Protein AF-0000000072230462 (afdb_homodimer)

Sequence (1050 aa):
MADADLTSPLLSPDHIVLTVNSSVAHSADGNPYRSLGCDDELLVPPPATLDPFRNGTPTVAGLYEWTKTVLCLPVALLRLVLFGLCLAVGYVATKVALEGWKDKENPMPKWRCRVMWITRMCGRCILFSFGYQWIKRKGKPAPREIAPIIVSNHVSYIEPIFYFYELFPTIVASESHDSIPFVGTIIRAMQVIYVNRFLPSSRRQAIREIKRRASCDKFPRVLLFPEGTTTNGRNLISFQLGAFIPGYPIQPVIVRYPHVHFDQSWGNVSLGKLMFRMFTQFHNFFEIEYLPVVYPLDDKETAVHFRERTSRALATALNGVQTGHSYGDTMLCLKAQEAKQENPSSYMVEVTKFEALFHVSSMEVVDFLDKFLAMNPDPSGRVQYHDFLRVLRLKACPLSAKIFSFIDVEKCGTITFRQFLYGSAHVMSQPGFHQACEEAFAGCGGAVRPYIVEQELRDFIQPVIISWNADEVNELFMLFDTDDDGRVDKNDFVSCLRRNPLIIAFFTPQPKQKEFEGNGVIEVVMADADLTSPLLSPDHIVLTVNSSVAHSADGNPYRSLGCDDELLVPPPATLDPFRNGTPTVAGLYEWTKTVLCLPVALLRLVLFGLCLAVGYVATKVALEGWKDKENPMPKWRCRVMWITRMCGRCILFSFGYQWIKRKGKPAPREIAPIIVSNHVSYIEPIFYFYELFPTIVASESHDSIPFVGTIIRAMQVIYVNRFLPSSRRQAIREIKRRASCDKFPRVLLFPEGTTTNGRNLISFQLGAFIPGYPIQPVIVRYPHVHFDQSWGNVSLGKLMFRMFTQFHNFFEIEYLPVVYPLDDKETAVHFRERTSRALATALNGVQTGHSYGDTMLCLKAQEAKQENPSSYMVEVTKFEALFHVSSMEVVDFLDKFLAMNPDPSGRVQYHDFLRVLRLKACPLSAKIFSFIDVEKCGTITFRQFLYGSAHVMSQPGFHQACEEAFAGCGGAVRPYIVEQELRDFIQPVIISWNADEVNELFMLFDTDDDGRVDKNDFVSCLRRNPLIIAFFTPQPKQKEFEGNGVIEVV

pLDDT: mean 85.56, std 18.37, range [19.02, 98.56]

InterPro domains:
  IPR002048 EF-hand domain [PF13833] (469-500)
  IPR002048 EF-hand domain [PS50222] (468-503)
  IPR002048 EF-hand domain [SM00054] (472-500)
  IPR002123 Phospholipid/glycerol acyltransferase [PF01553] (142-255)
  IPR002123 Phospholipid/glycerol acyltransferase [SM00563] (148-258)
  IPR011992 EF-hand domain pair [SSF47473] (355-509)
  IPR018247 EF-Hand 1, calcium-binding site [PS00018] (481-493)
  IPR045252 Lysophosphatidylcholine acyltransferase LPCAT1-like [cd07991] (124-331)

Nearest PDB structures (foldseek):
  8glv-assembly1_FO  TM=5.670E-01  e=7.591E-05  Chlamydomonas reinhardtii
  1y6w-assembly1_A  TM=4.580E-01  e=8.344E-05  Homo sapiens
  2f2p-assembly1_A  TM=4.337E-01  e=6.905E-05  Bos taurus
  1k93-assembly2_E  TM=4.663E-01  e=1.697E-04  Homo sapiens
  2obh-assembly1_B  TM=4.609E-01  e=2.151E-04  Homo sapiens

Radius of gyration: 36.25 Å; Cα contacts (8 Å, |Δi|>4): 1546; chains: 2; bounding box: 117×124×91 Å

Foldseek 3Di:
DDDPPPPPPPDPDPPPPPPPVPDPPPPVPLALQVLLVPPDAQDFDDDDPDDQLDFPAQDQDDPVSVVLLVVLVVLLVVLVVQLVVLLVLLLVLLCVLCVPPPDLPDFRDVVSVVSVLSNLVSLVSNCVSLFAPDEAEADDDDDCVQAQEEEEAAFAPSVVSVCCNVFLAAEEEEPVQCPDPSSNSSNVSSSHQYADPVDPVRLVVSLVVQLVQSVDPSHHGYYYHQLRDHGLQLAAEDGHLSRQQSQGKYKYKYKDWDDDRDRLGPRPHDPVVSSSSSSSDNHTYIYMYIDDIQHRDDPPDDSVNSRVVNNVSRCVVSVHYYALAGVLQVLQLVVCVVLVAQDSNSRGRSVNVVCVVQVDDSVLLSLLSVLLVQLPADNVQKHALVSVCVSLLHDDDSSSVSLVCSLPSVPPRIHHSSSSSSSLSVLLSRPSQLVLLVVLCVQLPCVPPQKHALVSQCVQQCVVPVPDDSVSSVSNVCLQVVVPPRIHGSVSSSVSCSSVVSCSSSRDDDPDPPPPPPPPPPPPD/DPPPPPPVPPDPPPPPPPPPVPDPPPPVPLALQVVLVPPDAQDFDDDDPDDQLDFPAQDQDDPVSVVLLVVLVVLLVVLVVQLVVLLVQLLVLLCVLCVPPPDLPDFRDPVSVVSVLSNLVSLVSNCVSLFAPDEAEADDDDDCVQALEEEEAAFAPSVVSVCCNVFLAAEEEEPVQCPDPSSNSSNVSSSHQYADPVDPVRLVVSLVVQLVQSVDPSHHGYYYHQLRDHGLQLAAEDGHLSRQQSQGKYKYKYKDWDDDRGRLGPRPHDPVVSSSSSSSDNHTYIYMYIDDIQHRDDPPDDSVNSRVVSNVSRQVVSVHYYALAGVLQVLQLVVCVVLVAQDSNSRGRSVNVVCVVQVDDSVLLSLLSVLLVQLPADNVQKHALVSVCVSLLHDDDSSSVSLVCSLPSVPPRIHHSSSSSSSLSVLLSRPCQLVLLQVLCVQLPCVPPQKHALVSQCVQQCVVPVPDDSVSSVSNVCLQVVVPPRIHGSVSSSVSCSSVVSCSSSRDDDDDPPPPPPPPPPPPD

Secondary structure (DSSP, 8-state):
-------------------------------TTGGGT--SPPP-PPPPS--TT--S--S--SHHHHHHHHHTHHHHHHHHHHHHHHHHHHHHHHHHHHTT---SSSPPPHHHHHHHHHHHHHHHHHHHHTT---EEEES-PPPTTT--EEEE---STHHHHHHHHHT--EEEEEGGGGGSTTHHHHHHHTTPEEE-TT-HHHHHHHHHHHHHHHH-TTS--EEE-TTSS---SSSB-PPPSTTTTT---EEEEEEE---SS-----TTS-HHHHHHHHHT-S---EEEEEPPPBPP--TT--HHHHHHHHHHHHHHHHT--B-S--HHHHHHHHHHHHTT-S-GGGG---HHHHHHHH---HHHHHHHHHHHHHT---TTS-EEHHHHHHHHT---SHHHHHHHHHH-TT-SSEE-HHHHHHHHHHHHTSTTHHHHHHHHHIIIIITTSSEE-HHHHHHHHTTT-TT--HHHHHHHHHHH-TT-SS-EEHHHHHHHHHHSGGGGGGGSPPP--------------/-------------------------------TTGGGT--SPPP-PPPPS--TT--S--S--SHHHHHHHHHTHHHHHHHHHHHHHHHHHHHHHHHHHHTT---SSSPPPHHHHHHHHHHHHHHHHHHHHTT----EEES-PPPTTT--EEEE---STHHHHHHHHHT-PEEEEEGGGGGSTTHHHHHHHTT-EEE-TT-HHHHHHHHHHHHHHHH-TTS--EEE-TTSS---SSSB-PPPSTTTTT---EEEEEEE---SS-----TTS-HHHHHHHHHT-S----EEEEPPPBPP--TT--HHHHHHHHHHHHHHHHT--B-S--HHHHHHHHHHHHTT-S-GGGG---HHHHHHHH---HHHHHHHHHHHHHT---TTSEEEHHHHHHHHT---SHHHHHHHHHH-TT-SSEEEHHHHHHHHHHHHTSTTHHHHHHHHHIIIIITTSSEE-HHHHHHHHTTT-TT--HHHHHHHHHHH-TT-SS-EEHHHHHHHHHHSGGGGGGGSPPP--------------

Structure (mmCIF, N/CA/C/O backbone):
data_AF-0000000072230462-model_v1
#
loop_
_entity.id
_entity.type
_entity.pdbx_description
1 polymer 'Lysophospholipid acyltransferase LPEAT2'
#
loop_
_atom_site.group_PDB
_atom_site.id
_atom_site.type_symbol
_atom_site.label_atom_id
_atom_site.label_alt_id
_atom_site.label_comp_id
_atom_site.label_asym_id
_atom_site.label_entity_id
_atom_site.label_seq_id
_atom_site.pdbx_PDB_ins_code
_atom_site.Cartn_x
_atom_site.Cartn_y
_atom_site.Cartn_z
_atom_site.occupancy
_atom_site.B_iso_or_equiv
_atom_site.auth_seq_id
_atom_site.auth_comp_id
_atom_site.auth_asym_id
_atom_site.auth_atom_id
_atom_site.pdbx_PDB_model_num
ATOM 1 N N . MET A 1 1 ? -83 29.844 44.688 1 22.09 1 MET A N 1
ATOM 2 C CA . MET A 1 1 ? -81.562 29.812 44.75 1 22.09 1 MET A CA 1
ATOM 3 C C . MET A 1 1 ? -81 28.578 44.062 1 22.09 1 MET A C 1
ATOM 5 O O . MET A 1 1 ? -80.938 27.5 44.656 1 22.09 1 MET A O 1
ATOM 9 N N . ALA A 1 2 ? -81.375 28.438 42.844 1 20.64 2 ALA A N 1
ATOM 10 C CA . ALA A 1 2 ? -81.562 27.375 41.875 1 20.64 2 ALA A CA 1
ATOM 11 C C . ALA A 1 2 ? -80.188 26.703 41.531 1 20.64 2 ALA A C 1
ATOM 13 O O . ALA A 1 2 ? -79.125 27.328 41.688 1 20.64 2 ALA A O 1
ATOM 14 N N . ASP A 1 3 ? -80.188 25.391 41.438 1 20.59 3 ASP A N 1
ATOM 15 C CA . ASP A 1 3 ? -79.562 24.094 41.375 1 20.59 3 ASP A CA 1
ATOM 16 C C . ASP A 1 3 ? -78.562 24.047 40.219 1 20.59 3 ASP A C 1
ATOM 18 O O . ASP A 1 3 ? -78.938 24 39.062 1 20.59 3 ASP A O 1
ATOM 22 N N . ALA A 1 4 ? -77.625 25.062 40.375 1 27.66 4 ALA A N 1
ATOM 23 C CA . ALA A 1 4 ? -76.562 25.344 39.375 1 27.66 4 ALA A CA 1
ATOM 24 C C . ALA A 1 4 ? -75.938 24.047 38.906 1 27.66 4 ALA A C 1
ATOM 26 O O . ALA A 1 4 ? -75.375 23.281 39.719 1 27.66 4 ALA A O 1
ATOM 27 N N . ASP A 1 5 ? -76.562 23.531 37.906 1 22.14 5 ASP A N 1
ATOM 28 C CA . ASP A 1 5 ? -76.438 22.25 37.188 1 22.14 5 ASP A CA 1
ATOM 29 C C . ASP A 1 5 ? -74.938 21.953 36.844 1 22.14 5 ASP A C 1
ATOM 31 O O . ASP A 1 5 ? -74.25 22.797 36.281 1 22.14 5 ASP A O 1
ATOM 35 N N . LEU A 1 6 ? -74.25 21.234 37.719 1 23.47 6 LEU A N 1
ATOM 36 C CA . LEU A 1 6 ? -72.938 20.641 37.938 1 23.47 6 LEU A CA 1
ATOM 37 C C . LEU A 1 6 ? -72.438 19.969 36.688 1 23.47 6 LEU A C 1
ATOM 39 O O . LEU A 1 6 ? -71.688 18.953 36.75 1 23.47 6 LEU A O 1
ATOM 43 N N . THR A 1 7 ? -73 20.25 35.469 1 24.19 7 THR A N 1
ATOM 44 C CA . THR A 1 7 ? -72.812 19.234 34.469 1 24.19 7 THR A CA 1
ATOM 45 C C . THR A 1 7 ? -71.375 19.156 34.062 1 24.19 7 THR A C 1
ATOM 47 O O . THR A 1 7 ? -70.812 20.062 33.438 1 24.19 7 THR A O 1
ATOM 50 N N . SER A 1 8 ? -70.5 18.781 35 1 24.38 8 SER A N 1
ATOM 51 C CA . SER A 1 8 ? -69 18.781 34.844 1 24.38 8 SER A CA 1
ATOM 52 C C . SER A 1 8 ? -68.625 17.953 33.625 1 24.38 8 SER A C 1
ATOM 54 O O . SER A 1 8 ? -69.125 16.828 33.438 1 24.38 8 SER A O 1
ATOM 56 N N . PRO A 1 9 ? -68.25 18.609 32.5 1 27.09 9 PRO A N 1
ATOM 57 C CA . PRO A 1 9 ? -68 17.969 31.188 1 27.09 9 PRO A CA 1
ATOM 58 C C . PRO A 1 9 ? -66.938 16.875 31.266 1 27.09 9 PRO A C 1
ATOM 60 O O . PRO A 1 9 ? -65.938 17.031 31.969 1 27.09 9 PRO A O 1
ATOM 63 N N . LEU A 1 10 ? -67.312 15.625 31.312 1 23.95 10 LEU A N 1
ATOM 64 C CA . LEU A 1 10 ? -66.562 14.383 31.406 1 23.95 10 LEU A CA 1
ATOM 65 C C . LEU A 1 10 ? -65.375 14.375 30.422 1 23.95 10 LEU A C 1
ATOM 67 O O . LEU A 1 10 ? -65.562 14.82 29.281 1 23.95 10 LEU A O 1
ATOM 71 N N . LEU A 1 11 ? -64.188 14.461 30.891 1 25.31 11 LEU A N 1
ATOM 72 C CA . LEU A 1 11 ? -62.875 14.492 30.234 1 25.31 11 LEU A CA 1
ATOM 73 C C . LEU A 1 11 ? -62.75 13.359 29.219 1 25.31 11 LEU A C 1
ATOM 75 O O . LEU A 1 11 ? -63.125 12.227 29.484 1 25.31 11 LEU A O 1
ATOM 79 N N . SER A 1 12 ? -62.844 13.594 27.922 1 25.19 12 SER A N 1
ATOM 80 C CA . SER A 1 12 ? -62.812 12.641 26.812 1 25.19 12 SER A CA 1
ATOM 81 C C . SER A 1 12 ? -61.625 11.719 26.875 1 25.19 12 SER A C 1
ATOM 83 O O . SER A 1 12 ? -60.531 12.125 27.344 1 25.19 12 SER A O 1
ATOM 85 N N . PRO A 1 13 ? -61.75 10.352 26.906 1 25.34 13 PRO A N 1
ATOM 86 C CA . PRO A 1 13 ? -60.781 9.266 27.062 1 25.34 13 PRO A CA 1
ATOM 87 C C . PRO A 1 13 ? -59.625 9.352 26.062 1 25.34 13 PRO A C 1
ATOM 89 O O . PRO A 1 13 ? -59.844 9.711 24.906 1 25.34 13 PRO A O 1
ATOM 92 N N . ASP A 1 14 ? -58.438 9.734 26.438 1 25.28 14 ASP A N 1
ATOM 93 C CA . ASP A 1 14 ? -57.125 9.859 25.766 1 25.28 14 ASP A CA 1
ATOM 94 C C . ASP A 1 14 ? -56.781 8.562 25.031 1 25.28 14 ASP A C 1
ATOM 96 O O . ASP A 1 14 ? -56.688 7.496 25.656 1 25.28 14 ASP A O 1
ATOM 100 N N . HIS A 1 15 ? -57.25 8.305 23.812 1 24.42 15 HIS A N 1
ATOM 101 C CA . HIS A 1 15 ? -57.031 7.148 22.953 1 24.42 15 HIS A CA 1
ATOM 102 C C . HIS A 1 15 ? -55.531 6.859 22.828 1 24.42 15 HIS A C 1
ATOM 104 O O . HIS A 1 15 ? -54.75 7.73 22.438 1 24.42 15 HIS A O 1
ATOM 110 N N . ILE A 1 16 ? -54.969 6.09 23.719 1 26.39 16 ILE A N 1
ATOM 111 C CA . ILE A 1 16 ? -53.594 5.559 23.641 1 26.39 16 ILE A CA 1
ATOM 112 C C . ILE A 1 16 ? -53.406 4.844 22.312 1 26.39 16 ILE A C 1
ATOM 114 O O . ILE A 1 16 ? -54.062 3.834 22.031 1 26.39 16 ILE A O 1
ATOM 118 N N . VAL A 1 17 ? -53.25 5.574 21.188 1 26.3 17 VAL A N 1
ATOM 119 C CA . VAL A 1 17 ? -52.938 4.906 19.922 1 26.3 17 VAL A CA 1
ATOM 120 C C . VAL A 1 17 ? -51.656 4.086 20.078 1 26.3 17 VAL A C 1
ATOM 122 O O . VAL A 1 17 ? -50.594 4.637 20.359 1 26.3 17 VAL A O 1
ATOM 125 N N . LEU A 1 18 ? -51.781 2.922 20.625 1 25.59 18 LEU A N 1
ATOM 126 C CA . LEU A 1 18 ? -50.688 1.957 20.547 1 25.59 18 LEU A CA 1
ATOM 127 C C . LEU A 1 18 ? -50.188 1.809 19.125 1 25.59 18 LEU A C 1
ATOM 129 O O . LEU A 1 18 ? -50.938 1.421 18.234 1 25.59 18 LEU A O 1
ATOM 133 N N . THR A 1 19 ? -49.438 2.797 18.672 1 26.48 19 THR A N 1
ATOM 134 C CA . THR A 1 19 ? -48.812 2.596 17.375 1 26.48 19 THR A CA 1
ATOM 135 C C . THR A 1 19 ? -48.062 1.272 17.344 1 26.48 19 THR A C 1
ATOM 137 O O . THR A 1 19 ? -47.062 1.101 18.047 1 26.48 19 THR A O 1
ATOM 140 N N . VAL A 1 20 ? -48.781 0.188 17.344 1 28.28 20 VAL A N 1
ATOM 141 C CA . VAL A 1 20 ? -48.156 -1.084 17 1 28.28 20 VAL A CA 1
ATOM 142 C C . VAL A 1 20 ? -47.219 -0.887 15.836 1 28.28 20 VAL A C 1
ATOM 144 O O . VAL A 1 20 ? -47.625 -0.439 14.758 1 28.28 20 VAL A O 1
ATOM 147 N N . ASN A 1 21 ? -46 -0.54 16.219 1 26.61 21 ASN A N 1
ATOM 148 C CA . ASN A 1 21 ? -44.906 -0.536 15.242 1 26.61 21 ASN A CA 1
ATOM 149 C C . ASN A 1 21 ? -45.031 -1.692 14.258 1 26.61 21 ASN A C 1
ATOM 151 O O . ASN A 1 21 ? -44.969 -2.857 14.641 1 26.61 21 ASN A O 1
ATOM 155 N N . SER A 1 22 ? -46.062 -1.589 13.453 1 27.08 22 SER A N 1
ATOM 156 C CA . SER A 1 22 ? -46.188 -2.5 12.32 1 27.08 22 SER A CA 1
ATOM 157 C C . SER A 1 22 ? -44.781 -2.975 11.867 1 27.08 22 SER A C 1
ATOM 159 O O . SER A 1 22 ? -43.812 -2.213 11.914 1 27.08 22 SER A O 1
ATOM 161 N N . SER A 1 23 ? -44.625 -4.273 12.047 1 29.09 23 SER A N 1
ATOM 162 C CA . SER A 1 23 ? -43.5 -5.008 11.508 1 29.09 23 SER A CA 1
ATOM 163 C C . SER A 1 23 ? -42.969 -4.371 10.219 1 29.09 23 SER A C 1
ATOM 165 O O . SER A 1 23 ? -43.75 -3.906 9.391 1 29.09 23 SER A O 1
ATOM 167 N N . VAL A 1 24 ? -41.844 -3.791 10.305 1 30.14 24 VAL A N 1
ATOM 168 C CA . VAL A 1 24 ? -41.125 -3.318 9.125 1 30.14 24 VAL A CA 1
ATOM 169 C C . VAL A 1 24 ? -41.562 -4.117 7.902 1 30.14 24 VAL A C 1
ATOM 171 O O . VAL A 1 24 ? -41.438 -5.344 7.879 1 30.14 24 VAL A O 1
ATOM 174 N N . ALA A 1 25 ? -42.625 -3.807 7.297 1 28.59 25 ALA A N 1
ATOM 175 C CA . ALA A 1 25 ? -42.844 -4.312 5.945 1 28.59 25 ALA A CA 1
ATOM 176 C C . ALA A 1 25 ? -41.5 -4.703 5.289 1 28.59 25 ALA A C 1
ATOM 178 O O . ALA A 1 25 ? -40.625 -3.873 5.148 1 28.59 25 ALA A O 1
ATOM 179 N N . HIS A 1 26 ? -40.969 -5.875 5.539 1 34.44 26 HIS A N 1
ATOM 180 C CA . HIS A 1 26 ? -39.906 -6.379 4.68 1 34.44 26 HIS A CA 1
ATOM 181 C C . HIS A 1 26 ? -40.062 -5.836 3.26 1 34.44 26 HIS A C 1
ATOM 183 O O . HIS A 1 26 ? -41.062 -6.086 2.588 1 34.44 26 HIS A O 1
ATOM 189 N N . SER A 1 27 ? -39.906 -4.578 3.092 1 35.69 27 SER A N 1
ATOM 190 C CA . SER A 1 27 ? -39.781 -4.047 1.739 1 35.69 27 SER A CA 1
ATOM 191 C C . SER A 1 27 ? -39.469 -5.16 0.741 1 35.69 27 SER A C 1
ATOM 193 O O . SER A 1 27 ? -38.781 -6.129 1.074 1 35.69 27 SER A O 1
ATOM 195 N N . ALA A 1 28 ? -40.281 -5.539 -0.142 1 39.25 28 ALA A N 1
ATOM 196 C CA . ALA A 1 28 ? -40.062 -6.406 -1.3 1 39.25 28 ALA A CA 1
ATOM 197 C C . ALA A 1 28 ? -38.594 -6.48 -1.688 1 39.25 28 ALA A C 1
ATOM 199 O O . ALA A 1 28 ? -38.156 -5.738 -2.562 1 39.25 28 ALA A O 1
ATOM 200 N N . ASP A 1 29 ? -37.625 -6.594 -0.822 1 55.5 29 ASP A N 1
ATOM 201 C CA . ASP A 1 29 ? -36.156 -6.672 -0.973 1 55.5 29 ASP A CA 1
ATOM 202 C C . ASP A 1 29 ? -35.781 -7.773 -1.955 1 55.5 29 ASP A C 1
ATOM 204 O O . ASP A 1 29 ? -36.281 -8.891 -1.883 1 55.5 29 ASP A O 1
ATOM 208 N N . GLY A 1 30 ? -35.625 -7.523 -3.26 1 74.19 30 GLY A N 1
ATOM 209 C CA . GLY A 1 30 ? -35.281 -8.172 -4.52 1 74.19 30 GLY A CA 1
ATOM 210 C C . GLY A 1 30 ? -34.156 -9.164 -4.406 1 74.19 30 GLY A C 1
ATOM 211 O O . GLY A 1 30 ? -33.531 -9.523 -5.41 1 74.19 30 GLY A O 1
ATOM 212 N N . ASN A 1 31 ? -33.781 -9.617 -3.275 1 87.62 31 ASN A N 1
ATOM 213 C CA . ASN A 1 31 ? -32.688 -10.586 -3.162 1 87.62 31 ASN A CA 1
ATOM 214 C C . ASN A 1 31 ? -33.188 -12.008 -3.352 1 87.62 31 ASN A C 1
ATOM 216 O O . ASN A 1 31 ? -33.938 -12.531 -2.514 1 87.62 31 ASN A O 1
ATOM 220 N N . PRO A 1 32 ? -32.875 -12.648 -4.34 1 91.38 32 PRO A N 1
ATOM 221 C CA . PRO A 1 32 ? -33.375 -13.984 -4.652 1 91.38 32 PRO A CA 1
ATOM 222 C C . PRO A 1 32 ? -32.719 -15.07 -3.797 1 91.38 32 PRO A C 1
ATOM 224 O O . PRO A 1 32 ? -33.094 -16.234 -3.879 1 91.38 32 PRO A O 1
ATOM 227 N N . TYR A 1 33 ? -31.781 -14.727 -2.906 1 93 33 TYR A N 1
ATOM 228 C CA . TYR A 1 33 ? -31.031 -15.734 -2.168 1 93 33 TYR A CA 1
ATOM 229 C C . TYR A 1 33 ? -31.328 -15.648 -0.675 1 93 33 TYR A C 1
ATOM 231 O O . TYR A 1 33 ? -30.562 -16.141 0.146 1 93 33 TYR A O 1
ATOM 239 N N . ARG A 1 34 ? -32.312 -15.133 -0.239 1 88.75 34 ARG A N 1
ATOM 240 C CA . ARG A 1 34 ? -32.688 -14.984 1.169 1 88.75 34 ARG A CA 1
ATOM 241 C C . ARG A 1 34 ? -32.875 -16.344 1.834 1 88.75 34 ARG A C 1
ATOM 243 O O . ARG A 1 34 ? -32.562 -16.516 3.016 1 88.75 34 ARG A O 1
ATOM 250 N N . SER A 1 35 ? -33.406 -17.234 1.073 1 86.56 35 SER A N 1
ATOM 251 C CA . SER A 1 35 ? -33.719 -18.562 1.598 1 86.56 35 SER A CA 1
ATOM 252 C C . SER A 1 35 ? -32.438 -19.297 1.979 1 86.56 35 SER A C 1
ATOM 254 O O . SER A 1 35 ? -32.469 -20.25 2.76 1 86.56 35 SER A O 1
ATOM 256 N N . LEU A 1 36 ? -31.344 -18.891 1.428 1 90.94 36 LEU A N 1
ATOM 257 C CA . LEU A 1 36 ? -30.062 -19.531 1.708 1 90.94 36 LEU A CA 1
ATOM 258 C C . LEU A 1 36 ? -29.422 -18.922 2.949 1 90.94 36 LEU A C 1
ATOM 260 O O . LEU A 1 36 ? -28.406 -19.438 3.438 1 90.94 36 LEU A O 1
ATOM 264 N N . GLY A 1 37 ? -29.953 -17.797 3.381 1 84.5 37 GLY A N 1
ATOM 265 C CA . GLY A 1 37 ? -29.375 -17.094 4.516 1 84.5 37 GLY A CA 1
ATOM 266 C C . GLY A 1 37 ? -28.688 -15.805 4.125 1 84.5 37 GLY A C 1
ATOM 267 O O . GLY A 1 37 ? -28 -15.195 4.941 1 84.5 37 GLY A O 1
ATOM 268 N N . CYS A 1 38 ? -28.812 -15.5 2.922 1 85.25 38 CYS A N 1
ATOM 269 C CA . CYS A 1 38 ? -28.172 -14.289 2.418 1 85.25 38 CYS A CA 1
ATOM 270 C C . CYS A 1 38 ? -28.984 -13.055 2.771 1 85.25 38 CYS A C 1
ATOM 272 O O . CYS A 1 38 ? -29.766 -12.562 1.95 1 85.25 38 CYS A O 1
ATOM 274 N N . ASP A 1 39 ? -28.812 -12.484 3.877 1 79.12 39 ASP A N 1
ATOM 275 C CA . ASP A 1 39 ? -29.625 -11.344 4.301 1 79.12 39 ASP A CA 1
ATOM 276 C C . ASP A 1 39 ? -28.875 -10.031 4.066 1 79.12 39 ASP A C 1
ATOM 278 O O . ASP A 1 39 ? -29.5 -8.977 3.93 1 79.12 39 ASP A O 1
ATOM 282 N N . ASP A 1 40 ? -27.688 -10.195 4.012 1 79.19 40 ASP A N 1
ATOM 283 C CA . ASP A 1 40 ? -26.875 -8.984 3.896 1 79.19 40 ASP A CA 1
ATOM 284 C C . ASP A 1 40 ? -26.688 -8.578 2.434 1 79.19 40 ASP A C 1
ATOM 286 O O . ASP A 1 40 ? -26.781 -9.422 1.539 1 79.19 40 ASP A O 1
ATOM 290 N N . GLU A 1 41 ? -26.703 -7.332 2.246 1 87 41 GLU A N 1
ATOM 291 C CA . GLU A 1 41 ? -26.359 -6.812 0.925 1 87 41 GLU A CA 1
ATOM 292 C C . GLU A 1 41 ? -24.953 -7.238 0.51 1 87 41 GLU A C 1
ATOM 294 O O . GLU A 1 41 ? -24.062 -7.352 1.352 1 87 41 GLU A O 1
ATOM 299 N N . LEU A 1 42 ? -24.891 -7.621 -0.751 1 91.81 42 LEU A N 1
ATOM 300 C CA . LEU A 1 42 ? -23.594 -8.016 -1.294 1 91.81 42 LEU A CA 1
ATOM 301 C C . LEU A 1 42 ? -22.625 -6.84 -1.297 1 91.81 42 LEU A C 1
ATOM 303 O O . LEU A 1 42 ? -22.922 -5.781 -1.854 1 91.81 42 LEU A O 1
ATOM 307 N N . LEU A 1 43 ? -21.578 -6.984 -0.567 1 91.06 43 LEU A N 1
ATOM 308 C CA . LEU A 1 43 ? -20.531 -5.973 -0.549 1 91.06 43 LEU A CA 1
ATOM 309 C C . LEU A 1 43 ? -19.344 -6.41 -1.389 1 91.06 43 LEU A C 1
ATOM 311 O O . LEU A 1 43 ? -18.797 -7.5 -1.185 1 91.06 43 LEU A O 1
ATOM 315 N N . VAL A 1 44 ? -19.031 -5.668 -2.365 1 94.25 44 VAL A N 1
ATOM 316 C CA . VAL A 1 44 ? -17.875 -5.922 -3.217 1 94.25 44 VAL A CA 1
ATOM 317 C C . VAL A 1 44 ? -16.812 -4.855 -2.969 1 94.25 44 VAL A C 1
ATOM 319 O O . VAL A 1 44 ? -17.016 -3.68 -3.287 1 94.25 44 VAL A O 1
ATOM 322 N N . PRO A 1 45 ? -15.719 -5.262 -2.428 1 92.25 45 PRO A N 1
ATOM 323 C CA . PRO A 1 45 ? -14.664 -4.273 -2.193 1 92.25 45 PRO A CA 1
ATOM 324 C C . PRO A 1 45 ? -14.109 -3.678 -3.488 1 92.25 45 PRO A C 1
ATOM 326 O O . PRO A 1 45 ? -14.109 -4.344 -4.527 1 92.25 45 PRO A O 1
ATOM 329 N N . PRO A 1 46 ? -13.68 -2.453 -3.377 1 91.25 46 PRO A N 1
ATOM 330 C CA . PRO A 1 46 ? -13.094 -1.839 -4.57 1 91.25 46 PRO A CA 1
ATOM 331 C C . PRO A 1 46 ? -11.797 -2.516 -5 1 91.25 46 PRO A C 1
ATOM 333 O O . PRO A 1 46 ? -11.117 -3.146 -4.184 1 91.25 46 PRO A O 1
ATOM 336 N N . PRO A 1 47 ? -11.516 -2.373 -6.285 1 91.62 47 PRO A N 1
ATOM 337 C CA . PRO A 1 47 ? -10.273 -2.973 -6.777 1 91.62 47 PRO A CA 1
ATOM 338 C C . PRO A 1 47 ? -9.031 -2.34 -6.156 1 91.62 47 PRO A C 1
ATOM 340 O O . PRO A 1 47 ? -9.062 -1.178 -5.742 1 91.62 47 PRO A O 1
ATOM 343 N N . ALA A 1 48 ? -7.996 -3.143 -6.117 1 93.31 48 ALA A N 1
ATOM 344 C CA . ALA A 1 48 ? -6.723 -2.621 -5.629 1 93.31 48 ALA A CA 1
ATOM 345 C C . ALA A 1 48 ? -6.176 -1.544 -6.562 1 93.31 48 ALA A C 1
ATOM 347 O O . ALA A 1 48 ? -6.371 -1.611 -7.781 1 93.31 48 ALA A O 1
ATOM 348 N N . THR A 1 49 ? -5.516 -0.592 -6.004 1 95 49 THR A N 1
ATOM 349 C CA . THR A 1 49 ? -4.945 0.488 -6.801 1 95 49 THR A CA 1
ATOM 350 C C . THR A 1 49 ? -3.553 0.117 -7.297 1 95 49 THR A C 1
ATOM 352 O O . THR A 1 49 ? -3.018 0.762 -8.203 1 95 49 THR A O 1
ATOM 355 N N . LEU A 1 50 ? -3.086 -0.934 -6.762 1 94.25 50 LEU A N 1
ATOM 356 C CA . LEU A 1 50 ? -1.719 -1.342 -7.07 1 94.25 50 LEU A CA 1
ATOM 357 C C . LEU A 1 50 ? -1.71 -2.59 -7.945 1 94.25 50 LEU A C 1
ATOM 359 O O . LEU A 1 50 ? -2.453 -3.539 -7.688 1 94.25 50 LEU A O 1
ATOM 363 N N . ASP A 1 51 ? -0.964 -2.518 -9.047 1 94.44 51 ASP A N 1
ATOM 364 C CA . ASP A 1 51 ? -0.607 -3.684 -9.852 1 94.44 51 ASP A CA 1
ATOM 365 C C . ASP A 1 51 ? 0.841 -4.102 -9.602 1 94.44 51 ASP A C 1
ATOM 367 O O . ASP A 1 51 ? 1.769 -3.484 -10.125 1 94.44 51 ASP A O 1
ATOM 371 N N . PRO A 1 52 ? 1.018 -5.133 -8.836 1 95.06 52 PRO A N 1
ATOM 372 C CA . PRO A 1 52 ? 2.381 -5.516 -8.453 1 95.06 52 PRO A CA 1
ATOM 373 C C . PRO A 1 52 ? 3.162 -6.137 -9.609 1 95.06 52 PRO A C 1
ATOM 375 O O . PRO A 1 52 ? 4.375 -6.336 -9.508 1 95.06 52 PRO A O 1
ATOM 378 N N . PHE A 1 53 ? 2.545 -6.387 -10.742 1 94.31 53 PHE A N 1
ATOM 379 C CA . PHE A 1 53 ? 3.197 -7.094 -11.836 1 94.31 53 PHE A CA 1
ATOM 380 C C . PHE A 1 53 ? 3.531 -6.137 -12.969 1 94.31 53 PHE A C 1
ATOM 382 O O . PHE A 1 53 ? 4.176 -6.523 -13.945 1 94.31 53 PHE A O 1
ATOM 389 N N . ARG A 1 54 ? 3.129 -4.938 -12.812 1 92.38 54 ARG A N 1
ATOM 390 C CA . ARG A 1 54 ? 3.289 -3.965 -13.891 1 92.38 54 ARG A CA 1
ATOM 391 C C . ARG A 1 54 ? 4.738 -3.5 -14 1 92.38 54 ARG A C 1
ATOM 393 O O . ARG A 1 54 ? 5.312 -3.014 -13.023 1 92.38 54 ARG A O 1
ATOM 400 N N . ASN A 1 55 ? 5.305 -3.693 -15.172 1 91.94 55 ASN A N 1
ATOM 401 C CA . ASN A 1 55 ? 6.633 -3.162 -15.453 1 91.94 55 ASN A CA 1
ATOM 402 C C . ASN A 1 55 ? 6.582 -1.678 -15.805 1 91.94 55 ASN A C 1
ATOM 404 O O . ASN A 1 55 ? 5.73 -1.249 -16.578 1 91.94 55 ASN A O 1
ATOM 408 N N . GLY A 1 56 ? 7.492 -0.901 -15.383 1 88.62 56 GLY A N 1
ATOM 409 C CA . GLY A 1 56 ? 7.488 0.544 -15.547 1 88.62 56 GLY A CA 1
ATOM 410 C C . GLY A 1 56 ? 7.941 0.99 -16.922 1 88.62 56 GLY A C 1
ATOM 411 O O . GLY A 1 56 ? 7.676 2.121 -17.344 1 88.62 56 GLY A O 1
ATOM 412 N N . THR A 1 57 ? 8.719 0.167 -17.562 1 89.38 57 THR A N 1
ATOM 413 C CA . THR A 1 57 ? 9.234 0.501 -18.891 1 89.38 57 THR A CA 1
ATOM 414 C C . THR A 1 57 ? 9.047 -0.664 -19.859 1 89.38 57 THR A C 1
ATOM 416 O O . THR A 1 57 ? 10.023 -1.236 -20.344 1 89.38 57 THR A O 1
ATOM 419 N N . PRO A 1 58 ? 7.855 -0.897 -20.266 1 83.56 58 PRO A N 1
ATOM 420 C CA . PRO A 1 58 ? 7.598 -2.078 -21.094 1 83.56 58 PRO A CA 1
ATOM 421 C C . PRO A 1 58 ? 8.086 -1.912 -22.531 1 83.56 58 PRO A C 1
ATOM 423 O O . PRO A 1 58 ? 8.359 -2.902 -23.219 1 83.56 58 PRO A O 1
ATOM 426 N N . THR A 1 59 ? 8.211 -0.641 -22.984 1 85.25 59 THR A N 1
ATOM 427 C CA . THR A 1 59 ? 8.648 -0.403 -24.359 1 85.25 59 THR A CA 1
ATOM 428 C C . THR A 1 59 ? 9.812 0.581 -24.391 1 85.25 59 THR A C 1
ATOM 430 O O . THR A 1 59 ? 10.055 1.296 -23.406 1 85.25 59 THR A O 1
ATOM 433 N N . VAL A 1 60 ? 10.531 0.451 -25.469 1 86.81 60 VAL A N 1
ATOM 434 C CA . VAL A 1 60 ? 11.594 1.425 -25.703 1 86.81 60 VAL A CA 1
ATOM 435 C C . VAL A 1 60 ? 10.992 2.746 -26.172 1 86.81 60 VAL A C 1
ATOM 437 O O . VAL A 1 60 ? 10.492 2.846 -27.297 1 86.81 60 VAL A O 1
ATOM 440 N N . ALA A 1 61 ? 10.953 3.623 -25.234 1 83.44 61 ALA A N 1
ATOM 441 C CA . ALA A 1 61 ? 10.312 4.891 -25.578 1 83.44 61 ALA A CA 1
ATOM 442 C C . ALA A 1 61 ? 11.273 6.059 -25.375 1 83.44 61 ALA A C 1
ATOM 444 O O . ALA A 1 61 ? 12.039 6.078 -24.406 1 83.44 61 ALA A O 1
ATOM 445 N N . GLY A 1 62 ? 11.258 6.945 -26.344 1 83.88 62 GLY A N 1
ATOM 446 C CA . GLY A 1 62 ? 12.055 8.148 -26.219 1 83.88 62 GLY A CA 1
ATOM 447 C C . GLY A 1 62 ? 13.289 8.141 -27.094 1 83.88 62 GLY A C 1
ATOM 448 O O . GLY A 1 62 ? 13.82 7.078 -27.422 1 83.88 62 GLY A O 1
ATOM 449 N N . LEU A 1 63 ? 13.758 9.25 -27.422 1 87.62 63 LEU A N 1
ATOM 450 C CA . LEU A 1 63 ? 14.914 9.414 -28.297 1 87.62 63 LEU A CA 1
ATOM 451 C C . LEU A 1 63 ? 16.188 8.93 -27.594 1 87.62 63 LEU A C 1
ATOM 453 O O . LEU A 1 63 ? 17.031 8.289 -28.219 1 87.62 63 LEU A O 1
ATOM 457 N N . TYR A 1 64 ? 16.219 9.172 -26.422 1 88.81 64 TYR A N 1
ATOM 458 C CA . TYR A 1 64 ? 17.406 8.766 -25.672 1 88.81 64 TYR A CA 1
ATOM 459 C C . TYR A 1 64 ? 17.531 7.246 -25.641 1 88.81 64 TYR A C 1
ATOM 461 O O . TYR A 1 64 ? 18.609 6.707 -25.906 1 88.81 64 TYR A O 1
ATOM 469 N N . GLU A 1 65 ? 16.5 6.562 -25.359 1 90.69 65 GLU A N 1
ATOM 470 C CA . GLU A 1 65 ? 16.547 5.105 -25.25 1 90.69 65 GLU A CA 1
ATOM 471 C C . GLU A 1 65 ? 16.812 4.457 -26.594 1 90.69 65 GLU A C 1
ATOM 473 O O . GLU A 1 65 ? 17.516 3.453 -26.688 1 90.69 65 GLU A O 1
ATOM 478 N N . TRP A 1 66 ? 16.266 5.074 -27.625 1 92.44 66 TRP A N 1
ATOM 479 C CA . TRP A 1 66 ? 16.5 4.539 -28.953 1 92.44 66 TRP A CA 1
ATOM 480 C C . TRP A 1 66 ? 17.953 4.719 -29.375 1 92.44 66 TRP A C 1
ATOM 482 O O . TRP A 1 66 ? 18.578 3.791 -29.891 1 92.44 66 TRP A O 1
ATOM 492 N N . THR A 1 67 ? 18.438 5.871 -29.094 1 94.38 67 THR A N 1
ATOM 493 C CA . THR A 1 67 ? 19.828 6.145 -29.438 1 94.38 67 THR A CA 1
ATOM 494 C C . THR A 1 67 ? 20.766 5.254 -28.641 1 94.38 67 THR A C 1
ATOM 496 O O . THR A 1 67 ? 21.719 4.707 -29.172 1 94.38 67 THR A O 1
ATOM 499 N N . LYS A 1 68 ? 20.438 5.129 -27.469 1 93.81 68 LYS A N 1
ATOM 500 C CA . LYS A 1 68 ? 21.266 4.277 -26.609 1 93.81 68 LYS A CA 1
ATOM 501 C C . LYS A 1 68 ? 21.234 2.828 -27.078 1 93.81 68 LYS A C 1
ATOM 503 O O . LYS A 1 68 ? 22.266 2.154 -27.094 1 93.81 68 LYS A O 1
ATOM 508 N N . THR A 1 69 ? 20.078 2.357 -27.438 1 94.06 69 THR A N 1
ATOM 509 C CA . THR A 1 69 ? 19.922 0.981 -27.891 1 94.06 69 THR A CA 1
ATOM 510 C C . THR A 1 69 ? 20.766 0.736 -29.141 1 94.06 69 THR A C 1
ATOM 512 O O . THR A 1 69 ? 21.469 -0.269 -29.234 1 94.06 69 THR A O 1
ATOM 515 N N . VAL A 1 70 ? 20.766 1.686 -29.984 1 94.81 70 VAL A N 1
ATOM 516 C CA . VAL A 1 70 ? 21.5 1.547 -31.234 1 94.81 70 VAL A CA 1
ATOM 517 C C . VAL A 1 70 ? 23 1.64 -30.969 1 94.81 70 VAL A C 1
ATOM 519 O O . VAL A 1 70 ? 23.781 0.856 -31.5 1 94.81 70 VAL A O 1
ATOM 522 N N . LEU A 1 71 ? 23.344 2.535 -30.141 1 95.06 71 LEU A N 1
ATOM 523 C CA . LEU A 1 71 ? 24.75 2.744 -29.828 1 95.06 71 LEU A CA 1
ATOM 524 C C . LEU A 1 71 ? 25.328 1.534 -29.109 1 95.06 71 LEU A C 1
ATOM 526 O O . LEU A 1 71 ? 26.516 1.217 -29.281 1 95.06 71 LEU A O 1
ATOM 530 N N . CYS A 1 72 ? 24.516 0.835 -28.391 1 95.19 72 CYS A N 1
ATOM 531 C CA . CYS A 1 72 ? 25 -0.26 -27.547 1 95.19 72 CYS A CA 1
ATOM 532 C C . CYS A 1 72 ? 24.875 -1.595 -28.281 1 95.19 72 CYS A C 1
ATOM 534 O O . CYS A 1 72 ? 25.156 -2.646 -27.703 1 95.19 72 CYS A O 1
ATOM 536 N N . LEU A 1 73 ? 24.547 -1.638 -29.469 1 95.62 73 LEU A N 1
ATOM 537 C CA . LEU A 1 73 ? 24.344 -2.879 -30.203 1 95.62 73 LEU A CA 1
ATOM 538 C C . LEU A 1 73 ? 25.641 -3.672 -30.297 1 95.62 73 LEU A C 1
ATOM 540 O O . LEU A 1 73 ? 25.641 -4.887 -30.094 1 95.62 73 LEU A O 1
ATOM 544 N N . PRO A 1 74 ? 26.734 -2.967 -30.609 1 95.56 74 PRO A N 1
ATOM 545 C CA . PRO A 1 74 ? 27.984 -3.738 -30.641 1 95.56 74 PRO A CA 1
ATOM 546 C C . PRO A 1 74 ? 28.344 -4.336 -29.281 1 95.56 74 PRO A C 1
ATOM 548 O O . PRO A 1 74 ? 28.828 -5.465 -29.203 1 95.56 74 PRO A O 1
ATOM 551 N N . VAL A 1 75 ? 28.141 -3.586 -28.328 1 94.69 75 VAL A N 1
ATOM 552 C CA . VAL A 1 75 ? 28.406 -4.078 -26.984 1 94.69 75 VAL A CA 1
ATOM 553 C C . VAL A 1 75 ? 27.469 -5.234 -26.672 1 94.69 75 VAL A C 1
ATOM 555 O O . VAL A 1 75 ? 27.859 -6.203 -26.016 1 94.69 75 VAL A O 1
ATOM 558 N N . ALA A 1 76 ? 26.266 -5.117 -27.141 1 96.25 76 ALA A N 1
ATOM 559 C CA . ALA A 1 76 ? 25.281 -6.164 -26.922 1 96.25 76 ALA A CA 1
ATOM 560 C C . ALA A 1 76 ? 25.703 -7.473 -27.578 1 96.25 76 ALA A C 1
ATOM 562 O O . ALA A 1 76 ? 25.5 -8.555 -27.016 1 96.25 76 ALA A O 1
ATOM 563 N N . LEU A 1 77 ? 26.297 -7.383 -28.672 1 96.38 77 LEU A N 1
ATOM 564 C CA . LEU A 1 77 ? 26.781 -8.57 -29.359 1 96.38 77 LEU A CA 1
ATOM 565 C C . LEU A 1 77 ? 27.922 -9.219 -28.594 1 96.38 77 LEU A C 1
ATOM 567 O O . LEU A 1 77 ? 27.984 -10.445 -28.484 1 96.38 77 LEU A O 1
ATOM 571 N N . LEU A 1 78 ? 28.766 -8.391 -28.125 1 96.62 78 LEU A N 1
ATOM 572 C CA . LEU A 1 78 ? 29.859 -8.898 -27.312 1 96.62 78 LEU A CA 1
ATOM 573 C C . LEU A 1 78 ? 29.344 -9.57 -26.047 1 96.62 78 LEU A C 1
ATOM 575 O O . LEU A 1 78 ? 29.844 -10.609 -25.625 1 96.62 78 LEU A O 1
ATOM 579 N N . ARG A 1 79 ? 28.375 -9 -25.469 1 97.06 79 ARG A N 1
ATOM 580 C CA . ARG A 1 79 ? 27.766 -9.547 -24.266 1 97.06 79 ARG A CA 1
ATOM 581 C C . ARG A 1 79 ? 27.078 -10.883 -24.562 1 97.06 79 ARG A C 1
ATOM 583 O O . ARG A 1 79 ? 27.141 -11.805 -23.75 1 97.06 79 ARG A O 1
ATOM 590 N N . LEU A 1 80 ? 26.469 -10.938 -25.641 1 96.19 80 LEU A N 1
ATOM 591 C CA . LEU A 1 80 ? 25.797 -12.164 -26.047 1 96.19 80 LEU A CA 1
ATOM 592 C C . LEU A 1 80 ? 26.797 -13.305 -26.234 1 96.19 80 LEU A C 1
ATOM 594 O O . LEU A 1 80 ? 26.531 -14.438 -25.828 1 96.19 80 LEU A O 1
ATOM 598 N N . VAL A 1 81 ? 27.875 -12.992 -26.812 1 96.5 81 VAL A N 1
ATOM 599 C CA . VAL A 1 81 ? 28.922 -13.992 -27.031 1 96.5 81 VAL A CA 1
ATOM 600 C C . VAL A 1 81 ? 29.484 -14.438 -25.688 1 96.5 81 VAL A C 1
ATOM 602 O O . VAL A 1 81 ? 29.672 -15.633 -25.453 1 96.5 81 VAL A O 1
ATOM 605 N N . LEU A 1 82 ? 29.719 -13.477 -24.906 1 96.44 82 LEU A N 1
ATOM 606 C CA . LEU A 1 82 ? 30.234 -13.797 -23.578 1 96.44 82 LEU A CA 1
ATOM 607 C C . LEU A 1 82 ? 29.234 -14.672 -22.812 1 96.44 82 LEU A C 1
ATOM 609 O O . LEU A 1 82 ? 29.641 -15.625 -22.125 1 96.44 82 LEU A O 1
ATOM 613 N N . PHE A 1 83 ? 28.062 -14.328 -22.906 1 95.5 83 PHE A N 1
ATOM 614 C CA . PHE A 1 83 ? 26.984 -15.086 -22.281 1 95.5 83 PHE A CA 1
ATOM 615 C C . PHE A 1 83 ? 26.984 -16.531 -22.781 1 95.5 83 PHE A C 1
ATOM 617 O O . PHE A 1 83 ? 26.969 -17.469 -21.969 1 95.5 83 PHE A O 1
ATOM 624 N N . GLY A 1 84 ? 27 -16.688 -24.031 1 93.81 84 GLY A N 1
ATOM 625 C CA . GLY A 1 84 ? 27.031 -18.016 -24.625 1 93.81 84 GLY A CA 1
ATOM 626 C C . GLY A 1 84 ? 28.234 -18.828 -24.203 1 93.81 84 GLY A C 1
ATOM 627 O O . GLY A 1 84 ? 28.125 -20.016 -23.906 1 93.81 84 GLY A O 1
ATOM 628 N N . LEU A 1 85 ? 29.328 -18.188 -24.141 1 95.44 85 LEU A N 1
ATOM 629 C CA . LEU A 1 85 ? 30.562 -18.859 -23.75 1 95.44 85 LEU A CA 1
ATOM 630 C C . LEU A 1 85 ? 30.5 -19.312 -22.297 1 95.44 85 LEU A C 1
ATOM 632 O O . LEU A 1 85 ? 30.922 -20.422 -21.969 1 95.44 85 LEU A O 1
ATOM 636 N N . CYS A 1 86 ? 29.984 -18.438 -21.531 1 93.94 86 CYS A N 1
ATOM 637 C CA . CYS A 1 86 ? 29.891 -18.766 -20.109 1 93.94 86 CYS A CA 1
ATOM 638 C C . CYS A 1 86 ? 28.906 -19.922 -19.891 1 93.94 86 CYS A C 1
ATOM 640 O O . CYS A 1 86 ? 29.141 -20.781 -19.047 1 93.94 86 CYS A O 1
ATOM 642 N N . LEU A 1 87 ? 27.844 -19.922 -20.625 1 91.69 87 LEU A N 1
ATOM 643 C CA . LEU A 1 87 ? 26.859 -21 -20.531 1 91.69 87 LEU A CA 1
ATOM 644 C C . LEU A 1 87 ? 27.484 -22.328 -20.969 1 91.69 87 LEU A C 1
ATOM 646 O O . LEU A 1 87 ? 27.234 -23.359 -20.359 1 91.69 87 LEU A O 1
ATOM 650 N N . ALA A 1 88 ? 28.25 -22.25 -21.984 1 92.12 88 ALA A N 1
ATOM 651 C CA . ALA A 1 88 ? 28.906 -23.453 -22.5 1 92.12 88 ALA A CA 1
ATOM 652 C C . ALA A 1 88 ? 29.906 -24 -21.5 1 92.12 88 ALA A C 1
ATOM 654 O O . ALA A 1 88 ? 29.922 -25.219 -21.234 1 92.12 88 ALA A O 1
ATOM 655 N N . VAL A 1 89 ? 30.688 -23.141 -20.984 1 92.19 89 VAL A N 1
ATOM 656 C CA . VAL A 1 89 ? 31.672 -23.562 -20 1 92.19 89 VAL A CA 1
ATOM 657 C C . VAL A 1 89 ? 30.969 -24.125 -18.766 1 92.19 89 VAL A C 1
ATOM 659 O O . VAL A 1 89 ? 31.375 -25.156 -18.234 1 92.19 89 VAL A O 1
ATOM 662 N N . GLY A 1 90 ? 30 -23.391 -18.375 1 89.19 90 GLY A N 1
ATOM 663 C CA . GLY A 1 90 ? 29.234 -23.859 -17.25 1 89.19 90 GLY A CA 1
ATOM 664 C C . GLY A 1 90 ? 28.594 -25.219 -17.484 1 89.19 90 GLY A C 1
ATOM 665 O O . GLY A 1 90 ? 28.562 -26.062 -16.594 1 89.19 90 GLY A O 1
ATOM 666 N N . TYR A 1 91 ? 28.094 -25.375 -18.625 1 88.62 91 TYR A N 1
ATOM 667 C CA . TYR A 1 91 ? 27.469 -26.641 -19 1 88.62 91 TYR A CA 1
ATOM 668 C C . TYR A 1 91 ? 28.484 -27.781 -18.953 1 88.62 91 TYR A C 1
ATOM 670 O O . TYR A 1 91 ? 28.203 -28.828 -18.375 1 88.62 91 TYR A O 1
ATOM 678 N N . VAL A 1 92 ? 29.594 -27.609 -19.5 1 89.81 92 VAL A N 1
ATOM 679 C CA . VAL A 1 92 ? 30.625 -28.641 -19.531 1 89.81 92 VAL A CA 1
ATOM 680 C C . VAL A 1 92 ? 31.109 -28.938 -18.109 1 89.81 92 VAL A C 1
ATOM 682 O O . VAL A 1 92 ? 31.281 -30.094 -17.75 1 89.81 92 VAL A O 1
ATOM 685 N N . ALA A 1 93 ? 31.281 -27.891 -17.406 1 88 93 ALA A N 1
ATOM 686 C CA . ALA A 1 93 ? 31.719 -28.062 -16.031 1 88 93 ALA A CA 1
ATOM 687 C C . ALA A 1 93 ? 30.688 -28.859 -15.227 1 88 93 ALA A C 1
ATOM 689 O O . ALA A 1 93 ? 31.062 -29.734 -14.438 1 88 93 ALA A O 1
ATOM 690 N N . THR A 1 94 ? 29.5 -28.562 -15.422 1 85.44 94 THR A N 1
ATOM 691 C CA . THR A 1 94 ? 28.422 -29.25 -14.703 1 85.44 94 THR A CA 1
ATOM 692 C C . THR A 1 94 ? 28.328 -30.703 -15.148 1 85.44 94 THR A C 1
ATOM 694 O O . THR A 1 94 ? 28.125 -31.609 -14.328 1 85.44 94 THR A O 1
ATOM 697 N N . LYS A 1 95 ? 28.453 -30.938 -16.391 1 85 95 LYS A N 1
ATOM 698 C CA . LYS A 1 95 ? 28.406 -32.312 -16.906 1 85 95 LYS A CA 1
ATOM 699 C C . LYS A 1 95 ? 29.547 -33.125 -16.328 1 85 95 LYS A C 1
ATOM 701 O O . LYS A 1 95 ? 29.344 -34.312 -15.992 1 85 95 LYS A O 1
ATOM 706 N N . VAL A 1 96 ? 30.609 -32.531 -16.188 1 84.19 96 VAL A N 1
ATOM 707 C CA . VAL A 1 96 ? 31.766 -33.219 -15.617 1 84.19 96 VAL A CA 1
ATOM 708 C C . VAL A 1 96 ? 31.516 -33.5 -14.133 1 84.19 96 VAL A C 1
ATOM 710 O O . VAL A 1 96 ? 31.828 -34.594 -13.641 1 84.19 96 VAL A O 1
ATOM 713 N N . ALA A 1 97 ? 31 -32.531 -13.516 1 81.69 97 ALA A N 1
ATOM 714 C CA . ALA A 1 97 ? 30.734 -32.688 -12.086 1 81.69 97 ALA A CA 1
ATOM 715 C C . ALA A 1 97 ? 29.688 -33.75 -11.836 1 81.69 97 ALA A C 1
ATOM 717 O O . ALA A 1 97 ? 29.75 -34.469 -10.82 1 81.69 97 ALA A O 1
ATOM 718 N N . LEU A 1 98 ? 28.75 -33.938 -12.75 1 81.19 98 LEU A N 1
ATOM 719 C CA . LEU A 1 98 ? 27.625 -34.844 -12.539 1 81.19 98 LEU A CA 1
ATOM 720 C C . LEU A 1 98 ? 27.922 -36.219 -13.117 1 81.19 98 LEU A C 1
ATOM 722 O O . LEU A 1 98 ? 27.203 -37.188 -12.852 1 81.19 98 LEU A O 1
ATOM 726 N N . GLU A 1 99 ? 28.906 -36.25 -13.836 1 80.12 99 GLU A N 1
ATOM 727 C CA . GLU A 1 99 ? 29.203 -37.531 -14.445 1 80.12 99 GLU A CA 1
ATOM 728 C C . GLU A 1 99 ? 29.375 -38.625 -13.383 1 80.12 99 GLU A C 1
ATOM 730 O O . GLU A 1 99 ? 30.156 -38.469 -12.445 1 80.12 99 GLU A O 1
ATOM 735 N N . GLY A 1 100 ? 28.484 -39.656 -13.43 1 71.94 100 GLY A N 1
ATOM 736 C CA . GLY A 1 100 ? 28.547 -40.812 -12.547 1 71.94 100 GLY A CA 1
ATOM 737 C C . GLY A 1 100 ? 27.781 -40.625 -11.258 1 71.94 100 GLY A C 1
ATOM 738 O O . GLY A 1 100 ? 27.734 -41.531 -10.414 1 71.94 100 GLY A O 1
ATOM 739 N N . TRP A 1 101 ? 27.375 -39.406 -11 1 69.06 101 TRP A N 1
ATOM 740 C CA . TRP A 1 101 ? 26.688 -39.125 -9.742 1 69.06 101 TRP A CA 1
ATOM 741 C C . TRP A 1 101 ? 25.172 -39.156 -9.945 1 69.06 101 TRP A C 1
ATOM 743 O O . TRP A 1 101 ? 24.641 -38.312 -10.672 1 69.06 101 TRP A O 1
ATOM 753 N N . LYS A 1 102 ? 24.484 -40.188 -9.461 1 64.94 102 LYS A N 1
ATOM 754 C CA . LYS A 1 102 ? 23.031 -40.281 -9.609 1 64.94 102 LYS A CA 1
ATOM 755 C C . LYS A 1 102 ? 22.328 -40.062 -8.273 1 64.94 102 LYS A C 1
ATOM 757 O O . LYS A 1 102 ? 21.094 -40.062 -8.211 1 64.94 102 LYS A O 1
ATOM 762 N N . ASP A 1 103 ? 23.094 -39.719 -7.289 1 63.81 103 ASP A N 1
ATOM 763 C CA . ASP A 1 103 ? 22.516 -39.656 -5.953 1 63.81 103 ASP A CA 1
ATOM 764 C C . ASP A 1 103 ? 21.875 -38.312 -5.684 1 63.81 103 ASP A C 1
ATOM 766 O O . ASP A 1 103 ? 22.562 -37.281 -5.656 1 63.81 103 ASP A O 1
ATOM 770 N N . LYS A 1 104 ? 20.547 -38.312 -5.582 1 64.19 104 LYS A N 1
ATOM 771 C CA . LYS A 1 104 ? 19.812 -37.094 -5.32 1 64.19 104 LYS A CA 1
ATOM 772 C C . LYS A 1 104 ? 19.594 -36.875 -3.824 1 64.19 104 LYS A C 1
ATOM 774 O O . LYS A 1 104 ? 19.141 -35.812 -3.396 1 64.19 104 LYS A O 1
ATOM 779 N N . GLU A 1 105 ? 20 -37.812 -2.994 1 69 105 GLU A N 1
ATOM 780 C CA . GLU A 1 105 ? 19.625 -37.75 -1.58 1 69 105 GLU A CA 1
ATOM 781 C C . GLU A 1 105 ? 20.797 -37.281 -0.723 1 69 105 GLU A C 1
ATOM 783 O O . GLU A 1 105 ? 20.594 -36.719 0.351 1 69 105 GLU A O 1
ATOM 788 N N . ASN A 1 106 ? 21.969 -37.5 -1.26 1 72.75 106 ASN A N 1
ATOM 789 C CA . ASN A 1 106 ? 23.125 -37.125 -0.452 1 72.75 106 ASN A CA 1
ATOM 790 C C . ASN A 1 106 ? 23.844 -35.906 -1.007 1 72.75 106 ASN A C 1
ATOM 792 O O . ASN A 1 106 ? 23.719 -35.594 -2.189 1 72.75 106 ASN A O 1
ATOM 796 N N . PRO A 1 107 ? 24.547 -35.219 -0.087 1 73.06 107 PRO A N 1
ATOM 797 C CA . PRO A 1 107 ? 25.297 -34.062 -0.553 1 73.06 107 PRO A CA 1
ATOM 798 C C . PRO A 1 107 ? 26.422 -34.438 -1.516 1 73.06 107 PRO A C 1
ATOM 800 O O . PRO A 1 107 ? 26.969 -35.531 -1.437 1 73.06 107 PRO A O 1
ATOM 803 N N . MET A 1 108 ? 26.672 -33.594 -2.434 1 72.06 108 MET A N 1
ATOM 804 C CA . MET A 1 108 ? 27.719 -33.812 -3.424 1 72.06 108 MET A CA 1
ATOM 805 C C . MET A 1 108 ? 29.078 -33.906 -2.756 1 72.06 108 MET A C 1
ATOM 807 O O . MET A 1 108 ? 29.375 -33.156 -1.823 1 72.06 108 MET A O 1
ATOM 811 N N . PRO A 1 109 ? 29.844 -34.875 -3.203 1 73.69 109 PRO A N 1
ATOM 812 C CA . PRO A 1 109 ? 31.188 -35 -2.658 1 73.69 109 PRO A CA 1
ATOM 813 C C . PRO A 1 109 ? 32.031 -33.719 -2.846 1 73.69 109 PRO A C 1
ATOM 815 O O . PRO A 1 109 ? 31.703 -32.906 -3.711 1 73.69 109 PRO A O 1
ATOM 818 N N . LYS A 1 110 ? 33.094 -33.531 -2.139 1 72.81 110 LYS A N 1
ATOM 819 C CA . LYS A 1 110 ? 33.875 -32.312 -2.047 1 72.81 110 LYS A CA 1
ATOM 820 C C . LYS A 1 110 ? 34.5 -31.969 -3.395 1 72.81 110 LYS A C 1
ATOM 822 O O . LYS A 1 110 ? 34.594 -30.797 -3.764 1 72.81 110 LYS A O 1
ATOM 827 N N . TRP A 1 111 ? 35.062 -33.062 -4.062 1 73.06 111 TRP A N 1
ATOM 828 C CA . TRP A 1 111 ? 35.719 -32.75 -5.32 1 73.06 111 TRP A CA 1
ATOM 829 C C . TRP A 1 111 ? 34.75 -32.188 -6.336 1 73.06 111 TRP A C 1
ATOM 831 O O . TRP A 1 111 ? 35.094 -31.312 -7.141 1 73.06 111 TRP A O 1
ATOM 841 N N . ARG A 1 112 ? 33.594 -32.656 -6.332 1 73.62 112 ARG A N 1
ATOM 842 C CA . ARG A 1 112 ? 32.562 -32.156 -7.219 1 73.62 112 ARG A CA 1
ATOM 843 C C . ARG A 1 112 ? 32.188 -30.719 -6.855 1 73.62 112 ARG A C 1
ATOM 845 O O . ARG A 1 112 ? 31.906 -29.891 -7.734 1 73.62 112 ARG A O 1
ATOM 852 N N . CYS A 1 113 ? 32.438 -30.453 -5.621 1 71.62 113 CYS A N 1
ATOM 853 C CA . CYS A 1 113 ? 32.156 -29.109 -5.148 1 71.62 113 CYS A CA 1
ATOM 854 C C . CYS A 1 113 ? 33.156 -28.109 -5.695 1 71.62 113 CYS A C 1
ATOM 856 O O . CYS A 1 113 ? 32.812 -26.953 -5.973 1 71.62 113 CYS A O 1
ATOM 858 N N . ARG A 1 114 ? 34.312 -28.578 -5.883 1 76.44 114 ARG A N 1
ATOM 859 C CA . ARG A 1 114 ? 35.344 -27.719 -6.422 1 76.44 114 ARG A CA 1
ATOM 860 C C . ARG A 1 114 ? 35.062 -27.359 -7.879 1 76.44 114 ARG A C 1
ATOM 862 O O . ARG A 1 114 ? 35.312 -26.219 -8.305 1 76.44 114 ARG A O 1
ATOM 869 N N . VAL A 1 115 ? 34.531 -28.344 -8.586 1 78.88 115 VAL A N 1
ATOM 870 C CA . VAL A 1 115 ? 34.156 -28.078 -9.969 1 78.88 115 VAL A CA 1
ATOM 871 C C . VAL A 1 115 ? 33 -27.094 -10.023 1 78.88 115 VAL A C 1
ATOM 873 O O . VAL A 1 115 ? 32.875 -26.297 -10.961 1 78.88 115 VAL A O 1
ATOM 876 N N . MET A 1 116 ? 32.375 -27.125 -8.93 1 82.31 116 MET A N 1
ATOM 877 C CA . MET A 1 116 ? 31.219 -26.219 -8.883 1 82.31 116 MET A CA 1
ATOM 878 C C . MET A 1 116 ? 31.672 -24.766 -8.734 1 82.31 116 MET A C 1
ATOM 880 O O . MET A 1 116 ? 30.938 -23.844 -9.047 1 82.31 116 MET A O 1
ATOM 884 N N . TRP A 1 117 ? 32.906 -24.641 -8.367 1 86.12 117 TRP A N 1
ATOM 885 C CA . TRP A 1 117 ? 33.438 -23.297 -8.289 1 86.12 117 TRP A CA 1
ATOM 886 C C . TRP A 1 117 ? 33.531 -22.656 -9.672 1 86.12 117 TRP A C 1
ATOM 888 O O . TRP A 1 117 ? 33.281 -21.453 -9.828 1 86.12 117 TRP A O 1
ATOM 898 N N . ILE A 1 118 ? 33.781 -23.438 -10.602 1 88.06 118 ILE A N 1
ATOM 899 C CA . ILE A 1 118 ? 33.844 -22.953 -11.969 1 88.06 118 ILE A CA 1
ATOM 900 C C . ILE A 1 118 ? 32.469 -22.484 -12.414 1 88.06 118 ILE A C 1
ATOM 902 O O . ILE A 1 118 ? 32.312 -21.422 -13.023 1 88.06 118 ILE A O 1
ATOM 906 N N . THR A 1 119 ? 31.547 -23.25 -12.062 1 87.38 119 THR A N 1
ATOM 907 C CA . THR A 1 119 ? 30.188 -22.891 -12.438 1 87.38 119 THR A CA 1
ATOM 908 C C . THR A 1 119 ? 29.75 -21.609 -11.742 1 87.38 119 THR A C 1
ATOM 910 O O . THR A 1 119 ? 29.047 -20.781 -12.32 1 87.38 119 THR A O 1
ATOM 913 N N . ARG A 1 120 ? 30.172 -21.406 -10.555 1 90.25 120 ARG A N 1
ATOM 914 C CA . ARG A 1 120 ? 29.859 -20.188 -9.82 1 90.25 120 ARG A CA 1
ATOM 915 C C . ARG A 1 120 ? 30.484 -18.969 -10.477 1 90.25 120 ARG A C 1
ATOM 917 O O . ARG A 1 120 ? 29.844 -17.922 -10.602 1 90.25 120 ARG A O 1
ATOM 924 N N . MET A 1 121 ? 31.719 -19.172 -10.922 1 93.31 121 MET A N 1
ATOM 925 C CA . MET A 1 121 ? 32.406 -18.062 -11.586 1 93.31 121 MET A CA 1
ATOM 926 C C . MET A 1 121 ? 31.734 -17.734 -12.922 1 93.31 121 MET A C 1
ATOM 928 O O . MET A 1 121 ? 31.688 -16.578 -13.328 1 93.31 121 MET A O 1
ATOM 932 N N . CYS A 1 122 ? 31.25 -18.828 -13.539 1 92.31 122 CYS A N 1
ATOM 933 C CA . CYS A 1 122 ? 30.484 -18.594 -14.758 1 92.31 122 CYS A CA 1
ATOM 934 C C . CYS A 1 122 ? 29.234 -17.781 -14.461 1 92.31 122 CYS A C 1
ATOM 936 O O . CYS A 1 122 ? 28.844 -16.922 -15.266 1 92.31 122 CYS A O 1
ATOM 938 N N . GLY A 1 123 ? 28.641 -18.078 -13.281 1 92.69 123 GLY A N 1
ATOM 939 C CA . GLY A 1 123 ? 27.5 -17.281 -12.867 1 92.69 123 GLY A CA 1
ATOM 940 C C . GLY A 1 123 ? 27.828 -15.805 -12.734 1 92.69 123 GLY A C 1
ATOM 941 O O . GLY A 1 123 ? 27.047 -14.945 -13.18 1 92.69 123 GLY A O 1
ATOM 942 N N . ARG A 1 124 ? 28.953 -15.445 -12.188 1 95.94 124 ARG A N 1
ATOM 943 C CA . ARG A 1 124 ? 29.375 -14.062 -12.047 1 95.94 124 ARG A CA 1
ATOM 944 C C . ARG A 1 124 ? 29.594 -13.414 -13.406 1 95.94 124 ARG A C 1
ATOM 946 O O . ARG A 1 124 ? 29.234 -12.25 -13.609 1 95.94 124 ARG A O 1
ATOM 953 N N . CYS A 1 125 ? 30.156 -14.141 -14.312 1 96.31 125 CYS A N 1
ATOM 954 C CA . CYS A 1 125 ? 30.406 -13.617 -15.648 1 96.31 125 CYS A CA 1
ATOM 955 C C . CYS A 1 125 ? 29.109 -13.391 -16.406 1 96.31 125 CYS A C 1
ATOM 957 O O . CYS A 1 125 ? 29 -12.453 -17.203 1 96.31 125 CYS A O 1
ATOM 959 N N . ILE A 1 126 ? 28.219 -14.289 -16.141 1 95.19 126 ILE A N 1
ATOM 960 C CA . ILE A 1 126 ? 26.906 -14.109 -16.75 1 95.19 126 ILE A CA 1
ATOM 961 C C . ILE A 1 126 ? 26.266 -12.82 -16.25 1 95.19 126 ILE A C 1
ATOM 963 O O . ILE A 1 126 ? 25.719 -12.039 -17.031 1 95.19 126 ILE A O 1
ATOM 967 N N . LEU A 1 127 ? 26.359 -12.57 -14.953 1 96.81 127 LEU A N 1
ATOM 968 C CA . LEU A 1 127 ? 25.859 -11.32 -14.398 1 96.81 127 LEU A CA 1
ATOM 969 C C . LEU A 1 127 ? 26.547 -10.117 -15.031 1 96.81 127 LEU A C 1
ATOM 971 O O . LEU A 1 127 ? 25.906 -9.117 -15.352 1 96.81 127 LEU A O 1
ATOM 975 N N . PHE A 1 128 ? 27.812 -10.281 -15.234 1 96.94 128 PHE A N 1
ATOM 976 C CA . PHE A 1 128 ? 28.594 -9.227 -15.875 1 96.94 128 PHE A CA 1
ATOM 977 C C . PHE A 1 128 ? 28.094 -8.977 -17.297 1 96.94 128 PHE A C 1
ATOM 979 O O . PHE A 1 128 ? 27.969 -7.828 -17.719 1 96.94 128 PHE A O 1
ATOM 986 N N . SER A 1 129 ? 27.844 -10.023 -17.969 1 96.25 129 SER A N 1
ATOM 987 C CA . SER A 1 129 ? 27.375 -9.898 -19.344 1 96.25 129 SER A CA 1
ATOM 988 C C . SER A 1 129 ? 26.016 -9.211 -19.406 1 96.25 129 SER A C 1
ATOM 990 O O . SER A 1 129 ? 25.703 -8.531 -20.391 1 96.25 129 SER A O 1
ATOM 992 N N . PHE A 1 130 ? 25.188 -9.344 -18.406 1 96.38 130 PHE A N 1
ATOM 993 C CA . PHE A 1 130 ? 23.859 -8.734 -18.375 1 96.38 130 PHE A CA 1
ATOM 994 C C . PHE A 1 130 ? 23.953 -7.281 -17.906 1 96.38 130 PHE A C 1
ATOM 996 O O . PHE A 1 130 ? 22.938 -6.598 -17.797 1 96.38 130 PHE A O 1
ATOM 1003 N N . GLY A 1 131 ? 25.062 -6.816 -17.609 1 95.19 131 GLY A N 1
ATOM 1004 C CA . GLY A 1 131 ? 25.266 -5.414 -17.281 1 95.19 131 GLY A CA 1
ATOM 1005 C C . GLY A 1 131 ? 25.391 -5.16 -15.797 1 95.19 131 GLY A C 1
ATOM 1006 O O . GLY A 1 131 ? 25.266 -4.02 -15.344 1 95.19 131 GLY A O 1
ATOM 1007 N N . TYR A 1 132 ? 25.562 -6.191 -15.008 1 96.38 132 TYR A N 1
ATOM 1008 C CA . TYR A 1 132 ? 25.703 -6.035 -13.57 1 96.38 132 TYR A CA 1
ATOM 1009 C C . TYR A 1 132 ? 27.172 -6.121 -13.164 1 96.38 132 TYR A C 1
ATOM 1011 O O . TYR A 1 132 ? 27.578 -7.07 -12.492 1 96.38 132 TYR A O 1
ATOM 1019 N N . GLN A 1 133 ? 27.891 -5.059 -13.461 1 93.5 133 GLN A N 1
ATOM 1020 C CA . GLN A 1 133 ? 29.312 -4.988 -13.172 1 93.5 133 GLN A CA 1
ATOM 1021 C C . GLN A 1 133 ? 29.562 -4.77 -11.68 1 93.5 133 GLN A C 1
ATOM 1023 O O . GLN A 1 133 ? 30.469 -5.363 -11.102 1 93.5 133 GLN A O 1
ATOM 1028 N N . TRP A 1 134 ? 28.734 -3.936 -11.102 1 91.38 134 TRP A N 1
ATOM 1029 C CA . TRP A 1 134 ? 28.859 -3.648 -9.68 1 91.38 134 TRP A CA 1
ATOM 1030 C C . TRP A 1 134 ? 27.578 -4.004 -8.938 1 91.38 134 TRP A C 1
ATOM 1032 O O . TRP A 1 134 ? 26.469 -3.645 -9.367 1 91.38 134 TRP A O 1
ATOM 1042 N N . ILE A 1 135 ? 27.75 -4.742 -7.883 1 93.81 135 ILE A N 1
ATOM 1043 C CA . ILE A 1 135 ? 26.625 -5.145 -7.051 1 93.81 135 ILE A CA 1
ATOM 1044 C C . ILE A 1 135 ? 26.766 -4.547 -5.652 1 93.81 135 ILE A C 1
ATOM 1046 O O . ILE A 1 135 ? 27.781 -4.777 -4.977 1 93.81 135 ILE A O 1
ATOM 1050 N N . LYS A 1 136 ? 25.812 -3.744 -5.281 1 93.56 136 LYS A N 1
ATOM 1051 C CA . LYS A 1 136 ? 25.828 -3.119 -3.961 1 93.56 136 LYS A CA 1
ATOM 1052 C C . LYS A 1 136 ? 25.234 -4.047 -2.902 1 93.56 136 LYS A C 1
ATOM 1054 O O . LYS A 1 136 ? 24.125 -4.543 -3.053 1 93.56 136 LYS A O 1
ATOM 1059 N N . ARG A 1 137 ? 26 -4.293 -1.852 1 95.31 137 ARG A N 1
ATOM 1060 C CA . ARG A 1 137 ? 25.578 -5.184 -0.774 1 95.31 137 ARG A CA 1
ATOM 1061 C C . ARG A 1 137 ? 25.469 -4.43 0.546 1 95.31 137 ARG A C 1
ATOM 1063 O O . ARG A 1 137 ? 26.359 -3.676 0.918 1 95.31 137 ARG A O 1
ATOM 1070 N N . LYS A 1 138 ? 24.312 -4.531 1.135 1 94.38 138 LYS A N 1
ATOM 1071 C CA . LYS A 1 138 ? 24.078 -4.043 2.492 1 94.38 138 LYS A CA 1
ATOM 1072 C C . LYS A 1 138 ? 23.875 -5.195 3.465 1 94.38 138 LYS A C 1
ATOM 1074 O O . LYS A 1 138 ? 23.062 -6.09 3.205 1 94.38 138 LYS A O 1
ATOM 1079 N N . GLY A 1 139 ? 24.578 -5.199 4.531 1 95.38 139 GLY A N 1
ATOM 1080 C CA . GLY A 1 139 ? 24.484 -6.305 5.473 1 95.38 139 GLY A CA 1
ATOM 1081 C C . GLY A 1 139 ? 25.328 -7.5 5.062 1 95.38 139 GLY A C 1
ATOM 1082 O O . GLY A 1 139 ? 26.094 -7.43 4.098 1 95.38 139 GLY A O 1
ATOM 1083 N N . LYS A 1 140 ? 25.25 -8.578 5.922 1 96.19 140 LYS A N 1
ATOM 1084 C CA . LYS A 1 140 ? 26.031 -9.797 5.66 1 96.19 140 LYS A CA 1
ATOM 1085 C C . LYS A 1 140 ? 25.141 -11.039 5.754 1 96.19 140 LYS A C 1
ATOM 1087 O O . LYS A 1 140 ? 24.219 -11.086 6.566 1 96.19 140 LYS A O 1
ATOM 1092 N N . PRO A 1 141 ? 25.5 -11.953 4.855 1 96.19 141 PRO A N 1
ATOM 1093 C CA . PRO A 1 141 ? 24.766 -13.211 4.965 1 96.19 141 PRO A CA 1
ATOM 1094 C C . PRO A 1 141 ? 25.062 -13.961 6.266 1 96.19 141 PRO A C 1
ATOM 1096 O O . PRO A 1 141 ? 26.203 -13.984 6.715 1 96.19 141 PRO A O 1
ATOM 1099 N N . ALA A 1 142 ? 24.047 -14.461 6.801 1 96.31 142 ALA A N 1
ATOM 1100 C CA . ALA A 1 142 ? 24.219 -15.273 8.008 1 96.31 142 ALA A CA 1
ATOM 1101 C C . ALA A 1 142 ? 24.781 -16.656 7.672 1 96.31 142 ALA A C 1
ATOM 1103 O O . ALA A 1 142 ? 24.469 -17.203 6.613 1 96.31 142 ALA A O 1
ATOM 1104 N N . PRO A 1 143 ? 25.594 -17.156 8.633 1 94.56 143 PRO A N 1
ATOM 1105 C CA . PRO A 1 143 ? 26.078 -18.516 8.406 1 94.56 143 PRO A CA 1
ATOM 1106 C C . PRO A 1 143 ? 24.953 -19.547 8.336 1 94.56 143 PRO A C 1
ATOM 1108 O O . PRO A 1 143 ? 23.906 -19.359 8.969 1 94.56 143 PRO A O 1
ATOM 1111 N N . ARG A 1 144 ? 25.234 -20.531 7.594 1 93.25 144 ARG A N 1
ATOM 1112 C CA . ARG A 1 144 ? 24.234 -21.594 7.383 1 93.25 144 ARG A CA 1
ATOM 1113 C C . ARG A 1 144 ? 23.797 -22.203 8.711 1 93.25 144 ARG A C 1
ATOM 1115 O O . ARG A 1 144 ? 22.641 -22.562 8.875 1 93.25 144 ARG A O 1
ATOM 1122 N N . GLU A 1 145 ? 24.656 -22.266 9.641 1 93.5 145 GLU A N 1
ATOM 1123 C CA . GLU A 1 145 ? 24.375 -22.875 10.93 1 93.5 145 GLU A CA 1
ATOM 1124 C C . GLU A 1 145 ? 23.359 -22.047 11.719 1 93.5 145 GLU A C 1
ATOM 1126 O O . GLU A 1 145 ? 22.594 -22.594 12.516 1 93.5 145 GLU A O 1
ATOM 1131 N N . ILE A 1 146 ? 23.344 -20.859 11.414 1 94.81 146 ILE A N 1
ATOM 1132 C CA . ILE A 1 146 ? 22.438 -19.969 12.141 1 94.81 146 ILE A CA 1
ATOM 1133 C C . ILE A 1 146 ? 21.109 -19.875 11.422 1 94.81 146 ILE A C 1
ATOM 1135 O O . ILE A 1 146 ? 20.047 -20 12.039 1 94.81 146 ILE A O 1
ATOM 1139 N N . ALA A 1 147 ? 21.203 -19.688 10.18 1 96.75 147 ALA A N 1
ATOM 1140 C CA . ALA A 1 147 ? 20 -19.578 9.359 1 96.75 147 ALA A CA 1
ATOM 1141 C C . ALA A 1 147 ? 20.078 -20.484 8.133 1 96.75 147 ALA A C 1
ATOM 1143 O O . ALA A 1 147 ? 20.578 -20.062 7.082 1 96.75 147 ALA A O 1
ATOM 1144 N N . PRO A 1 148 ? 19.531 -21.562 8.227 1 96.81 148 PRO A N 1
ATOM 1145 C CA . PRO A 1 148 ? 19.594 -22.516 7.113 1 96.81 148 PRO A CA 1
ATOM 1146 C C . PRO A 1 148 ? 18.672 -22.141 5.957 1 96.81 148 PRO A C 1
ATOM 1148 O O . PRO A 1 148 ? 18.812 -22.688 4.855 1 96.81 148 PRO A O 1
ATOM 1151 N N . ILE A 1 149 ? 17.719 -21.234 6.191 1 97.5 149 ILE A N 1
ATOM 1152 C CA . ILE A 1 149 ? 16.766 -20.875 5.148 1 97.5 149 ILE A CA 1
ATOM 1153 C C . ILE A 1 149 ? 16.906 -19.391 4.84 1 97.5 149 ILE A C 1
ATOM 1155 O O . ILE A 1 149 ? 17 -18.562 5.75 1 97.5 149 ILE A O 1
ATOM 1159 N N . ILE A 1 150 ? 16.891 -19.094 3.566 1 97.94 150 ILE A N 1
ATOM 1160 C CA . ILE A 1 150 ? 16.875 -17.719 3.078 1 97.94 150 ILE A CA 1
ATOM 1161 C C . ILE A 1 150 ? 15.594 -17.453 2.291 1 97.94 150 ILE A C 1
ATOM 1163 O O . ILE A 1 150 ? 15.172 -18.281 1.484 1 97.94 150 ILE A O 1
ATOM 1167 N N . VAL A 1 151 ? 14.977 -16.328 2.617 1 98.19 151 VAL A N 1
ATOM 1168 C CA . VAL A 1 151 ? 13.805 -15.914 1.855 1 98.19 151 VAL A CA 1
ATOM 1169 C C . VAL A 1 151 ? 14.07 -14.562 1.195 1 98.19 151 VAL A C 1
ATOM 1171 O O . VAL A 1 151 ? 14.68 -13.672 1.803 1 98.19 151 VAL A O 1
ATOM 1174 N N . SER A 1 152 ? 13.648 -14.414 -0.044 1 98.25 152 SER A N 1
ATOM 1175 C CA . SER A 1 152 ? 13.883 -13.18 -0.785 1 98.25 152 SER A CA 1
ATOM 1176 C C . SER A 1 152 ? 12.688 -12.828 -1.662 1 98.25 152 SER A C 1
ATOM 1178 O O . SER A 1 152 ? 11.898 -13.695 -2.021 1 98.25 152 SER A O 1
ATOM 1180 N N . ASN A 1 153 ? 12.492 -11.508 -1.837 1 97.56 153 ASN A N 1
ATOM 1181 C CA . ASN A 1 153 ? 11.555 -11.125 -2.891 1 97.56 153 ASN A CA 1
ATOM 1182 C C . ASN A 1 153 ? 12.086 -11.508 -4.273 1 97.56 153 ASN A C 1
ATOM 1184 O O . ASN A 1 153 ? 13.273 -11.789 -4.43 1 97.56 153 ASN A O 1
ATOM 1188 N N . HIS A 1 154 ? 11.266 -11.602 -5.227 1 96.38 154 HIS A N 1
ATOM 1189 C CA . HIS A 1 154 ? 11.617 -12.078 -6.559 1 96.38 154 HIS A CA 1
ATOM 1190 C C . HIS A 1 154 ? 11.164 -11.102 -7.633 1 96.38 154 HIS A C 1
ATOM 1192 O O . HIS A 1 154 ? 9.961 -10.969 -7.887 1 96.38 154 HIS A O 1
ATOM 1198 N N . VAL A 1 155 ? 12.094 -10.477 -8.289 1 96.38 155 VAL A N 1
ATOM 1199 C CA . VAL A 1 155 ? 11.75 -9.383 -9.195 1 96.38 155 VAL A CA 1
ATOM 1200 C C . VAL A 1 155 ? 12.094 -9.766 -10.633 1 96.38 155 VAL A C 1
ATOM 1202 O O . VAL A 1 155 ? 11.352 -9.445 -11.562 1 96.38 155 VAL A O 1
ATOM 1205 N N . SER A 1 156 ? 13.219 -10.43 -10.797 1 94.62 156 SER A N 1
ATOM 1206 C CA . SER A 1 156 ? 13.719 -10.734 -12.133 1 94.62 156 SER A CA 1
ATOM 1207 C C . SER A 1 156 ? 14.328 -12.133 -12.188 1 94.62 156 SER A C 1
ATOM 1209 O O . SER A 1 156 ? 14.438 -12.812 -11.164 1 94.62 156 SER A O 1
ATOM 1211 N N . TYR A 1 157 ? 14.672 -12.602 -13.445 1 91.75 157 TYR A N 1
ATOM 1212 C CA . TYR A 1 157 ? 15.328 -13.898 -13.594 1 91.75 157 TYR A CA 1
ATOM 1213 C C . TYR A 1 157 ? 16.797 -13.812 -13.211 1 91.75 157 TYR A C 1
ATOM 1215 O O . TYR A 1 157 ? 17.5 -14.82 -13.211 1 91.75 157 TYR A O 1
ATOM 1223 N N . ILE A 1 158 ? 17.234 -12.742 -12.727 1 94.81 158 ILE A N 1
ATOM 1224 C CA . ILE A 1 158 ? 18.625 -12.477 -12.414 1 94.81 158 ILE A CA 1
ATOM 1225 C C . ILE A 1 158 ? 18.953 -13.008 -11.016 1 94.81 158 ILE A C 1
ATOM 1227 O O . ILE A 1 158 ? 20.062 -13.477 -10.766 1 94.81 158 ILE A O 1
ATOM 1231 N N . GLU A 1 159 ? 17.953 -12.984 -10.102 1 95.38 159 GLU A N 1
ATOM 1232 C CA . GLU A 1 159 ? 18.203 -13.289 -8.695 1 95.38 159 GLU A CA 1
ATOM 1233 C C . GLU A 1 159 ? 18.719 -14.711 -8.523 1 95.38 159 GLU A C 1
ATOM 1235 O O . GLU A 1 159 ? 19.703 -14.938 -7.805 1 95.38 159 GLU A O 1
ATOM 1240 N N . PRO A 1 160 ? 18.094 -15.656 -9.188 1 92 160 PRO A N 1
ATOM 1241 C CA . PRO A 1 160 ? 18.625 -17.016 -9.008 1 92 160 PRO A CA 1
ATOM 1242 C C . PRO A 1 160 ? 20.094 -17.125 -9.43 1 92 160 PRO A C 1
ATOM 1244 O O . PRO A 1 160 ? 20.859 -17.844 -8.797 1 92 160 PRO A O 1
ATOM 1247 N N . ILE A 1 161 ? 20.484 -16.438 -10.453 1 92.19 161 ILE A N 1
ATOM 1248 C CA . ILE A 1 161 ? 21.859 -16.469 -10.93 1 92.19 161 ILE A CA 1
ATOM 1249 C C . ILE A 1 161 ? 22.781 -15.797 -9.906 1 92.19 161 ILE A C 1
ATOM 1251 O O . ILE A 1 161 ? 23.844 -16.328 -9.578 1 92.19 161 ILE A O 1
ATOM 1255 N N . PHE A 1 162 ? 22.391 -14.789 -9.383 1 96.06 162 PHE A N 1
ATOM 1256 C CA . PHE A 1 162 ? 23.188 -14.07 -8.391 1 96.06 162 PHE A CA 1
ATOM 1257 C C . PHE A 1 162 ? 23.375 -14.914 -7.137 1 96.06 162 PHE A C 1
ATOM 1259 O O . PHE A 1 162 ? 24.484 -15.008 -6.609 1 96.06 162 PHE A O 1
ATOM 1266 N N . TYR A 1 163 ? 22.219 -15.43 -6.633 1 95 163 TYR A N 1
ATOM 1267 C CA . TYR A 1 163 ? 22.297 -16.203 -5.402 1 95 163 TYR A CA 1
ATOM 1268 C C . TYR A 1 163 ? 23.156 -17.453 -5.598 1 95 163 TYR A C 1
ATOM 1270 O O . TYR A 1 163 ? 23.859 -17.875 -4.672 1 95 163 TYR A O 1
ATOM 1278 N N . PHE A 1 164 ? 23.078 -18 -6.758 1 90.75 164 PHE A N 1
ATOM 1279 C CA . PHE A 1 164 ? 23.953 -19.141 -7.059 1 90.75 164 PHE A CA 1
ATOM 1280 C C . PHE A 1 164 ? 25.422 -18.75 -6.938 1 90.75 164 PHE A C 1
ATOM 1282 O O . PHE A 1 164 ? 26.203 -19.484 -6.328 1 90.75 164 PHE A O 1
ATOM 1289 N N . TYR A 1 165 ? 25.719 -17.656 -7.453 1 92.31 165 TYR A N 1
ATOM 1290 C CA . TYR A 1 165 ? 27.094 -17.156 -7.406 1 92.31 165 TYR A CA 1
ATOM 1291 C C . TYR A 1 165 ? 27.484 -16.797 -5.98 1 92.31 165 TYR A C 1
ATOM 1293 O O . TYR A 1 165 ? 28.547 -17.203 -5.504 1 92.31 165 TYR A O 1
ATOM 1301 N N . GLU A 1 166 ? 26.594 -16.109 -5.293 1 93.06 166 GLU A N 1
ATOM 1302 C CA . GLU A 1 166 ? 26.938 -15.469 -4.027 1 93.06 166 GLU A CA 1
ATOM 1303 C C . GLU A 1 166 ? 26.875 -16.469 -2.871 1 93.06 166 GLU A C 1
ATOM 1305 O O . GLU A 1 166 ? 27.734 -16.453 -1.984 1 93.06 166 GLU A O 1
ATOM 1310 N N . LEU A 1 167 ? 25.844 -17.328 -2.871 1 92.19 167 LEU A N 1
ATOM 1311 C CA . LEU A 1 167 ? 25.578 -18.125 -1.676 1 92.19 167 LEU A CA 1
ATOM 1312 C C . LEU A 1 167 ? 25.594 -19.609 -2.002 1 92.19 167 LEU A C 1
ATOM 1314 O O . LEU A 1 167 ? 25.688 -20.453 -1.1 1 92.19 167 LEU A O 1
ATOM 1318 N N . PHE A 1 168 ? 25.453 -19.984 -3.252 1 89.31 168 PHE A N 1
ATOM 1319 C CA . PHE A 1 168 ? 25.406 -21.375 -3.697 1 89.31 168 PHE A CA 1
ATOM 1320 C C . PHE A 1 168 ? 24.375 -22.156 -2.896 1 89.31 168 PHE A C 1
ATOM 1322 O O . PHE A 1 168 ? 24.688 -23.219 -2.332 1 89.31 168 PHE A O 1
ATOM 1329 N N . PRO A 1 169 ? 23.156 -21.641 -2.92 1 91.25 169 PRO A N 1
ATOM 1330 C CA . PRO A 1 169 ? 22.094 -22.328 -2.176 1 91.25 169 PRO A CA 1
ATOM 1331 C C . PRO A 1 169 ? 21.359 -23.359 -3.02 1 91.25 169 PRO A C 1
ATOM 1333 O O . PRO A 1 169 ? 21.562 -23.438 -4.23 1 91.25 169 PRO A O 1
ATOM 1336 N N . THR A 1 170 ? 20.609 -24.141 -2.311 1 89.94 170 THR A N 1
ATOM 1337 C CA . THR A 1 170 ? 19.578 -24.922 -2.984 1 89.94 170 THR A CA 1
ATOM 1338 C C . THR A 1 170 ? 18.312 -24.109 -3.166 1 89.94 170 THR A C 1
ATOM 1340 O O . THR A 1 170 ? 17.734 -23.641 -2.188 1 89.94 170 THR A O 1
ATOM 1343 N N . ILE A 1 171 ? 17.906 -24 -4.379 1 91.19 171 ILE A N 1
ATOM 1344 C CA . ILE A 1 171 ? 16.766 -23.125 -4.672 1 91.19 171 ILE A CA 1
ATOM 1345 C C . ILE A 1 171 ? 15.516 -23.984 -4.918 1 91.19 171 ILE A C 1
ATOM 1347 O O . ILE A 1 171 ? 15.594 -25.031 -5.555 1 91.19 171 ILE A O 1
ATOM 1351 N N . VAL A 1 172 ? 14.445 -23.5 -4.379 1 90 172 VAL A N 1
ATOM 1352 C CA . VAL A 1 172 ? 13.164 -24.109 -4.68 1 90 172 VAL A CA 1
ATOM 1353 C C . VAL A 1 172 ? 12.562 -23.484 -5.934 1 90 172 VAL A C 1
ATOM 1355 O O . VAL A 1 172 ? 12.344 -22.266 -5.977 1 90 172 VAL A O 1
ATOM 1358 N N . ALA A 1 173 ? 12.328 -24.266 -6.938 1 85.25 173 ALA A N 1
ATOM 1359 C CA . ALA A 1 173 ? 11.859 -23.734 -8.219 1 85.25 173 ALA A CA 1
ATOM 1360 C C . ALA A 1 173 ? 10.734 -24.578 -8.789 1 85.25 173 ALA A C 1
ATOM 1362 O O . ALA A 1 173 ? 10.5 -25.703 -8.336 1 85.25 173 ALA A O 1
ATOM 1363 N N . SER A 1 174 ? 10.133 -23.969 -9.766 1 82.12 174 SER A N 1
ATOM 1364 C CA . SER A 1 174 ? 9.078 -24.688 -10.461 1 82.12 174 SER A CA 1
ATOM 1365 C C . SER A 1 174 ? 9.641 -25.828 -11.289 1 82.12 174 SER A C 1
ATOM 1367 O O . SER A 1 174 ? 10.742 -25.719 -11.844 1 82.12 174 SER A O 1
ATOM 1369 N N . GLU A 1 175 ? 8.875 -26.828 -11.531 1 78.44 175 GLU A N 1
ATOM 1370 C CA . GLU A 1 175 ? 9.273 -28.016 -12.289 1 78.44 175 GLU A CA 1
ATOM 1371 C C . GLU A 1 175 ? 9.484 -27.672 -13.758 1 78.44 175 GLU A C 1
ATOM 1373 O O . GLU A 1 175 ? 10.25 -28.359 -14.453 1 78.44 175 GLU A O 1
ATOM 1378 N N . SER A 1 176 ? 8.922 -26.594 -14.172 1 74.75 176 SER A N 1
ATOM 1379 C CA . SER A 1 176 ? 9.016 -26.219 -15.578 1 74.75 176 SER A CA 1
ATOM 1380 C C . SER A 1 176 ? 10.43 -25.781 -15.945 1 74.75 176 SER A C 1
ATOM 1382 O O . SER A 1 176 ? 10.82 -25.859 -17.109 1 74.75 176 SER A O 1
ATOM 1384 N N . HIS A 1 177 ? 11.219 -25.391 -15.023 1 72.19 177 HIS A N 1
ATOM 1385 C CA . HIS A 1 177 ? 12.562 -24.891 -15.281 1 72.19 177 HIS A CA 1
ATOM 1386 C C . HIS A 1 177 ? 13.523 -26.031 -15.602 1 72.19 177 HIS A C 1
ATOM 1388 O O . HIS A 1 177 ? 14.539 -25.812 -16.266 1 72.19 177 HIS A O 1
ATOM 1394 N N . ASP A 1 178 ? 13.172 -27.219 -15.203 1 69.69 178 ASP A N 1
ATOM 1395 C CA . ASP A 1 178 ? 14.039 -28.391 -15.406 1 69.69 178 ASP A CA 1
ATOM 1396 C C . ASP A 1 178 ? 14.133 -28.75 -16.891 1 69.69 178 ASP A C 1
ATOM 1398 O O . ASP A 1 178 ? 15.133 -29.312 -17.328 1 69.69 178 ASP A O 1
ATOM 1402 N N . SER A 1 179 ? 13.195 -28.281 -17.609 1 70.56 179 SER A N 1
ATOM 1403 C CA . SER A 1 179 ? 13.125 -28.719 -19 1 70.56 179 SER A CA 1
ATOM 1404 C C . SER A 1 179 ? 13.828 -27.719 -19.922 1 70.56 179 SER A C 1
ATOM 1406 O O . SER A 1 179 ? 13.969 -27.969 -21.109 1 70.56 179 SER A O 1
ATOM 1408 N N . ILE A 1 180 ? 14.344 -26.703 -19.344 1 70.38 180 ILE A N 1
ATOM 1409 C CA . ILE A 1 180 ? 15.023 -25.719 -20.188 1 70.38 180 ILE A CA 1
ATOM 1410 C C . ILE A 1 180 ? 16.375 -26.281 -20.641 1 70.38 180 ILE A C 1
ATOM 1412 O O . ILE A 1 180 ? 17.172 -26.719 -19.828 1 70.38 180 ILE A O 1
ATOM 1416 N N . PRO A 1 181 ? 16.562 -26.25 -21.953 1 71.25 181 PRO A N 1
ATOM 1417 C CA . PRO A 1 181 ? 17.812 -26.812 -22.469 1 71.25 181 PRO A CA 1
ATOM 1418 C C . PRO A 1 181 ? 19.047 -26.125 -21.859 1 71.25 181 PRO A C 1
ATOM 1420 O O . PRO A 1 181 ? 19.047 -24.922 -21.641 1 71.25 181 PRO A O 1
ATOM 1423 N N . PHE A 1 182 ? 20.094 -26.797 -21.531 1 73 182 PHE A N 1
ATOM 1424 C CA . PHE A 1 182 ? 21.375 -26.359 -21 1 73 182 PHE A CA 1
ATOM 1425 C C . PHE A 1 182 ? 21.219 -25.891 -19.547 1 73 182 PHE A C 1
ATOM 1427 O O . PHE A 1 182 ? 21.938 -26.359 -18.656 1 73 182 PHE A O 1
ATOM 1434 N N . VAL A 1 183 ? 20.109 -25.047 -19.375 1 72.75 183 VAL A N 1
ATOM 1435 C CA . VAL A 1 183 ? 19.922 -24.453 -18.062 1 72.75 183 VAL A CA 1
ATOM 1436 C C . VAL A 1 183 ? 19.422 -25.516 -17.078 1 72.75 183 VAL A C 1
ATOM 1438 O O . VAL A 1 183 ? 19.781 -25.5 -15.898 1 72.75 183 VAL A O 1
ATOM 1441 N N . GLY A 1 184 ? 18.719 -26.438 -17.672 1 74.75 184 GLY A N 1
ATOM 1442 C CA . GLY A 1 184 ? 18.203 -27.516 -16.828 1 74.75 184 GLY A CA 1
ATOM 1443 C C . GLY A 1 184 ? 19.312 -28.344 -16.188 1 74.75 184 GLY A C 1
ATOM 1444 O O . GLY A 1 184 ? 19.219 -28.688 -15.008 1 74.75 184 GLY A O 1
ATOM 1445 N N . THR A 1 185 ? 20.328 -28.578 -16.953 1 74.56 185 THR A N 1
ATOM 1446 C CA . THR A 1 185 ? 21.453 -29.359 -16.453 1 74.56 185 THR A CA 1
ATOM 1447 C C . THR A 1 185 ? 22.188 -28.609 -15.344 1 74.56 185 THR A C 1
ATOM 1449 O O . THR A 1 185 ? 22.594 -29.203 -14.344 1 74.56 185 THR A O 1
ATOM 1452 N N . ILE A 1 186 ? 22.25 -27.406 -15.516 1 75.38 186 ILE A N 1
ATOM 1453 C CA . ILE A 1 186 ? 22.922 -26.578 -14.523 1 75.38 186 ILE A CA 1
ATOM 1454 C C . ILE A 1 186 ? 22.094 -26.516 -13.242 1 75.38 186 ILE A C 1
ATOM 1456 O O . ILE A 1 186 ? 22.625 -26.641 -12.141 1 75.38 186 ILE A O 1
ATOM 1460 N N . ILE A 1 187 ? 20.828 -26.438 -13.469 1 75.06 187 ILE A N 1
ATOM 1461 C CA . ILE A 1 187 ? 19.922 -26.344 -12.328 1 75.06 187 ILE A CA 1
ATOM 1462 C C . ILE A 1 187 ? 19.906 -27.656 -11.57 1 75.06 187 ILE A C 1
ATOM 1464 O O . ILE A 1 187 ? 19.844 -27.672 -10.336 1 75.06 187 ILE A O 1
ATOM 1468 N N . ARG A 1 188 ? 20.031 -28.734 -12.234 1 72.25 188 ARG A N 1
ATOM 1469 C CA . ARG A 1 188 ? 20.047 -30.047 -11.602 1 72.25 188 ARG A CA 1
ATOM 1470 C C . ARG A 1 188 ? 21.281 -30.203 -10.703 1 72.25 188 ARG A C 1
ATOM 1472 O O . ARG A 1 188 ? 21.188 -30.812 -9.641 1 72.25 188 ARG A O 1
ATOM 1479 N N . ALA A 1 189 ? 22.312 -29.641 -11.164 1 72.62 189 ALA A N 1
ATOM 1480 C CA . ALA A 1 189 ? 23.547 -29.719 -10.375 1 72.62 189 ALA A CA 1
ATOM 1481 C C . ALA A 1 189 ? 23.406 -28.938 -9.07 1 72.62 189 ALA A C 1
ATOM 1483 O O . ALA A 1 189 ? 24.109 -29.219 -8.094 1 72.62 189 ALA A O 1
ATOM 1484 N N . MET A 1 190 ? 22.484 -28.062 -9.102 1 74.81 190 MET A N 1
ATOM 1485 C CA . MET A 1 190 ? 22.25 -27.25 -7.906 1 74.81 190 MET A CA 1
ATOM 1486 C C . MET A 1 190 ? 21.297 -27.953 -6.949 1 74.81 190 MET A C 1
ATOM 1488 O O . MET A 1 190 ? 21 -27.438 -5.871 1 74.81 190 MET A O 1
ATOM 1492 N N . GLN A 1 191 ? 20.922 -29.156 -7.23 1 75.75 191 GLN A N 1
ATOM 1493 C CA . GLN A 1 191 ? 20 -29.953 -6.43 1 75.75 191 GLN A CA 1
ATOM 1494 C C . GLN A 1 191 ? 18.75 -29.156 -6.047 1 75.75 191 GLN A C 1
ATOM 1496 O O . GLN A 1 191 ? 18.375 -29.125 -4.879 1 75.75 191 GLN A O 1
ATOM 1501 N N . VAL A 1 192 ? 18.234 -28.641 -7.059 1 80.38 192 VAL A N 1
ATOM 1502 C CA . VAL A 1 192 ? 17.062 -27.781 -6.895 1 80.38 192 VAL A CA 1
ATOM 1503 C C . VAL A 1 192 ? 15.875 -28.609 -6.426 1 80.38 192 VAL A C 1
ATOM 1505 O O . VAL A 1 192 ? 15.742 -29.781 -6.793 1 80.38 192 VAL A O 1
ATOM 1508 N N . ILE A 1 193 ? 15.125 -28.031 -5.543 1 85 193 ILE A N 1
ATOM 1509 C CA . ILE A 1 193 ? 13.875 -28.641 -5.109 1 85 193 ILE A CA 1
ATOM 1510 C C . ILE A 1 193 ? 12.734 -28.188 -6.023 1 85 193 ILE A C 1
ATOM 1512 O O . ILE A 1 193 ? 12.367 -27.016 -6.039 1 85 193 ILE A O 1
ATOM 1516 N N . TYR A 1 194 ? 12.195 -29.188 -6.703 1 82.94 194 TYR A N 1
ATOM 1517 C CA . TYR A 1 194 ? 11.133 -28.859 -7.652 1 82.94 194 TYR A CA 1
ATOM 1518 C C . TYR A 1 194 ? 9.766 -28.922 -6.98 1 82.94 194 TYR A C 1
ATOM 1520 O O . TYR A 1 194 ? 9.516 -29.797 -6.152 1 82.94 194 TYR A O 1
ATOM 1528 N N . VAL A 1 195 ? 8.969 -27.984 -7.41 1 86 195 VAL A N 1
ATOM 1529 C CA . VAL A 1 195 ? 7.621 -27.953 -6.852 1 86 195 VAL A CA 1
ATOM 1530 C C . VAL A 1 195 ? 6.613 -27.625 -7.953 1 86 195 VAL A C 1
ATOM 1532 O O . VAL A 1 195 ? 6.879 -26.781 -8.82 1 86 195 VAL A O 1
ATOM 1535 N N . ASN A 1 196 ? 5.582 -28.438 -7.93 1 83.12 196 ASN A N 1
ATOM 1536 C CA . ASN A 1 196 ? 4.402 -28.094 -8.711 1 83.12 196 ASN A CA 1
ATOM 1537 C C . ASN A 1 196 ? 3.367 -27.359 -7.867 1 83.12 196 ASN A C 1
ATOM 1539 O O . ASN A 1 196 ? 2.752 -27.938 -6.977 1 83.12 196 ASN A O 1
ATOM 1543 N N . ARG A 1 197 ? 3.1 -26.109 -8.25 1 77.75 197 ARG A N 1
ATOM 1544 C CA . ARG A 1 197 ? 2.268 -25.234 -7.43 1 77.75 197 ARG A CA 1
ATOM 1545 C C . ARG A 1 197 ? 0.802 -25.656 -7.5 1 77.75 197 ARG A C 1
ATOM 1547 O O . ARG A 1 197 ? -0.004 -25.25 -6.66 1 77.75 197 ARG A O 1
ATOM 1554 N N . PHE A 1 198 ? 0.428 -26.516 -8.367 1 78.81 198 PHE A N 1
ATOM 1555 C CA . PHE A 1 198 ? -0.977 -26.859 -8.57 1 78.81 198 PHE A CA 1
ATOM 1556 C C . PHE A 1 198 ? -1.309 -28.203 -7.926 1 78.81 198 PHE A C 1
ATOM 1558 O O . PHE A 1 198 ? -2.479 -28.562 -7.824 1 78.81 198 PHE A O 1
ATOM 1565 N N . LEU A 1 199 ? -0.257 -28.859 -7.449 1 82.62 199 LEU A N 1
ATOM 1566 C CA . LEU A 1 199 ? -0.45 -30.172 -6.844 1 82.62 199 LEU A CA 1
ATOM 1567 C C . LEU A 1 199 ? -0.102 -30.156 -5.359 1 82.62 199 LEU A C 1
ATOM 1569 O O . LEU A 1 199 ? 1.062 -29.969 -4.992 1 82.62 199 LEU A O 1
ATOM 1573 N N . PRO A 1 200 ? -1.083 -30.391 -4.566 1 85.31 200 PRO A N 1
ATOM 1574 C CA . PRO A 1 200 ? -0.831 -30.359 -3.123 1 85.31 200 PRO A CA 1
ATOM 1575 C C . PRO A 1 200 ? 0.215 -31.375 -2.686 1 85.31 200 PRO A C 1
ATOM 1577 O O . PRO A 1 200 ? 1.003 -31.109 -1.774 1 85.31 200 PRO A O 1
ATOM 1580 N N . SER A 1 201 ? 0.169 -32.562 -3.268 1 89.5 201 SER A N 1
ATOM 1581 C CA . SER A 1 201 ? 1.135 -33.594 -2.916 1 89.5 201 SER A CA 1
ATOM 1582 C C . SER A 1 201 ? 2.561 -33.125 -3.207 1 89.5 201 SER A C 1
ATOM 1584 O O . SER A 1 201 ? 3.471 -33.375 -2.41 1 89.5 201 SER A O 1
ATOM 1586 N N . SER A 1 202 ? 2.656 -32.469 -4.262 1 89.69 202 SER A N 1
ATOM 1587 C CA . SER A 1 202 ? 3.969 -31.938 -4.625 1 89.69 202 SER A CA 1
ATOM 1588 C C . SER A 1 202 ? 4.441 -30.891 -3.627 1 89.69 202 SER A C 1
ATOM 1590 O O . SER A 1 202 ? 5.617 -30.859 -3.256 1 89.69 202 SER A O 1
ATOM 1592 N N . ARG A 1 203 ? 3.562 -30.141 -3.217 1 88.69 203 ARG A N 1
ATOM 1593 C CA . ARG A 1 203 ? 3.885 -29.109 -2.24 1 88.69 203 ARG A CA 1
ATOM 1594 C C . ARG A 1 203 ? 4.32 -29.719 -0.915 1 88.69 203 ARG A C 1
ATOM 1596 O O . ARG A 1 203 ? 5.281 -29.266 -0.296 1 88.69 203 ARG A O 1
ATOM 1603 N N . ARG A 1 204 ? 3.66 -30.734 -0.531 1 91.5 204 ARG A N 1
ATOM 1604 C CA . ARG A 1 204 ? 4.008 -31.422 0.708 1 91.5 204 ARG A CA 1
ATOM 1605 C C . ARG A 1 204 ? 5.391 -32.062 0.611 1 91.5 204 ARG A C 1
ATOM 1607 O O . ARG A 1 204 ? 6.172 -32 1.564 1 91.5 204 ARG A O 1
ATOM 1614 N N . GLN A 1 205 ? 5.559 -32.625 -0.512 1 91.5 205 GLN A N 1
ATOM 1615 C CA . GLN A 1 205 ? 6.867 -33.219 -0.732 1 91.5 205 GLN A CA 1
ATOM 1616 C C . GLN A 1 205 ? 7.973 -32.188 -0.69 1 91.5 205 GLN A C 1
ATOM 1618 O O . GLN A 1 205 ? 9.055 -32.438 -0.15 1 91.5 205 GLN A O 1
ATOM 1623 N N . ALA A 1 206 ? 7.684 -31.094 -1.248 1 91.25 206 ALA A N 1
ATOM 1624 C CA . ALA A 1 206 ? 8.656 -30 -1.238 1 91.25 206 ALA A CA 1
ATOM 1625 C C . ALA A 1 206 ? 8.953 -29.531 0.187 1 91.25 206 ALA A C 1
ATOM 1627 O O . ALA A 1 206 ? 10.109 -29.297 0.541 1 91.25 206 ALA A O 1
ATOM 1628 N N . ILE A 1 207 ? 7.938 -29.453 0.986 1 93.44 207 ILE A N 1
ATOM 1629 C CA . ILE A 1 207 ? 8.094 -29.016 2.371 1 93.44 207 ILE A CA 1
ATOM 1630 C C . ILE A 1 207 ? 8.945 -30.031 3.133 1 93.44 207 ILE A C 1
ATOM 1632 O O . ILE A 1 207 ? 9.82 -29.641 3.918 1 93.44 207 ILE A O 1
ATOM 1636 N N . ARG A 1 208 ? 8.727 -31.234 2.865 1 92.75 208 ARG A N 1
ATOM 1637 C CA . ARG A 1 208 ? 9.508 -32.281 3.506 1 92.75 208 ARG A CA 1
ATOM 1638 C C . ARG A 1 208 ? 10.977 -32.188 3.113 1 92.75 208 ARG A C 1
ATOM 1640 O O . ARG A 1 208 ? 11.859 -32.375 3.953 1 92.75 208 ARG A O 1
ATOM 1647 N N . GLU A 1 209 ? 11.117 -31.969 1.903 1 91.62 209 GLU A N 1
ATOM 1648 C CA . GLU A 1 209 ? 12.484 -31.859 1.409 1 91.62 209 GLU A CA 1
ATOM 1649 C C . GLU A 1 209 ? 13.18 -30.625 1.981 1 91.62 209 GLU A C 1
ATOM 1651 O O . GLU A 1 209 ? 14.367 -30.672 2.301 1 91.62 209 GLU A O 1
ATOM 1656 N N . ILE A 1 210 ? 12.508 -29.562 2.098 1 93.25 210 ILE A N 1
ATOM 1657 C CA . ILE A 1 210 ? 13.055 -28.344 2.682 1 93.25 210 ILE A CA 1
ATOM 1658 C C . ILE A 1 210 ? 13.461 -28.609 4.133 1 93.25 210 ILE A C 1
ATOM 1660 O O . ILE A 1 210 ? 14.547 -28.203 4.559 1 93.25 210 ILE A O 1
ATOM 1664 N N . LYS A 1 211 ? 12.578 -29.266 4.828 1 93.38 211 LYS A N 1
ATOM 1665 C CA . LYS A 1 211 ? 12.859 -29.594 6.223 1 93.38 211 LYS A CA 1
ATOM 1666 C C . LYS A 1 211 ? 14.094 -30.5 6.34 1 93.38 211 LYS A C 1
ATOM 1668 O O . LYS A 1 211 ? 14.953 -30.266 7.191 1 93.38 211 LYS A O 1
ATOM 1673 N N . ARG A 1 212 ? 14.148 -31.438 5.512 1 91.69 212 ARG A N 1
ATOM 1674 C CA . ARG A 1 212 ? 15.266 -32.375 5.523 1 91.69 212 ARG A CA 1
ATOM 1675 C C . ARG A 1 212 ? 16.578 -31.656 5.266 1 91.69 212 ARG A C 1
ATOM 1677 O O . ARG A 1 212 ? 17.562 -31.859 5.984 1 91.69 212 ARG A O 1
ATOM 1684 N N . ARG A 1 213 ? 16.609 -30.828 4.348 1 90.81 213 ARG A N 1
ATOM 1685 C CA . ARG A 1 213 ? 17.828 -30.125 3.959 1 90.81 213 ARG A CA 1
ATOM 1686 C C . ARG A 1 213 ? 18.203 -29.062 4.984 1 90.81 213 ARG A C 1
ATOM 1688 O O . ARG A 1 213 ? 19.375 -28.812 5.223 1 90.81 213 ARG A O 1
ATOM 1695 N N . ALA A 1 214 ? 17.234 -28.438 5.523 1 91.62 214 ALA A N 1
ATOM 1696 C CA . ALA A 1 214 ? 17.5 -27.406 6.523 1 91.62 214 ALA A CA 1
ATOM 1697 C C . ALA A 1 214 ? 18.016 -28.016 7.82 1 91.62 214 ALA A C 1
ATOM 1699 O O . ALA A 1 214 ? 18.781 -27.375 8.547 1 91.62 214 ALA A O 1
ATOM 1700 N N . SER A 1 215 ? 17.641 -29.266 8.094 1 90.69 215 SER A N 1
ATOM 1701 C CA . SER A 1 215 ? 18 -29.906 9.344 1 90.69 215 SER A CA 1
ATOM 1702 C C . SER A 1 215 ? 19.406 -30.484 9.289 1 90.69 215 SER A C 1
ATOM 1704 O O . SER A 1 215 ? 20.062 -30.656 10.32 1 90.69 215 SER A O 1
ATOM 1706 N N . CYS A 1 216 ? 19.812 -30.719 8.094 1 86.56 216 CYS A N 1
ATOM 1707 C CA . CYS A 1 216 ? 21.125 -31.359 7.934 1 86.56 216 CYS A CA 1
ATOM 1708 C C . CYS A 1 216 ? 22.188 -30.328 7.547 1 86.56 216 CYS A C 1
ATOM 1710 O O . CYS A 1 216 ? 22.062 -29.656 6.523 1 86.56 216 CYS A O 1
ATOM 1712 N N . ASP A 1 217 ? 23.25 -30.312 8.203 1 83.25 217 ASP A N 1
ATOM 1713 C CA . ASP A 1 217 ? 24.297 -29.312 8.008 1 83.25 217 ASP A CA 1
ATOM 1714 C C . ASP A 1 217 ? 25.156 -29.641 6.789 1 83.25 217 ASP A C 1
ATOM 1716 O O . ASP A 1 217 ? 25.938 -28.812 6.328 1 83.25 217 ASP A O 1
ATOM 1720 N N . LYS A 1 218 ? 24.922 -30.781 6.262 1 81.69 218 LYS A N 1
ATOM 1721 C CA . LYS A 1 218 ? 25.734 -31.172 5.105 1 81.69 218 LYS A CA 1
ATOM 1722 C C . LYS A 1 218 ? 25.203 -30.531 3.824 1 81.69 218 LYS A C 1
ATOM 1724 O O . LYS A 1 218 ? 25.906 -30.484 2.816 1 81.69 218 LYS A O 1
ATOM 1729 N N . PHE A 1 219 ? 24.031 -30.125 3.873 1 85.19 219 PHE A N 1
ATOM 1730 C CA . PHE A 1 219 ? 23.438 -29.469 2.707 1 85.19 219 PHE A CA 1
ATOM 1731 C C . PHE A 1 219 ? 23.625 -27.969 2.773 1 85.19 219 PHE A C 1
ATOM 1733 O O . PHE A 1 219 ? 23.75 -27.391 3.861 1 85.19 219 PHE A O 1
ATOM 1740 N N . PRO A 1 220 ? 23.688 -27.391 1.621 1 88.38 220 PRO A N 1
ATOM 1741 C CA . PRO A 1 220 ? 23.75 -25.922 1.625 1 88.38 220 PRO A CA 1
ATOM 1742 C C . PRO A 1 220 ? 22.438 -25.297 2.102 1 88.38 220 PRO A C 1
ATOM 1744 O O . PRO A 1 220 ? 21.469 -26 2.402 1 88.38 220 PRO A O 1
ATOM 1747 N N . ARG A 1 221 ? 22.438 -23.938 2.232 1 92.69 221 ARG A N 1
ATOM 1748 C CA . ARG A 1 221 ? 21.219 -23.203 2.58 1 92.69 221 ARG A CA 1
ATOM 1749 C C . ARG A 1 221 ? 20.141 -23.406 1.537 1 92.69 221 ARG A C 1
ATOM 1751 O O . ARG A 1 221 ? 20.422 -23.688 0.372 1 92.69 221 ARG A O 1
ATOM 1758 N N . VAL A 1 222 ? 18.969 -23.312 2.031 1 94.62 222 VAL A N 1
ATOM 1759 C CA . VAL A 1 222 ? 17.828 -23.406 1.124 1 94.62 222 VAL A CA 1
ATOM 1760 C C . VAL A 1 222 ? 17.281 -22.016 0.855 1 94.62 222 VAL A C 1
ATOM 1762 O O . VAL A 1 222 ? 17.078 -21.234 1.786 1 94.62 222 VAL A O 1
ATOM 1765 N N . LEU A 1 223 ? 17.125 -21.703 -0.369 1 96.69 223 LEU A N 1
ATOM 1766 C CA . LEU A 1 223 ? 16.609 -20.391 -0.75 1 96.69 223 LEU A CA 1
ATOM 1767 C C . LEU A 1 223 ? 15.211 -20.516 -1.35 1 96.69 223 LEU A C 1
ATOM 1769 O O . LEU A 1 223 ? 14.984 -21.344 -2.238 1 96.69 223 LEU A O 1
ATOM 1773 N N . LEU A 1 224 ? 14.336 -19.703 -0.827 1 96.62 224 LEU A N 1
ATOM 1774 C CA . LEU A 1 224 ? 12.961 -19.703 -1.325 1 96.62 224 LEU A CA 1
ATOM 1775 C C . LEU A 1 224 ? 12.523 -18.297 -1.688 1 96.62 224 LEU A C 1
ATOM 1777 O O . LEU A 1 224 ? 12.922 -17.328 -1.034 1 96.62 224 LEU A O 1
ATOM 1781 N N . PHE A 1 225 ? 11.75 -18.219 -2.742 1 96.75 225 PHE A N 1
ATOM 1782 C CA . PHE A 1 225 ? 10.953 -17.047 -3.055 1 96.75 225 PHE A CA 1
ATOM 1783 C C . PHE A 1 225 ? 9.508 -17.234 -2.629 1 96.75 225 PHE A C 1
ATOM 1785 O O . PHE A 1 225 ? 8.688 -17.75 -3.398 1 96.75 225 PHE A O 1
ATOM 1792 N N . PRO A 1 226 ? 9.234 -16.734 -1.491 1 96.94 226 PRO A N 1
ATOM 1793 C CA . PRO A 1 226 ? 7.941 -17.109 -0.9 1 96.94 226 PRO A CA 1
ATOM 1794 C C . PRO A 1 226 ? 6.758 -16.5 -1.641 1 96.94 226 PRO A C 1
ATOM 1796 O O . PRO A 1 226 ? 5.609 -16.906 -1.421 1 96.94 226 PRO A O 1
ATOM 1799 N N . GLU A 1 227 ? 6.973 -15.5 -2.426 1 95.75 227 GLU A N 1
ATOM 1800 C CA . GLU A 1 227 ? 5.891 -14.922 -3.219 1 95.75 227 GLU A CA 1
ATOM 1801 C C . GLU A 1 227 ? 5.383 -15.914 -4.266 1 95.75 227 GLU A C 1
ATOM 1803 O O . GLU A 1 227 ? 4.238 -15.82 -4.707 1 95.75 227 GLU A O 1
ATOM 1808 N N . GLY A 1 228 ? 6.215 -16.812 -4.738 1 92.44 228 GLY A N 1
ATOM 1809 C CA . GLY A 1 228 ? 5.84 -17.859 -5.676 1 92.44 228 GLY A CA 1
ATOM 1810 C C . GLY A 1 228 ? 5.816 -17.391 -7.117 1 92.44 228 GLY A C 1
ATOM 1811 O O . GLY A 1 228 ? 5.391 -18.125 -8.016 1 92.44 228 GLY A O 1
ATOM 1812 N N . THR A 1 229 ? 6.09 -16.125 -7.332 1 92.38 229 THR A N 1
ATOM 1813 C CA . THR A 1 229 ? 6.16 -15.516 -8.656 1 92.38 229 THR A CA 1
ATOM 1814 C C . THR A 1 229 ? 7.012 -14.25 -8.625 1 92.38 229 THR A C 1
ATOM 1816 O O . THR A 1 229 ? 7.578 -13.898 -7.59 1 92.38 229 THR A O 1
ATOM 1819 N N . THR A 1 230 ? 7.195 -13.672 -9.781 1 93.88 230 THR A N 1
ATOM 1820 C CA . THR A 1 230 ? 7.977 -12.445 -9.852 1 93.88 230 THR A CA 1
ATOM 1821 C C . THR A 1 230 ? 7.062 -11.219 -9.859 1 93.88 230 THR A C 1
ATOM 1823 O O . THR A 1 230 ? 5.957 -11.273 -10.406 1 93.88 230 THR A O 1
ATOM 1826 N N . THR A 1 231 ? 7.461 -10.188 -9.242 1 95.38 231 THR A N 1
ATOM 1827 C CA . THR A 1 231 ? 6.742 -8.922 -9.18 1 95.38 231 THR A CA 1
ATOM 1828 C C . THR A 1 231 ? 7.633 -7.77 -9.633 1 95.38 231 THR A C 1
ATOM 1830 O O . THR A 1 231 ? 8.742 -7.988 -10.117 1 95.38 231 THR A O 1
ATOM 1833 N N . ASN A 1 232 ? 7.125 -6.543 -9.523 1 94.44 232 ASN A N 1
ATOM 1834 C CA . ASN A 1 232 ? 7.918 -5.402 -9.969 1 94.44 232 ASN A CA 1
ATOM 1835 C C . ASN A 1 232 ? 8.852 -4.91 -8.867 1 94.44 232 ASN A C 1
ATOM 1837 O O . ASN A 1 232 ? 9.625 -3.975 -9.07 1 94.44 232 ASN A O 1
ATOM 1841 N N . GLY A 1 233 ? 8.758 -5.477 -7.68 1 94.31 233 GLY A N 1
ATOM 1842 C CA . GLY A 1 233 ? 9.727 -5.227 -6.625 1 94.31 233 GLY A CA 1
ATOM 1843 C C . GLY A 1 233 ? 9.398 -4.008 -5.785 1 94.31 233 GLY A C 1
ATOM 1844 O O . GLY A 1 233 ? 10.117 -3.689 -4.836 1 94.31 233 GLY A O 1
ATOM 1845 N N . ARG A 1 234 ? 8.344 -3.318 -6.043 1 93.5 234 ARG A N 1
ATOM 1846 C CA . ARG A 1 234 ? 7.992 -2.109 -5.309 1 93.5 234 ARG A CA 1
ATOM 1847 C C . ARG A 1 234 ? 7.234 -2.449 -4.031 1 93.5 234 ARG A C 1
ATOM 1849 O O . ARG A 1 234 ? 7.355 -1.745 -3.025 1 93.5 234 ARG A O 1
ATOM 1856 N N . ASN A 1 235 ? 6.473 -3.422 -4.168 1 95.81 235 ASN A N 1
ATOM 1857 C CA . ASN A 1 235 ? 5.703 -3.963 -3.053 1 95.81 235 ASN A CA 1
ATOM 1858 C C . ASN A 1 235 ? 5.77 -5.484 -3.012 1 95.81 235 ASN A C 1
ATOM 1860 O O . ASN A 1 235 ? 6.34 -6.109 -3.91 1 95.81 235 ASN A O 1
ATOM 1864 N N . LEU A 1 236 ? 5.305 -6.008 -1.918 1 97.5 236 LEU A N 1
ATOM 1865 C CA . LEU A 1 236 ? 5.273 -7.461 -1.772 1 97.5 236 LEU A CA 1
ATOM 1866 C C . LEU A 1 236 ? 3.861 -7.996 -1.974 1 97.5 236 LEU A C 1
ATOM 1868 O O . LEU A 1 236 ? 2.883 -7.273 -1.763 1 97.5 236 LEU A O 1
ATOM 1872 N N . ILE A 1 237 ? 3.799 -9.188 -2.455 1 97.44 237 ILE A N 1
ATOM 1873 C CA . ILE A 1 237 ? 2.52 -9.891 -2.498 1 97.44 237 ILE A CA 1
ATOM 1874 C C . ILE A 1 237 ? 2.494 -10.984 -1.432 1 97.44 237 ILE A C 1
ATOM 1876 O O . ILE A 1 237 ? 3.412 -11.086 -0.614 1 97.44 237 ILE A O 1
ATOM 1880 N N . SER A 1 238 ? 1.469 -11.758 -1.386 1 97.31 238 SER A N 1
ATOM 1881 C CA . SER A 1 238 ? 1.304 -12.758 -0.334 1 97.31 238 SER A CA 1
ATOM 1882 C C . SER A 1 238 ? 2.396 -13.82 -0.403 1 97.31 238 SER A C 1
ATOM 1884 O O . SER A 1 238 ? 2.82 -14.211 -1.492 1 97.31 238 SER A O 1
ATOM 1886 N N . PHE A 1 239 ? 2.799 -14.273 0.8 1 97.38 239 PHE A N 1
ATOM 1887 C CA . PHE A 1 239 ? 3.836 -15.297 0.907 1 97.38 239 PHE A CA 1
ATOM 1888 C C . PHE A 1 239 ? 3.217 -16.688 1.061 1 97.38 239 PHE A C 1
ATOM 1890 O O . PHE A 1 239 ? 2.232 -16.844 1.783 1 97.38 239 PHE A O 1
ATOM 1897 N N . GLN A 1 240 ? 3.789 -17.672 0.43 1 94.06 240 GLN A N 1
ATOM 1898 C CA . GLN A 1 240 ? 3.441 -19.062 0.662 1 94.06 240 GLN A CA 1
ATOM 1899 C C . GLN A 1 240 ? 4.082 -19.594 1.944 1 94.06 240 GLN A C 1
ATOM 1901 O O . GLN A 1 240 ? 5.066 -19.016 2.426 1 94.06 240 GLN A O 1
ATOM 1906 N N . LEU A 1 241 ? 3.6 -20.672 2.445 1 94.12 241 LEU A N 1
ATOM 1907 C CA . LEU A 1 241 ? 3.971 -21.141 3.777 1 94.12 241 LEU A CA 1
ATOM 1908 C C . LEU A 1 241 ? 5.168 -22.094 3.707 1 94.12 241 LEU A C 1
ATOM 1910 O O . LEU A 1 241 ? 5.758 -22.422 4.734 1 94.12 241 LEU A O 1
ATOM 1914 N N . GLY A 1 242 ? 5.625 -22.438 2.627 1 93.06 242 GLY A N 1
ATOM 1915 C CA . GLY A 1 242 ? 6.629 -23.484 2.451 1 93.06 242 GLY A CA 1
ATOM 1916 C C . GLY A 1 242 ? 7.879 -23.234 3.273 1 93.06 242 GLY A C 1
ATOM 1917 O O . GLY A 1 242 ? 8.43 -24.172 3.859 1 93.06 242 GLY A O 1
ATOM 1918 N N . ALA A 1 243 ? 8.328 -22.062 3.334 1 95.88 243 ALA A N 1
ATOM 1919 C CA . ALA A 1 243 ? 9.57 -21.734 4.023 1 95.88 243 ALA A CA 1
ATOM 1920 C C . ALA A 1 243 ? 9.367 -21.672 5.535 1 95.88 243 ALA A C 1
ATOM 1922 O O . ALA A 1 243 ? 10.32 -21.766 6.305 1 95.88 243 ALA A O 1
ATOM 1923 N N . PHE A 1 244 ? 8.148 -21.609 5.969 1 97.38 244 PHE A N 1
ATOM 1924 C CA . PHE A 1 244 ? 7.895 -21.234 7.355 1 97.38 244 PHE A CA 1
ATOM 1925 C C . PHE A 1 244 ? 7.395 -22.422 8.156 1 97.38 244 PHE A C 1
ATOM 1927 O O . PHE A 1 244 ? 7.531 -22.453 9.383 1 97.38 244 PHE A O 1
ATOM 1934 N N . ILE A 1 245 ? 6.93 -23.438 7.531 1 95.06 245 ILE A N 1
ATOM 1935 C CA . ILE A 1 245 ? 6.363 -24.625 8.18 1 95.06 245 ILE A CA 1
ATOM 1936 C C . ILE A 1 245 ? 7.461 -25.375 8.922 1 95.06 245 ILE A C 1
ATOM 1938 O O . ILE A 1 245 ? 7.273 -25.812 10.062 1 95.06 245 ILE A O 1
ATOM 1942 N N . PRO A 1 246 ? 8.68 -25.578 8.328 1 93.56 246 PRO A N 1
ATOM 1943 C CA . PRO A 1 246 ? 9.742 -26.312 9.031 1 93.56 246 PRO A CA 1
ATOM 1944 C C . PRO A 1 246 ? 10.125 -25.656 10.352 1 93.56 246 PRO A C 1
ATOM 1946 O O . PRO A 1 246 ? 10.609 -26.328 11.266 1 93.56 246 PRO A O 1
ATOM 1949 N N . GLY A 1 247 ? 10.039 -24.297 10.469 1 93.75 247 GLY A N 1
ATOM 1950 C CA . GLY A 1 247 ? 10.242 -23.625 11.734 1 93.75 247 GLY A CA 1
ATOM 1951 C C . GLY A 1 247 ? 11.703 -23.375 12.055 1 93.75 247 GLY A C 1
ATOM 1952 O O . GLY A 1 247 ? 12.102 -23.406 13.219 1 93.75 247 GLY A O 1
ATOM 1953 N N . TYR A 1 248 ? 12.547 -23.297 11.07 1 95.19 248 TYR A N 1
ATOM 1954 C CA . TYR A 1 248 ? 13.945 -22.953 11.266 1 95.19 248 TYR A CA 1
ATOM 1955 C C . TYR A 1 248 ? 14.156 -21.453 11.117 1 95.19 248 TYR A C 1
ATOM 1957 O O . TYR A 1 248 ? 13.359 -20.766 10.477 1 95.19 248 TYR A O 1
ATOM 1965 N N . PRO A 1 249 ? 15.219 -20.953 11.727 1 96.62 249 PRO A N 1
ATOM 1966 C CA . PRO A 1 249 ? 15.516 -19.531 11.539 1 96.62 249 PRO A CA 1
ATOM 1967 C C . PRO A 1 249 ? 15.688 -19.141 10.07 1 96.62 249 PRO A C 1
ATOM 1969 O O . PRO A 1 249 ? 16.234 -19.922 9.289 1 96.62 249 PRO A O 1
ATOM 1972 N N . ILE A 1 250 ? 15.219 -17.953 9.742 1 98.12 250 ILE A N 1
ATOM 1973 C CA . ILE A 1 250 ? 15.203 -17.5 8.359 1 98.12 250 ILE A CA 1
ATOM 1974 C C . ILE A 1 250 ? 15.922 -16.156 8.25 1 98.12 250 ILE A C 1
ATOM 1976 O O . ILE A 1 250 ? 15.734 -15.273 9.086 1 98.12 250 ILE A O 1
ATOM 1980 N N . GLN A 1 251 ? 16.766 -15.992 7.332 1 98.56 251 GLN A N 1
ATOM 1981 C CA . GLN A 1 251 ? 17.312 -14.672 7.012 1 98.56 251 GLN A CA 1
ATOM 1982 C C . GLN A 1 251 ? 16.609 -14.078 5.789 1 98.56 251 GLN A C 1
ATOM 1984 O O . GLN A 1 251 ? 16.766 -14.586 4.676 1 98.56 251 GLN A O 1
ATOM 1989 N N . PRO A 1 252 ? 15.836 -13.047 5.977 1 98.56 252 PRO A N 1
ATOM 1990 C CA . PRO A 1 252 ? 15.234 -12.359 4.836 1 98.56 252 PRO A CA 1
ATOM 1991 C C . PRO A 1 252 ? 16.234 -11.516 4.059 1 98.56 252 PRO A C 1
ATOM 1993 O O . PRO A 1 252 ? 17.125 -10.906 4.656 1 98.56 252 PRO A O 1
ATOM 1996 N N . VAL A 1 253 ? 16.078 -11.516 2.76 1 98.44 253 VAL A N 1
ATOM 1997 C CA . VAL A 1 253 ? 16.922 -10.734 1.874 1 98.44 253 VAL A CA 1
ATOM 1998 C C . VAL A 1 253 ? 16.062 -9.945 0.89 1 98.44 253 VAL A C 1
ATOM 2000 O O . VAL A 1 253 ? 15.07 -10.461 0.376 1 98.44 253 VAL A O 1
ATOM 2003 N N . ILE A 1 254 ? 16.469 -8.695 0.663 1 97.75 254 ILE A N 1
ATOM 2004 C CA . ILE A 1 254 ? 15.734 -7.848 -0.268 1 97.75 254 ILE A CA 1
ATOM 2005 C C . ILE A 1 254 ? 16.625 -7.5 -1.461 1 97.75 254 ILE A C 1
ATOM 2007 O O . ILE A 1 254 ? 17.812 -7.223 -1.298 1 97.75 254 ILE A O 1
ATOM 2011 N N . VAL A 1 255 ? 15.992 -7.594 -2.566 1 97.19 255 VAL A N 1
ATOM 2012 C CA . VAL A 1 255 ? 16.656 -7.176 -3.795 1 97.19 255 VAL A CA 1
ATOM 2013 C C . VAL A 1 255 ? 15.961 -5.949 -4.375 1 97.19 255 VAL A C 1
ATOM 2015 O O . VAL A 1 255 ? 14.727 -5.875 -4.379 1 97.19 255 VAL A O 1
ATOM 2018 N N . ARG A 1 256 ? 16.734 -4.957 -4.805 1 96.19 256 ARG A N 1
ATOM 2019 C CA . ARG A 1 256 ? 16.234 -3.742 -5.434 1 96.19 256 ARG A CA 1
ATOM 2020 C C . ARG A 1 256 ? 16.953 -3.471 -6.754 1 96.19 256 ARG A C 1
ATOM 2022 O O . ARG A 1 256 ? 18.141 -3.738 -6.883 1 96.19 256 ARG A O 1
ATOM 2029 N N . TYR A 1 257 ? 16.219 -2.957 -7.699 1 95.75 257 TYR A N 1
ATOM 2030 C CA . TYR A 1 257 ? 16.766 -2.537 -8.984 1 95.75 257 TYR A CA 1
ATOM 2031 C C . TYR A 1 257 ? 16.5 -1.059 -9.234 1 95.75 257 TYR A C 1
ATOM 2033 O O . TYR A 1 257 ? 15.625 -0.706 -10.023 1 95.75 257 TYR A O 1
ATOM 2041 N N . PRO A 1 258 ? 17.312 -0.214 -8.586 1 93.25 258 PRO A N 1
ATOM 2042 C CA . PRO A 1 258 ? 17.125 1.201 -8.922 1 93.25 258 PRO A CA 1
ATOM 2043 C C . PRO A 1 258 ? 17.312 1.489 -10.406 1 93.25 258 PRO A C 1
ATOM 2045 O O . PRO A 1 258 ? 18.188 0.9 -11.055 1 93.25 258 PRO A O 1
ATOM 2048 N N . HIS A 1 259 ? 16.406 2.264 -10.984 1 91.31 259 HIS A N 1
ATOM 2049 C CA . HIS A 1 259 ? 16.5 2.535 -12.414 1 91.31 259 HIS A CA 1
ATOM 2050 C C . HIS A 1 259 ? 15.758 3.816 -12.781 1 91.31 259 HIS A C 1
ATOM 2052 O O . HIS A 1 259 ? 14.906 4.281 -12.016 1 91.31 259 HIS A O 1
ATOM 2058 N N . VAL A 1 260 ? 16.172 4.367 -13.867 1 88.56 260 VAL A N 1
ATOM 2059 C CA . VAL A 1 260 ? 15.461 5.516 -14.422 1 88.56 260 VAL A CA 1
ATOM 2060 C C . VAL A 1 260 ? 14.852 5.148 -15.773 1 88.56 260 VAL A C 1
ATOM 2062 O O . VAL A 1 260 ? 13.656 5.355 -16 1 88.56 260 VAL A O 1
ATOM 2065 N N . HIS A 1 261 ? 15.617 4.426 -16.547 1 88.31 261 HIS A N 1
ATOM 2066 C CA . HIS A 1 261 ? 15.211 4.258 -17.938 1 88.31 261 HIS A CA 1
ATOM 2067 C C . HIS A 1 261 ? 14.781 2.822 -18.219 1 88.31 261 HIS A C 1
ATOM 2069 O O . HIS A 1 261 ? 14.047 2.564 -19.172 1 88.31 261 HIS A O 1
ATOM 2075 N N . PHE A 1 262 ? 15.273 1.883 -17.406 1 91.62 262 PHE A N 1
ATOM 2076 C CA . PHE A 1 262 ? 14.992 0.479 -17.688 1 91.62 262 PHE A CA 1
ATOM 2077 C C . PHE A 1 262 ? 14.633 -0.269 -16.406 1 91.62 262 PHE A C 1
ATOM 2079 O O . PHE A 1 262 ? 15.484 -0.48 -15.547 1 91.62 262 PHE A O 1
ATOM 2086 N N . ASP A 1 263 ? 13.359 -0.671 -16.406 1 92.81 263 ASP A N 1
ATOM 2087 C CA . ASP A 1 263 ? 12.867 -1.509 -15.312 1 92.81 263 ASP A CA 1
ATOM 2088 C C . ASP A 1 263 ? 13.188 -2.98 -15.562 1 92.81 263 ASP A C 1
ATOM 2090 O O . ASP A 1 263 ? 12.703 -3.572 -16.516 1 92.81 263 ASP A O 1
ATOM 2094 N N . GLN A 1 264 ? 13.914 -3.551 -14.688 1 93.69 264 GLN A N 1
ATOM 2095 C CA . GLN A 1 264 ? 14.43 -4.902 -14.867 1 93.69 264 GLN A CA 1
ATOM 2096 C C . GLN A 1 264 ? 13.414 -5.945 -14.422 1 93.69 264 GLN A C 1
ATOM 2098 O O . GLN A 1 264 ? 13.641 -7.148 -14.57 1 93.69 264 GLN A O 1
ATOM 2103 N N . SER A 1 265 ? 12.289 -5.527 -13.969 1 93.5 265 SER A N 1
ATOM 2104 C CA . SER A 1 265 ? 11.297 -6.465 -13.453 1 93.5 265 SER A CA 1
ATOM 2105 C C . SER A 1 265 ? 10.664 -7.273 -14.578 1 93.5 265 SER A C 1
ATOM 2107 O O . SER A 1 265 ? 10.406 -6.742 -15.664 1 93.5 265 SER A O 1
ATOM 2109 N N . TRP A 1 266 ? 10.516 -8.578 -14.367 1 87.19 266 TRP A N 1
ATOM 2110 C CA . TRP A 1 266 ? 9.961 -9.492 -15.359 1 87.19 266 TRP A CA 1
ATOM 2111 C C . TRP A 1 266 ? 8.445 -9.328 -15.469 1 87.19 266 TRP A C 1
ATOM 2113 O O . TRP A 1 266 ? 7.914 -9.141 -16.562 1 87.19 266 TRP A O 1
ATOM 2123 N N . GLY A 1 267 ? 7.754 -9.156 -14.43 1 75.31 267 GLY A N 1
ATOM 2124 C CA . GLY A 1 267 ? 6.309 -8.977 -14.414 1 75.31 267 GLY A CA 1
ATOM 2125 C C . GLY A 1 267 ? 5.625 -9.539 -15.641 1 75.31 267 GLY A C 1
ATOM 2126 O O . GLY A 1 267 ? 5.715 -10.742 -15.914 1 75.31 267 GLY A O 1
ATOM 2127 N N . ASN A 1 268 ? 5.039 -8.664 -16.594 1 74.94 268 ASN A N 1
ATOM 2128 C CA . ASN A 1 268 ? 4.258 -9.07 -17.75 1 74.94 268 ASN A CA 1
ATOM 2129 C C . ASN A 1 268 ? 5.051 -8.898 -19.047 1 74.94 268 ASN A C 1
ATOM 2131 O O . ASN A 1 268 ? 4.477 -8.906 -20.141 1 74.94 268 ASN A O 1
ATOM 2135 N N . VAL A 1 269 ? 6.336 -8.828 -18.922 1 79.56 269 VAL A N 1
ATOM 2136 C CA . VAL A 1 269 ? 7.164 -8.633 -20.109 1 79.56 269 VAL A CA 1
ATOM 2137 C C . VAL A 1 269 ? 7.773 -9.961 -20.531 1 79.56 269 VAL A C 1
ATOM 2139 O O . VAL A 1 269 ? 8.047 -10.828 -19.703 1 79.56 269 VAL A O 1
ATOM 2142 N N . SER A 1 270 ? 7.957 -10.039 -21.781 1 86.69 270 SER A N 1
ATOM 2143 C CA . SER A 1 270 ? 8.555 -11.266 -22.297 1 86.69 270 SER A CA 1
ATOM 2144 C C . SER A 1 270 ? 10.039 -11.344 -21.953 1 86.69 270 SER A C 1
ATOM 2146 O O . SER A 1 270 ? 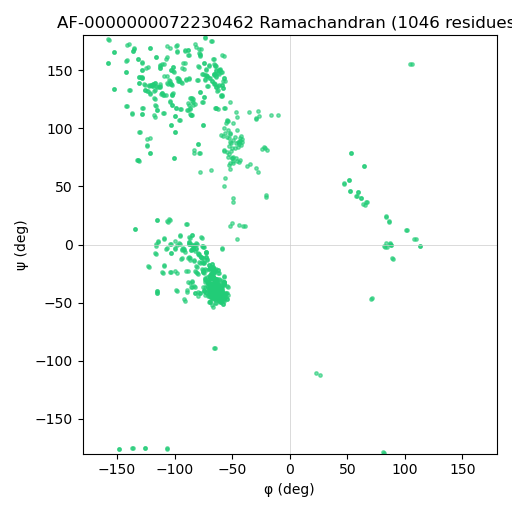10.711 -10.32 -21.812 1 86.69 270 SER A O 1
ATOM 2148 N N . LEU A 1 271 ? 10.484 -12.555 -21.812 1 87.5 271 LEU A N 1
ATOM 2149 C CA . LEU A 1 271 ? 11.875 -12.82 -21.438 1 87.5 271 LEU A CA 1
ATOM 2150 C C . LEU A 1 271 ? 12.836 -12.297 -22.5 1 87.5 271 LEU A C 1
ATOM 2152 O O . LEU A 1 271 ? 13.844 -11.664 -22.172 1 87.5 271 LEU A O 1
ATOM 2156 N N . GLY A 1 272 ? 12.516 -12.531 -23.75 1 89.31 272 GLY A N 1
ATOM 2157 C CA . GLY A 1 272 ? 13.375 -12.07 -24.844 1 89.31 272 GLY A CA 1
ATOM 2158 C C . GLY A 1 272 ? 13.547 -10.562 -24.875 1 89.31 272 GLY A C 1
ATOM 2159 O O . GLY A 1 272 ? 14.656 -10.062 -25.062 1 89.31 272 GLY A O 1
ATOM 2160 N N . LYS A 1 273 ? 12.453 -9.891 -24.656 1 91.44 273 LYS A N 1
ATOM 2161 C CA . LYS A 1 273 ? 12.5 -8.43 -24.656 1 91.44 273 LYS A CA 1
ATOM 2162 C C . LYS A 1 273 ? 13.32 -7.918 -23.469 1 91.44 273 LYS A C 1
ATOM 2164 O O . LYS A 1 273 ? 14.102 -6.977 -23.609 1 91.44 273 LYS A O 1
ATOM 2169 N N . LEU A 1 274 ? 13.117 -8.562 -22.391 1 92.69 274 LEU A N 1
ATOM 2170 C CA . LEU A 1 274 ? 13.844 -8.172 -21.188 1 92.69 274 LEU A CA 1
ATOM 2171 C C . LEU A 1 274 ? 15.336 -8.398 -21.344 1 92.69 274 LEU A C 1
ATOM 2173 O O . LEU A 1 274 ? 16.141 -7.543 -20.984 1 92.69 274 LEU A O 1
ATOM 2177 N N . MET A 1 275 ? 15.727 -9.531 -21.906 1 93.25 275 MET A N 1
ATOM 2178 C CA . MET A 1 275 ? 17.125 -9.852 -22.141 1 93.25 275 MET A CA 1
ATOM 2179 C C . MET A 1 275 ? 17.766 -8.852 -23.094 1 93.25 275 MET A C 1
ATOM 2181 O O . MET A 1 275 ? 18.875 -8.359 -22.844 1 93.25 275 MET A O 1
ATOM 2185 N N . PHE A 1 276 ? 17.062 -8.555 -24.109 1 93.94 276 PHE A N 1
ATOM 2186 C CA . PHE A 1 276 ? 17.562 -7.617 -25.094 1 93.94 276 PHE A CA 1
ATOM 2187 C C . PHE A 1 276 ? 17.797 -6.246 -24.469 1 93.94 276 PHE A C 1
ATOM 2189 O O . PHE A 1 276 ? 18.828 -5.617 -24.719 1 93.94 276 PHE A O 1
ATOM 2196 N N . ARG A 1 277 ? 16.844 -5.855 -23.703 1 94 277 ARG A N 1
ATOM 2197 C CA . ARG A 1 277 ? 16.969 -4.551 -23.062 1 94 277 ARG A CA 1
ATOM 2198 C C . ARG A 1 277 ? 18.125 -4.535 -22.062 1 94 277 ARG A C 1
ATOM 2200 O O . ARG A 1 277 ? 18.781 -3.512 -21.906 1 94 277 ARG A O 1
ATOM 2207 N N . MET A 1 278 ? 18.297 -5.602 -21.375 1 94.81 278 MET A N 1
ATOM 2208 C CA . MET A 1 278 ? 19.406 -5.676 -20.422 1 94.81 278 MET A CA 1
ATOM 2209 C C . MET A 1 278 ? 20.75 -5.582 -21.141 1 94.81 278 MET A C 1
ATOM 2211 O O . MET A 1 278 ? 21.656 -4.902 -20.672 1 94.81 278 MET A O 1
ATOM 2215 N N . PHE A 1 279 ? 20.859 -6.152 -22.297 1 95.88 279 PHE A N 1
ATOM 2216 C CA . PHE A 1 279 ? 22.094 -6.176 -23.062 1 95.88 279 PHE A CA 1
ATOM 2217 C C . PHE A 1 279 ? 22.406 -4.805 -23.656 1 95.88 279 PHE A C 1
ATOM 2219 O O . PHE A 1 279 ? 23.547 -4.504 -23.984 1 95.88 279 PHE A O 1
ATOM 2226 N N . THR A 1 280 ? 21.359 -4.039 -23.766 1 95.06 280 THR A N 1
ATOM 2227 C CA . THR A 1 280 ? 21.547 -2.766 -24.453 1 95.06 280 THR A CA 1
ATOM 2228 C C . THR A 1 280 ? 21.578 -1.612 -23.453 1 95.06 280 THR A C 1
ATOM 2230 O O . THR A 1 280 ? 21.234 -0.478 -23.797 1 95.06 280 THR A O 1
ATOM 2233 N N . GLN A 1 281 ? 21.875 -1.909 -22.234 1 93.5 281 GLN A N 1
ATOM 2234 C CA . GLN A 1 281 ? 22.125 -0.883 -21.219 1 93.5 281 GLN A CA 1
ATOM 2235 C C . GLN A 1 281 ? 23.609 -0.699 -20.969 1 93.5 281 GLN A C 1
ATOM 2237 O O . GLN A 1 281 ? 24.406 -1.626 -21.172 1 93.5 281 GLN A O 1
ATOM 2242 N N . PHE A 1 282 ? 23.984 0.488 -20.547 1 91.56 282 PHE A N 1
ATOM 2243 C CA . PHE A 1 282 ? 25.375 0.705 -20.172 1 91.56 282 PHE A CA 1
ATOM 2244 C C . PHE A 1 282 ? 25.719 -0.032 -18.891 1 91.56 282 PHE A C 1
ATOM 2246 O O . PHE A 1 282 ? 26.734 -0.71 -18.797 1 91.56 282 PHE A O 1
ATOM 2253 N N . HIS A 1 283 ? 24.922 0.144 -17.969 1 92.19 283 HIS A N 1
ATOM 2254 C CA . HIS A 1 283 ? 25.062 -0.437 -16.641 1 92.19 283 HIS A CA 1
ATOM 2255 C C . HIS A 1 283 ? 23.719 -0.615 -15.961 1 92.19 283 HIS A C 1
ATOM 2257 O O . HIS A 1 283 ? 22.844 0.244 -16.078 1 92.19 283 HIS A O 1
ATOM 2263 N N . ASN A 1 284 ? 23.516 -1.751 -15.398 1 94.62 284 ASN A N 1
ATOM 2264 C CA . ASN A 1 284 ? 22.328 -2 -14.602 1 94.62 284 ASN A CA 1
ATOM 2265 C C . ASN A 1 284 ? 22.641 -2.021 -13.109 1 94.62 284 ASN A C 1
ATOM 2267 O O . ASN A 1 284 ? 23.672 -2.541 -12.695 1 94.62 284 ASN A O 1
ATOM 2271 N N . PHE A 1 285 ? 21.781 -1.416 -12.383 1 93.94 285 PHE A N 1
ATOM 2272 C CA . PHE A 1 285 ? 22.016 -1.308 -10.945 1 93.94 285 PHE A CA 1
ATOM 2273 C C . PHE A 1 285 ? 21.328 -2.445 -10.195 1 93.94 285 PHE A C 1
ATOM 2275 O O . PHE A 1 285 ? 20.203 -2.832 -10.531 1 93.94 285 PHE A O 1
ATOM 2282 N N . PHE A 1 286 ? 22.016 -2.955 -9.25 1 94.5 286 PHE A N 1
ATOM 2283 C CA . PHE A 1 286 ? 21.594 -4.086 -8.438 1 94.5 286 PHE A CA 1
ATOM 2284 C C . PHE A 1 286 ? 22 -3.889 -6.984 1 94.5 286 PHE A C 1
ATOM 2286 O O . PHE A 1 286 ? 23.188 -3.689 -6.688 1 94.5 286 PHE A O 1
ATOM 2293 N N . GLU A 1 287 ? 20.969 -3.863 -6.121 1 95.75 287 GLU A N 1
ATOM 2294 C CA . GLU A 1 287 ? 21.234 -3.709 -4.695 1 95.75 287 GLU A CA 1
ATOM 2295 C C . GLU A 1 287 ? 20.625 -4.863 -3.895 1 95.75 287 GLU A C 1
ATOM 2297 O O . GLU A 1 287 ? 19.484 -5.254 -4.125 1 95.75 287 GLU A O 1
ATOM 2302 N N . ILE A 1 288 ? 21.453 -5.414 -3.01 1 97.06 288 ILE A N 1
ATOM 2303 C CA . ILE A 1 288 ? 21 -6.492 -2.141 1 97.06 288 ILE A CA 1
ATOM 2304 C C . ILE A 1 288 ? 21.156 -6.078 -0.68 1 97.06 288 ILE A C 1
ATOM 2306 O O . ILE A 1 288 ? 22.125 -5.43 -0.314 1 97.06 288 ILE A O 1
ATOM 2310 N N . GLU A 1 289 ? 20.156 -6.379 0.116 1 97.88 289 GLU A N 1
ATOM 2311 C CA . GLU A 1 289 ? 20.188 -6.082 1.546 1 97.88 289 GLU A CA 1
ATOM 2312 C C . GLU A 1 289 ? 19.859 -7.324 2.371 1 97.88 289 GLU A C 1
ATOM 2314 O O . GLU A 1 289 ? 18.766 -7.879 2.27 1 97.88 289 GLU A O 1
ATOM 2319 N N . TYR A 1 290 ? 20.828 -7.777 3.189 1 98.38 290 TYR A N 1
ATOM 2320 C CA . TYR A 1 290 ? 20.625 -8.883 4.117 1 98.38 290 TYR A CA 1
ATOM 2321 C C . TYR A 1 290 ? 20.047 -8.391 5.441 1 98.38 290 TYR A C 1
ATOM 2323 O O . TYR A 1 290 ? 20.703 -7.637 6.164 1 98.38 290 TYR A O 1
ATOM 2331 N N . LEU A 1 291 ? 18.875 -8.828 5.746 1 98.31 291 LEU A N 1
ATOM 2332 C CA . LEU A 1 291 ? 18.203 -8.391 6.973 1 98.31 291 LEU A CA 1
ATOM 2333 C C . LEU A 1 291 ? 18.594 -9.289 8.148 1 98.31 291 LEU A C 1
ATOM 2335 O O . LEU A 1 291 ? 19.156 -10.367 7.949 1 98.31 291 LEU A O 1
ATOM 2339 N N . PRO A 1 292 ? 18.344 -8.812 9.367 1 97.25 292 PRO A N 1
ATOM 2340 C CA . PRO A 1 292 ? 18.594 -9.664 10.531 1 97.25 292 PRO A CA 1
ATOM 2341 C C . PRO A 1 292 ? 17.781 -10.953 10.508 1 97.25 292 PRO A C 1
ATOM 2343 O O . PRO A 1 292 ? 16.656 -10.969 9.984 1 97.25 292 PRO A O 1
ATOM 2346 N N . VAL A 1 293 ? 18.375 -11.961 11.078 1 98.12 293 VAL A N 1
ATOM 2347 C CA . VAL A 1 293 ? 17.734 -13.273 11.109 1 98.12 293 VAL A CA 1
ATOM 2348 C C . VAL A 1 293 ? 16.453 -13.203 11.93 1 98.12 293 VAL A C 1
ATOM 2350 O O . VAL A 1 293 ? 16.406 -12.562 12.984 1 98.12 293 VAL A O 1
ATOM 2353 N N . VAL A 1 294 ? 15.406 -13.805 11.414 1 97.56 294 VAL A N 1
ATOM 2354 C CA . VAL A 1 294 ? 14.141 -13.938 12.125 1 97.56 294 VAL A CA 1
ATOM 2355 C C . VAL A 1 294 ? 14.047 -15.328 12.75 1 97.56 294 VAL A C 1
ATOM 2357 O O . VAL A 1 294 ? 14 -16.328 12.039 1 97.56 294 VAL A O 1
ATOM 2360 N N . TYR A 1 295 ? 13.984 -15.328 14.062 1 96.06 295 TYR A N 1
ATOM 2361 C CA . TYR A 1 295 ? 13.906 -16.594 14.797 1 96.06 295 TYR A CA 1
ATOM 2362 C C . TYR A 1 295 ? 12.461 -16.938 15.125 1 96.06 295 TYR A C 1
ATOM 2364 O O . TYR A 1 295 ? 11.656 -16.062 15.438 1 96.06 295 TYR A O 1
ATOM 2372 N N . PRO A 1 296 ? 12.18 -18.25 15.039 1 94.06 296 PRO A N 1
ATOM 2373 C CA . PRO A 1 296 ? 10.875 -18.625 15.57 1 94.06 296 PRO A CA 1
ATOM 2374 C C . PRO A 1 296 ? 10.75 -18.359 17.078 1 94.06 296 PRO A C 1
ATOM 2376 O O . PRO A 1 296 ? 11.727 -18.516 17.812 1 94.06 296 PRO A O 1
ATOM 2379 N N . LEU A 1 297 ? 9.75 -17.766 17.578 1 88.06 297 LEU A N 1
ATOM 2380 C CA . LEU A 1 297 ? 9.57 -17.406 18.984 1 88.06 297 LEU A CA 1
ATOM 2381 C C . LEU A 1 297 ? 9.469 -18.656 19.844 1 88.06 297 LEU A C 1
ATOM 2383 O O . LEU A 1 297 ? 10.273 -18.844 20.766 1 88.06 297 LEU A O 1
ATOM 2387 N N . ASP A 1 298 ? 8.32 -19.203 20.062 1 79.69 298 ASP A N 1
ATOM 2388 C CA . ASP A 1 298 ? 8.133 -20.391 20.906 1 79.69 298 ASP A CA 1
ATOM 2389 C C . ASP A 1 298 ? 7.484 -21.531 20.125 1 79.69 298 ASP A C 1
ATOM 2391 O O . ASP A 1 298 ? 7.18 -21.375 18.938 1 79.69 298 ASP A O 1
ATOM 2395 N N . ASP A 1 299 ? 7.539 -22.594 20.781 1 75.81 299 ASP A N 1
ATOM 2396 C CA . ASP A 1 299 ? 6.969 -23.781 20.156 1 75.81 299 ASP A CA 1
ATOM 2397 C C . ASP A 1 299 ? 5.492 -23.578 19.828 1 75.81 299 ASP A C 1
ATOM 2399 O O . ASP A 1 299 ? 4.93 -24.312 19 1 75.81 299 ASP A O 1
ATOM 2403 N N . LYS A 1 300 ? 5.043 -22.391 20.25 1 82.06 300 LYS A N 1
ATOM 2404 C CA . LYS A 1 300 ? 3.613 -22.203 20.031 1 82.06 300 LYS A CA 1
ATOM 2405 C C . LYS A 1 300 ? 3.361 -21.281 18.844 1 82.06 300 LYS A C 1
ATOM 2407 O O . LYS A 1 300 ? 2.219 -21.094 18.422 1 82.06 300 LYS A O 1
ATOM 2412 N N . GLU A 1 301 ? 4.402 -20.859 18.266 1 89.5 301 GLU A N 1
ATOM 2413 C CA . GLU A 1 301 ? 4.168 -19.953 17.141 1 89.5 301 GLU A CA 1
ATOM 2414 C C . GLU A 1 301 ? 3.74 -20.734 15.891 1 89.5 301 GLU A C 1
ATOM 2416 O O . GLU A 1 301 ? 4.387 -21.703 15.508 1 89.5 301 GLU A O 1
ATOM 2421 N N . THR A 1 302 ? 2.672 -20.266 15.281 1 93 302 THR A N 1
ATOM 2422 C CA . THR A 1 302 ? 2.178 -20.891 14.062 1 93 302 THR A CA 1
ATOM 2423 C C . THR A 1 302 ? 3.006 -20.453 12.859 1 93 302 THR A C 1
ATOM 2425 O O . THR A 1 302 ? 3.629 -19.391 12.883 1 93 302 THR A O 1
ATOM 2428 N N . ALA A 1 303 ? 3.057 -21.312 11.852 1 95.25 303 ALA A N 1
ATOM 2429 C CA . ALA A 1 303 ? 3.752 -21 10.602 1 95.25 303 ALA A CA 1
ATOM 2430 C C . ALA A 1 303 ? 3.195 -19.719 9.977 1 95.25 303 ALA A C 1
ATOM 2432 O O . ALA A 1 303 ? 3.936 -18.938 9.367 1 95.25 303 ALA A O 1
ATOM 2433 N N . VAL A 1 304 ? 1.941 -19.547 10.18 1 95 304 VAL A N 1
ATOM 2434 C CA . VAL A 1 304 ? 1.271 -18.375 9.617 1 95 304 VAL A CA 1
ATOM 2435 C C . VAL A 1 304 ? 1.789 -17.109 10.297 1 95 304 VAL A C 1
ATOM 2437 O O . VAL A 1 304 ? 2.09 -16.109 9.625 1 95 304 VAL A O 1
ATOM 2440 N N . HIS A 1 305 ? 1.876 -17.141 11.539 1 95.44 305 HIS A N 1
ATOM 2441 C CA . HIS A 1 305 ? 2.387 -15.992 12.273 1 95.44 305 HIS A CA 1
ATOM 2442 C C . HIS A 1 305 ? 3.857 -15.742 11.961 1 95.44 305 HIS A C 1
ATOM 2444 O O . HIS A 1 305 ? 4.281 -14.594 11.828 1 95.44 305 HIS A O 1
ATOM 2450 N N . PHE A 1 306 ? 4.668 -16.859 11.906 1 96.75 306 PHE A N 1
ATOM 2451 C CA . PHE A 1 306 ? 6.078 -16.766 11.539 1 96.75 306 PHE A CA 1
ATOM 2452 C C . PHE A 1 306 ? 6.242 -16.109 10.172 1 96.75 306 PHE A C 1
ATOM 2454 O O . PHE A 1 306 ? 7.098 -15.242 9.992 1 96.75 306 PHE A O 1
ATOM 2461 N N . ARG A 1 307 ? 5.41 -16.484 9.234 1 97.81 307 ARG A N 1
ATOM 2462 C CA . ARG A 1 307 ? 5.375 -15.906 7.895 1 97.81 307 ARG A CA 1
ATOM 2463 C C . ARG A 1 307 ? 5.07 -14.414 7.945 1 97.81 307 ARG A C 1
ATOM 2465 O O 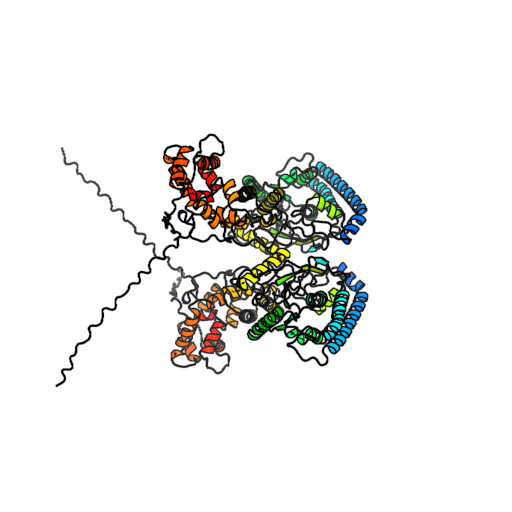. ARG A 1 307 ? 5.723 -13.617 7.27 1 97.81 307 ARG A O 1
ATOM 2472 N N . GLU A 1 308 ? 4.117 -14.07 8.695 1 96.44 308 GLU A N 1
ATOM 2473 C CA . GLU A 1 308 ? 3.689 -12.68 8.797 1 96.44 308 GLU A CA 1
ATOM 2474 C C . GLU A 1 308 ? 4.797 -11.805 9.367 1 96.44 308 GLU A C 1
ATOM 2476 O O . GLU A 1 308 ? 5.039 -10.703 8.875 1 96.44 308 GLU A O 1
ATOM 2481 N N . ARG A 1 309 ? 5.453 -12.273 10.352 1 95.81 309 ARG A N 1
ATOM 2482 C CA . ARG A 1 309 ? 6.551 -11.508 10.938 1 95.81 309 ARG A CA 1
ATOM 2483 C C . ARG A 1 309 ? 7.676 -11.297 9.938 1 95.81 309 ARG A C 1
ATOM 2485 O O . ARG A 1 309 ? 8.234 -10.203 9.836 1 95.81 309 ARG A O 1
ATOM 2492 N N . THR A 1 310 ? 7.961 -12.328 9.234 1 97.81 310 THR A N 1
ATOM 2493 C CA . THR A 1 310 ? 9.039 -12.258 8.258 1 97.81 310 THR A CA 1
ATOM 2494 C C . THR A 1 310 ? 8.656 -11.336 7.102 1 97.81 310 THR A C 1
ATOM 2496 O O . THR A 1 310 ? 9.461 -10.508 6.668 1 97.81 310 THR A O 1
ATOM 2499 N N . SER A 1 311 ? 7.422 -11.508 6.633 1 97.88 311 SER A N 1
ATOM 2500 C CA . SER A 1 311 ? 6.965 -10.664 5.531 1 97.88 311 SER A CA 1
ATOM 2501 C C . SER A 1 311 ? 6.926 -9.195 5.934 1 97.88 311 SER A C 1
ATOM 2503 O O . SER A 1 311 ? 7.223 -8.312 5.121 1 97.88 311 SER A O 1
ATOM 2505 N N . ARG A 1 312 ? 6.559 -8.945 7.105 1 96.69 312 ARG A N 1
ATOM 2506 C CA . ARG A 1 312 ? 6.527 -7.57 7.594 1 96.69 312 ARG A CA 1
ATOM 2507 C C . ARG A 1 312 ? 7.93 -6.98 7.672 1 96.69 312 ARG A C 1
ATOM 2509 O O . ARG A 1 312 ? 8.133 -5.805 7.371 1 96.69 312 ARG A O 1
ATOM 2516 N N . ALA A 1 313 ? 8.828 -7.805 8.117 1 96.94 313 ALA A N 1
ATOM 2517 C CA . ALA A 1 313 ? 10.219 -7.348 8.148 1 96.94 313 ALA A CA 1
ATOM 2518 C C . ALA A 1 313 ? 10.703 -6.965 6.754 1 96.94 313 ALA A C 1
ATOM 2520 O O . ALA A 1 313 ? 11.344 -5.926 6.578 1 96.94 313 ALA A O 1
ATOM 2521 N N . LEU A 1 314 ? 10.391 -7.754 5.832 1 98.06 314 LEU A N 1
ATOM 2522 C CA . LEU A 1 314 ? 10.773 -7.484 4.449 1 98.06 314 LEU A CA 1
ATOM 2523 C C . LEU A 1 314 ? 10.078 -6.238 3.922 1 98.06 314 LEU A C 1
ATOM 2525 O O . LEU A 1 314 ? 10.711 -5.379 3.305 1 98.06 314 LEU A O 1
ATOM 2529 N N . ALA A 1 315 ? 8.797 -6.141 4.188 1 97.62 315 ALA A N 1
ATOM 2530 C CA . ALA A 1 315 ? 8.016 -5.004 3.703 1 97.62 315 ALA A CA 1
ATOM 2531 C C . ALA A 1 315 ? 8.516 -3.695 4.312 1 97.62 315 ALA A C 1
ATOM 2533 O O . ALA A 1 315 ? 8.609 -2.678 3.623 1 97.62 315 ALA A O 1
ATOM 2534 N N . THR A 1 316 ? 8.812 -3.732 5.562 1 95.81 316 THR A N 1
ATOM 2535 C CA . THR A 1 316 ? 9.305 -2.547 6.25 1 95.81 316 THR A CA 1
ATOM 2536 C C . THR A 1 316 ? 10.641 -2.1 5.668 1 95.81 316 THR A C 1
ATOM 2538 O O . THR A 1 316 ? 10.852 -0.912 5.41 1 95.81 316 THR A O 1
ATOM 2541 N N . ALA A 1 317 ? 11.477 -3.072 5.461 1 95.94 317 ALA A N 1
ATOM 2542 C CA . ALA A 1 317 ? 12.781 -2.746 4.887 1 95.94 317 ALA A CA 1
ATOM 2543 C C . ALA A 1 317 ? 12.633 -2.217 3.463 1 95.94 317 ALA A C 1
ATOM 2545 O O . ALA A 1 317 ? 13.383 -1.324 3.047 1 95.94 317 ALA A O 1
ATOM 2546 N N . LEU A 1 318 ? 11.711 -2.723 2.758 1 96.25 318 LEU A N 1
ATOM 2547 C CA . LEU A 1 318 ? 11.445 -2.309 1.386 1 96.25 318 LEU A CA 1
ATOM 2548 C C . LEU A 1 318 ? 10.695 -0.983 1.355 1 96.25 318 LEU A C 1
ATOM 2550 O O . LEU A 1 318 ? 10.578 -0.354 0.301 1 96.25 318 LEU A O 1
ATOM 2554 N N . ASN A 1 319 ? 10.195 -0.5 2.482 1 95.12 319 ASN A N 1
ATOM 2555 C CA . ASN A 1 319 ? 9.312 0.659 2.578 1 95.12 319 ASN A CA 1
ATOM 2556 C C . ASN A 1 319 ? 8.117 0.532 1.64 1 95.12 319 ASN A C 1
ATOM 2558 O O . ASN A 1 319 ? 7.832 1.444 0.861 1 95.12 319 ASN A O 1
ATOM 2562 N N . GLY A 1 320 ? 7.535 -0.654 1.69 1 95.62 320 GLY A N 1
ATOM 2563 C CA . GLY A 1 320 ? 6.371 -0.982 0.886 1 95.62 320 GLY A CA 1
ATOM 2564 C C . GLY A 1 320 ? 5.305 -1.737 1.658 1 95.62 320 GLY A C 1
ATOM 2565 O O . GLY A 1 320 ? 5.395 -1.869 2.881 1 95.62 320 GLY A O 1
ATOM 2566 N N . VAL A 1 321 ? 4.312 -2.115 0.925 1 96.12 321 VAL A N 1
ATOM 2567 C CA . VAL A 1 321 ? 3.213 -2.84 1.553 1 96.12 321 VAL A CA 1
ATOM 2568 C C . VAL A 1 321 ? 3.131 -4.254 0.981 1 96.12 321 VAL A C 1
ATOM 2570 O O . VAL A 1 321 ? 3.785 -4.562 -0.017 1 96.12 321 VAL A O 1
ATOM 2573 N N . GLN A 1 322 ? 2.471 -5.059 1.72 1 96.56 322 GLN A N 1
ATOM 2574 C CA . GLN A 1 322 ? 2.156 -6.391 1.22 1 96.56 322 GLN A CA 1
ATOM 2575 C C . GLN A 1 322 ? 0.694 -6.492 0.797 1 96.56 322 GLN A C 1
ATOM 2577 O O . GLN A 1 322 ? -0.207 -6.195 1.584 1 96.56 322 GLN A O 1
ATOM 2582 N N . THR A 1 323 ? 0.447 -6.852 -0.42 1 95.69 323 THR A N 1
ATOM 2583 C CA . THR A 1 323 ? -0.917 -6.965 -0.925 1 95.69 323 THR A CA 1
ATOM 2584 C C . THR A 1 323 ? -1.387 -8.414 -0.894 1 95.69 323 THR A C 1
ATOM 2586 O O . THR A 1 323 ? -0.602 -9.32 -0.611 1 95.69 323 THR A O 1
ATOM 2589 N N . GLY A 1 324 ? -2.67 -8.586 -1.158 1 96.44 324 GLY A N 1
ATOM 2590 C CA . GLY A 1 324 ? -3.238 -9.922 -1.149 1 96.44 324 GLY A CA 1
ATOM 2591 C C . GLY A 1 324 ? -3.164 -10.609 -2.498 1 96.44 324 GLY A C 1
ATOM 2592 O O . GLY A 1 324 ? -3.906 -11.555 -2.76 1 96.44 324 GLY A O 1
ATOM 2593 N N . HIS A 1 325 ? -2.342 -10.148 -3.377 1 96.62 325 HIS A N 1
ATOM 2594 C CA . HIS A 1 325 ? -2.16 -10.773 -4.684 1 96.62 325 HIS A CA 1
ATOM 2595 C C . HIS A 1 325 ? -1.354 -12.062 -4.566 1 96.62 325 HIS A C 1
ATOM 2597 O O . HIS A 1 325 ? -0.618 -12.25 -3.596 1 96.62 325 HIS A O 1
ATOM 2603 N N . SER A 1 326 ? -1.494 -12.906 -5.457 1 95.06 326 SER A N 1
ATOM 2604 C CA . SER A 1 326 ? -0.761 -14.164 -5.566 1 95.06 326 SER A CA 1
ATOM 2605 C C . SER A 1 326 ? -0.573 -14.57 -7.027 1 95.06 326 SER A C 1
ATOM 2607 O O . SER A 1 326 ? -0.859 -13.789 -7.934 1 95.06 326 SER A O 1
ATOM 2609 N N . TYR A 1 327 ? 0.01 -15.734 -7.207 1 93.06 327 TYR A N 1
ATOM 2610 C CA . TYR A 1 327 ? 0.175 -16.266 -8.555 1 93.06 327 TYR A CA 1
ATOM 2611 C C . TYR A 1 327 ? -1.17 -16.391 -9.258 1 93.06 327 TYR A C 1
ATOM 2613 O O . TYR A 1 327 ? -1.252 -16.25 -10.477 1 93.06 327 TYR A O 1
ATOM 2621 N N . GLY A 1 328 ? -2.16 -16.656 -8.492 1 94.12 328 GLY A N 1
ATOM 2622 C CA . GLY A 1 328 ? -3.492 -16.703 -9.07 1 94.12 328 GLY A CA 1
ATOM 2623 C C . GLY A 1 328 ? -3.861 -15.445 -9.836 1 94.12 328 GLY A C 1
ATOM 2624 O O . GLY A 1 328 ? -4.531 -15.516 -10.867 1 94.12 328 GLY A O 1
ATOM 2625 N N . ASP A 1 329 ? -3.449 -14.344 -9.375 1 96.19 329 ASP A N 1
ATOM 2626 C CA . ASP A 1 329 ? -3.736 -13.086 -10.055 1 96.19 329 ASP A CA 1
ATOM 2627 C C . ASP A 1 329 ? -2.982 -12.984 -11.383 1 96.19 329 ASP A C 1
ATOM 2629 O O . ASP A 1 329 ? -3.482 -12.406 -12.344 1 96.19 329 ASP A O 1
ATOM 2633 N N . THR A 1 330 ? -1.763 -13.516 -11.375 1 93.38 330 THR A N 1
ATOM 2634 C CA . THR A 1 330 ? -1.021 -13.562 -12.633 1 93.38 330 THR A CA 1
ATOM 2635 C C . THR A 1 330 ? -1.758 -14.406 -13.664 1 93.38 330 THR A C 1
ATOM 2637 O O . THR A 1 330 ? -1.809 -14.047 -14.844 1 93.38 330 THR A O 1
ATOM 2640 N N . MET A 1 331 ? -2.312 -15.445 -13.219 1 93.81 331 MET A N 1
ATOM 2641 C CA . MET A 1 331 ? -3.072 -16.312 -14.109 1 93.81 331 MET A CA 1
ATOM 2642 C C . MET A 1 331 ? -4.297 -15.594 -14.656 1 93.81 331 MET A C 1
ATOM 2644 O O . MET A 1 331 ? -4.617 -15.711 -15.844 1 93.81 331 MET A O 1
ATOM 2648 N N . LEU A 1 332 ? -4.941 -14.906 -13.789 1 96.06 332 LEU A N 1
ATOM 2649 C CA . LEU A 1 332 ? -6.102 -14.133 -14.219 1 96.06 332 LEU A CA 1
ATOM 2650 C C . LEU A 1 332 ? -5.707 -13.102 -15.273 1 96.06 332 LEU A C 1
ATOM 2652 O O . LEU A 1 332 ? -6.383 -12.977 -16.297 1 96.06 332 LEU A O 1
ATOM 2656 N N . CYS A 1 333 ? -4.668 -12.438 -15.023 1 93.88 333 CYS A N 1
ATOM 2657 C CA . CYS A 1 333 ? -4.188 -11.414 -15.945 1 93.88 333 CYS A CA 1
ATOM 2658 C C . CYS A 1 333 ? -3.818 -12.016 -17.297 1 93.88 333 CYS A C 1
ATOM 2660 O O . CYS A 1 333 ? -4.164 -11.469 -18.344 1 93.88 333 CYS A O 1
ATOM 2662 N N . LEU A 1 334 ? -3.141 -13.117 -17.281 1 91.81 334 LEU A N 1
ATOM 2663 C CA . LEU A 1 334 ? -2.721 -13.789 -18.5 1 91.81 334 LEU A CA 1
ATOM 2664 C C . LEU A 1 334 ? -3.93 -14.25 -19.312 1 91.81 334 LEU A C 1
ATOM 2666 O O . LEU A 1 334 ? -3.957 -14.094 -20.531 1 91.81 334 LEU A O 1
ATOM 2670 N N . LYS A 1 335 ? -4.867 -14.805 -18.625 1 94.88 335 LYS A N 1
ATOM 2671 C CA . LYS A 1 335 ? -6.082 -15.25 -19.297 1 94.88 335 LYS A CA 1
ATOM 2672 C C . LYS A 1 335 ? -6.82 -14.078 -19.938 1 94.88 335 LYS A C 1
ATOM 2674 O O . LYS A 1 335 ? -7.328 -14.188 -21.062 1 94.88 335 LYS A O 1
ATOM 2679 N N . ALA A 1 336 ? -6.922 -13.031 -19.219 1 95.38 336 ALA A N 1
ATOM 2680 C CA . ALA A 1 336 ? -7.562 -11.828 -19.75 1 95.38 336 ALA A CA 1
ATOM 2681 C C . ALA A 1 336 ? -6.801 -11.297 -20.953 1 95.38 336 ALA A C 1
ATOM 2683 O O . ALA A 1 336 ? -7.402 -10.82 -21.922 1 95.38 336 ALA A O 1
ATOM 2684 N N . GLN A 1 337 ? -5.527 -11.383 -20.891 1 91.94 337 GLN A N 1
ATOM 2685 C CA . GLN A 1 337 ? -4.688 -10.945 -22.016 1 91.94 337 GLN A CA 1
ATOM 2686 C C . GLN A 1 337 ? -4.898 -11.828 -23.234 1 91.94 337 GLN A C 1
ATOM 2688 O O . GLN A 1 337 ? -4.961 -11.336 -24.359 1 91.94 337 GLN A O 1
ATOM 2693 N N . GLU A 1 338 ? -4.957 -13.078 -23 1 92.69 338 GLU A N 1
ATOM 2694 C CA . GLU A 1 338 ? -5.195 -14.023 -24.078 1 92.69 338 GLU A CA 1
ATOM 2695 C C . GLU A 1 338 ? -6.547 -13.773 -24.734 1 92.69 338 GLU A C 1
ATOM 2697 O O . GLU A 1 338 ? -6.699 -13.969 -25.953 1 92.69 338 GLU A O 1
ATOM 2702 N N . ALA A 1 339 ? -7.461 -13.359 -23.906 1 94.94 339 ALA A N 1
ATOM 2703 C CA . ALA A 1 339 ? -8.797 -13.047 -24.422 1 94.94 339 ALA A CA 1
ATOM 2704 C C . ALA A 1 339 ? -8.828 -11.656 -25.047 1 94.94 339 ALA A C 1
ATOM 2706 O O . ALA A 1 339 ? -9.898 -11.148 -25.391 1 94.94 339 ALA A O 1
ATOM 2707 N N . LYS A 1 340 ? -7.73 -10.93 -25.078 1 92.94 340 LYS A N 1
ATOM 2708 C CA . LYS A 1 340 ? -7.547 -9.641 -25.734 1 92.94 340 LYS A CA 1
ATOM 2709 C C . LYS A 1 340 ? -8.391 -8.555 -25.062 1 92.94 340 LYS A C 1
ATOM 2711 O O . LYS A 1 340 ? -9 -7.727 -25.75 1 92.94 340 LYS A O 1
ATOM 2716 N N . GLN A 1 341 ? -8.438 -8.727 -23.781 1 93.38 341 GLN A N 1
ATOM 2717 C CA . GLN A 1 341 ? -9.094 -7.656 -23.047 1 93.38 341 GLN A CA 1
ATOM 2718 C C . GLN A 1 341 ? -8.219 -6.406 -22.984 1 93.38 341 GLN A C 1
ATOM 2720 O O . GLN A 1 341 ? -6.992 -6.504 -22.906 1 93.38 341 GLN A O 1
ATOM 2725 N N . GLU A 1 342 ? -8.797 -5.234 -23 1 91.44 342 GLU A N 1
ATOM 2726 C CA . GLU A 1 342 ? -8.078 -3.971 -23.062 1 91.44 342 GLU A CA 1
ATOM 2727 C C . GLU A 1 342 ? -7.262 -3.725 -21.797 1 91.44 342 GLU A C 1
ATOM 2729 O O . GLU A 1 342 ? -6.133 -3.232 -21.875 1 91.44 342 GLU A O 1
ATOM 2734 N N . ASN A 1 343 ? -7.836 -3.996 -20.703 1 92.25 343 ASN A N 1
ATOM 2735 C CA . ASN A 1 343 ? -7.164 -3.811 -19.422 1 92.25 343 ASN A CA 1
ATOM 2736 C C . ASN A 1 343 ? -7.133 -5.102 -18.609 1 92.25 343 ASN A C 1
ATOM 2738 O O . ASN A 1 343 ? -7.895 -5.262 -17.656 1 92.25 343 ASN A O 1
ATOM 2742 N N . PRO A 1 344 ? -6.184 -5.922 -18.828 1 92.56 344 PRO A N 1
ATOM 2743 C CA . PRO A 1 344 ? -6.133 -7.227 -18.172 1 92.56 344 PRO A CA 1
ATOM 2744 C C . PRO A 1 344 ? -5.953 -7.105 -16.656 1 92.56 344 PRO A C 1
ATOM 2746 O O . PRO A 1 344 ? -6.398 -7.98 -15.906 1 92.56 344 PRO A O 1
ATOM 2749 N N . SER A 1 345 ? -5.32 -6.082 -16.203 1 91.81 345 SER A N 1
ATOM 2750 C CA . SER A 1 345 ? -5.059 -5.918 -14.781 1 91.81 345 SER A CA 1
ATOM 2751 C C . SER A 1 345 ? -6.352 -5.707 -14 1 91.81 345 SER A C 1
ATOM 2753 O O . SER A 1 345 ? -6.383 -5.891 -12.781 1 91.81 345 SER A O 1
ATOM 2755 N N . SER A 1 346 ? -7.391 -5.32 -14.664 1 92.75 346 SER A N 1
ATOM 2756 C CA . SER A 1 346 ? -8.664 -5.062 -14.008 1 92.75 346 SER A CA 1
ATOM 2757 C C . SER A 1 346 ? -9.328 -6.359 -13.555 1 92.75 346 SER A C 1
ATOM 2759 O O . SER A 1 346 ? -10.258 -6.34 -12.75 1 92.75 346 SER A O 1
ATOM 2761 N N . TYR A 1 347 ? -8.867 -7.461 -13.992 1 95.75 347 TYR A N 1
ATOM 2762 C CA . TYR A 1 347 ? -9.469 -8.75 -13.68 1 95.75 347 TYR A CA 1
ATOM 2763 C C . TYR A 1 347 ? -8.805 -9.383 -12.461 1 95.75 347 TYR A C 1
ATOM 2765 O O . TYR A 1 347 ? -9.25 -10.422 -11.977 1 95.75 347 TYR A O 1
ATOM 2773 N N . MET A 1 348 ? -7.785 -8.734 -11.984 1 95.62 348 MET A N 1
ATOM 2774 C CA . MET A 1 348 ? -7.164 -9.211 -10.75 1 95.62 348 MET A CA 1
ATOM 2775 C C . MET A 1 348 ? -8.062 -8.938 -9.547 1 95.62 348 MET A C 1
ATOM 2777 O O . MET A 1 348 ? -8.734 -7.906 -9.492 1 95.62 348 MET A O 1
ATOM 2781 N N . VAL A 1 349 ? -8.07 -9.844 -8.547 1 96.19 349 VAL A N 1
ATOM 2782 C CA . VAL A 1 349 ? -9.016 -9.711 -7.445 1 96.19 349 VAL A CA 1
ATOM 2783 C C . VAL A 1 349 ? -8.297 -9.938 -6.117 1 96.19 349 VAL A C 1
ATOM 2785 O O . VAL A 1 349 ? -8.938 -10.109 -5.078 1 96.19 349 VAL A O 1
ATOM 2788 N N . GLU A 1 350 ? -6.895 -9.938 -6.121 1 96.19 350 GLU A N 1
ATOM 2789 C CA . GLU A 1 350 ? -6.176 -10.336 -4.914 1 96.19 350 GLU A CA 1
ATOM 2790 C C . GLU A 1 350 ? -6.645 -11.703 -4.418 1 96.19 350 GLU A C 1
ATOM 2792 O O . GLU A 1 350 ? -7.293 -11.797 -3.373 1 96.19 350 GLU A O 1
ATOM 2797 N N . VAL A 1 351 ? -6.203 -12.664 -5 1 96.31 351 VAL A N 1
ATOM 2798 C CA . VAL A 1 351 ? -6.738 -14.016 -4.898 1 96.31 351 VAL A CA 1
ATOM 2799 C C . VAL A 1 351 ? -6.547 -14.547 -3.48 1 96.31 351 VAL A C 1
ATOM 2801 O O . VAL A 1 351 ? -7.418 -15.234 -2.943 1 96.31 351 VAL A O 1
ATOM 2804 N N . THR A 1 352 ? -5.414 -14.219 -2.857 1 95 352 THR A N 1
ATOM 2805 C CA . THR A 1 352 ? -5.176 -14.719 -1.507 1 95 352 THR A CA 1
ATOM 2806 C C . THR A 1 352 ? -6.215 -14.164 -0.534 1 95 352 THR A C 1
ATOM 2808 O O . THR A 1 352 ? -6.727 -14.898 0.312 1 95 352 THR A O 1
ATOM 2811 N N . LYS A 1 353 ? -6.43 -12.922 -0.654 1 94 353 LYS A N 1
ATOM 2812 C CA . LYS A 1 353 ? -7.457 -12.312 0.186 1 94 353 LYS A CA 1
ATOM 2813 C C . LYS A 1 353 ? -8.828 -12.93 -0.092 1 94 353 LYS A C 1
ATOM 2815 O O . LYS A 1 353 ? -9.594 -13.188 0.836 1 94 353 LYS A O 1
ATOM 2820 N N . PHE A 1 354 ? -9.133 -13.125 -1.352 1 94.88 354 PHE A N 1
ATOM 2821 C CA . PHE A 1 354 ? -10.406 -13.703 -1.767 1 94.88 354 PHE A CA 1
ATOM 2822 C C . PHE A 1 354 ? -10.547 -15.125 -1.247 1 94.88 354 PHE A C 1
ATOM 2824 O O . PHE A 1 354 ? -11.602 -15.508 -0.733 1 94.88 354 PHE A O 1
ATOM 2831 N N . GLU A 1 355 ? -9.492 -15.898 -1.334 1 94.19 355 GLU A N 1
ATOM 2832 C CA . GLU A 1 355 ? -9.484 -17.266 -0.847 1 94.19 355 GLU A CA 1
ATOM 2833 C C . GLU A 1 355 ? -9.734 -17.328 0.659 1 94.19 355 GLU A C 1
ATOM 2835 O O . GLU A 1 355 ? -10.43 -18.219 1.147 1 94.19 355 GLU A O 1
ATOM 2840 N N . ALA A 1 356 ? -9.164 -16.422 1.336 1 90.94 356 ALA A N 1
ATOM 2841 C CA . ALA A 1 356 ? -9.312 -16.391 2.789 1 90.94 356 ALA A CA 1
ATOM 2842 C C . ALA A 1 356 ? -10.742 -16.031 3.186 1 90.94 356 ALA A C 1
ATOM 2844 O O . ALA A 1 356 ? -11.258 -16.562 4.176 1 90.94 356 ALA A O 1
ATOM 2845 N N . LEU A 1 357 ? -11.344 -15.25 2.432 1 92.25 357 LEU A N 1
ATOM 2846 C CA . LEU A 1 357 ? -12.688 -14.781 2.734 1 92.25 357 LEU A CA 1
ATOM 2847 C C . LEU A 1 357 ? -13.727 -15.844 2.393 1 92.25 357 LEU A C 1
ATOM 2849 O O . LEU A 1 357 ? -14.688 -16.047 3.143 1 92.25 357 LEU A O 1
ATOM 2853 N N . PHE A 1 358 ? -13.586 -16.562 1.209 1 94 358 PHE A N 1
ATOM 2854 C CA . PHE A 1 358 ? -14.664 -17.406 0.706 1 94 358 PHE A CA 1
ATOM 2855 C C . PHE A 1 358 ? -14.242 -18.875 0.67 1 94 358 PHE A C 1
ATOM 2857 O O . PHE A 1 358 ? -15.047 -19.75 0.376 1 94 358 PHE A O 1
ATOM 2864 N N . HIS A 1 359 ? -13 -19.188 0.905 1 90.69 359 HIS A N 1
ATOM 2865 C CA . HIS A 1 359 ? -12.469 -20.547 0.891 1 90.69 359 HIS A CA 1
ATOM 2866 C C . HIS A 1 359 ? -12.617 -21.172 -0.487 1 90.69 359 HIS A C 1
ATOM 2868 O O . HIS A 1 359 ? -13.117 -22.297 -0.609 1 90.69 359 HIS A O 1
ATOM 2874 N N . VAL A 1 360 ? -12.383 -20.406 -1.465 1 91.69 360 VAL A N 1
ATOM 2875 C CA . VAL A 1 360 ? -12.352 -20.859 -2.854 1 91.69 360 VAL A CA 1
ATOM 2876 C C . VAL A 1 360 ? -10.906 -20.938 -3.34 1 91.69 360 VAL A C 1
ATOM 2878 O O . VAL A 1 360 ? -10.086 -20.078 -3.01 1 91.69 360 VAL A O 1
ATOM 2881 N N . SER A 1 361 ? -10.586 -21.953 -4.125 1 89.69 361 SER A N 1
ATOM 2882 C CA . SER A 1 361 ? -9.219 -22.141 -4.609 1 89.69 361 SER A CA 1
ATOM 2883 C C . SER A 1 361 ? -8.922 -21.203 -5.773 1 89.69 361 SER A C 1
ATOM 2885 O O . SER A 1 361 ? -9.836 -20.656 -6.387 1 89.69 361 SER A O 1
ATOM 2887 N N . SER A 1 362 ? -7.641 -21.062 -6.074 1 91.38 362 SER A N 1
ATOM 2888 C CA . SER A 1 362 ? -7.203 -20.219 -7.188 1 91.38 362 SER A CA 1
ATOM 2889 C C . SER A 1 362 ? -7.734 -20.75 -8.516 1 91.38 362 SER A C 1
ATOM 2891 O O . SER A 1 362 ? -8.102 -19.969 -9.398 1 91.38 362 SER A O 1
ATOM 2893 N N . MET A 1 363 ? -7.77 -22.047 -8.602 1 90.88 363 MET A N 1
ATOM 2894 C CA . MET A 1 363 ? -8.234 -22.656 -9.844 1 90.88 363 MET A CA 1
ATOM 2895 C C . MET A 1 363 ? -9.719 -22.391 -10.062 1 90.88 363 MET A C 1
ATOM 2897 O O . MET A 1 363 ? -10.164 -22.172 -11.188 1 90.88 363 MET A O 1
ATOM 2901 N N . GLU A 1 364 ? -10.453 -22.406 -8.992 1 93.5 364 GLU A N 1
ATOM 2902 C CA . GLU A 1 364 ? -11.875 -22.094 -9.086 1 93.5 364 GLU A CA 1
ATOM 2903 C C . GLU A 1 364 ? -12.086 -20.656 -9.516 1 93.5 364 GLU A C 1
ATOM 2905 O O . GLU A 1 364 ? -12.992 -20.359 -10.297 1 93.5 364 GLU A O 1
ATOM 2910 N N . VAL A 1 365 ? -11.297 -19.812 -9.008 1 96.19 365 VAL A N 1
ATOM 2911 C CA . VAL A 1 365 ? -11.391 -18.406 -9.391 1 96.19 365 VAL A CA 1
ATOM 2912 C C . VAL A 1 365 ? -11.133 -18.25 -10.883 1 96.19 365 VAL A C 1
ATOM 2914 O O . VAL A 1 365 ? -11.828 -17.5 -11.57 1 96.19 365 VAL A O 1
ATOM 2917 N N . VAL A 1 366 ? -10.148 -18.969 -11.383 1 95.5 366 VAL A N 1
ATOM 2918 C CA . VAL A 1 366 ? -9.812 -18.922 -12.805 1 95.5 366 VAL A CA 1
ATOM 2919 C C . VAL A 1 366 ? -10.977 -19.469 -13.625 1 95.5 366 VAL A C 1
ATOM 2921 O O . VAL A 1 366 ? -11.266 -18.953 -14.711 1 95.5 366 VAL A O 1
ATOM 2924 N N . ASP A 1 367 ? -11.609 -20.438 -13.086 1 95.5 367 ASP A N 1
ATOM 2925 C CA . ASP A 1 367 ? -12.773 -20.984 -13.766 1 95.5 367 ASP A CA 1
ATOM 2926 C C . ASP A 1 367 ? -13.891 -19.953 -13.898 1 95.5 367 ASP A C 1
ATOM 2928 O O . ASP A 1 367 ? -14.57 -19.891 -14.922 1 95.5 367 ASP A O 1
ATOM 2932 N N . PHE A 1 368 ? -14.086 -19.25 -12.867 1 97.38 368 PHE A N 1
ATOM 2933 C CA . PHE A 1 368 ? -15.086 -18.188 -12.914 1 97.38 368 PHE A CA 1
ATOM 2934 C C . PHE A 1 368 ? -14.727 -17.141 -13.953 1 97.38 368 PHE A C 1
ATOM 2936 O O . PHE A 1 368 ? -15.609 -16.578 -14.609 1 97.38 368 PHE A O 1
ATOM 2943 N N . LEU A 1 369 ? -13.461 -16.891 -14.062 1 97.81 369 LEU A N 1
ATOM 2944 C CA . LEU A 1 369 ? -13.047 -15.93 -15.078 1 97.81 369 LEU A CA 1
ATOM 2945 C C . LEU A 1 369 ? -13.336 -16.453 -16.484 1 97.81 369 LEU A C 1
ATOM 2947 O O . LEU A 1 369 ? -13.781 -15.711 -17.344 1 97.81 369 LEU A O 1
ATOM 2951 N N . ASP A 1 370 ? -13.062 -17.75 -16.641 1 96.88 370 ASP A N 1
ATOM 2952 C CA . ASP A 1 370 ? -13.367 -18.359 -17.938 1 96.88 370 ASP A CA 1
ATOM 2953 C C . ASP A 1 370 ? -14.836 -18.156 -18.312 1 96.88 370 ASP A C 1
ATOM 2955 O O . ASP A 1 370 ? -15.148 -17.812 -19.438 1 96.88 370 ASP A O 1
ATOM 2959 N N . LYS A 1 371 ? -15.625 -18.375 -17.422 1 96.44 371 LYS A N 1
ATOM 2960 C CA . LYS A 1 371 ? -17.062 -18.203 -17.625 1 96.44 371 LYS A CA 1
ATOM 2961 C C . LYS A 1 371 ? -17.391 -16.75 -17.938 1 96.44 371 LYS A C 1
ATOM 2963 O O . LYS A 1 371 ? -18.188 -16.453 -18.828 1 96.44 371 LYS A O 1
ATOM 2968 N N . PHE A 1 372 ? -16.828 -15.891 -17.172 1 98.25 372 PHE A N 1
ATOM 2969 C CA . PHE A 1 372 ? -17.078 -14.469 -17.359 1 98.25 372 PHE A CA 1
ATOM 2970 C C . PHE A 1 372 ? -16.609 -14 -18.719 1 98.25 372 PHE A C 1
ATOM 2972 O O . PHE A 1 372 ? -17.281 -13.211 -19.391 1 98.25 372 PHE A O 1
ATOM 2979 N N . LEU A 1 373 ? -15.422 -14.461 -19.125 1 97.81 373 LEU A N 1
ATOM 2980 C CA . LEU A 1 373 ? -14.875 -14.078 -20.422 1 97.81 373 LEU A CA 1
ATOM 2981 C C . LEU A 1 373 ? -15.742 -14.602 -21.562 1 97.81 373 LEU A C 1
ATOM 2983 O O . LEU A 1 373 ? -15.844 -13.969 -22.625 1 97.81 373 LEU A O 1
ATOM 2987 N N . ALA A 1 374 ? -16.391 -15.719 -21.297 1 96.75 374 ALA A N 1
ATOM 2988 C CA . ALA A 1 374 ? -17.312 -16.281 -22.297 1 96.75 374 ALA A CA 1
ATOM 2989 C C . ALA A 1 374 ? -18.531 -15.375 -22.484 1 96.75 374 ALA A C 1
ATOM 2991 O O . ALA A 1 374 ? -19.234 -15.484 -23.484 1 96.75 374 ALA A O 1
ATOM 2992 N N . MET A 1 375 ? -18.781 -14.492 -21.578 1 97.44 375 MET A N 1
ATOM 2993 C CA . MET A 1 375 ? -19.891 -13.562 -21.656 1 97.44 375 MET A CA 1
ATOM 2994 C C . MET A 1 375 ? -19.547 -12.375 -22.547 1 97.44 375 MET A C 1
ATOM 2996 O O . MET A 1 375 ? -20.344 -11.445 -22.688 1 97.44 375 MET A O 1
ATOM 3000 N N . ASN A 1 376 ? -18.406 -12.312 -23.016 1 95 376 ASN A N 1
ATOM 3001 C CA . ASN A 1 376 ? -17.969 -11.312 -23.969 1 95 376 ASN A CA 1
ATOM 3002 C C . ASN A 1 376 ? -18 -9.906 -23.359 1 95 376 ASN A C 1
ATOM 3004 O O . ASN A 1 376 ? -18.672 -9.023 -23.875 1 95 376 ASN A O 1
ATOM 3008 N N . PRO A 1 377 ? -17.156 -9.727 -22.438 1 97.06 377 PRO A N 1
ATOM 3009 C CA . PRO A 1 377 ? -17.094 -8.375 -21.875 1 97.06 377 PRO A CA 1
ATOM 3010 C C . PRO A 1 377 ? -16.688 -7.324 -22.891 1 97.06 377 PRO A C 1
ATOM 3012 O O . PRO A 1 377 ? -15.898 -7.609 -23.797 1 97.06 377 PRO A O 1
ATOM 3015 N N . ASP A 1 378 ? -17.188 -6.117 -22.75 1 95.25 378 ASP A N 1
ATOM 3016 C CA . ASP A 1 378 ? -16.828 -5.012 -23.625 1 95.25 378 ASP A CA 1
ATOM 3017 C C . ASP A 1 378 ? -15.422 -4.508 -23.328 1 95.25 378 ASP A C 1
ATOM 3019 O O . ASP A 1 378 ? -14.742 -5.035 -22.438 1 95.25 378 ASP A O 1
ATOM 3023 N N . PRO A 1 379 ? -14.984 -3.582 -24.047 1 92 379 PRO A N 1
ATOM 3024 C CA . PRO A 1 379 ? -13.609 -3.1 -23.844 1 92 379 PRO A CA 1
ATOM 3025 C C . PRO A 1 379 ? -13.391 -2.512 -22.453 1 92 379 PRO A C 1
ATOM 3027 O O . PRO A 1 379 ? -12.258 -2.469 -21.969 1 92 379 PRO A O 1
ATOM 3030 N N . SER A 1 380 ? -14.398 -2.098 -21.797 1 91.62 380 SER A N 1
ATOM 3031 C CA . SER A 1 380 ? -14.289 -1.573 -20.438 1 91.62 380 SER A CA 1
ATOM 3032 C C . SER A 1 380 ? -14.297 -2.697 -19.406 1 91.62 380 SER A C 1
ATOM 3034 O O . SER A 1 380 ? -14.156 -2.451 -18.203 1 91.62 380 SER A O 1
ATOM 3036 N N . GLY A 1 381 ? -14.469 -3.934 -19.906 1 94.75 381 GLY A N 1
ATOM 3037 C CA . GLY A 1 381 ? -14.445 -5.094 -19.031 1 94.75 381 GLY A CA 1
ATOM 3038 C C . GLY A 1 381 ? -15.797 -5.391 -18.406 1 94.75 381 GLY A C 1
ATOM 3039 O O . GLY A 1 381 ? -15.875 -6.059 -17.359 1 94.75 381 GLY A O 1
ATOM 3040 N N . ARG A 1 382 ? -16.859 -4.918 -18.938 1 96.69 382 ARG A N 1
ATOM 3041 C CA . ARG A 1 382 ? -18.203 -5.086 -18.359 1 96.69 382 ARG A CA 1
ATOM 3042 C C . ARG A 1 382 ? -19.062 -5.977 -19.234 1 96.69 382 ARG A C 1
ATOM 3044 O O . ARG A 1 382 ? -18.891 -6.023 -20.453 1 96.69 382 ARG A O 1
ATOM 3051 N N . VAL A 1 383 ? -20 -6.656 -18.594 1 97.62 383 VAL A N 1
ATOM 3052 C CA . VAL A 1 383 ? -20.875 -7.59 -19.281 1 97.62 383 VAL A CA 1
ATOM 3053 C C . VAL A 1 383 ? -22.328 -7.113 -19.172 1 97.62 383 VAL A C 1
ATOM 3055 O O . VAL A 1 383 ? -22.75 -6.648 -18.125 1 97.62 383 VAL A O 1
ATOM 3058 N N . GLN A 1 384 ? -23 -7.258 -20.297 1 96.5 384 GLN A N 1
ATOM 3059 C CA . GLN A 1 384 ? -24.406 -6.875 -20.344 1 96.5 384 GLN A CA 1
ATOM 3060 C C . GLN A 1 384 ? -25.312 -8.031 -19.922 1 96.5 384 GLN A C 1
ATOM 3062 O O . GLN A 1 384 ? -24.875 -9.188 -19.906 1 96.5 384 GLN A O 1
ATOM 3067 N N . TYR A 1 385 ? -26.594 -7.695 -19.672 1 96.81 385 TYR A N 1
ATOM 3068 C CA . TYR A 1 385 ? -27.594 -8.641 -19.188 1 96.81 385 TYR A CA 1
ATOM 3069 C C . TYR A 1 385 ? -27.797 -9.781 -20.172 1 96.81 385 TYR A C 1
ATOM 3071 O O . TYR A 1 385 ? -27.828 -10.953 -19.781 1 96.81 385 TYR A O 1
ATOM 3079 N N . HIS A 1 386 ? -27.844 -9.516 -21.422 1 95.81 386 HIS A N 1
ATOM 3080 C CA . HIS A 1 386 ? -28.141 -10.523 -22.438 1 95.81 386 HIS A CA 1
ATOM 3081 C C . HIS A 1 386 ? -27.016 -11.562 -22.516 1 95.81 386 HIS A C 1
ATOM 3083 O O . HIS A 1 386 ? -27.297 -12.758 -22.672 1 95.81 386 HIS A O 1
ATOM 3089 N N . ASP A 1 387 ? -25.797 -11.141 -22.453 1 97 387 ASP A N 1
ATOM 3090 C CA . ASP A 1 387 ? -24.656 -12.055 -22.531 1 97 387 ASP A CA 1
ATOM 3091 C C . ASP A 1 387 ? -24.547 -12.898 -21.266 1 97 387 ASP A C 1
ATOM 3093 O O . ASP A 1 387 ? -24.125 -14.055 -21.312 1 97 387 ASP A O 1
ATOM 3097 N N . PHE A 1 388 ? -24.922 -12.273 -20.219 1 97.44 388 PHE A N 1
ATOM 3098 C CA . PHE A 1 388 ? -24.984 -12.977 -18.953 1 97.44 388 PHE A CA 1
ATOM 3099 C C . PHE A 1 388 ? -25.953 -14.141 -19.016 1 97.44 388 PHE A C 1
ATOM 3101 O O . PHE A 1 388 ? -25.609 -15.266 -18.625 1 97.44 388 PHE A O 1
ATOM 3108 N N . LEU A 1 389 ? -27.094 -13.938 -19.531 1 95.06 3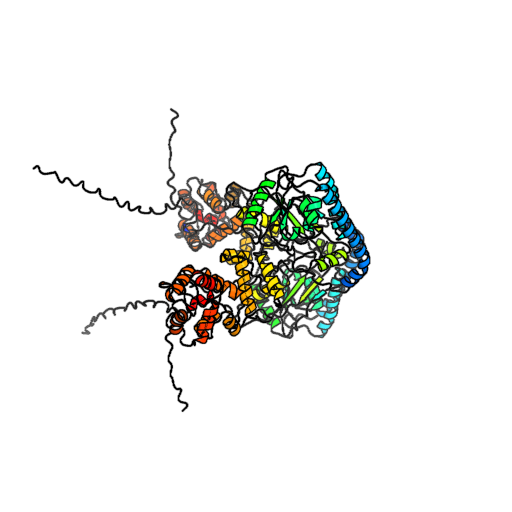89 LEU A N 1
ATOM 3109 C CA . LEU A 1 389 ? -28.125 -14.969 -19.672 1 95.06 389 LEU A CA 1
ATOM 3110 C C . LEU A 1 389 ? -27.688 -16.062 -20.641 1 95.06 389 LEU A C 1
ATOM 3112 O O . LEU A 1 389 ? -27.891 -17.25 -20.391 1 95.06 389 LEU A O 1
ATOM 3116 N N . ARG A 1 390 ? -27.109 -15.664 -21.641 1 94.38 390 ARG A N 1
ATOM 3117 C CA . ARG A 1 390 ? -26.703 -16.594 -22.703 1 94.38 390 ARG A CA 1
ATOM 3118 C C . ARG A 1 390 ? -25.734 -17.641 -22.156 1 94.38 390 ARG A C 1
ATOM 3120 O O . ARG A 1 390 ? -25.922 -18.828 -22.375 1 94.38 390 ARG A O 1
ATOM 3127 N N . VAL A 1 391 ? -24.703 -17.188 -21.453 1 94.75 391 VAL A N 1
ATOM 3128 C CA . VAL A 1 391 ? -23.641 -18.078 -21 1 94.75 391 VAL A CA 1
ATOM 3129 C C . VAL A 1 391 ? -24.156 -18.984 -19.891 1 94.75 391 VAL A C 1
ATOM 3131 O O . VAL A 1 391 ? -23.75 -20.141 -19.781 1 94.75 391 VAL A O 1
ATOM 3134 N N . LEU A 1 392 ? -25.094 -18.438 -19.078 1 94.12 392 LEU A N 1
ATOM 3135 C CA . LEU A 1 392 ? -25.656 -19.234 -18 1 94.12 392 LEU A CA 1
ATOM 3136 C C . LEU A 1 392 ? -26.859 -20.047 -18.484 1 94.12 392 LEU A C 1
ATOM 3138 O O . LEU A 1 392 ? -27.469 -20.781 -17.703 1 94.12 392 LEU A O 1
ATOM 3142 N N . ARG A 1 393 ? -27.219 -19.953 -19.75 1 91.19 393 ARG A N 1
ATOM 3143 C CA . ARG A 1 393 ? -28.312 -20.672 -20.391 1 91.19 393 ARG A CA 1
ATOM 3144 C C . ARG A 1 393 ? -29.641 -20.391 -19.688 1 91.19 393 ARG A C 1
ATOM 3146 O O . ARG A 1 393 ? -30.391 -21.328 -19.375 1 91.19 393 ARG A O 1
ATOM 3153 N N . LEU A 1 394 ? -29.734 -19.125 -19.375 1 90.75 394 LEU A N 1
ATOM 3154 C CA . LEU A 1 394 ? -30.969 -18.641 -18.766 1 90.75 394 LEU A CA 1
ATOM 3155 C C . LEU A 1 394 ? -31.781 -17.812 -19.766 1 90.75 394 LEU A C 1
ATOM 3157 O O . LEU A 1 394 ? -31.25 -17.391 -20.797 1 90.75 394 LEU A O 1
ATOM 3161 N N . LYS A 1 395 ? -33 -17.672 -19.469 1 88.62 395 LYS A N 1
ATOM 3162 C CA . LYS A 1 395 ? -33.875 -16.812 -20.25 1 88.62 395 LYS A CA 1
ATOM 3163 C C . LYS A 1 395 ? -34.312 -15.602 -19.438 1 88.62 395 LYS A C 1
ATOM 3165 O O . LYS A 1 395 ? -34.344 -15.664 -18.203 1 88.62 395 LYS A O 1
ATOM 3170 N N . ALA A 1 396 ? -34.625 -14.586 -20.25 1 89.69 396 ALA A N 1
ATOM 3171 C CA . ALA A 1 396 ? -35.062 -13.367 -19.578 1 89.69 396 ALA A CA 1
ATOM 3172 C C . ALA A 1 396 ? -36.375 -13.594 -18.844 1 89.69 396 ALA A C 1
ATOM 3174 O O . ALA A 1 396 ? -37.344 -14.078 -19.422 1 89.69 396 ALA A O 1
ATOM 3175 N N . CYS A 1 397 ? -36.406 -13.469 -17.625 1 89.06 397 CYS A N 1
ATOM 3176 C CA . CYS A 1 397 ? -37.562 -13.547 -16.719 1 89.06 397 CYS A CA 1
ATOM 3177 C C . CYS A 1 397 ? -37.344 -12.711 -15.469 1 89.06 397 CYS A C 1
ATOM 3179 O O . CYS A 1 397 ? -36.219 -12.219 -15.234 1 89.06 397 CYS A O 1
ATOM 3181 N N . PRO A 1 398 ? -38.281 -12.43 -14.719 1 88.62 398 PRO A N 1
ATOM 3182 C CA . PRO A 1 398 ? -38.125 -11.578 -13.539 1 88.62 398 PRO A CA 1
ATOM 3183 C C . PRO A 1 398 ? -37.062 -12.117 -12.562 1 88.62 398 PRO A C 1
ATOM 3185 O O . PRO A 1 398 ? -36.312 -11.336 -11.969 1 88.62 398 PRO A O 1
ATOM 3188 N N . LEU A 1 399 ? -36.969 -13.367 -12.477 1 90.81 399 LEU A N 1
ATOM 3189 C CA . LEU A 1 399 ? -36 -13.953 -11.562 1 90.81 399 LEU A CA 1
ATOM 3190 C C . LEU A 1 399 ? -34.562 -13.734 -12.062 1 90.81 399 LEU A C 1
ATOM 3192 O O . LEU A 1 399 ? -33.688 -13.414 -11.273 1 90.81 399 LEU A O 1
ATOM 3196 N N . SER A 1 400 ? -34.438 -13.961 -13.336 1 93.25 400 SER A N 1
ATOM 3197 C CA . SER A 1 400 ? -33.125 -13.695 -13.922 1 93.25 400 SER A CA 1
ATOM 3198 C C . SER A 1 400 ? -32.719 -12.234 -13.727 1 93.25 400 SER A C 1
ATOM 3200 O O . SER A 1 400 ? -31.547 -11.938 -13.477 1 93.25 400 SER A O 1
ATOM 3202 N N . ALA A 1 401 ? -33.656 -11.391 -13.836 1 93.5 401 ALA A N 1
ATOM 3203 C CA . ALA A 1 401 ? -33.406 -9.969 -13.633 1 93.5 401 ALA A CA 1
ATOM 3204 C C . ALA A 1 401 ? -33 -9.68 -12.18 1 93.5 401 ALA A C 1
ATOM 3206 O O . ALA A 1 401 ? -32.156 -8.836 -11.922 1 93.5 401 ALA A O 1
ATOM 3207 N N . LYS A 1 402 ? -33.625 -10.398 -11.32 1 92.88 402 LYS A N 1
ATOM 3208 C CA . LYS A 1 402 ? -33.312 -10.242 -9.906 1 92.88 402 LYS A CA 1
ATOM 3209 C C . LYS A 1 402 ? -31.906 -10.719 -9.594 1 92.88 402 LYS A C 1
ATOM 3211 O O . LYS A 1 402 ? -31.188 -10.102 -8.805 1 92.88 402 LYS A O 1
ATOM 3216 N N . ILE A 1 403 ? -31.562 -11.828 -10.195 1 95.19 403 ILE A N 1
ATOM 3217 C CA . ILE A 1 403 ? -30.234 -12.375 -10.008 1 95.19 403 ILE A CA 1
ATOM 3218 C C . ILE A 1 403 ? -29.188 -11.383 -10.508 1 95.19 403 ILE A C 1
ATOM 3220 O O . ILE A 1 403 ? -28.203 -11.094 -9.805 1 95.19 403 ILE A O 1
ATOM 3224 N N . PHE A 1 404 ? -29.422 -10.852 -11.664 1 96.69 404 PHE A N 1
ATOM 3225 C CA . PHE A 1 404 ? -28.5 -9.883 -12.258 1 96.69 404 PHE A CA 1
ATOM 3226 C C . PHE A 1 404 ? -28.422 -8.625 -11.406 1 96.69 404 PHE A C 1
ATOM 3228 O O . PHE A 1 404 ? -27.328 -8.078 -11.195 1 96.69 404 PHE A O 1
ATOM 3235 N N . SER A 1 405 ? -29.531 -8.188 -10.938 1 94.81 405 SER A N 1
ATOM 3236 C CA . SER A 1 405 ? -29.594 -6.996 -10.094 1 94.81 405 SER A CA 1
ATOM 3237 C C . SER A 1 405 ? -28.859 -7.215 -8.773 1 94.81 405 SER A C 1
ATOM 3239 O O . SER A 1 405 ? -28.266 -6.285 -8.227 1 94.81 405 SER A O 1
ATOM 3241 N N . PHE A 1 406 ? -28.906 -8.422 -8.32 1 94.94 406 PHE A N 1
ATOM 3242 C CA . PHE A 1 406 ? -28.219 -8.781 -7.082 1 94.94 406 PHE A CA 1
ATOM 3243 C C . PHE A 1 406 ? -26.719 -8.594 -7.219 1 94.94 406 PHE A C 1
ATOM 3245 O O . PHE A 1 406 ? -26.062 -8.109 -6.297 1 94.94 406 PHE A O 1
ATOM 3252 N N . ILE A 1 407 ? -26.188 -8.953 -8.336 1 95.88 407 ILE A N 1
ATOM 3253 C CA . ILE A 1 407 ? -24.734 -8.914 -8.523 1 95.88 407 ILE A CA 1
ATOM 3254 C C . ILE A 1 407 ? -24.312 -7.535 -9.031 1 95.88 407 ILE A C 1
ATOM 3256 O O . ILE A 1 407 ? -23.156 -7.141 -8.891 1 95.88 407 ILE A O 1
ATOM 3260 N N . ASP A 1 408 ? -25.266 -6.836 -9.641 1 95.5 408 ASP A N 1
ATOM 3261 C CA . ASP A 1 408 ? -25 -5.473 -10.102 1 95.5 408 ASP A CA 1
ATOM 3262 C C . ASP A 1 408 ? -25.062 -4.484 -8.938 1 95.5 408 ASP A C 1
ATOM 3264 O O . ASP A 1 408 ? -25.984 -3.66 -8.867 1 95.5 408 ASP A O 1
ATOM 3268 N N . VAL A 1 409 ? -24.031 -4.438 -8.188 1 92.5 409 VAL A N 1
ATOM 3269 C CA . VAL A 1 409 ? -24 -3.646 -6.957 1 92.5 409 VAL A CA 1
ATOM 3270 C C . VAL A 1 409 ? -24 -2.158 -7.301 1 92.5 409 VAL A C 1
ATOM 3272 O O . VAL A 1 409 ? -24.5 -1.336 -6.531 1 92.5 409 VAL A O 1
ATOM 3275 N N . GLU A 1 410 ? -23.469 -1.797 -8.445 1 88.69 410 GLU A N 1
ATOM 3276 C CA . GLU A 1 410 ? -23.391 -0.399 -8.859 1 88.69 410 GLU A CA 1
ATOM 3277 C C . GLU A 1 410 ? -24.703 0.063 -9.492 1 88.69 410 GLU A C 1
ATOM 3279 O O . GLU A 1 410 ? -24.906 1.261 -9.703 1 88.69 410 GLU A O 1
ATOM 3284 N N . LYS A 1 411 ? -25.578 -0.84 -9.836 1 89.62 411 LYS A N 1
ATOM 3285 C CA . LYS A 1 411 ? -26.906 -0.553 -10.398 1 89.62 411 LYS A CA 1
ATOM 3286 C C . LYS A 1 411 ? -26.781 0.241 -11.695 1 89.62 411 LYS A C 1
ATOM 3288 O O . LYS A 1 411 ? -27.469 1.247 -11.883 1 89.62 411 LYS A O 1
ATOM 3293 N N . CYS A 1 412 ? -25.875 -0.186 -12.562 1 90.44 412 CYS A N 1
ATOM 3294 C CA . CYS A 1 412 ? -25.672 0.523 -13.82 1 90.44 412 CYS A CA 1
ATOM 3295 C C . CYS A 1 412 ? -26.062 -0.348 -15.008 1 90.44 412 CYS A C 1
ATOM 3297 O O . CYS A 1 412 ? -25.828 0.023 -16.156 1 90.44 412 CYS A O 1
ATOM 3299 N N . GLY A 1 413 ? -26.562 -1.521 -14.734 1 93.56 413 GLY A N 1
ATOM 3300 C CA . GLY A 1 413 ? -27.062 -2.385 -15.789 1 93.56 413 GLY A CA 1
ATOM 3301 C C . GLY A 1 413 ? -25.984 -3.27 -16.391 1 93.56 413 GLY A C 1
ATOM 3302 O O . GLY A 1 413 ? -26.234 -3.967 -17.375 1 93.56 413 GLY A O 1
ATOM 3303 N N . THR A 1 414 ? -24.812 -3.176 -15.945 1 96.5 414 THR A N 1
ATOM 3304 C CA . THR A 1 414 ? -23.688 -4.023 -16.344 1 96.5 414 THR A CA 1
ATOM 3305 C C . THR A 1 414 ? -22.938 -4.551 -15.133 1 96.5 414 THR A C 1
ATOM 3307 O O . THR A 1 414 ? -23.125 -4.047 -14.016 1 96.5 414 THR A O 1
ATOM 3310 N N . ILE A 1 415 ? -22.188 -5.652 -15.375 1 97.25 415 ILE A N 1
ATOM 3311 C CA . ILE A 1 415 ? -21.469 -6.215 -14.242 1 97.25 415 ILE A CA 1
ATOM 3312 C C . ILE A 1 415 ? -20 -6.395 -14.617 1 97.25 415 ILE A C 1
ATOM 3314 O O . ILE A 1 415 ? -19.656 -6.551 -15.789 1 97.25 415 ILE A O 1
ATOM 3318 N N . THR A 1 416 ? -19.125 -6.305 -13.656 1 96.88 416 THR A N 1
ATOM 3319 C CA . THR A 1 416 ? -17.688 -6.57 -13.812 1 96.88 416 THR A CA 1
ATOM 3320 C C . THR A 1 416 ? -17.359 -7.984 -13.352 1 96.88 416 THR A C 1
ATOM 3322 O O . THR A 1 416 ? -18.188 -8.656 -12.742 1 96.88 416 THR A O 1
ATOM 3325 N N . PHE A 1 417 ? -16.234 -8.43 -13.68 1 97.75 417 PHE A N 1
ATOM 3326 C CA . PHE A 1 417 ? -15.797 -9.75 -13.227 1 97.75 417 PHE A CA 1
ATOM 3327 C C . PHE A 1 417 ? -15.828 -9.836 -11.703 1 97.75 417 PHE A C 1
ATOM 3329 O O . PHE A 1 417 ? -16.25 -10.844 -11.141 1 97.75 417 PHE A O 1
ATOM 3336 N N . ARG A 1 418 ? -15.289 -8.805 -11.086 1 96.94 418 ARG A N 1
ATOM 3337 C CA . ARG A 1 418 ? -15.25 -8.773 -9.625 1 96.94 418 ARG A CA 1
ATOM 3338 C C . ARG A 1 418 ? -16.641 -8.969 -9.039 1 96.94 418 ARG A C 1
ATOM 3340 O O . ARG A 1 418 ? -16.812 -9.734 -8.086 1 96.94 418 ARG A O 1
ATOM 3347 N N . GLN A 1 419 ? -17.594 -8.289 -9.523 1 97.25 419 GLN A N 1
ATOM 3348 C CA . GLN A 1 419 ? -18.969 -8.414 -9.055 1 97.25 419 GLN A CA 1
ATOM 3349 C C . GLN A 1 419 ? -19.484 -9.836 -9.266 1 97.25 419 GLN A C 1
ATOM 3351 O O . GLN A 1 419 ? -20.125 -10.406 -8.375 1 97.25 419 GLN A O 1
ATOM 3356 N N . PHE A 1 420 ? -19.25 -10.367 -10.461 1 97.94 420 PHE A N 1
ATOM 3357 C CA . PHE A 1 420 ? -19.672 -11.727 -10.789 1 97.94 420 PHE A CA 1
ATOM 3358 C C . PHE A 1 420 ? -19.047 -12.734 -9.836 1 97.94 420 PHE A C 1
ATOM 3360 O O . PHE A 1 420 ? -19.734 -13.617 -9.312 1 97.94 420 PHE A O 1
ATOM 3367 N N . LEU A 1 421 ? -17.75 -12.531 -9.609 1 97.94 421 LEU A N 1
ATOM 3368 C CA . LEU A 1 421 ? -16.984 -13.445 -8.766 1 97.94 421 LEU A CA 1
ATOM 3369 C C . LEU A 1 421 ? -17.469 -13.359 -7.316 1 97.94 421 LEU A C 1
ATOM 3371 O O . LEU A 1 421 ? -17.766 -14.383 -6.695 1 97.94 421 LEU A O 1
ATOM 3375 N N . TYR A 1 422 ? -17.5 -12.172 -6.754 1 97.31 422 TYR A N 1
ATOM 3376 C CA . TYR A 1 422 ? -17.922 -11.984 -5.367 1 97.31 422 TYR A CA 1
ATOM 3377 C C . TYR A 1 422 ? -19.359 -12.43 -5.164 1 97.31 422 TYR A C 1
ATOM 3379 O O . TYR A 1 422 ? -19.688 -13.031 -4.137 1 97.31 422 TYR A O 1
ATOM 3387 N N . GLY A 1 423 ? -20.219 -12.125 -6.094 1 96.62 423 GLY A N 1
ATOM 3388 C CA . GLY A 1 423 ? -21.594 -12.586 -6.016 1 96.62 423 GLY A CA 1
ATOM 3389 C C . GLY A 1 423 ? -21.719 -14.094 -5.984 1 96.62 423 GLY A C 1
ATOM 3390 O O . GLY A 1 423 ? -22.453 -14.648 -5.16 1 96.62 423 GLY A O 1
ATOM 3391 N N . SER A 1 424 ? -21.047 -14.727 -6.918 1 97.06 424 SER A N 1
ATOM 3392 C CA . SER A 1 424 ? -21.062 -16.188 -6.996 1 97.06 424 SER A CA 1
ATOM 3393 C C . SER A 1 424 ? -20.516 -16.812 -5.719 1 97.06 424 SER A C 1
ATOM 3395 O O . SER A 1 424 ? -21.125 -17.734 -5.168 1 97.06 424 SER A O 1
ATOM 3397 N N . ALA A 1 425 ? -19.406 -16.281 -5.285 1 96.19 425 ALA A N 1
ATOM 3398 C CA . ALA A 1 425 ? -18.766 -16.828 -4.094 1 96.19 425 ALA A CA 1
ATOM 3399 C C . ALA A 1 425 ? -19.625 -16.578 -2.85 1 96.19 425 ALA A C 1
ATOM 3401 O O . ALA A 1 425 ? -19.688 -17.422 -1.951 1 96.19 425 ALA A O 1
ATOM 3402 N N . HIS A 1 426 ? -20.172 -15.422 -2.779 1 95.25 426 HIS A N 1
ATOM 3403 C CA . HIS A 1 426 ? -21.031 -15.086 -1.648 1 95.25 426 HIS A CA 1
ATOM 3404 C C . HIS A 1 426 ? -22.188 -16.078 -1.519 1 95.25 426 HIS A C 1
ATOM 3406 O O . HIS A 1 426 ? -22.5 -16.547 -0.418 1 95.25 426 HIS A O 1
ATOM 3412 N N . VAL A 1 427 ? -22.828 -16.438 -2.605 1 95.19 427 VAL A N 1
ATOM 3413 C CA . VAL A 1 427 ? -23.938 -17.375 -2.619 1 95.19 427 VAL A CA 1
ATOM 3414 C C . VAL A 1 427 ? -23.453 -18.766 -2.236 1 95.19 427 VAL A C 1
ATOM 3416 O O . VAL A 1 427 ? -24.062 -19.438 -1.412 1 95.19 427 VAL A O 1
ATOM 3419 N N . MET A 1 428 ? -22.406 -19.156 -2.783 1 94.62 428 MET A N 1
ATOM 3420 C CA . MET A 1 428 ? -21.828 -20.484 -2.566 1 94.62 428 MET A CA 1
ATOM 3421 C C . MET A 1 428 ? -21.422 -20.656 -1.109 1 94.62 428 MET A C 1
ATOM 3423 O O . MET A 1 428 ? -21.438 -21.781 -0.594 1 94.62 428 MET A O 1
ATOM 3427 N N . SER A 1 429 ? -21.016 -19.578 -0.454 1 92.69 429 SER A N 1
ATOM 3428 C CA . SER A 1 429 ? -20.469 -19.656 0.896 1 92.69 429 SER A CA 1
ATOM 3429 C C . SER A 1 429 ? -21.578 -19.656 1.942 1 92.69 429 SER A C 1
ATOM 3431 O O . SER A 1 429 ? -21.312 -19.875 3.129 1 92.69 429 SER A O 1
ATOM 3433 N N . GLN A 1 430 ? -22.766 -19.516 1.493 1 92.31 430 GLN A N 1
ATOM 3434 C CA . GLN A 1 430 ? -23.875 -19.516 2.453 1 92.31 430 GLN A CA 1
ATOM 3435 C C . GLN A 1 430 ? -24.062 -20.891 3.061 1 92.31 430 GLN A C 1
ATOM 3437 O O . GLN A 1 430 ? -23.922 -21.906 2.373 1 92.31 430 GLN A O 1
ATOM 3442 N N . PRO A 1 431 ? -24.406 -20.984 4.336 1 89.62 431 PRO A N 1
ATOM 3443 C CA . PRO A 1 431 ? -24.547 -22.266 5.004 1 89.62 431 PRO A CA 1
ATOM 3444 C C . PRO A 1 431 ? -25.641 -23.141 4.371 1 89.62 431 PRO A C 1
ATOM 3446 O O . PRO A 1 431 ? -25.531 -24.375 4.391 1 89.62 431 PRO A O 1
ATOM 3449 N N . GLY A 1 432 ? -26.594 -22.578 3.84 1 92 432 GLY A N 1
ATOM 3450 C CA . GLY A 1 432 ? -27.703 -23.328 3.27 1 92 432 GLY A CA 1
ATOM 3451 C C . GLY A 1 432 ? -27.469 -23.734 1.825 1 92 432 GLY A C 1
ATOM 3452 O O . GLY A 1 432 ? -28.312 -24.391 1.213 1 92 432 GLY A O 1
ATOM 3453 N N . PHE A 1 433 ? -26.359 -23.438 1.276 1 94.75 433 PHE A N 1
ATOM 3454 C CA . PHE A 1 433 ? -26.125 -23.641 -0.147 1 94.75 433 PHE A CA 1
ATOM 3455 C C . PHE A 1 433 ? -26.062 -25.141 -0.464 1 94.75 433 PHE A C 1
ATOM 3457 O O . PHE A 1 433 ? -26.719 -25.609 -1.389 1 94.75 433 PHE A O 1
ATOM 3464 N N . HIS A 1 434 ? -25.281 -25.875 0.286 1 93.44 434 HIS A N 1
ATOM 3465 C CA . HIS A 1 434 ? -25.125 -27.297 0.029 1 93.44 434 HIS A CA 1
ATOM 3466 C C . HIS A 1 434 ? -26.438 -28.047 0.179 1 93.44 434 HIS A C 1
ATOM 3468 O O . HIS A 1 434 ? -26.781 -28.891 -0.657 1 93.44 434 HIS A O 1
ATOM 3474 N N . GLN A 1 435 ? -27.141 -27.672 1.213 1 93.31 435 GLN A N 1
ATOM 3475 C CA . GLN A 1 435 ? -28.438 -28.297 1.44 1 93.31 435 GLN A CA 1
ATOM 3476 C C . GLN A 1 435 ? -29.406 -27.953 0.32 1 93.31 435 GLN A C 1
ATOM 3478 O O . GLN A 1 435 ? -30.188 -28.797 -0.118 1 93.31 435 GLN A O 1
ATOM 3483 N N . ALA A 1 436 ? -29.344 -26.781 -0.068 1 94.56 436 ALA A N 1
ATOM 3484 C CA . ALA A 1 436 ? -30.234 -26.344 -1.146 1 94.56 436 ALA A CA 1
ATOM 3485 C C . ALA A 1 436 ? -29.953 -27.125 -2.432 1 94.56 436 ALA A C 1
ATOM 3487 O O . ALA A 1 436 ? -30.875 -27.438 -3.189 1 94.56 436 ALA A O 1
ATOM 3488 N N . CYS A 1 437 ? -28.719 -27.406 -2.715 1 94.62 437 CYS A N 1
ATOM 3489 C CA . CYS A 1 437 ? -28.344 -28.172 -3.9 1 94.62 437 CYS A CA 1
ATOM 3490 C C . CYS A 1 437 ? -28.891 -29.594 -3.826 1 94.62 437 CYS A C 1
ATOM 3492 O O . CYS A 1 437 ? -29.438 -30.109 -4.809 1 94.62 437 CYS A O 1
ATOM 3494 N N . GLU A 1 438 ? -28.797 -30.125 -2.682 1 93 438 GLU A N 1
ATOM 3495 C CA . GLU A 1 438 ? -29.297 -31.484 -2.486 1 93 438 GLU A CA 1
ATOM 3496 C C . GLU A 1 438 ? -30.812 -31.531 -2.592 1 93 438 GLU A C 1
ATOM 3498 O O . GLU A 1 438 ? -31.375 -32.438 -3.201 1 93 438 GLU A O 1
ATOM 3503 N N . GLU A 1 439 ? -31.391 -30.578 -2.002 1 92.75 439 GLU A N 1
ATOM 3504 C CA . GLU A 1 439 ? -32.844 -30.5 -2.061 1 92.75 439 GLU A CA 1
ATOM 3505 C C . GLU A 1 439 ? -33.344 -30.266 -3.488 1 92.75 439 GLU A C 1
ATOM 3507 O O . GLU A 1 439 ? -34.375 -30.766 -3.883 1 92.75 439 GLU A O 1
ATOM 3512 N N . ALA A 1 440 ? -32.594 -29.484 -4.156 1 92.88 440 ALA A N 1
ATOM 3513 C CA . ALA A 1 440 ? -32.938 -29.219 -5.555 1 92.88 440 ALA A CA 1
ATOM 3514 C C . ALA A 1 440 ? -32.906 -30.5 -6.375 1 92.88 440 ALA A C 1
ATOM 3516 O O . ALA A 1 440 ? -33.781 -30.766 -7.18 1 92.88 440 ALA A O 1
ATOM 3517 N N . PHE A 1 441 ? -31.859 -31.266 -6.164 1 93.94 441 PHE A N 1
ATOM 3518 C CA . PHE A 1 441 ? -31.734 -32.531 -6.871 1 93.94 441 PHE A CA 1
ATOM 3519 C C . PHE A 1 441 ? -32.875 -33.469 -6.5 1 93.94 441 PHE A C 1
ATOM 3521 O O . PHE A 1 441 ? -33.5 -34.094 -7.371 1 93.94 441 PHE A O 1
ATOM 3528 N N . ALA A 1 442 ? -33.188 -33.531 -5.262 1 91.75 442 ALA A N 1
ATOM 3529 C CA . ALA A 1 442 ? -34.25 -34.375 -4.77 1 91.75 442 ALA A CA 1
ATOM 3530 C C . ALA A 1 442 ? -35.594 -33.938 -5.336 1 91.75 442 ALA A C 1
ATOM 3532 O O . ALA A 1 442 ? -36.438 -34.75 -5.695 1 91.75 442 ALA A O 1
ATOM 3533 N N . GLY A 1 443 ? -35.781 -32.656 -5.383 1 89.19 443 GLY A N 1
ATOM 3534 C CA . GLY A 1 443 ? -37.031 -32.094 -5.879 1 89.19 443 GLY A CA 1
ATOM 3535 C C . GLY A 1 443 ? -37.25 -32.344 -7.359 1 89.19 443 GLY A C 1
ATOM 3536 O O . GLY A 1 443 ? -38.406 -32.406 -7.816 1 89.19 443 GLY A O 1
ATOM 3537 N N . CYS A 1 444 ? -36.188 -32.469 -8.086 1 89.12 444 CYS A N 1
ATOM 3538 C CA . CYS A 1 444 ? -36.281 -32.719 -9.523 1 89.12 444 CYS A CA 1
ATOM 3539 C C . CYS A 1 444 ? -36.438 -34.219 -9.805 1 89.12 444 CYS A C 1
ATOM 3541 O O . CYS A 1 444 ? -36.438 -34.625 -10.961 1 89.12 444 CYS A O 1
ATOM 3543 N N . GLY A 1 445 ? -36.625 -34.938 -8.797 1 82.44 445 GLY A N 1
ATOM 3544 C CA . GLY A 1 445 ? -36.875 -36.344 -9.008 1 82.44 445 GLY A CA 1
ATOM 3545 C C . GLY A 1 445 ? -35.75 -37.219 -8.484 1 82.44 445 GLY A C 1
ATOM 3546 O O . GLY A 1 445 ? -35.844 -38.469 -8.547 1 82.44 445 GLY A O 1
ATOM 3547 N N . GLY A 1 446 ? -34.719 -36.656 -7.957 1 81.44 446 GLY A N 1
ATOM 3548 C CA . GLY A 1 446 ? -33.562 -37.406 -7.504 1 81.44 446 GLY A CA 1
ATOM 3549 C C . GLY A 1 446 ? -33.781 -38.188 -6.23 1 81.44 446 GLY A C 1
ATOM 3550 O O . GLY A 1 446 ? -32.938 -39 -5.812 1 81.44 446 GLY A O 1
ATOM 3551 N N . ALA A 1 447 ? -34.906 -37.969 -5.691 1 79.25 447 ALA A N 1
ATOM 3552 C CA . ALA A 1 447 ? -35.281 -38.75 -4.508 1 79.25 447 ALA A CA 1
ATOM 3553 C C . ALA A 1 447 ? -35.594 -40.188 -4.875 1 79.25 447 ALA A C 1
ATOM 3555 O O . ALA A 1 447 ? -35.406 -41.125 -4.07 1 79.25 447 ALA A O 1
ATOM 3556 N N . VAL A 1 448 ? -36.125 -40.344 -6.074 1 79.75 448 VAL A N 1
ATOM 3557 C CA . VAL A 1 448 ? -36.625 -41.625 -6.504 1 79.75 448 VAL A CA 1
ATOM 3558 C C . VAL A 1 448 ? -35.594 -42.344 -7.359 1 79.75 448 VAL A C 1
ATOM 3560 O O . VAL A 1 448 ? -35.469 -43.562 -7.301 1 79.75 448 VAL A O 1
ATOM 3563 N N . ARG A 1 449 ? -34.906 -41.594 -8.227 1 84.88 449 ARG A N 1
ATOM 3564 C CA . ARG A 1 449 ? -33.906 -42.156 -9.141 1 84.88 449 ARG A CA 1
ATOM 3565 C C . ARG A 1 449 ? -32.531 -41.469 -8.945 1 84.88 449 ARG A C 1
ATOM 3567 O O . ARG A 1 449 ? -32.5 -40.281 -8.555 1 84.88 449 ARG A O 1
ATOM 3574 N N . PRO A 1 450 ? -31.516 -42.219 -9.258 1 88.44 450 PRO A N 1
ATOM 3575 C CA . PRO A 1 450 ? -30.172 -41.688 -9.055 1 88.44 450 PRO A CA 1
ATOM 3576 C C . PRO A 1 450 ? -29.797 -40.656 -10.109 1 88.44 450 PRO A C 1
ATOM 3578 O O . PRO A 1 450 ? -28.703 -40.062 -10.055 1 88.44 450 PRO A O 1
ATOM 3581 N N . TYR A 1 451 ? -30.719 -40.438 -11.062 1 91.69 451 TYR A N 1
ATOM 3582 C CA . TYR A 1 451 ? -30.453 -39.438 -12.086 1 91.69 451 TYR A CA 1
ATOM 3583 C C . TYR A 1 451 ? -31.719 -38.688 -12.43 1 91.69 451 TYR A C 1
ATOM 3585 O O . TYR A 1 451 ? -32.812 -39.094 -12.109 1 91.69 451 TYR A O 1
ATOM 3593 N N . ILE A 1 452 ? -31.578 -37.469 -12.992 1 91.94 452 ILE A N 1
ATOM 3594 C CA . ILE A 1 452 ? -32.688 -36.625 -13.438 1 91.94 452 ILE A CA 1
ATOM 3595 C C . ILE A 1 452 ? -32.656 -36.5 -14.961 1 91.94 452 ILE A C 1
ATOM 3597 O O . ILE A 1 452 ? -31.594 -36.406 -15.562 1 91.94 452 ILE A O 1
ATOM 3601 N N . VAL A 1 453 ? -33.875 -36.594 -15.508 1 91.19 453 VAL A N 1
ATOM 3602 C CA . VAL A 1 453 ? -33.969 -36.406 -16.953 1 91.19 453 VAL A CA 1
ATOM 3603 C C . VAL A 1 453 ? -34.594 -35.062 -17.234 1 91.19 453 VAL A C 1
ATOM 3605 O O . VAL A 1 453 ? -35 -34.312 -16.312 1 91.19 453 VAL A O 1
ATOM 3608 N N . GLU A 1 454 ? -34.562 -34.688 -18.469 1 91.19 454 GLU A N 1
ATOM 3609 C CA . GLU A 1 454 ? -35.031 -33.344 -18.875 1 91.19 454 GLU A CA 1
ATOM 3610 C C . GLU A 1 454 ? -36.438 -33.094 -18.438 1 91.19 454 GLU A C 1
ATOM 3612 O O . GLU A 1 454 ? -36.781 -31.969 -18 1 91.19 454 GLU A O 1
ATOM 3617 N N . GLN A 1 455 ? -37.312 -34 -18.547 1 88.56 455 GLN A N 1
ATOM 3618 C CA . GLN A 1 455 ? -38.719 -33.844 -18.234 1 88.56 455 GLN A CA 1
ATOM 3619 C C . GLN A 1 455 ? -38.906 -33.5 -16.75 1 88.56 455 GLN A C 1
ATOM 3621 O O . GLN A 1 455 ? -39.781 -32.688 -16.406 1 88.56 455 GLN A O 1
ATOM 3626 N N . GLU A 1 456 ? -38.156 -34.125 -15.953 1 89.25 456 GLU A N 1
ATOM 3627 C CA . GLU A 1 456 ? -38.281 -33.875 -14.523 1 89.25 456 GLU A CA 1
ATOM 3628 C C . GLU A 1 456 ? -37.844 -32.438 -14.18 1 89.25 456 GLU A C 1
ATOM 3630 O O . GLU A 1 456 ? -38.469 -31.797 -13.32 1 89.25 456 GLU A O 1
ATOM 3635 N N . LEU A 1 457 ? -36.781 -32.062 -14.844 1 90.06 457 LEU A N 1
ATOM 3636 C CA . LEU A 1 457 ? -36.344 -30.672 -14.648 1 90.06 457 LEU A CA 1
ATOM 3637 C C . LEU A 1 457 ? -37.406 -29.688 -15.125 1 90.06 457 LEU A C 1
ATOM 3639 O O . LEU A 1 457 ? -37.656 -28.672 -14.469 1 90.06 457 LEU A O 1
ATOM 3643 N N . ARG A 1 458 ? -38 -29.984 -16.203 1 88.44 458 ARG A N 1
ATOM 3644 C CA . ARG A 1 458 ? -39.094 -29.156 -16.766 1 88.44 458 ARG A CA 1
ATOM 3645 C C . ARG A 1 458 ? -40.281 -29.078 -15.805 1 88.44 458 ARG A C 1
ATOM 3647 O O . ARG A 1 458 ? -40.844 -28 -15.602 1 88.44 458 ARG A O 1
ATOM 3654 N N . ASP A 1 459 ? -40.594 -30.188 -15.242 1 87.25 459 ASP A N 1
ATOM 3655 C CA . ASP A 1 459 ? -41.719 -30.25 -14.312 1 87.25 459 ASP A CA 1
ATOM 3656 C C . ASP A 1 459 ? -41.469 -29.422 -13.062 1 87.25 459 ASP A C 1
ATOM 3658 O O . ASP A 1 459 ? -42.375 -28.875 -12.453 1 87.25 459 ASP A O 1
ATOM 3662 N N . PHE A 1 460 ? -40.219 -29.391 -12.805 1 87.56 460 PHE A N 1
ATOM 3663 C CA . PHE A 1 460 ? -39.844 -28.656 -11.602 1 87.56 460 PHE A CA 1
ATOM 3664 C C . PHE A 1 460 ? -39.812 -27.156 -11.859 1 87.56 460 PHE A C 1
ATOM 3666 O O . PHE A 1 460 ? -40.281 -26.375 -11.023 1 87.56 460 PHE A O 1
ATOM 3673 N N . ILE A 1 461 ? -39.312 -26.688 -12.969 1 84.44 461 ILE A N 1
ATOM 3674 C CA . ILE A 1 461 ? -39 -25.281 -13.219 1 84.44 461 ILE A CA 1
ATOM 3675 C C . ILE A 1 461 ? -40.219 -24.578 -13.781 1 84.44 461 ILE A C 1
ATOM 3677 O O . ILE A 1 461 ? -40.469 -23.391 -13.484 1 84.44 461 ILE A O 1
ATOM 3681 N N . GLN A 1 462 ? -41.031 -25.203 -14.508 1 80.25 462 GLN A N 1
ATOM 3682 C CA . GLN A 1 462 ? -42.125 -24.578 -15.258 1 80.25 462 GLN A CA 1
ATOM 3683 C C . GLN A 1 462 ? -43.156 -23.953 -14.32 1 80.25 462 GLN A C 1
ATOM 3685 O O . GLN A 1 462 ? -43.719 -22.891 -14.609 1 80.25 462 GLN A O 1
ATOM 3690 N N . PRO A 1 463 ? -43.375 -24.625 -13.203 1 75 463 PRO A N 1
ATOM 3691 C CA . PRO A 1 463 ? -44.312 -23.984 -12.281 1 75 463 PRO A CA 1
ATOM 3692 C C . PRO A 1 463 ? -43.75 -22.672 -11.719 1 75 463 PRO A C 1
ATOM 3694 O O . PRO A 1 463 ? -44.531 -21.797 -11.312 1 75 463 PRO A O 1
ATOM 3697 N N . VAL A 1 464 ? -42.5 -22.562 -11.719 1 71.81 464 VAL A N 1
ATOM 3698 C CA . VAL A 1 464 ? -41.844 -21.391 -11.141 1 71.81 464 VAL A CA 1
ATOM 3699 C C . VAL A 1 464 ? -41.688 -20.297 -12.211 1 71.81 464 VAL A C 1
ATOM 3701 O O . VAL A 1 464 ? -41.875 -19.125 -11.938 1 71.81 464 VAL A O 1
ATOM 3704 N N . ILE A 1 465 ? -41.375 -20.797 -13.352 1 80.12 465 ILE A N 1
ATOM 3705 C CA . ILE A 1 465 ? -41.188 -19.875 -14.469 1 80.12 465 ILE A CA 1
ATOM 3706 C C . ILE A 1 465 ? -42.094 -20.25 -15.617 1 80.12 465 ILE A C 1
ATOM 3708 O O . ILE A 1 465 ? -41.719 -21 -16.516 1 80.12 465 ILE A O 1
ATOM 3712 N N . ILE A 1 466 ? -43.25 -19.672 -15.594 1 73.31 466 ILE A N 1
ATOM 3713 C CA . ILE A 1 466 ? -44.312 -20.031 -16.516 1 73.31 466 ILE A CA 1
ATOM 3714 C C . ILE A 1 466 ? -43.938 -19.641 -17.938 1 73.31 466 ILE A C 1
ATOM 3716 O O . ILE A 1 466 ? -44.312 -20.297 -18.891 1 73.31 466 ILE A O 1
ATOM 3720 N N . SER A 1 467 ? -43.094 -18.734 -17.969 1 75.56 467 SER A N 1
ATOM 3721 C CA . SER A 1 467 ? -42.812 -18.141 -19.281 1 75.56 467 SER A CA 1
ATOM 3722 C C . SER A 1 467 ? -41.812 -19 -20.047 1 75.56 467 SER A C 1
ATOM 3724 O O . SER A 1 467 ? -41.594 -18.781 -21.25 1 75.56 467 SER A O 1
ATOM 3726 N N . TRP A 1 468 ? -41.25 -20.062 -19.406 1 79.75 468 TRP A N 1
ATOM 3727 C CA . TRP A 1 468 ? -40.219 -20.844 -20.094 1 79.75 468 TRP A CA 1
ATOM 3728 C C . TRP A 1 468 ? -40.844 -21.922 -20.969 1 79.75 468 TRP A C 1
ATOM 3730 O O . TRP A 1 468 ? -41.781 -22.625 -20.531 1 79.75 468 TRP A O 1
ATOM 3740 N N . ASN A 1 469 ? -40.438 -21.891 -22.234 1 81.56 469 ASN A N 1
ATOM 3741 C CA . ASN A 1 469 ? -40.844 -22.953 -23.141 1 81.56 469 ASN A CA 1
ATOM 3742 C C . ASN A 1 469 ? -39.969 -24.188 -23 1 81.56 469 ASN A C 1
ATOM 3744 O O . ASN A 1 469 ? -39 -24.172 -22.234 1 81.56 469 ASN A O 1
ATOM 3748 N N . ALA A 1 470 ? -40.375 -25.25 -23.609 1 81 470 ALA A N 1
ATOM 3749 C CA . ALA A 1 470 ? -39.656 -26.516 -23.531 1 81 470 ALA A CA 1
ATOM 3750 C C . ALA A 1 470 ? -38.219 -26.375 -24 1 81 470 ALA A C 1
ATOM 3752 O O . ALA A 1 470 ? -37.312 -26.984 -23.422 1 81 470 ALA A O 1
ATOM 3753 N N . ASP A 1 471 ? -38 -25.547 -24.969 1 82.75 471 ASP A N 1
ATOM 3754 C CA . ASP A 1 471 ? -36.656 -25.359 -25.516 1 82.75 471 ASP A CA 1
ATOM 3755 C C . ASP A 1 471 ? -35.75 -24.641 -24.5 1 82.75 471 ASP A C 1
ATOM 3757 O O . ASP A 1 471 ? -34.562 -24.922 -24.422 1 82.75 471 ASP A O 1
ATOM 3761 N N . GLU A 1 472 ? -36.375 -23.781 -23.844 1 83.5 472 GLU A N 1
ATOM 3762 C CA . GLU A 1 472 ? -35.625 -23.016 -22.859 1 83.5 472 GLU A CA 1
ATOM 3763 C C . GLU A 1 472 ? -35.188 -23.875 -21.672 1 83.5 472 GLU A C 1
ATOM 3765 O O . GLU A 1 472 ? -34.094 -23.719 -21.156 1 83.5 472 GLU A O 1
ATOM 3770 N N . VAL A 1 473 ? -36.031 -24.734 -21.297 1 85.88 473 VAL A N 1
ATOM 3771 C CA . VAL A 1 473 ? -35.688 -25.656 -20.219 1 85.88 473 VAL A CA 1
ATOM 3772 C C . VAL A 1 473 ? -34.625 -26.656 -20.703 1 85.88 473 VAL A C 1
ATOM 3774 O O . VAL A 1 473 ? -33.781 -27.078 -19.922 1 85.88 473 VAL A O 1
ATOM 3777 N N . ASN A 1 474 ? -34.719 -26.953 -21.953 1 87.81 474 ASN A N 1
ATOM 3778 C CA . ASN A 1 474 ? -33.719 -27.859 -22.531 1 87.81 474 ASN A CA 1
ATOM 3779 C C . ASN A 1 474 ? -32.312 -27.266 -22.453 1 87.81 474 ASN A C 1
ATOM 3781 O O . ASN A 1 474 ? -31.344 -27.969 -22.172 1 87.81 474 ASN A O 1
ATOM 3785 N N . GLU A 1 475 ? -32.188 -26 -22.688 1 87.44 475 GLU A N 1
ATOM 3786 C CA . GLU A 1 475 ? -30.906 -25.328 -22.609 1 87.44 475 GLU A CA 1
ATOM 3787 C C . GLU A 1 475 ? -30.328 -25.406 -21.188 1 87.44 475 GLU A C 1
ATOM 3789 O O . GLU A 1 475 ? -29.125 -25.625 -21.031 1 87.44 475 GLU A O 1
ATOM 3794 N N . LEU A 1 476 ? -31.172 -25.141 -20.281 1 88.75 476 LEU A N 1
ATOM 3795 C CA . LEU A 1 476 ? -30.734 -25.234 -18.891 1 88.75 476 LEU A CA 1
ATOM 3796 C C . LEU A 1 476 ? -30.312 -26.672 -18.562 1 88.75 476 LEU A C 1
ATOM 3798 O O . LEU A 1 476 ? -29.328 -26.875 -17.844 1 88.75 476 LEU A O 1
ATOM 3802 N N . PHE A 1 477 ? -31.109 -27.578 -19.062 1 90.75 477 PHE A N 1
ATOM 3803 C CA . PHE A 1 477 ? -30.797 -28.984 -18.844 1 90.75 477 PHE A CA 1
ATOM 3804 C C . PHE A 1 477 ? -29.422 -29.328 -19.422 1 90.75 477 PHE A C 1
ATOM 3806 O O . PHE A 1 477 ? -28.672 -30.094 -18.828 1 90.75 477 PHE A O 1
ATOM 3813 N N . MET A 1 478 ? -29.125 -28.75 -20.5 1 89.44 478 MET A N 1
ATOM 3814 C CA . MET A 1 478 ? -27.859 -29.016 -21.172 1 89.44 478 MET A CA 1
ATOM 3815 C C . MET A 1 478 ? -26.688 -28.484 -20.328 1 89.44 478 MET A C 1
ATOM 3817 O O . MET A 1 478 ? -25.562 -28.984 -20.438 1 89.44 478 MET A O 1
ATOM 3821 N N . LEU A 1 479 ? -26.875 -27.5 -19.547 1 90.25 479 LEU A N 1
ATOM 3822 C CA . LEU A 1 479 ? -25.859 -26.984 -18.641 1 90.25 479 LEU A CA 1
ATOM 3823 C C . LEU A 1 479 ? -25.469 -28.047 -17.625 1 90.25 479 LEU A C 1
ATOM 3825 O O . LEU A 1 479 ? -24.297 -28.156 -17.25 1 90.25 479 LEU A O 1
ATOM 3829 N N . PHE A 1 480 ? -26.469 -28.797 -17.188 1 90.88 480 PHE A N 1
ATOM 3830 C CA . PHE A 1 480 ? -26.266 -29.812 -16.156 1 90.88 480 PHE A CA 1
ATOM 3831 C C . PHE A 1 480 ? -25.719 -31.094 -16.766 1 90.88 480 PHE A C 1
ATOM 3833 O O . PHE A 1 480 ? -25 -31.844 -16.109 1 90.88 480 PHE A O 1
ATOM 3840 N N . ASP A 1 481 ? -26.203 -31.375 -17.938 1 89.31 481 ASP A N 1
ATOM 3841 C CA . ASP A 1 481 ? -25.812 -32.625 -18.609 1 89.31 481 ASP A CA 1
ATOM 3842 C C . ASP A 1 481 ? -24.469 -32.438 -19.328 1 89.31 481 ASP A C 1
ATOM 3844 O O . ASP A 1 481 ? -24.422 -32.375 -20.547 1 89.31 481 ASP A O 1
ATOM 3848 N N . THR A 1 482 ? -23.391 -32.531 -18.641 1 82.38 482 THR A N 1
ATOM 3849 C CA . THR A 1 482 ? -22.047 -32.219 -19.156 1 82.38 482 THR A CA 1
ATOM 3850 C C . THR A 1 482 ? -21.594 -33.312 -20.141 1 82.38 482 THR A C 1
ATOM 3852 O O . THR A 1 482 ? -20.844 -33 -21.062 1 82.38 482 THR A O 1
ATOM 3855 N N . ASP A 1 483 ? -22.078 -34.562 -20 1 84 483 ASP A N 1
ATOM 3856 C CA . ASP A 1 483 ? -21.625 -35.656 -20.859 1 84 483 ASP A CA 1
ATOM 3857 C C . ASP A 1 483 ? -22.641 -35.906 -21.984 1 84 483 ASP A C 1
ATOM 3859 O O . ASP A 1 483 ? -22.453 -36.812 -22.797 1 84 483 ASP A O 1
ATOM 3863 N N . ASP A 1 484 ? -23.75 -35.25 -22.031 1 85.81 484 ASP A N 1
ATOM 3864 C CA . ASP A 1 484 ? -24.734 -35.281 -23.109 1 85.81 484 ASP A CA 1
ATOM 3865 C C . ASP A 1 484 ? -25.375 -36.656 -23.234 1 85.81 484 ASP A C 1
ATOM 3867 O O . ASP A 1 484 ? -25.531 -37.188 -24.328 1 85.81 484 ASP A O 1
ATOM 3871 N N . ASP A 1 485 ? -25.562 -37.375 -22.125 1 86.94 485 ASP A N 1
ATOM 3872 C CA . ASP A 1 485 ? -26.188 -38.688 -22.188 1 86.94 485 ASP A CA 1
ATOM 3873 C C . ASP A 1 485 ? -27.672 -38.625 -21.812 1 86.94 485 ASP A C 1
ATOM 3875 O O . ASP A 1 485 ? -28.344 -39.625 -21.75 1 86.94 485 ASP A O 1
ATOM 3879 N N . GLY A 1 486 ? -28.109 -37.406 -21.562 1 88.44 486 GLY A N 1
ATOM 3880 C CA . GLY A 1 486 ? -29.516 -37.219 -21.281 1 88.44 486 GLY A CA 1
ATOM 3881 C C . GLY A 1 486 ? -29.875 -37.469 -19.828 1 88.44 486 GLY A C 1
ATOM 3882 O O . GLY A 1 486 ? -31.062 -37.438 -19.469 1 88.44 486 GLY A O 1
ATOM 3883 N N . ARG A 1 487 ? -28.906 -37.844 -19.062 1 90.69 487 ARG A N 1
ATOM 3884 C CA . ARG A 1 487 ? -29.094 -38.094 -17.641 1 90.69 487 ARG A CA 1
ATOM 3885 C C . ARG A 1 487 ? -28.125 -37.281 -16.797 1 90.69 487 ARG A C 1
ATOM 3887 O O . ARG A 1 487 ? -26.969 -37.094 -17.172 1 90.69 487 ARG A O 1
ATOM 3894 N N . VAL A 1 488 ? -28.609 -36.719 -15.719 1 93.44 488 VAL A N 1
ATOM 3895 C CA . VAL A 1 488 ? -27.781 -35.938 -14.805 1 93.44 488 VAL A CA 1
ATOM 3896 C C . VAL A 1 488 ? -27.75 -36.594 -13.438 1 93.44 488 VAL A C 1
ATOM 3898 O O . VAL A 1 488 ? -28.766 -36.656 -12.742 1 93.44 488 VAL A O 1
ATOM 3901 N N . ASP A 1 489 ? -26.625 -37.125 -13.102 1 91.88 489 ASP A N 1
ATOM 3902 C CA . ASP A 1 489 ? -26.5 -37.75 -11.789 1 91.88 489 ASP A CA 1
ATOM 3903 C C . ASP A 1 489 ? -26.344 -36.719 -10.695 1 91.88 489 ASP A C 1
ATOM 3905 O O . ASP A 1 489 ? -26.219 -35.5 -10.977 1 91.88 489 ASP A O 1
ATOM 3909 N N . LYS A 1 490 ? -26.469 -37.156 -9.5 1 91.75 490 LYS A N 1
ATOM 3910 C CA . LYS A 1 490 ? -26.422 -36.25 -8.352 1 91.75 490 LYS A CA 1
ATOM 3911 C C . LYS A 1 490 ? -25.125 -35.438 -8.312 1 91.75 490 LYS A C 1
ATOM 3913 O O . LYS A 1 490 ? -25.141 -34.25 -8.117 1 91.75 490 LYS A O 1
ATOM 3918 N N . ASN A 1 491 ? -24.016 -36.125 -8.469 1 90.94 491 ASN A N 1
ATOM 3919 C CA . ASN A 1 491 ? -22.703 -35.469 -8.414 1 90.94 491 ASN A CA 1
ATOM 3920 C C . ASN A 1 491 ? -22.562 -34.406 -9.508 1 90.94 491 ASN A C 1
ATOM 3922 O O . ASN A 1 491 ? -22.031 -33.312 -9.258 1 90.94 491 ASN A O 1
ATOM 3926 N N . ASP A 1 492 ? -23.078 -34.719 -10.594 1 91.44 492 ASP A N 1
ATOM 3927 C CA . ASP A 1 492 ? -23.016 -33.781 -11.695 1 91.44 492 ASP A CA 1
ATOM 3928 C C . ASP A 1 492 ? -23.906 -32.562 -11.43 1 91.44 492 ASP A C 1
ATOM 3930 O O . ASP A 1 492 ? -23.531 -31.422 -11.758 1 91.44 492 ASP A O 1
ATOM 3934 N N . PHE A 1 493 ? -25.047 -32.875 -10.891 1 93.56 493 PHE A N 1
ATOM 3935 C CA . PHE A 1 493 ? -26 -31.828 -10.594 1 93.56 493 PHE A CA 1
ATOM 3936 C C . PHE A 1 493 ? -25.422 -30.844 -9.578 1 93.56 493 PHE A C 1
ATOM 3938 O O . PHE A 1 493 ? -25.422 -29.641 -9.812 1 93.56 493 PHE A O 1
ATOM 3945 N N . VAL A 1 494 ? -24.891 -31.375 -8.562 1 93.25 494 VAL A N 1
ATOM 3946 C CA . VAL A 1 494 ? -24.344 -30.562 -7.48 1 93.25 494 VAL A CA 1
ATOM 3947 C C . VAL A 1 494 ? -23.094 -29.828 -7.957 1 93.25 494 VAL A C 1
ATOM 3949 O O . VAL A 1 494 ? -22.891 -28.656 -7.652 1 93.25 494 VAL A O 1
ATOM 3952 N N . SER A 1 495 ? -22.25 -30.484 -8.688 1 92.81 495 SER A N 1
ATOM 3953 C CA . SER A 1 495 ? -21.031 -29.891 -9.219 1 92.81 495 SER A CA 1
ATOM 3954 C C . SER A 1 495 ? -21.344 -28.719 -10.156 1 92.81 495 SER A C 1
ATOM 3956 O O . SER A 1 495 ? -20.656 -27.703 -10.148 1 92.81 495 SER A O 1
ATOM 3958 N N . CYS A 1 496 ? -22.344 -28.922 -10.914 1 93.62 496 CYS A N 1
ATOM 3959 C CA . CYS A 1 496 ? -22.75 -27.875 -11.828 1 93.62 496 CYS A CA 1
ATOM 3960 C C . CYS A 1 496 ? -23.219 -26.641 -11.07 1 93.62 496 CYS A C 1
ATOM 3962 O O . CYS A 1 496 ? -22.875 -25.516 -11.43 1 93.62 496 CYS A O 1
ATOM 3964 N N . LEU A 1 497 ? -23.984 -26.844 -10.062 1 94.69 497 LEU A N 1
ATOM 3965 C CA . LEU A 1 497 ? -24.484 -25.734 -9.273 1 94.69 497 LEU A CA 1
ATOM 3966 C C . LEU A 1 497 ? -23.344 -25.031 -8.539 1 94.69 497 LEU A C 1
ATOM 3968 O O . LEU A 1 497 ? -23.375 -23.812 -8.344 1 94.69 497 LEU A O 1
ATOM 3972 N N . ARG A 1 498 ? -22.375 -25.75 -8.227 1 93.62 498 ARG A N 1
ATOM 3973 C CA . ARG A 1 498 ? -21.219 -25.156 -7.582 1 93.62 498 ARG A CA 1
ATOM 3974 C C . ARG A 1 498 ? -20.422 -24.297 -8.562 1 93.62 498 ARG A C 1
ATOM 3976 O O . ARG A 1 498 ? -19.844 -23.281 -8.172 1 93.62 498 ARG A O 1
ATOM 3983 N N . ARG A 1 499 ? -20.406 -24.766 -9.75 1 93.94 499 ARG A N 1
ATOM 3984 C CA . ARG A 1 499 ? -19.719 -24.016 -10.797 1 93.94 499 ARG A CA 1
ATOM 3985 C C . ARG A 1 499 ? -20.531 -22.812 -11.242 1 93.94 499 ARG A C 1
ATOM 3987 O O . ARG A 1 499 ? -20 -21.859 -11.805 1 93.94 499 ARG A O 1
ATOM 3994 N N . ASN A 1 500 ? -21.828 -22.922 -11.016 1 95.94 500 ASN A N 1
ATOM 3995 C CA . ASN A 1 500 ? -22.766 -21.844 -11.32 1 95.94 500 ASN A CA 1
ATOM 3996 C C . ASN A 1 500 ? -23.688 -21.562 -10.141 1 95.94 500 ASN A C 1
ATOM 3998 O O . ASN A 1 500 ? -24.906 -21.719 -10.25 1 95.94 500 ASN A O 1
ATOM 4002 N N . PRO A 1 501 ? -23.141 -20.984 -9.148 1 96.38 501 PRO A N 1
ATOM 4003 C CA . PRO A 1 501 ? -23.891 -20.875 -7.898 1 96.38 501 PRO A CA 1
ATOM 4004 C C . PRO A 1 501 ? -25.094 -19.953 -8.008 1 96.38 501 PRO A C 1
ATOM 4006 O O . PRO A 1 501 ? -26.078 -20.109 -7.285 1 96.38 501 PRO A O 1
ATOM 4009 N N . LEU A 1 502 ? -25.047 -19.016 -8.844 1 96.31 502 LEU A N 1
ATOM 4010 C CA . LEU A 1 502 ? -26.125 -18.031 -8.969 1 96.31 502 LEU A CA 1
ATOM 4011 C C . LEU A 1 502 ? -27.406 -18.688 -9.453 1 96.31 502 LEU A C 1
ATOM 4013 O O . LEU A 1 502 ? -28.5 -18.172 -9.211 1 96.31 502 LEU A O 1
ATOM 4017 N N . ILE A 1 503 ? -27.328 -19.812 -10.094 1 94.62 503 ILE A N 1
ATOM 4018 C CA . ILE A 1 503 ? -28.469 -20.484 -10.711 1 94.62 503 ILE A CA 1
ATOM 4019 C C . ILE A 1 503 ? -29.312 -21.172 -9.633 1 94.62 503 ILE A C 1
ATOM 4021 O O . ILE A 1 503 ? -30.469 -21.531 -9.875 1 94.62 503 ILE A O 1
ATOM 4025 N N . ILE A 1 504 ? -28.797 -21.25 -8.453 1 94.94 504 ILE A N 1
ATOM 4026 C CA . ILE A 1 504 ? -29.484 -21.938 -7.363 1 94.94 504 ILE A CA 1
ATOM 4027 C C . ILE A 1 504 ? -30.812 -21.25 -7.055 1 94.94 504 ILE A C 1
ATOM 4029 O O . ILE A 1 504 ? -31.719 -21.859 -6.484 1 94.94 504 ILE A O 1
ATOM 4033 N N . ALA A 1 505 ? -30.891 -19.984 -7.395 1 92.62 505 ALA A N 1
ATOM 4034 C CA . ALA A 1 505 ? -32.094 -19.203 -7.168 1 92.62 505 ALA A CA 1
ATOM 4035 C C . ALA A 1 505 ? -33.312 -19.844 -7.859 1 92.62 505 ALA A C 1
ATOM 4037 O O . ALA A 1 505 ? -34.438 -19.719 -7.391 1 92.62 505 ALA A O 1
ATOM 4038 N N . PHE A 1 506 ? -33.094 -20.578 -8.93 1 90.94 506 PHE A N 1
ATOM 4039 C CA . PHE A 1 506 ? -34.188 -21.219 -9.688 1 90.94 506 PHE A CA 1
ATOM 4040 C C . PHE A 1 506 ? -34.656 -22.469 -8.984 1 90.94 506 PHE A C 1
ATOM 4042 O O . PHE A 1 506 ? -35.719 -23 -9.312 1 90.94 506 PHE A O 1
ATOM 4049 N N . PHE A 1 507 ? -33.969 -22.891 -7.996 1 91.31 507 PHE A N 1
ATOM 4050 C CA . PHE A 1 507 ? -34.281 -24.141 -7.336 1 91.31 507 PHE A CA 1
ATOM 4051 C C . PHE A 1 507 ? -34.688 -23.906 -5.883 1 91.31 507 PHE A C 1
ATOM 4053 O O . PHE A 1 507 ? -34.844 -24.859 -5.113 1 91.31 507 PHE A O 1
ATOM 4060 N N . THR A 1 508 ? -34.656 -22.703 -5.512 1 88.31 508 THR A N 1
ATOM 4061 C CA . THR A 1 508 ? -35.062 -22.344 -4.16 1 88.31 508 THR A CA 1
ATOM 4062 C C . THR A 1 508 ? -36.438 -21.641 -4.172 1 88.31 508 THR A C 1
ATOM 4064 O O . THR A 1 508 ? -36.781 -20.969 -5.148 1 88.31 508 THR A O 1
ATOM 4067 N N . PRO A 1 509 ? -37.219 -21.906 -3.135 1 79.81 509 PRO A N 1
ATOM 4068 C CA . PRO A 1 509 ? -38.531 -21.266 -3.09 1 79.81 509 PRO A CA 1
ATOM 4069 C C . PRO A 1 509 ? -38.469 -19.734 -3.084 1 79.81 509 PRO A C 1
ATOM 4071 O O . PRO A 1 509 ? -37.594 -19.172 -2.434 1 79.81 509 PRO A O 1
ATOM 4074 N N . GLN A 1 510 ? -39.219 -19.172 -3.994 1 75.62 510 GLN A N 1
ATOM 4075 C CA . GLN A 1 510 ? -39.281 -17.703 -4.074 1 75.62 510 GLN A CA 1
ATOM 4076 C C . GLN A 1 510 ? -40.562 -17.172 -3.459 1 75.62 510 GLN A C 1
ATOM 4078 O O . GLN A 1 510 ? -41.594 -17.812 -3.543 1 75.62 510 GLN A O 1
ATOM 4083 N N . PRO A 1 511 ? -40.438 -16.094 -2.691 1 61.62 511 PRO A N 1
ATOM 4084 C CA . PRO A 1 511 ? -41.719 -15.547 -2.172 1 61.62 511 PRO A CA 1
ATOM 4085 C C . PRO A 1 511 ? -42.688 -15.156 -3.281 1 61.62 511 PRO A C 1
ATOM 4087 O O . PRO A 1 511 ? -42.25 -14.711 -4.348 1 61.62 511 PRO A O 1
ATOM 4090 N N . LYS A 1 512 ? -43.906 -15.602 -3.281 1 52.75 512 LYS A N 1
ATOM 4091 C CA . LYS A 1 512 ? -44.969 -15.344 -4.246 1 52.75 512 LYS A CA 1
ATOM 4092 C C . LYS A 1 512 ? -45.156 -13.852 -4.473 1 52.75 512 LYS A C 1
ATOM 4094 O O . LYS A 1 512 ? -45.312 -13.086 -3.514 1 52.75 512 LYS A O 1
ATOM 4099 N N . GLN A 1 513 ? -44.594 -13.297 -5.438 1 47.19 513 GLN A N 1
ATOM 4100 C CA . GLN A 1 513 ? -44.969 -11.93 -5.789 1 47.19 513 GLN A CA 1
ATOM 4101 C C . GLN A 1 513 ? -46.469 -11.805 -6.008 1 47.19 513 GLN A C 1
ATOM 4103 O O . GLN A 1 513 ? -47.062 -12.602 -6.742 1 47.19 513 GLN A O 1
ATOM 4108 N N . LYS A 1 514 ? -47.312 -11.258 -5.246 1 38.53 514 LYS A N 1
ATOM 4109 C CA . LYS A 1 514 ? -48.625 -10.789 -5.66 1 38.53 514 LYS A CA 1
ATOM 4110 C C . LYS A 1 514 ? -48.562 -10.047 -6.992 1 38.53 514 LYS A C 1
ATOM 4112 O O . LYS A 1 514 ? -47.906 -9 -7.09 1 38.53 514 LYS A O 1
ATOM 4117 N N . GLU A 1 515 ? -48.375 -10.688 -8.031 1 36.06 515 GLU A N 1
ATOM 4118 C CA . GLU A 1 515 ? -48.594 -9.984 -9.289 1 36.06 515 GLU A CA 1
ATOM 4119 C C . GLU A 1 515 ? -49.844 -9.109 -9.242 1 36.06 515 GLU A C 1
ATOM 4121 O O . GLU A 1 515 ? -50.938 -9.594 -8.906 1 36.06 515 GLU A O 1
ATOM 4126 N N . PHE A 1 516 ? -49.75 -7.805 -8.836 1 33.03 516 PHE A N 1
ATOM 4127 C CA . PHE A 1 516 ? -50.844 -6.875 -9.117 1 33.03 516 PHE A CA 1
ATOM 4128 C C . PHE A 1 516 ? -51.344 -7.035 -10.547 1 33.03 516 PHE A C 1
ATOM 4130 O O . PHE A 1 516 ? -50.594 -6.812 -11.5 1 33.03 516 PHE A O 1
ATOM 4137 N N . GLU A 1 517 ? -52.25 -7.918 -10.812 1 32 517 GLU A N 1
ATOM 4138 C CA . GLU A 1 517 ? -53.125 -7.918 -11.992 1 32 517 GLU A CA 1
ATOM 4139 C C . GLU A 1 517 ? -53.781 -6.551 -12.195 1 32 517 GLU A C 1
ATOM 4141 O O . GLU A 1 517 ? -54.781 -6.25 -11.586 1 32 517 GLU A O 1
ATOM 4146 N N . GLY A 1 518 ? -53.125 -5.336 -12.008 1 31.02 518 GLY A N 1
ATOM 4147 C CA . GLY A 1 518 ? -53.75 -4.109 -12.484 1 31.02 518 GLY A CA 1
ATOM 4148 C C . GLY A 1 518 ? -54.188 -4.18 -13.938 1 31.02 518 GLY A C 1
ATOM 4149 O O . GLY A 1 518 ? -53.344 -4.047 -14.836 1 31.02 518 GLY A O 1
ATOM 4150 N N . ASN A 1 519 ? -55.125 -5.023 -14.273 1 29.08 519 ASN A N 1
ATOM 4151 C CA . ASN A 1 519 ? -56 -4.855 -15.445 1 29.08 519 ASN A CA 1
ATOM 4152 C C . ASN A 1 519 ? -56.656 -3.482 -15.461 1 29.08 519 ASN A C 1
ATOM 4154 O O . ASN A 1 519 ? -57.875 -3.383 -15.664 1 29.08 519 ASN A O 1
ATOM 4158 N N . GLY A 1 520 ? -56.281 -2.406 -14.742 1 28.16 520 GLY A N 1
ATOM 4159 C CA . GLY A 1 520 ? -56.969 -1.163 -15.062 1 28.16 520 GLY A CA 1
ATOM 4160 C C . GLY A 1 520 ? -56.812 -0.766 -16.516 1 28.16 520 GLY A C 1
ATOM 4161 O O . GLY A 1 520 ? -55.719 -0.579 -17.016 1 28.16 520 GLY A O 1
ATOM 4162 N N . VAL A 1 521 ? -57.812 -1.17 -17.406 1 26.98 521 VAL A N 1
ATOM 4163 C CA . VAL A 1 521 ? -58.312 -0.587 -18.641 1 26.98 521 VAL A CA 1
ATOM 4164 C C . VAL A 1 521 ? -58.562 0.905 -18.453 1 26.98 521 VAL A C 1
ATOM 4166 O O . VAL A 1 521 ? -59.406 1.296 -17.625 1 26.98 521 VAL A O 1
ATOM 4169 N N . ILE A 1 522 ? -57.59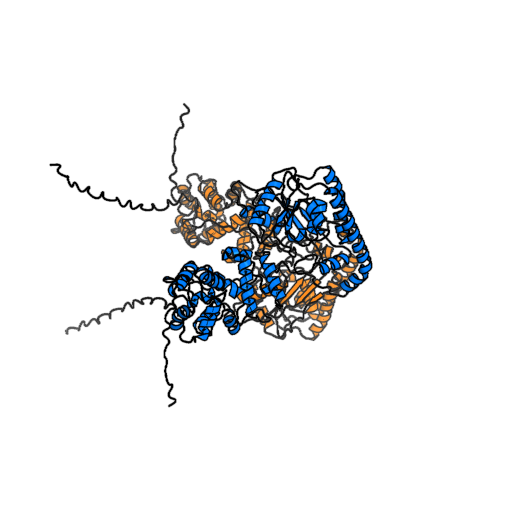4 1.747 -18.391 1 26.23 522 ILE A N 1
ATOM 4170 C CA . ILE A 1 522 ? -57.75 3.193 -18.5 1 26.23 522 ILE A CA 1
ATOM 4171 C C . ILE A 1 522 ? -58.562 3.531 -19.75 1 26.23 522 ILE A C 1
ATOM 4173 O O . ILE A 1 522 ? -58.125 3.27 -20.875 1 26.23 522 ILE A O 1
ATOM 4177 N N . GLU A 1 523 ? -59.906 3.393 -19.609 1 23.02 523 GLU A N 1
ATOM 4178 C CA . GLU A 1 523 ? -60.938 3.943 -20.469 1 23.02 523 GLU A CA 1
ATOM 4179 C C . GLU A 1 523 ? -60.812 5.457 -20.594 1 23.02 523 GLU A C 1
ATOM 4181 O O . GLU A 1 523 ? -60.781 6.172 -19.594 1 23.02 523 GLU A O 1
ATOM 4186 N N . VAL A 1 524 ? -60.125 5.961 -21.703 1 23.41 524 VAL A N 1
ATOM 4187 C CA . VAL A 1 524 ? -60.125 7.324 -22.219 1 23.41 524 VAL A CA 1
ATOM 4188 C C . VAL A 1 524 ? -61.562 7.785 -22.422 1 23.41 524 VAL A C 1
ATOM 4190 O O . VAL A 1 524 ? -62.281 7.242 -23.266 1 23.41 524 VAL A O 1
ATOM 4193 N N . VAL A 1 525 ? -62.25 8.164 -21.344 1 19.14 525 VAL A N 1
ATOM 4194 C CA . VAL A 1 525 ? -63.438 8.992 -21.547 1 19.14 525 VAL A CA 1
ATOM 4195 C C . VAL A 1 525 ? -63.031 10.438 -21.812 1 19.14 525 VAL A C 1
ATOM 4197 O O . VAL A 1 525 ? -62.125 10.969 -21.156 1 19.14 525 VAL A O 1
ATOM 4200 N N . MET B 1 1 ? -43.688 -74.312 40.844 1 22.66 1 MET B N 1
ATOM 4201 C CA . MET B 1 1 ? -44.594 -73.438 40.125 1 22.66 1 MET B CA 1
ATOM 4202 C C . MET B 1 1 ? -44.25 -72 40.375 1 22.66 1 MET B C 1
ATOM 4204 O O . MET B 1 1 ? -44.406 -71.5 41.5 1 22.66 1 MET B O 1
ATOM 4208 N N . ALA B 1 2 ? -43.25 -71.562 39.719 1 24.27 2 ALA B N 1
ATOM 4209 C CA . ALA B 1 2 ? -42.094 -70.688 39.625 1 24.27 2 ALA B CA 1
ATOM 4210 C C . ALA B 1 2 ? -42.5 -69.25 39.312 1 24.27 2 ALA B C 1
ATOM 4212 O O . ALA B 1 2 ? -42.938 -69 38.188 1 24.27 2 ALA B O 1
ATOM 4213 N N . ASP B 1 3 ? -43.281 -68.688 40.281 1 20.36 3 ASP B N 1
ATOM 4214 C CA . ASP B 1 3 ? -43.969 -67.438 40.375 1 20.36 3 ASP B CA 1
ATOM 4215 C C . ASP B 1 3 ? -43.062 -66.312 39.906 1 20.36 3 ASP B C 1
ATOM 4217 O O . ASP B 1 3 ? -42 -66.062 40.469 1 20.36 3 ASP B O 1
ATOM 4221 N N . ALA B 1 4 ? -43.156 -66.125 38.594 1 25.48 4 ALA B N 1
ATOM 4222 C CA . ALA B 1 4 ? -42.5 -65.25 37.625 1 25.48 4 ALA B CA 1
ATOM 4223 C C . ALA B 1 4 ? -42.656 -63.781 38 1 25.48 4 ALA B C 1
ATOM 4225 O O . ALA B 1 4 ? -43.719 -63.156 37.75 1 25.48 4 ALA B O 1
ATOM 4226 N N . ASP B 1 5 ? -42.312 -63.562 39.281 1 21.72 5 ASP B N 1
ATOM 4227 C CA . ASP B 1 5 ? -42.562 -62.281 39.969 1 21.72 5 ASP B CA 1
ATOM 4228 C C . ASP B 1 5 ? -42.156 -61.094 39.094 1 21.72 5 ASP B C 1
ATOM 4230 O O . ASP B 1 5 ? -41.094 -61.094 38.5 1 21.72 5 ASP B O 1
ATOM 4234 N N . LEU B 1 6 ? -43.094 -60.5 38.438 1 23.25 6 LEU B N 1
ATOM 4235 C CA . LEU B 1 6 ? -43.344 -59.406 37.5 1 23.25 6 LEU B CA 1
ATOM 4236 C C . LEU B 1 6 ? -42.594 -58.125 37.938 1 23.25 6 LEU B C 1
ATOM 4238 O O . LEU B 1 6 ? -42.875 -57.062 37.438 1 23.25 6 LEU B O 1
ATOM 4242 N N . THR B 1 7 ? -41.781 -58.281 39.031 1 24.2 7 THR B N 1
ATOM 4243 C CA . THR B 1 7 ? -41.562 -57 39.656 1 24.2 7 THR B CA 1
ATOM 4244 C C . THR B 1 7 ? -40.969 -56 38.688 1 24.2 7 THR B C 1
ATOM 4246 O O . THR B 1 7 ? -39.906 -56.219 38.094 1 24.2 7 THR B O 1
ATOM 4249 N N . SER B 1 8 ? -41.906 -55.438 37.875 1 24.58 8 SER B N 1
ATOM 4250 C CA . SER B 1 8 ? -41.656 -54.469 36.812 1 24.58 8 SER B CA 1
ATOM 4251 C C . SER B 1 8 ? -40.781 -53.312 37.312 1 24.58 8 SER B C 1
ATOM 4253 O O . SER B 1 8 ? -41.062 -52.688 38.344 1 24.58 8 SER B O 1
ATOM 4255 N N . PRO B 1 9 ? -39.5 -53.469 37.188 1 26.66 9 PRO B N 1
ATOM 4256 C CA . PRO B 1 9 ? -38.562 -52.531 37.812 1 26.66 9 PRO B CA 1
ATOM 4257 C C . PRO B 1 9 ? -38.844 -51.062 37.438 1 26.66 9 PRO B C 1
ATOM 4259 O O . PRO B 1 9 ? -39.25 -50.781 36.312 1 26.66 9 PRO B O 1
ATOM 4262 N N . LEU B 1 10 ? -39.531 -50.406 38.344 1 24.11 10 LEU B N 1
ATOM 4263 C CA . LEU B 1 10 ? -39.906 -49 38.312 1 24.11 10 LEU B CA 1
ATOM 4264 C C . LEU B 1 10 ? -38.812 -48.156 37.656 1 24.11 10 LEU B C 1
ATOM 4266 O O . LEU B 1 10 ? -37.625 -48.438 37.844 1 24.11 10 LEU B O 1
ATOM 4270 N N . LEU B 1 11 ? -39.156 -47.594 36.5 1 25.59 11 LEU B N 1
ATOM 4271 C CA . LEU B 1 11 ? -38.406 -46.719 35.625 1 25.59 11 LEU B CA 1
ATOM 4272 C C . LEU B 1 11 ? -37.656 -45.656 36.406 1 25.59 11 LEU B C 1
ATOM 4274 O O . LEU B 1 11 ? -38.219 -45 37.281 1 25.59 11 LEU B O 1
ATOM 4278 N N . SER B 1 12 ? -36.469 -45.875 36.781 1 25.08 12 SER B N 1
ATOM 4279 C CA . SER B 1 12 ? -35.656 -45 37.594 1 25.08 12 SER B CA 1
ATOM 4280 C C . SER B 1 12 ? -35.719 -43.562 37.094 1 25.08 12 SER B C 1
ATOM 4282 O O . SER B 1 12 ? -35.781 -43.312 35.906 1 25.08 12 SER B O 1
ATOM 4284 N N . PRO B 1 13 ? -36.312 -42.625 37.938 1 26.12 13 PRO B N 1
ATOM 4285 C CA . PRO B 1 13 ? -36.531 -41.219 37.625 1 26.12 13 PRO B CA 1
ATOM 4286 C C . PRO B 1 13 ? -35.312 -40.531 37.031 1 26.12 13 PRO B C 1
ATOM 4288 O O . PRO B 1 13 ? -34.188 -40.688 37.531 1 26.12 13 PRO B O 1
ATOM 4291 N N . ASP B 1 14 ? -35.094 -40.656 35.719 1 25.84 14 ASP B N 1
ATOM 4292 C CA . ASP B 1 14 ? -33.969 -40.062 35 1 25.84 14 ASP B CA 1
ATOM 4293 C C . ASP B 1 14 ? -33.75 -38.625 35.406 1 25.84 14 ASP B C 1
ATOM 4295 O O . ASP B 1 14 ? -34.656 -37.781 35.312 1 25.84 14 ASP B O 1
ATOM 4299 N N . HIS B 1 15 ? -33.031 -38.406 36.5 1 24.62 15 HIS B N 1
ATOM 4300 C CA . HIS B 1 15 ? -32.656 -37.125 37.031 1 24.62 15 HIS B CA 1
ATOM 4301 C C . HIS B 1 15 ? -32.188 -36.188 35.938 1 24.62 15 HIS B C 1
ATOM 4303 O O . HIS B 1 15 ? -31.297 -36.531 35.156 1 24.62 15 HIS B O 1
ATOM 4309 N N . ILE B 1 16 ? -33.094 -35.438 35.344 1 26.17 16 ILE B N 1
ATOM 4310 C CA . ILE B 1 16 ? -32.781 -34.344 34.438 1 26.17 16 ILE B CA 1
ATOM 4311 C C . ILE B 1 16 ? -31.734 -33.438 35.062 1 26.17 16 ILE B C 1
ATOM 4313 O O . ILE B 1 16 ? -31.984 -32.812 36.094 1 26.17 16 ILE B O 1
ATOM 4317 N N . VAL B 1 17 ? -30.516 -33.875 35.156 1 26.77 17 VAL B N 1
ATOM 4318 C CA . VAL B 1 17 ? -29.5 -32.938 35.625 1 26.77 17 VAL B CA 1
ATOM 4319 C C . VAL B 1 17 ? -29.531 -31.688 34.75 1 26.77 17 VAL B C 1
ATOM 4321 O O . VAL B 1 17 ? -29.297 -31.75 33.531 1 26.77 17 VAL B O 1
ATOM 4324 N N . LEU B 1 18 ? -30.469 -30.859 35.031 1 25.34 18 LEU B N 1
ATOM 4325 C CA . LEU B 1 18 ? -30.375 -29.531 34.438 1 25.34 18 LEU B CA 1
ATOM 4326 C C . LEU B 1 18 ? -28.984 -28.938 34.688 1 25.34 18 LEU B C 1
ATOM 4328 O O . LEU B 1 18 ? -28.562 -28.766 35.844 1 25.34 18 LEU B O 1
ATOM 4332 N N . THR B 1 19 ? -28.047 -29.438 33.969 1 26.59 19 THR B N 1
ATOM 4333 C CA . THR B 1 19 ? -26.766 -28.734 34.031 1 26.59 19 THR B CA 1
ATOM 4334 C C . THR B 1 19 ? -26.984 -27.234 33.812 1 26.59 19 THR B C 1
ATOM 4336 O O . THR B 1 19 ? -27.375 -26.797 32.75 1 26.59 19 THR B O 1
ATOM 4339 N N . VAL B 1 20 ? -27.594 -26.641 34.812 1 27.78 20 VAL B N 1
ATOM 4340 C CA . VAL B 1 20 ? -27.516 -25.188 34.812 1 27.78 20 VAL B CA 1
ATOM 4341 C C . VAL B 1 20 ? -26.109 -24.734 34.438 1 27.78 20 VAL B C 1
ATOM 4343 O O . VAL B 1 20 ? -25.141 -25.094 35.094 1 27.78 20 VAL B O 1
ATOM 4346 N N . ASN B 1 21 ? -25.922 -24.656 33.156 1 26.55 21 ASN B N 1
ATOM 4347 C CA . ASN B 1 21 ? -24.719 -24 32.656 1 26.55 21 ASN B CA 1
ATOM 4348 C C . ASN B 1 21 ? -24.312 -22.828 33.562 1 26.55 21 ASN B C 1
ATOM 4350 O O . ASN B 1 21 ? -25.047 -21.859 33.719 1 26.55 21 ASN B O 1
ATOM 4354 N N . SER B 1 22 ? -23.859 -23.25 34.75 1 26.92 22 SER B N 1
ATOM 4355 C CA . SER B 1 22 ? -23.234 -22.219 35.562 1 26.92 22 SER B CA 1
ATOM 4356 C C . SER B 1 22 ? -22.656 -21.094 34.688 1 26.92 22 SER B C 1
ATOM 4358 O O . SER B 1 22 ? -22.109 -21.359 33.625 1 26.92 22 SER B O 1
ATOM 4360 N N . SER B 1 23 ? -23.312 -20 34.812 1 28.8 23 SER B N 1
ATOM 4361 C CA . SER B 1 23 ? -22.781 -18.766 34.25 1 28.8 23 SER B CA 1
ATOM 4362 C C . SER B 1 23 ? -21.266 -18.766 34.219 1 28.8 23 SER B C 1
ATOM 4364 O O . SER B 1 23 ? -20.625 -19.266 35.125 1 28.8 23 SER B O 1
ATOM 4366 N N . VAL B 1 24 ? -20.719 -18.891 33.062 1 29.55 24 VAL B N 1
ATOM 4367 C CA . VAL B 1 24 ? -19.297 -18.656 32.812 1 29.55 24 VAL B CA 1
ATOM 4368 C C . VAL B 1 24 ? -18.719 -17.797 33.938 1 29.55 24 VAL B C 1
ATOM 4370 O O . VAL B 1 24 ? -19.188 -16.688 34.188 1 29.55 24 VAL B O 1
ATOM 4373 N N . ALA B 1 25 ? -18.375 -18.359 35.062 1 28.72 25 ALA B N 1
ATOM 4374 C CA . ALA B 1 25 ? -17.5 -17.625 35.969 1 28.72 25 ALA B CA 1
ATOM 4375 C C . ALA B 1 25 ? -16.719 -16.562 35.219 1 28.72 25 ALA B C 1
ATOM 4377 O O . ALA B 1 25 ? -16 -16.859 34.25 1 28.72 25 ALA B O 1
ATOM 4378 N N . HIS B 1 26 ? -17.266 -15.406 35 1 33.94 26 HIS B N 1
ATOM 4379 C CA . HIS B 1 26 ? -16.422 -14.289 34.594 1 33.94 26 HIS B CA 1
ATOM 4380 C C . HIS B 1 26 ? -15.008 -14.422 35.094 1 33.94 26 HIS B C 1
ATOM 4382 O O . HIS B 1 26 ? -14.789 -14.461 36.312 1 33.94 26 HIS B O 1
ATOM 4388 N N . SER B 1 27 ? -14.273 -15.398 34.719 1 35.69 27 SER B N 1
ATOM 4389 C CA . SER B 1 27 ? -12.836 -15.414 34.969 1 35.69 27 SER B CA 1
ATOM 4390 C C . SER B 1 27 ? -12.359 -14.062 35.469 1 35.69 27 SER B C 1
ATOM 4392 O O . SER B 1 27 ? -12.883 -13.016 35.062 1 35.69 27 SER B O 1
ATOM 4394 N N . ALA B 1 28 ? -11.945 -13.875 36.656 1 39.06 28 ALA B N 1
ATOM 4395 C CA . ALA B 1 28 ? -11.242 -12.727 37.219 1 39.06 28 ALA B CA 1
ATOM 4396 C C . ALA B 1 28 ? -10.57 -11.906 36.125 1 39.06 28 ALA B C 1
ATOM 4398 O O . ALA B 1 28 ? -9.398 -12.125 35.812 1 39.06 28 ALA B O 1
ATOM 4399 N N . ASP B 1 29 ? -11.125 -11.656 35 1 55.28 29 ASP B N 1
ATOM 4400 C CA . ASP B 1 29 ? -10.688 -10.906 33.844 1 55.28 29 ASP B CA 1
ATOM 4401 C C . ASP B 1 29 ? -10.211 -9.508 34.219 1 55.28 29 ASP B C 1
ATOM 4403 O O . ASP B 1 29 ? -10.883 -8.812 35 1 55.28 29 ASP B O 1
ATOM 4407 N N . GLY B 1 30 ? -8.922 -9.281 34.562 1 74.44 30 GLY B N 1
ATOM 4408 C CA . GLY B 1 30 ? -8.031 -8.211 34.969 1 74.44 30 GLY B CA 1
ATOM 4409 C C . GLY B 1 30 ? -8.289 -6.902 34.25 1 74.44 30 GLY B C 1
ATOM 4410 O O . GLY B 1 30 ? -7.438 -6.008 34.25 1 74.44 30 GLY B O 1
ATOM 4411 N N . ASN B 1 31 ? -9.375 -6.746 33.625 1 87.69 31 ASN B N 1
ATOM 4412 C CA . ASN B 1 31 ? -9.633 -5.484 32.938 1 87.69 31 ASN B CA 1
ATOM 4413 C C . ASN B 1 31 ? -10.234 -4.449 33.875 1 87.69 31 ASN B C 1
ATOM 4415 O O . ASN B 1 31 ? -11.367 -4.602 34.344 1 87.69 31 ASN B O 1
ATOM 4419 N N . PRO B 1 32 ? -9.586 -3.463 34.188 1 91.5 32 PRO B N 1
ATOM 4420 C CA . PRO B 1 32 ? -10.039 -2.463 35.156 1 91.5 32 PRO B CA 1
ATOM 4421 C C . PRO B 1 32 ? -11.102 -1.525 34.594 1 91.5 32 PRO B C 1
ATOM 4423 O O . PRO B 1 32 ? -11.656 -0.693 35.312 1 91.5 32 PRO B O 1
ATOM 4426 N N . TYR B 1 33 ? -11.484 -1.674 33.312 1 93.06 33 TYR B N 1
ATOM 4427 C CA . TYR B 1 33 ? -12.383 -0.721 32.688 1 93.06 33 TYR B CA 1
ATOM 4428 C C . TYR B 1 33 ? -13.703 -1.388 32.312 1 93.06 33 TYR B C 1
ATOM 4430 O O . TYR B 1 33 ? -14.445 -0.875 31.469 1 93.06 33 TYR B O 1
ATOM 4438 N N . ARG B 1 34 ? -14.094 -2.396 32.812 1 88.75 34 ARG B N 1
ATOM 4439 C CA . ARG B 1 34 ? -15.32 -3.115 32.5 1 88.75 34 ARG B CA 1
ATOM 4440 C C . ARG B 1 34 ? -16.547 -2.271 32.844 1 88.75 34 ARG B C 1
ATOM 4442 O O . ARG B 1 34 ? -17.562 -2.354 32.125 1 88.75 34 ARG B O 1
ATOM 4449 N N . SER B 1 35 ? -16.422 -1.533 33.906 1 86.5 35 SER B N 1
ATOM 4450 C CA . SER B 1 35 ? -17.547 -0.709 34.344 1 86.5 35 SER B CA 1
ATOM 4451 C C . SER B 1 35 ? -17.891 0.363 33.312 1 86.5 35 SER B C 1
ATOM 4453 O O . SER B 1 35 ? -19 0.905 33.312 1 86.5 35 SER B O 1
ATOM 4455 N N . LEU B 1 36 ? -16.969 0.686 32.469 1 91 36 LEU B N 1
ATOM 4456 C CA . LEU B 1 36 ? -17.188 1.705 31.453 1 91 36 LEU B CA 1
ATOM 4457 C C . LEU B 1 36 ? -17.812 1.101 30.203 1 91 36 LEU B C 1
ATOM 4459 O O . LEU B 1 36 ? -18.203 1.828 29.297 1 91 36 LEU B O 1
ATOM 4463 N N . GLY B 1 37 ? -17.828 -0.218 30.156 1 84.62 37 GLY B N 1
ATOM 4464 C CA . GLY B 1 37 ? -18.344 -0.898 28.969 1 84.62 37 GLY B CA 1
ATOM 4465 C C . GLY B 1 37 ? -17.266 -1.551 28.141 1 84.62 37 GLY B C 1
ATOM 4466 O O . GLY B 1 37 ? -17.516 -2.006 27.016 1 84.62 37 GLY B O 1
ATOM 4467 N N . CYS B 1 38 ? -16.109 -1.488 28.641 1 85.56 38 CYS B N 1
ATOM 4468 C CA . CYS B 1 38 ? -14.977 -2.057 27.906 1 85.56 38 CYS B CA 1
ATOM 4469 C C . CYS B 1 38 ? -14.93 -3.57 28.078 1 85.56 38 CYS B C 1
ATOM 4471 O O . CYS B 1 38 ? -14.18 -4.082 28.922 1 85.56 38 CYS B O 1
ATOM 4473 N N . ASP B 1 39 ? -15.586 -4.301 27.312 1 79.31 39 ASP B N 1
ATOM 4474 C CA . ASP B 1 39 ? -15.641 -5.75 27.469 1 79.31 39 ASP B CA 1
ATOM 4475 C C . ASP B 1 39 ? -14.664 -6.441 26.531 1 79.31 39 ASP B C 1
ATOM 4477 O O . ASP B 1 39 ? -14.227 -7.562 26.781 1 79.31 39 ASP B O 1
ATOM 4481 N N . ASP B 1 40 ? -14.406 -5.762 25.562 1 79.25 40 ASP B N 1
ATOM 4482 C CA . ASP B 1 40 ? -13.57 -6.387 24.547 1 79.25 40 ASP B CA 1
ATOM 4483 C C . ASP B 1 40 ? -12.086 -6.184 24.844 1 79.25 40 ASP B C 1
ATOM 4485 O O . ASP B 1 40 ? -11.711 -5.234 25.547 1 79.25 40 ASP B O 1
ATOM 4489 N N . GLU B 1 41 ? -11.367 -7.18 24.547 1 87.12 41 GLU B N 1
ATOM 4490 C CA . GLU B 1 41 ? -9.914 -7.055 24.625 1 87.12 41 GLU B CA 1
ATOM 4491 C C . GLU B 1 41 ? -9.406 -5.938 23.719 1 87.12 41 GLU B C 1
ATOM 4493 O O . GLU B 1 41 ? -9.953 -5.707 22.641 1 87.12 41 GLU B O 1
ATOM 4498 N N . LEU B 1 42 ? -8.484 -5.195 24.281 1 91.81 42 LEU B N 1
ATOM 4499 C CA . LEU B 1 42 ? -7.879 -4.117 23.516 1 91.81 42 LEU B CA 1
ATOM 4500 C C . LEU B 1 42 ? -7.105 -4.664 22.328 1 91.81 42 LEU B C 1
ATOM 4502 O O . LEU B 1 42 ? -6.223 -5.512 22.484 1 91.81 42 LEU B O 1
ATOM 4506 N N . LEU B 1 43 ? -7.535 -4.312 21.172 1 91.06 43 LEU B N 1
ATOM 4507 C CA . LEU B 1 43 ? -6.836 -4.699 19.953 1 91.06 43 LEU B CA 1
ATOM 4508 C C . LEU B 1 43 ? -6.023 -3.531 19.406 1 91.06 43 LEU B C 1
ATOM 4510 O O . LEU B 1 43 ? -6.562 -2.443 19.188 1 91.06 43 LEU B O 1
ATOM 4514 N N . VAL B 1 44 ? -4.773 -3.705 19.312 1 94.19 44 VAL B N 1
ATOM 4515 C CA . VAL B 1 44 ? -3.879 -2.707 18.734 1 94.19 44 VAL B CA 1
ATOM 4516 C C . VAL B 1 44 ? -3.357 -3.197 17.391 1 94.19 44 VAL B C 1
ATOM 4518 O O . VAL B 1 44 ? -2.605 -4.172 17.328 1 94.19 44 VAL B O 1
ATOM 4521 N N . PRO B 1 45 ? -3.742 -2.541 16.344 1 92.12 45 PRO B N 1
ATOM 4522 C CA . PRO B 1 45 ? -3.246 -2.967 15.039 1 92.12 45 PRO B CA 1
ATOM 4523 C C . PRO B 1 45 ? -1.733 -2.814 14.898 1 92.12 45 PRO B C 1
ATOM 4525 O O . PRO B 1 45 ? -1.139 -1.933 15.531 1 92.12 45 PRO B O 1
ATOM 4528 N N . PRO B 1 46 ? -1.177 -3.678 14.109 1 91.19 46 PRO B N 1
ATOM 4529 C CA . PRO B 1 46 ? 0.268 -3.559 13.891 1 91.19 46 PRO B CA 1
ATOM 4530 C C . PRO B 1 46 ? 0.651 -2.273 13.164 1 91.19 46 PRO B C 1
ATOM 4532 O O . PRO B 1 46 ? -0.174 -1.693 12.453 1 91.19 46 PRO B O 1
ATOM 4535 N N . PRO B 1 47 ? 1.885 -1.866 13.398 1 91.69 47 PRO B N 1
ATOM 4536 C CA . PRO B 1 47 ? 2.338 -0.651 12.719 1 91.69 47 PRO B CA 1
ATOM 4537 C C . PRO B 1 47 ? 2.398 -0.812 11.203 1 91.69 47 PRO B C 1
ATOM 4539 O O . PRO B 1 47 ? 2.557 -1.929 10.703 1 91.69 47 PRO B O 1
ATOM 4542 N N . ALA B 1 48 ? 2.26 0.306 10.555 1 93.38 48 ALA B N 1
ATOM 4543 C CA . ALA B 1 48 ? 2.391 0.294 9.102 1 93.38 48 ALA B CA 1
ATOM 4544 C C . ALA B 1 48 ? 3.811 -0.07 8.68 1 93.38 48 ALA B C 1
ATOM 4546 O O . ALA B 1 48 ? 4.777 0.279 9.359 1 93.38 48 ALA B O 1
ATOM 4547 N N . THR B 1 49 ? 3.92 -0.735 7.586 1 95.06 49 THR B N 1
ATOM 4548 C CA . THR B 1 49 ? 5.23 -1.134 7.09 1 95.06 49 THR B CA 1
ATOM 4549 C C . THR B 1 49 ? 5.836 -0.038 6.211 1 95.06 49 THR B C 1
ATOM 4551 O O . THR B 1 49 ? 7.035 -0.048 5.938 1 95.06 49 THR B O 1
ATOM 4554 N N . LEU B 1 50 ? 5.012 0.868 5.898 1 94.31 50 LEU B N 1
ATOM 4555 C CA . LEU B 1 50 ? 5.43 1.919 4.977 1 94.31 50 LEU B CA 1
ATOM 4556 C C . LEU B 1 50 ? 5.621 3.242 5.715 1 94.31 50 LEU B C 1
ATOM 4558 O O . LEU B 1 50 ? 4.793 3.621 6.543 1 94.31 50 LEU B O 1
ATOM 4562 N N . ASP B 1 51 ? 6.785 3.865 5.508 1 94.56 51 ASP B N 1
ATOM 4563 C CA . ASP B 1 51 ? 7.035 5.254 5.891 1 94.56 51 ASP B CA 1
ATOM 4564 C C . ASP B 1 51 ? 6.984 6.176 4.676 1 94.56 51 ASP B C 1
ATOM 4566 O O . ASP B 1 51 ? 7.938 6.242 3.898 1 94.56 51 ASP B O 1
ATOM 4570 N N . PRO B 1 52 ? 5.906 6.883 4.531 1 95.19 52 PRO B N 1
ATOM 4571 C CA . PRO B 1 52 ? 5.742 7.703 3.328 1 95.19 52 PRO B CA 1
ATOM 4572 C C . PRO B 1 52 ? 6.645 8.93 3.318 1 95.19 52 PRO B C 1
ATOM 4574 O O . PRO B 1 52 ? 6.758 9.617 2.297 1 95.19 52 PRO B O 1
ATOM 4577 N N . PHE B 1 53 ? 7.348 9.219 4.387 1 94.44 53 PHE B N 1
ATOM 4578 C CA . PHE B 1 53 ? 8.133 10.445 4.492 1 94.44 53 PHE B CA 1
ATOM 4579 C C . PHE B 1 53 ? 9.625 10.148 4.371 1 94.44 53 PHE B C 1
ATOM 4581 O O . PHE B 1 53 ? 10.445 11.062 4.332 1 94.44 53 PHE B O 1
ATOM 4588 N N . ARG B 1 54 ? 9.922 8.914 4.27 1 92.69 54 ARG B N 1
ATOM 4589 C CA . ARG B 1 54 ? 11.32 8.508 4.266 1 92.69 54 ARG B CA 1
ATOM 4590 C C . ARG B 1 54 ? 11.977 8.805 2.922 1 92.69 54 ARG B C 1
ATOM 4592 O O . ARG B 1 54 ? 11.492 8.352 1.88 1 92.69 54 ARG B O 1
ATOM 4599 N N . ASN B 1 55 ? 13.039 9.586 2.973 1 92.19 55 ASN B N 1
ATOM 4600 C CA . ASN B 1 55 ? 13.844 9.828 1.778 1 92.19 55 ASN B CA 1
ATOM 4601 C C . ASN B 1 55 ? 14.805 8.672 1.507 1 92.19 55 ASN B C 1
ATOM 4603 O O . ASN B 1 55 ? 15.461 8.18 2.424 1 92.19 55 ASN B O 1
ATOM 4607 N N . GLY B 1 56 ? 15.023 8.289 0.312 1 88.94 56 GLY B N 1
ATOM 4608 C CA . GLY B 1 56 ? 15.812 7.129 -0.062 1 88.94 56 GLY B CA 1
ATOM 4609 C C . GLY B 1 56 ? 17.312 7.391 -0.033 1 88.94 56 GLY B C 1
ATOM 4610 O O . GLY B 1 56 ? 18.109 6.449 0.019 1 88.94 56 GLY B O 1
ATOM 4611 N N . THR B 1 57 ? 17.672 8.633 -0.185 1 89.69 57 THR B N 1
ATOM 4612 C CA . THR B 1 57 ? 19.094 9 -0.204 1 89.69 57 THR B CA 1
ATOM 4613 C C . THR B 1 57 ? 19.359 10.188 0.71 1 89.69 57 THR B C 1
ATOM 4615 O O . THR B 1 57 ? 19.75 11.258 0.245 1 89.69 57 THR B O 1
ATOM 4618 N N . PRO B 1 58 ? 19.312 9.977 1.974 1 83.81 58 PRO B N 1
ATOM 4619 C CA . PRO B 1 58 ? 19.438 11.109 2.896 1 83.81 58 PRO B CA 1
ATOM 4620 C C . PRO B 1 58 ? 20.859 11.641 3 1 83.81 58 PRO B C 1
ATOM 4622 O O . PRO B 1 58 ? 21.062 12.805 3.346 1 83.81 58 PRO B O 1
ATOM 4625 N N . THR B 1 59 ? 21.859 10.766 2.691 1 85.5 59 THR B N 1
ATOM 4626 C CA . THR B 1 59 ? 23.25 11.195 2.789 1 85.5 59 THR B CA 1
ATOM 4627 C C . THR B 1 59 ? 24 10.898 1.495 1 85.5 59 THR B C 1
ATOM 4629 O O . THR B 1 59 ? 23.547 10.102 0.675 1 85.5 59 THR B O 1
ATOM 4632 N N . VAL B 1 60 ? 25.047 11.672 1.36 1 87.12 60 VAL B N 1
ATOM 4633 C CA . VAL B 1 60 ? 25.938 11.398 0.239 1 87.12 60 VAL B CA 1
ATOM 4634 C C . VAL B 1 60 ? 26.781 10.164 0.54 1 87.12 60 VAL B C 1
ATOM 4636 O O . VAL B 1 60 ? 27.672 10.203 1.394 1 87.12 60 VAL B O 1
ATOM 4639 N N . ALA B 1 61 ? 26.359 9.117 -0.087 1 83.75 61 ALA B N 1
ATOM 4640 C CA . ALA B 1 61 ? 27.062 7.875 0.214 1 83.75 61 ALA B CA 1
ATOM 4641 C C . ALA B 1 61 ? 27.656 7.258 -1.053 1 83.75 61 ALA B C 1
ATOM 4643 O O . ALA B 1 61 ? 27.031 7.289 -2.113 1 83.75 61 ALA B O 1
ATOM 4644 N N . GLY B 1 62 ? 28.875 6.793 -0.905 1 84 62 GLY B N 1
ATOM 4645 C CA . GLY B 1 62 ? 29.516 6.102 -2.016 1 84 62 GLY B CA 1
ATOM 4646 C C . GLY B 1 62 ? 30.562 6.938 -2.713 1 84 62 GLY B C 1
ATOM 4647 O O . GLY B 1 62 ? 30.5 8.172 -2.703 1 84 62 GLY B O 1
ATOM 4648 N N . LEU B 1 63 ? 31.469 6.32 -3.32 1 87.88 63 LEU B N 1
ATOM 4649 C CA . LEU B 1 63 ? 32.562 6.98 -4.012 1 87.88 63 LEU B CA 1
ATOM 4650 C C . LEU B 1 63 ? 32.062 7.742 -5.234 1 87.88 63 LEU B C 1
ATOM 4652 O O . LEU B 1 63 ? 32.531 8.852 -5.512 1 87.88 63 LEU B O 1
ATOM 4656 N N . TYR B 1 64 ? 31.172 7.184 -5.828 1 88.88 64 TYR B N 1
ATOM 4657 C CA . TYR B 1 64 ? 30.641 7.828 -7.023 1 88.88 64 TYR B CA 1
ATOM 4658 C C . TYR B 1 64 ? 29.953 9.148 -6.672 1 88.88 64 TYR B C 1
ATOM 4660 O O . TYR B 1 64 ? 30.203 10.164 -7.324 1 88.88 64 TYR B O 1
ATOM 4668 N N . GLU B 1 65 ? 29.141 9.164 -5.684 1 90.81 65 GLU B N 1
ATOM 4669 C CA . GLU B 1 65 ? 28.406 10.375 -5.324 1 90.81 65 GLU B CA 1
ATOM 4670 C C . GLU B 1 65 ? 29.328 11.453 -4.789 1 90.81 65 GLU B C 1
ATOM 4672 O O . GLU B 1 65 ? 29.125 12.641 -5.055 1 90.81 65 GLU B O 1
ATOM 4677 N N . TRP B 1 66 ? 30.359 11.016 -4.098 1 92.56 66 TRP B N 1
ATOM 4678 C CA . TRP B 1 66 ? 31.328 11.984 -3.586 1 92.56 66 TRP B CA 1
ATOM 4679 C C . TRP B 1 66 ? 32.125 12.617 -4.723 1 92.56 66 TRP B C 1
ATOM 4681 O O . TRP B 1 66 ? 32.312 13.836 -4.758 1 92.56 66 TRP B O 1
ATOM 4691 N N . THR B 1 67 ? 32.531 11.789 -5.598 1 94.5 67 THR B N 1
ATOM 4692 C CA . THR B 1 67 ? 33.281 12.289 -6.734 1 94.5 67 THR B CA 1
ATOM 4693 C C . THR B 1 67 ? 32.406 13.211 -7.598 1 94.5 67 THR B C 1
ATOM 4695 O O . THR B 1 67 ? 32.875 14.273 -8.031 1 94.5 67 THR B O 1
ATOM 4698 N N . LYS B 1 68 ? 31.281 12.812 -7.766 1 93.88 68 LYS B N 1
ATOM 4699 C CA . LYS B 1 68 ? 30.359 13.617 -8.555 1 93.88 68 LYS B CA 1
ATOM 4700 C C . LYS B 1 68 ? 30.094 14.969 -7.891 1 93.88 68 LYS B C 1
ATOM 4702 O O . LYS B 1 68 ? 30.062 16 -8.562 1 93.88 68 LYS B O 1
ATOM 4707 N N . THR B 1 69 ? 29.906 14.953 -6.605 1 94.19 69 THR B N 1
ATOM 4708 C CA . THR B 1 69 ? 29.656 16.188 -5.867 1 94.19 69 THR B CA 1
ATOM 4709 C C . THR B 1 69 ? 30.828 17.156 -5.996 1 94.19 69 THR B C 1
ATOM 4711 O O . THR B 1 69 ? 30.625 18.344 -6.258 1 94.19 69 THR B O 1
ATOM 4714 N N . VAL B 1 70 ? 31.969 16.625 -5.949 1 95 70 VAL B N 1
ATOM 4715 C CA . VAL B 1 70 ? 33.156 17.453 -6.031 1 95 70 VAL B CA 1
ATOM 4716 C C . VAL B 1 70 ? 33.344 17.969 -7.457 1 95 70 VAL B C 1
ATOM 4718 O O . VAL B 1 70 ? 33.625 19.141 -7.668 1 95 70 VAL B O 1
ATOM 4721 N N . LEU B 1 71 ? 33.094 17.109 -8.359 1 95.19 71 LEU B N 1
ATOM 4722 C CA . LEU B 1 71 ? 33.281 17.469 -9.766 1 95.19 71 LEU B CA 1
ATOM 4723 C C . LEU B 1 71 ? 32.25 18.516 -10.188 1 95.19 71 LEU B C 1
ATOM 4725 O O . LEU B 1 71 ? 32.531 19.359 -11.039 1 95.19 71 LEU B O 1
ATOM 4729 N N . CYS B 1 72 ? 31.109 18.516 -9.57 1 95.25 72 CYS B N 1
ATOM 4730 C CA . CYS B 1 72 ? 30.031 19.391 -9.984 1 95.25 72 CYS B CA 1
ATOM 4731 C C . CYS B 1 72 ? 30.016 20.672 -9.164 1 95.25 72 CYS B C 1
ATOM 4733 O O . CYS B 1 72 ? 29.125 21.516 -9.32 1 95.25 72 CYS B O 1
ATOM 4735 N N . LEU B 1 73 ? 30.953 20.938 -8.375 1 95.75 73 LEU B N 1
ATOM 4736 C CA . LEU B 1 73 ? 30.969 22.109 -7.52 1 95.75 73 LEU B CA 1
ATOM 4737 C C . LEU B 1 73 ? 31.016 23.391 -8.352 1 95.75 73 LEU B C 1
ATOM 4739 O O . LEU B 1 73 ? 30.297 24.344 -8.07 1 95.75 73 LEU B O 1
ATOM 4743 N N . PRO B 1 74 ? 31.875 23.391 -9.398 1 95.62 74 PRO B N 1
ATOM 4744 C CA . PRO B 1 74 ? 31.859 24.609 -10.219 1 95.62 74 PRO B CA 1
ATOM 4745 C C . PRO B 1 74 ? 30.516 24.844 -10.891 1 95.62 74 PRO B C 1
ATOM 4747 O O . PRO B 1 74 ? 30.062 25.984 -10.992 1 95.62 74 PRO B O 1
ATOM 4750 N N . VAL B 1 75 ? 29.984 23.828 -11.344 1 94.75 75 VAL B N 1
ATOM 4751 C CA . VAL B 1 75 ? 28.656 23.938 -11.969 1 94.75 75 VAL B CA 1
ATOM 4752 C C . VAL B 1 75 ? 27.641 24.391 -10.922 1 94.75 75 VAL B C 1
ATOM 4754 O O . VAL B 1 75 ? 26.734 25.188 -11.227 1 94.75 75 VAL B O 1
ATOM 4757 N N . ALA B 1 76 ? 27.812 23.906 -9.742 1 96.31 76 ALA B N 1
ATOM 4758 C CA . ALA B 1 76 ? 26.906 24.266 -8.656 1 96.31 76 ALA B CA 1
ATOM 4759 C C . ALA B 1 76 ? 26.984 25.766 -8.352 1 96.31 76 ALA B C 1
ATOM 4761 O O . ALA B 1 76 ? 25.969 26.406 -8.07 1 96.31 76 ALA B O 1
ATOM 4762 N N . LEU B 1 77 ? 28.109 26.297 -8.438 1 96.44 77 LEU B N 1
ATOM 4763 C CA . LEU B 1 77 ? 28.281 27.719 -8.203 1 96.44 77 LEU B CA 1
ATOM 4764 C C . LEU B 1 77 ? 27.609 28.547 -9.297 1 96.44 77 LEU B C 1
ATOM 4766 O O . LEU B 1 77 ? 26.984 29.562 -9.016 1 96.44 77 LEU B O 1
ATOM 4770 N N . LEU B 1 78 ? 27.781 28.078 -10.469 1 96.62 78 LEU B N 1
ATOM 4771 C CA . LEU B 1 78 ? 27.125 28.75 -11.578 1 96.62 78 LEU B CA 1
ATOM 4772 C C . LEU B 1 78 ? 25.609 28.688 -11.438 1 96.62 78 LEU B C 1
ATOM 4774 O O . LEU B 1 78 ? 24.906 29.656 -11.711 1 96.62 78 LEU B O 1
ATOM 4778 N N . ARG B 1 79 ? 25.125 27.594 -11.023 1 97.12 79 ARG B N 1
ATOM 4779 C CA . ARG B 1 79 ? 23.703 27.406 -10.812 1 97.12 79 ARG B CA 1
ATOM 4780 C C . ARG B 1 79 ? 23.188 28.297 -9.688 1 97.12 79 ARG B C 1
ATOM 4782 O O . ARG B 1 79 ? 22.094 28.844 -9.781 1 97.12 79 ARG B O 1
ATOM 4789 N N . LEU B 1 80 ? 23.953 28.422 -8.711 1 96.19 80 LEU B N 1
ATOM 4790 C CA . LEU B 1 80 ? 23.578 29.266 -7.578 1 96.19 80 LEU B CA 1
ATOM 4791 C C . LEU B 1 80 ? 23.484 30.719 -8 1 96.19 80 LEU B C 1
ATOM 4793 O O . LEU B 1 80 ? 22.562 31.422 -7.586 1 96.19 80 LEU B O 1
ATOM 4797 N N . VAL B 1 81 ? 24.359 31.125 -8.797 1 96.5 81 VAL B N 1
ATOM 4798 C CA . VAL B 1 81 ? 24.359 32.5 -9.297 1 96.5 81 VAL B CA 1
ATOM 4799 C C . VAL B 1 81 ? 23.141 32.719 -10.188 1 96.5 81 VAL B C 1
ATOM 4801 O O . VAL B 1 81 ? 22.438 33.719 -10.078 1 96.5 81 VAL B O 1
ATOM 4804 N N . LEU B 1 82 ? 22.953 31.766 -11.008 1 96.5 82 LEU B N 1
ATOM 4805 C CA . LEU B 1 82 ? 21.797 31.859 -11.883 1 96.5 82 LEU B CA 1
ATOM 4806 C C . LEU B 1 82 ? 20.5 31.906 -11.078 1 96.5 82 LEU B C 1
ATOM 4808 O O . LEU B 1 82 ? 19.594 32.656 -11.398 1 96.5 82 LEU B O 1
ATOM 4812 N N . PHE B 1 83 ? 20.469 31.109 -10.133 1 95.56 83 PHE B N 1
ATOM 4813 C CA . PHE B 1 83 ? 19.328 31.078 -9.234 1 95.56 83 PHE B CA 1
ATOM 4814 C C . PHE B 1 83 ? 19.094 32.438 -8.578 1 95.56 83 PHE B C 1
ATOM 4816 O O . PHE B 1 83 ? 17.984 32.969 -8.602 1 95.56 83 PHE B O 1
ATOM 4823 N N . GLY B 1 84 ? 20.094 32.969 -8.031 1 93.88 84 GLY B N 1
ATOM 4824 C CA . GLY B 1 84 ? 20.016 34.281 -7.398 1 93.88 84 GLY B CA 1
ATOM 4825 C C . GLY B 1 84 ? 19.578 35.375 -8.359 1 93.88 84 GLY B C 1
ATOM 4826 O O . GLY B 1 84 ? 18.766 36.219 -8.008 1 93.88 84 GLY B O 1
ATOM 4827 N N . LEU B 1 85 ? 20.078 35.312 -9.516 1 95.5 85 LEU B N 1
ATOM 4828 C CA . LEU B 1 85 ? 19.75 36.312 -10.523 1 95.5 85 LEU B CA 1
ATOM 4829 C C . LEU B 1 85 ? 18.281 36.188 -10.93 1 95.5 85 LEU B C 1
ATOM 4831 O O . LEU B 1 85 ? 17.594 37.219 -11.086 1 95.5 85 LEU B O 1
ATOM 4835 N N . CYS B 1 86 ? 17.891 35 -11.086 1 94.06 86 CYS B N 1
ATOM 4836 C CA . CYS B 1 86 ? 16.5 34.781 -11.469 1 94.06 86 CYS B CA 1
ATOM 4837 C C . CYS B 1 86 ? 15.555 35.25 -10.352 1 94.06 86 CYS B C 1
ATOM 4839 O O . CYS B 1 86 ? 14.5 35.812 -10.625 1 94.06 86 CYS B O 1
ATOM 4841 N N . LEU B 1 87 ? 15.93 34.969 -9.141 1 91.75 87 LEU B N 1
ATOM 4842 C CA . LEU B 1 87 ? 15.125 35.406 -8.008 1 91.75 87 LEU B CA 1
ATOM 4843 C C . LEU B 1 87 ? 15.062 36.938 -7.938 1 91.75 87 LEU B C 1
ATOM 4845 O O . LEU B 1 87 ? 14 37.5 -7.652 1 91.75 87 LEU B O 1
ATOM 4849 N N . ALA B 1 88 ? 16.141 37.531 -8.227 1 92.25 88 ALA B N 1
ATOM 4850 C CA . ALA B 1 88 ? 16.203 39 -8.188 1 92.25 88 ALA B CA 1
ATOM 4851 C C . ALA B 1 88 ? 15.344 39.625 -9.289 1 92.25 88 ALA B C 1
ATOM 4853 O O . ALA B 1 88 ? 14.578 40.531 -9.039 1 92.25 88 ALA B O 1
ATOM 4854 N N . VAL B 1 89 ? 15.477 39.094 -10.422 1 92.38 89 VAL B N 1
ATOM 4855 C CA . VAL B 1 89 ? 14.68 39.562 -11.539 1 92.38 89 VAL B CA 1
ATOM 4856 C C . VAL B 1 89 ? 13.195 39.344 -11.273 1 92.38 89 VAL B C 1
ATOM 4858 O O . VAL B 1 89 ? 12.367 40.219 -11.508 1 92.38 89 VAL B O 1
ATOM 4861 N N . GLY B 1 90 ? 12.961 38.156 -10.82 1 89.31 90 GLY B N 1
ATOM 4862 C CA . GLY B 1 90 ? 11.578 37.875 -10.469 1 89.31 90 GLY B CA 1
ATOM 4863 C C . GLY B 1 90 ? 11.023 38.781 -9.398 1 89.31 90 GLY B C 1
ATOM 4864 O O . GLY B 1 90 ? 9.859 39.188 -9.477 1 89.31 90 GLY B O 1
ATOM 4865 N N . TYR B 1 91 ? 11.82 39.031 -8.461 1 88.75 91 TYR B N 1
ATOM 4866 C CA . TYR B 1 91 ? 11.422 39.938 -7.379 1 88.75 91 TYR B CA 1
ATOM 4867 C C . TYR B 1 91 ? 11.109 41.344 -7.906 1 88.75 91 TYR B C 1
ATOM 4869 O O . TYR B 1 91 ? 10.07 41.906 -7.57 1 88.75 91 TYR B O 1
ATOM 4877 N N . VAL B 1 92 ? 11.922 41.875 -8.68 1 89.94 92 VAL B N 1
ATOM 4878 C CA . VAL B 1 92 ? 11.742 43.188 -9.234 1 89.94 92 VAL B CA 1
ATOM 4879 C C . VAL B 1 92 ? 10.5 43.219 -10.133 1 89.94 92 VAL B C 1
ATOM 4881 O O . VAL B 1 92 ? 9.703 44.156 -10.078 1 89.94 92 VAL B O 1
ATOM 4884 N N . ALA B 1 93 ? 10.398 42.219 -10.914 1 88.12 93 ALA B N 1
ATOM 4885 C CA . ALA B 1 93 ? 9.242 42.125 -11.797 1 88.12 93 ALA B CA 1
ATOM 4886 C C . ALA B 1 93 ? 7.945 42.094 -10.992 1 88.12 93 ALA B C 1
ATOM 4888 O O . ALA B 1 93 ? 6.957 42.75 -11.359 1 88.12 93 ALA B O 1
ATOM 4889 N N . THR B 1 94 ? 7.961 41.344 -9.977 1 85.5 94 THR B N 1
ATOM 4890 C CA . THR B 1 94 ? 6.773 41.219 -9.141 1 85.5 94 THR B CA 1
ATOM 4891 C C . THR B 1 94 ? 6.477 42.531 -8.422 1 85.5 94 THR B C 1
ATOM 4893 O O . THR B 1 94 ? 5.316 42.938 -8.305 1 85.5 94 THR B O 1
ATOM 4896 N N . LYS B 1 95 ? 7.461 43.156 -7.949 1 85 95 LYS B N 1
ATOM 4897 C CA . LYS B 1 95 ? 7.281 44.438 -7.277 1 85 95 LYS B CA 1
ATOM 4898 C C . LYS B 1 95 ? 6.676 45.469 -8.219 1 85 95 LYS B C 1
ATOM 4900 O O . LYS B 1 95 ? 5.82 46.281 -7.82 1 85 95 LYS B O 1
ATOM 4905 N N . VAL B 1 96 ? 7.086 45.438 -9.375 1 84.19 96 VAL B N 1
ATOM 4906 C CA . VAL B 1 96 ? 6.566 46.344 -10.383 1 84.19 96 VAL B CA 1
ATOM 4907 C C . VAL B 1 96 ? 5.109 46.031 -10.688 1 84.19 96 VAL B C 1
ATOM 4909 O O . VAL B 1 96 ? 4.273 46.906 -10.82 1 84.19 96 VAL B O 1
ATOM 4912 N N . ALA B 1 97 ? 4.887 44.781 -10.797 1 81.56 97 ALA B N 1
ATOM 4913 C CA . ALA B 1 97 ? 3.527 44.344 -11.109 1 81.56 97 ALA B CA 1
ATOM 4914 C C . ALA B 1 97 ? 2.566 44.688 -9.977 1 81.56 97 ALA B C 1
ATOM 4916 O O . ALA B 1 97 ? 1.393 44.969 -10.219 1 81.56 97 ALA B O 1
ATOM 4917 N N . LEU B 1 98 ? 3.057 44.688 -8.75 1 81.31 98 LEU B N 1
ATOM 4918 C CA . LEU B 1 98 ? 2.191 44.875 -7.594 1 81.31 98 LEU B CA 1
ATOM 4919 C C . LEU B 1 98 ? 2.137 46.344 -7.188 1 81.31 98 LEU B C 1
ATOM 4921 O O . LEU B 1 98 ? 1.304 46.719 -6.367 1 81.31 98 LEU B O 1
ATOM 4925 N N . GLU B 1 99 ? 2.971 47.031 -7.734 1 80.19 99 GLU B N 1
ATOM 4926 C CA . GLU B 1 99 ? 2.986 48.438 -7.344 1 80.19 99 GLU B CA 1
ATOM 4927 C C . GLU B 1 99 ? 1.624 49.094 -7.57 1 80.19 99 GLU B C 1
ATOM 4929 O O . GLU B 1 99 ? 1.073 49 -8.672 1 80.19 99 GLU B O 1
ATOM 4934 N N . GLY B 1 100 ? 0.992 49.562 -6.469 1 72.19 100 GLY B N 1
ATOM 4935 C CA . GLY B 1 100 ? -0.271 50.281 -6.52 1 72.19 100 GLY B CA 1
ATOM 4936 C C . GLY B 1 100 ? -1.48 49.375 -6.434 1 72.19 100 GLY B C 1
ATOM 4937 O O . GLY B 1 100 ? -2.621 49.844 -6.441 1 72.19 100 GLY B O 1
ATOM 4938 N N . TRP B 1 101 ? -1.252 48.094 -6.59 1 69.19 101 TRP B N 1
ATOM 4939 C CA . TRP B 1 101 ? -2.375 47.156 -6.586 1 69.19 101 TRP B CA 1
ATOM 4940 C C . TRP B 1 101 ? -2.582 46.562 -5.199 1 69.19 101 TRP B C 1
ATOM 4942 O O . TRP B 1 101 ? -1.707 45.875 -4.684 1 69.19 101 TRP B O 1
ATOM 4952 N N . LYS B 1 102 ? -3.631 46.969 -4.477 1 65.06 102 LYS B N 1
ATOM 4953 C CA . LYS B 1 102 ? -3.91 46.469 -3.133 1 65.06 102 LYS B CA 1
ATOM 4954 C C . LYS B 1 102 ? -5.129 45.562 -3.133 1 65.06 102 LYS B C 1
ATOM 4956 O O . LYS B 1 102 ? -5.465 44.969 -2.105 1 65.06 102 LYS B O 1
ATOM 4961 N N . ASP B 1 103 ? -5.637 45.312 -4.301 1 63.81 103 ASP B N 1
ATOM 4962 C CA . ASP B 1 103 ? -6.906 44.562 -4.344 1 63.81 103 ASP B CA 1
ATOM 4963 C C . ASP B 1 103 ? -6.68 43.062 -4.336 1 63.81 103 ASP B C 1
ATOM 4965 O O . ASP B 1 103 ? -6.09 42.531 -5.27 1 63.81 103 ASP B O 1
ATOM 4969 N N . LYS B 1 104 ? -7.086 42.438 -3.23 1 64.25 104 LYS B N 1
ATOM 4970 C CA . LYS B 1 104 ? -6.922 41 -3.107 1 64.25 104 LYS B CA 1
ATOM 4971 C C . LYS B 1 104 ? -8.172 40.25 -3.584 1 64.25 104 LYS B C 1
ATOM 4973 O O . LYS B 1 104 ? -8.164 39.031 -3.709 1 64.25 104 LYS B O 1
ATOM 4978 N N . GLU B 1 105 ? -9.203 40.938 -3.967 1 68.62 105 GLU B N 1
ATOM 4979 C CA . GLU B 1 105 ? -10.484 40.312 -4.238 1 68.62 105 GLU B CA 1
ATOM 4980 C C . GLU B 1 105 ? -10.727 40.188 -5.738 1 68.62 105 GLU B C 1
ATOM 4982 O O . GLU B 1 105 ? -11.461 39.281 -6.176 1 68.62 105 GLU B O 1
ATOM 4987 N N . ASN B 1 106 ? -10.07 41.031 -6.461 1 72.44 106 ASN B N 1
ATOM 4988 C CA . ASN B 1 106 ? -10.328 41 -7.895 1 72.44 106 ASN B CA 1
ATOM 4989 C C . ASN B 1 106 ? -9.125 40.469 -8.672 1 72.44 106 ASN B C 1
ATOM 4991 O O . ASN B 1 106 ? -7.996 40.531 -8.18 1 72.44 106 ASN B O 1
ATOM 4995 N N . PRO B 1 107 ? -9.453 39.938 -9.852 1 72.69 107 PRO B N 1
ATOM 4996 C CA . PRO B 1 107 ? -8.344 39.438 -10.672 1 72.69 107 PRO B CA 1
ATOM 4997 C C . PRO B 1 107 ? -7.406 40.562 -11.133 1 72.69 107 PRO B C 1
ATOM 4999 O O . PRO B 1 107 ? -7.836 41.719 -11.297 1 72.69 107 PRO B O 1
ATOM 5002 N N . MET B 1 108 ? -6.184 40.25 -11.227 1 72.12 108 MET B N 1
ATOM 5003 C CA . MET B 1 108 ? -5.18 41.219 -11.664 1 72.12 108 MET B CA 1
ATOM 5004 C C . MET B 1 108 ? -5.461 41.719 -13.086 1 72.12 108 MET B C 1
ATOM 5006 O O . MET B 1 108 ? -5.859 40.906 -13.945 1 72.12 108 MET B O 1
ATOM 5010 N N . PRO B 1 109 ? -5.316 42.969 -13.258 1 73.69 109 PRO B N 1
ATOM 5011 C CA . PRO B 1 109 ? -5.516 43.5 -14.602 1 73.69 109 PRO B CA 1
ATOM 5012 C C . PRO B 1 109 ? -4.586 42.875 -15.633 1 73.69 109 PRO B C 1
ATOM 5014 O O . PRO B 1 109 ? -3.547 42.312 -15.273 1 73.69 109 PRO B O 1
ATOM 5017 N N . LYS B 1 110 ? -4.855 43 -16.891 1 72.75 110 LYS B N 1
ATOM 5018 C CA . LYS B 1 110 ? -4.195 42.312 -17.984 1 72.75 110 LYS B CA 1
ATOM 5019 C C . LYS B 1 110 ? -2.729 42.719 -18.094 1 72.75 110 LYS B C 1
ATOM 5021 O O . LYS B 1 110 ? -1.866 41.875 -18.375 1 72.75 110 LYS B O 1
ATOM 5026 N N . TRP B 1 111 ? -2.512 44.094 -17.969 1 73.06 111 TRP B N 1
ATOM 5027 C CA . TRP B 1 111 ? -1.127 44.5 -18.125 1 73.06 111 TRP B CA 1
ATOM 5028 C C . TRP B 1 111 ? -0.237 43.906 -17.047 1 73.06 111 TRP B C 1
ATOM 5030 O O . TRP B 1 111 ? 0.93 43.594 -17.297 1 73.06 111 TRP B O 1
ATOM 5040 N N . ARG B 1 112 ? -0.738 43.781 -15.898 1 73.44 112 ARG B N 1
ATOM 5041 C CA . ARG B 1 112 ? 0.004 43.188 -14.805 1 73.44 112 ARG B CA 1
ATOM 5042 C C . ARG B 1 112 ? 0.245 41.688 -15.078 1 73.44 112 ARG B C 1
ATOM 5044 O O . ARG B 1 112 ? 1.308 41.156 -14.75 1 73.44 112 ARG B O 1
ATOM 5051 N N . CYS B 1 113 ? -0.623 41.219 -15.891 1 71.25 113 CYS B N 1
ATOM 5052 C CA . CYS B 1 113 ? -0.491 39.812 -16.266 1 71.25 113 CYS B CA 1
ATOM 5053 C C . CYS B 1 113 ? 0.677 39.594 -17.219 1 71.25 113 CYS B C 1
ATOM 5055 O O . CYS B 1 113 ? 1.351 38.562 -17.172 1 71.25 113 CYS B O 1
ATOM 5057 N N . ARG B 1 114 ? 0.898 40.562 -17.984 1 75.88 114 ARG B N 1
ATOM 5058 C CA . ARG B 1 114 ? 2.01 40.469 -18.922 1 75.88 114 ARG B CA 1
ATOM 5059 C C . ARG B 1 114 ? 3.348 40.5 -18.188 1 75.88 114 ARG B C 1
ATOM 5061 O O . ARG B 1 114 ? 4.289 39.812 -18.578 1 75.88 114 ARG B O 1
ATOM 5068 N N . VAL B 1 115 ? 3.383 41.312 -17.141 1 78.69 115 VAL B N 1
ATOM 5069 C CA . VAL B 1 115 ? 4.598 41.344 -16.344 1 78.69 115 VAL B CA 1
ATOM 5070 C C . VAL B 1 115 ? 4.809 40.031 -15.633 1 78.69 115 VAL B C 1
ATOM 5072 O O . VAL B 1 115 ? 5.94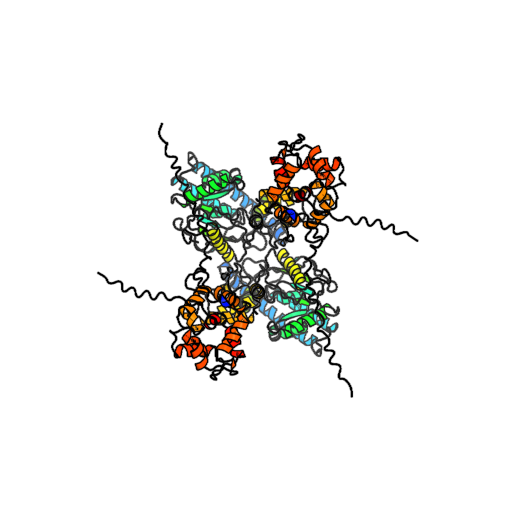5 39.594 -15.398 1 78.69 115 VAL B O 1
ATOM 5075 N N . MET B 1 116 ? 3.711 39.438 -15.531 1 82.56 116 MET B N 1
ATOM 5076 C CA . MET B 1 116 ? 3.799 38.125 -14.836 1 82.56 116 MET B CA 1
ATOM 5077 C C . MET B 1 116 ? 4.43 37.094 -15.742 1 82.56 116 MET B C 1
ATOM 5079 O O . MET B 1 116 ? 4.941 36.062 -15.25 1 82.56 116 MET B O 1
ATOM 5083 N N . TRP B 1 117 ? 4.48 37.406 -16.969 1 86.12 117 TRP B N 1
ATOM 5084 C CA . TRP B 1 117 ? 5.156 36.5 -17.906 1 86.12 117 TRP B CA 1
ATOM 5085 C C . TRP B 1 117 ? 6.652 36.438 -17.609 1 86.12 117 TRP B C 1
ATOM 5087 O O . TRP B 1 117 ? 7.266 35.375 -17.703 1 86.12 117 TRP B O 1
ATOM 5097 N N . ILE B 1 118 ? 7.148 37.5 -17.203 1 88.06 118 ILE B N 1
ATOM 5098 C CA . ILE B 1 118 ? 8.562 37.562 -16.859 1 88.06 118 ILE B CA 1
ATOM 5099 C C . ILE B 1 118 ? 8.82 36.688 -15.633 1 88.06 118 ILE B C 1
ATOM 5101 O O . ILE B 1 118 ? 9.781 35.906 -15.602 1 88.06 118 ILE B O 1
ATOM 5105 N N . THR B 1 119 ? 7.957 36.781 -14.75 1 87.38 119 THR B N 1
ATOM 5106 C CA . THR B 1 119 ? 8.109 36 -13.539 1 87.38 119 THR B CA 1
ATOM 5107 C C . THR B 1 119 ? 7.977 34.5 -13.852 1 87.38 119 THR B C 1
ATOM 5109 O O . THR B 1 119 ? 8.672 33.688 -13.258 1 87.38 119 THR B O 1
ATOM 5112 N N . ARG B 1 120 ? 7.164 34.156 -14.75 1 90.38 120 ARG B N 1
ATOM 5113 C CA . ARG B 1 120 ? 7 32.781 -15.156 1 90.38 120 ARG B CA 1
ATOM 5114 C C . ARG B 1 120 ? 8.266 32.25 -15.82 1 90.38 120 ARG B C 1
ATOM 5116 O O . ARG B 1 120 ? 8.688 31.109 -15.547 1 90.38 120 ARG B O 1
ATOM 5123 N N . MET B 1 121 ? 8.852 33.094 -16.641 1 93.38 121 MET B N 1
ATOM 5124 C CA . MET B 1 121 ? 10.086 32.688 -17.297 1 93.38 121 MET B CA 1
ATOM 5125 C C . MET B 1 121 ? 11.219 32.531 -16.281 1 93.38 121 MET B C 1
ATOM 5127 O O . MET B 1 121 ? 12.086 31.656 -16.438 1 93.38 121 MET B O 1
ATOM 5131 N N . CYS B 1 122 ? 11.148 33.406 -15.281 1 92.31 122 CYS B N 1
ATOM 5132 C CA . CYS B 1 122 ? 12.117 33.25 -14.203 1 92.31 122 CYS B CA 1
ATOM 5133 C C . CYS B 1 122 ? 11.93 31.906 -13.492 1 92.31 122 CYS B C 1
ATOM 5135 O O . CYS B 1 122 ? 12.898 31.266 -13.094 1 92.31 122 CYS B O 1
ATOM 5137 N N . GLY B 1 123 ? 10.641 31.531 -13.375 1 92.69 123 GLY B N 1
ATOM 5138 C CA . GLY B 1 123 ? 10.367 30.219 -12.812 1 92.69 123 GLY B CA 1
ATOM 5139 C C . GLY B 1 123 ? 10.992 29.094 -13.602 1 92.69 123 GLY B C 1
ATOM 5140 O O . GLY B 1 123 ? 11.57 28.172 -13.023 1 92.69 123 GLY B O 1
ATOM 5141 N N . ARG B 1 124 ? 10.945 29.125 -14.898 1 96 124 ARG B N 1
ATOM 5142 C CA . ARG B 1 124 ? 11.555 28.109 -15.75 1 96 124 ARG B CA 1
ATOM 5143 C C . ARG B 1 124 ? 13.07 28.094 -15.586 1 96 124 ARG B C 1
ATOM 5145 O O . ARG B 1 124 ? 13.688 27.016 -15.555 1 96 124 ARG B O 1
ATOM 5152 N N . CYS B 1 125 ? 13.656 29.234 -15.477 1 96.38 125 CYS B N 1
ATOM 5153 C CA . CYS B 1 125 ? 15.102 29.328 -15.312 1 96.38 125 CYS B CA 1
ATOM 5154 C C . CYS B 1 125 ? 15.539 28.797 -13.961 1 96.38 125 CYS B C 1
ATOM 5156 O O . CYS B 1 125 ? 16.609 28.203 -13.836 1 96.38 125 CYS B O 1
ATOM 5158 N N . ILE B 1 126 ? 14.688 29.047 -13.023 1 95.25 126 ILE B N 1
ATOM 5159 C CA . ILE B 1 126 ? 14.969 28.5 -11.695 1 95.25 126 ILE B CA 1
ATOM 5160 C C . ILE B 1 126 ? 14.969 26.984 -11.758 1 95.25 126 ILE B C 1
ATOM 5162 O O . ILE B 1 126 ? 15.867 26.328 -11.219 1 95.25 126 ILE B O 1
ATOM 5166 N N . LEU B 1 127 ? 13.992 26.422 -12.445 1 96.88 127 LEU B N 1
ATOM 5167 C CA . LEU B 1 127 ? 13.953 24.969 -12.625 1 96.88 127 LEU B CA 1
ATOM 5168 C C . LEU B 1 127 ? 15.211 24.469 -13.336 1 96.88 127 LEU B C 1
ATOM 5170 O O . LEU B 1 127 ? 15.773 23.438 -12.969 1 96.88 127 LEU B O 1
ATOM 5174 N N . PHE B 1 128 ? 15.617 25.234 -14.297 1 96.94 128 PHE B N 1
ATOM 5175 C CA . PHE B 1 128 ? 16.828 24.906 -15.031 1 96.94 128 PHE B CA 1
ATOM 5176 C C . PHE B 1 128 ? 18.047 24.922 -14.109 1 96.94 128 PHE B C 1
ATOM 5178 O O . PHE B 1 128 ? 18.891 24.031 -14.188 1 96.94 128 PHE B O 1
ATOM 5185 N N . SER B 1 129 ? 18.094 25.891 -13.289 1 96.31 129 SER B N 1
ATOM 5186 C CA . SER B 1 129 ? 19.219 26 -12.367 1 96.31 129 SER B CA 1
ATOM 5187 C C . SER B 1 129 ? 19.25 24.828 -11.391 1 96.31 129 SER B C 1
ATOM 5189 O O . SER B 1 129 ? 20.328 24.422 -10.938 1 96.31 129 SER B O 1
ATOM 5191 N N . PHE B 1 130 ? 18.125 24.266 -11.047 1 96.5 130 PHE B N 1
ATOM 5192 C CA . PHE B 1 130 ? 18.047 23.141 -10.117 1 96.5 130 PHE B CA 1
ATOM 5193 C C . PHE B 1 130 ? 18.328 21.828 -10.836 1 96.5 130 PHE B C 1
ATOM 5195 O O . PHE B 1 130 ? 18.297 20.766 -10.219 1 96.5 130 PHE B O 1
ATOM 5202 N N . GLY B 1 131 ? 18.562 21.844 -12.047 1 95.25 131 GLY B N 1
ATOM 5203 C CA . GLY B 1 131 ? 18.953 20.672 -12.789 1 95.25 131 GLY B CA 1
ATOM 5204 C C . GLY B 1 131 ? 17.828 20.047 -13.578 1 95.25 131 GLY B C 1
ATOM 5205 O O . GLY B 1 131 ? 17.922 18.891 -14.016 1 95.25 131 GLY B O 1
ATOM 5206 N N . TYR B 1 132 ? 16.719 20.734 -13.727 1 96.44 132 TYR B N 1
ATOM 5207 C CA . TYR B 1 132 ? 15.594 20.219 -14.492 1 96.44 132 TYR B CA 1
ATOM 5208 C C . TYR B 1 132 ? 15.562 20.828 -15.891 1 96.44 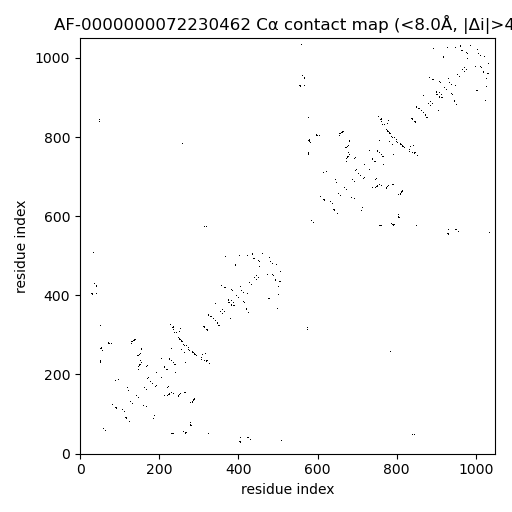132 TYR B C 1
ATOM 5210 O O . TYR B 1 132 ? 14.664 21.594 -16.219 1 96.44 132 TYR B O 1
ATOM 5218 N N . GLN B 1 133 ? 16.484 20.344 -16.719 1 93.5 133 GLN B N 1
ATOM 5219 C CA . GLN B 1 133 ? 16.609 20.828 -18.078 1 93.5 133 GLN B CA 1
ATOM 5220 C C . GLN B 1 133 ? 15.484 20.297 -18.969 1 93.5 133 GLN B C 1
ATOM 5222 O O . GLN B 1 133 ? 14.938 21.031 -19.797 1 93.5 133 GLN B O 1
ATOM 5227 N N . TRP B 1 134 ? 15.164 19.047 -18.734 1 91.44 134 TRP B N 1
ATOM 5228 C CA . TRP B 1 134 ? 14.102 18.422 -19.516 1 91.44 134 TRP B CA 1
ATOM 5229 C C . TRP B 1 134 ? 12.984 17.922 -18.609 1 91.44 134 TRP B C 1
ATOM 5231 O O . TRP B 1 134 ? 13.258 17.266 -17.594 1 91.44 134 TRP B O 1
ATOM 5241 N N . ILE B 1 135 ? 11.789 18.281 -18.953 1 93.81 135 ILE B N 1
ATOM 5242 C CA . ILE B 1 135 ? 10.617 17.844 -18.203 1 93.81 135 ILE B CA 1
ATOM 5243 C C . ILE B 1 135 ? 9.719 16.984 -19.078 1 93.81 135 ILE B C 1
ATOM 5245 O O . ILE B 1 135 ? 9.281 17.406 -20.141 1 93.81 135 ILE B O 1
ATOM 5249 N N . LYS B 1 136 ? 9.523 15.766 -18.641 1 93.5 136 LYS B N 1
ATOM 5250 C CA . LYS B 1 136 ? 8.672 14.836 -19.391 1 93.5 136 LYS B CA 1
ATOM 5251 C C . LYS B 1 136 ? 7.203 15.023 -19.031 1 93.5 136 LYS B C 1
ATOM 5253 O O . LYS B 1 136 ? 6.84 14.977 -17.859 1 93.5 136 LYS B O 1
ATOM 5258 N N . ARG B 1 137 ? 6.379 15.234 -20.031 1 95.31 137 ARG B N 1
ATOM 5259 C CA . ARG B 1 137 ? 4.949 15.453 -19.828 1 95.31 137 ARG B CA 1
ATOM 5260 C C . ARG B 1 137 ? 4.125 14.359 -20.5 1 95.31 13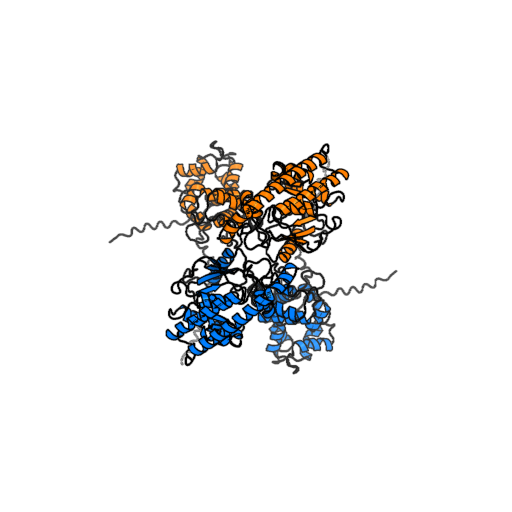7 ARG B C 1
ATOM 5262 O O . ARG B 1 137 ? 4.367 14.016 -21.656 1 95.31 137 ARG B O 1
ATOM 5269 N N . LYS B 1 138 ? 3.285 13.75 -19.719 1 94.38 138 LYS B N 1
ATOM 5270 C CA . LYS B 1 138 ? 2.283 12.812 -20.219 1 94.38 138 LYS B CA 1
ATOM 5271 C C . LYS B 1 138 ? 0.875 13.383 -20.062 1 94.38 138 LYS B C 1
ATOM 5273 O O . LYS B 1 138 ? 0.501 13.844 -18.984 1 94.38 138 LYS B O 1
ATOM 5278 N N . GLY B 1 139 ? 0.127 13.359 -21.109 1 95.44 139 GLY B N 1
ATOM 5279 C CA . GLY B 1 139 ? -1.197 13.961 -21.078 1 95.44 139 GLY B CA 1
ATOM 5280 C C . GLY B 1 139 ? -1.175 15.469 -21.266 1 95.44 139 GLY B C 1
ATOM 5281 O O . GLY B 1 139 ? -0.128 16.047 -21.547 1 95.44 139 GLY B O 1
ATOM 5282 N N . LYS B 1 140 ? -2.426 16.078 -21.203 1 96.19 140 LYS B N 1
ATOM 5283 C CA . LYS B 1 140 ? -2.557 17.531 -21.391 1 96.19 140 LYS B CA 1
ATOM 5284 C C . LYS B 1 140 ? -3.408 18.141 -20.281 1 96.19 140 LYS B C 1
ATOM 5286 O O . LYS B 1 140 ? -4.355 17.516 -19.797 1 96.19 140 LYS B O 1
ATOM 5291 N N . PRO B 1 141 ? -2.961 19.359 -19.938 1 96.19 141 PRO B N 1
ATOM 5292 C CA . PRO B 1 141 ? -3.805 20.047 -18.953 1 96.19 141 PRO B CA 1
ATOM 5293 C C . PRO B 1 141 ? -5.184 20.391 -19.516 1 96.19 141 PRO B C 1
ATOM 5295 O O . PRO B 1 141 ? -5.305 20.781 -20.672 1 96.19 141 PRO B O 1
ATOM 5298 N N . ALA B 1 142 ? -6.109 20.203 -18.703 1 96.31 142 ALA B N 1
ATOM 5299 C CA . ALA B 1 142 ? -7.469 20.578 -19.078 1 96.31 142 ALA B CA 1
ATOM 5300 C C . ALA B 1 142 ? -7.672 22.078 -19 1 96.31 142 ALA B C 1
ATOM 5302 O O . ALA B 1 142 ? -7.09 22.75 -18.125 1 96.31 142 ALA B O 1
ATOM 5303 N N . PRO B 1 143 ? -8.531 22.562 -19.938 1 94.5 143 PRO B N 1
ATOM 5304 C CA . PRO B 1 143 ? -8.836 23.984 -19.844 1 94.5 143 PRO B CA 1
ATOM 5305 C C . PRO B 1 143 ? -9.516 24.359 -18.531 1 94.5 143 PRO B C 1
ATOM 5307 O O . PRO B 1 143 ? -10.227 23.547 -17.938 1 94.5 143 PRO B O 1
ATOM 5310 N N . ARG B 1 144 ? -9.258 25.562 -18.156 1 93.25 144 ARG B N 1
ATOM 5311 C CA . ARG B 1 144 ? -9.797 26.062 -16.891 1 93.25 144 ARG B CA 1
ATOM 5312 C C . ARG B 1 144 ? -11.32 25.953 -16.859 1 93.25 144 ARG B C 1
ATOM 5314 O O . ARG B 1 144 ? -11.906 25.672 -15.82 1 93.25 144 ARG B O 1
ATOM 5321 N N . GLU B 1 145 ? -11.93 26.094 -17.969 1 93.44 145 GLU B N 1
ATOM 5322 C CA . GLU B 1 145 ? -13.391 26.078 -18.062 1 93.44 145 GLU B CA 1
ATOM 5323 C C . GLU B 1 145 ? -13.938 24.688 -17.766 1 93.44 145 GLU B C 1
ATOM 5325 O O . GLU B 1 145 ? -15.055 24.547 -17.25 1 93.44 145 GLU B O 1
ATOM 5330 N N . ILE B 1 146 ? -13.148 23.781 -18 1 94.81 146 ILE B N 1
ATOM 5331 C CA . ILE B 1 146 ? -13.578 22.391 -17.797 1 94.81 146 ILE B CA 1
ATOM 5332 C C . ILE B 1 146 ? -13.25 21.953 -16.375 1 94.81 146 ILE B C 1
ATOM 5334 O O . ILE B 1 146 ? -14.094 21.391 -15.68 1 94.81 146 ILE B O 1
ATOM 5338 N N . ALA B 1 147 ? -12.07 22.219 -16.016 1 96.69 147 ALA B N 1
ATOM 5339 C CA . ALA B 1 147 ? -11.609 21.844 -14.68 1 96.69 147 ALA B CA 1
ATOM 5340 C C . ALA B 1 147 ? -10.945 23.016 -13.977 1 96.69 147 ALA B C 1
ATOM 5342 O O . ALA B 1 147 ? -9.734 23.219 -14.102 1 96.69 147 ALA B O 1
ATOM 5343 N N . PRO B 1 148 ? -11.656 23.656 -13.195 1 96.75 148 PRO B N 1
ATOM 5344 C CA . PRO B 1 148 ? -11.109 24.828 -12.508 1 96.75 148 PRO B CA 1
ATOM 5345 C C . PRO B 1 148 ? -10.172 24.469 -11.359 1 96.75 148 PRO B C 1
ATOM 5347 O O . PRO B 1 148 ? -9.438 25.312 -10.859 1 96.75 148 PRO B O 1
ATOM 5350 N N . ILE B 1 149 ? -10.195 23.203 -10.914 1 97.44 149 ILE B N 1
ATOM 5351 C CA . ILE B 1 149 ? -9.367 22.797 -9.789 1 97.44 149 ILE B CA 1
ATOM 5352 C C . ILE B 1 149 ? -8.398 21.703 -10.234 1 97.44 149 ILE B C 1
ATOM 5354 O O . ILE B 1 149 ? -8.781 20.781 -10.953 1 97.44 149 ILE B O 1
ATOM 5358 N N . ILE B 1 150 ? -7.172 21.844 -9.797 1 97.94 150 ILE B N 1
ATOM 5359 C CA . ILE B 1 150 ? -6.137 20.844 -10.023 1 97.94 150 ILE B CA 1
ATOM 5360 C C . ILE B 1 150 ? -5.652 20.297 -8.68 1 97.94 150 ILE B C 1
ATOM 5362 O O . ILE B 1 150 ? -5.438 21.047 -7.73 1 97.94 150 ILE B O 1
ATOM 5366 N N . VAL B 1 151 ? -5.582 18.969 -8.633 1 98.19 151 VAL B N 1
ATOM 5367 C CA . VAL B 1 151 ? -5.023 18.328 -7.445 1 98.19 151 VAL B CA 1
ATOM 5368 C C . VAL B 1 151 ? -3.783 17.531 -7.824 1 98.19 151 VAL B C 1
ATOM 5370 O O . VAL B 1 151 ? -3.762 16.859 -8.867 1 98.19 151 VAL B O 1
ATOM 5373 N N . SER B 1 152 ? -2.756 17.609 -7.008 1 98.25 152 SER B N 1
ATOM 5374 C CA . SER B 1 152 ? -1.508 16.906 -7.293 1 98.25 152 SER B CA 1
ATOM 5375 C C . SER B 1 152 ? -0.886 16.344 -6.02 1 98.25 152 SER B C 1
ATOM 5377 O O . SER B 1 152 ? -1.161 16.828 -4.922 1 98.25 152 SER B O 1
ATOM 5379 N N . ASN B 1 153 ? -0.183 15.203 -6.191 1 97.56 153 ASN B N 1
ATOM 5380 C CA . ASN B 1 153 ? 0.668 14.789 -5.078 1 97.56 153 ASN B CA 1
ATOM 5381 C C . ASN B 1 153 ? 1.812 15.766 -4.852 1 97.56 153 ASN B C 1
ATOM 5383 O O . ASN B 1 153 ? 2.111 16.594 -5.723 1 97.56 153 ASN B O 1
ATOM 5387 N N . HIS B 1 154 ? 2.391 15.773 -3.73 1 96.44 154 HIS B N 1
ATOM 5388 C CA . HIS B 1 154 ? 3.404 16.75 -3.344 1 96.44 154 HIS B CA 1
ATOM 5389 C C . HIS B 1 154 ? 4.66 16.062 -2.816 1 96.44 154 HIS B C 1
ATOM 5391 O O . HIS B 1 154 ? 4.645 15.484 -1.729 1 96.44 154 HIS B O 1
ATOM 5397 N N . VAL B 1 155 ? 5.738 16.172 -3.551 1 96.44 155 VAL B N 1
ATOM 5398 C CA . VAL B 1 155 ? 6.922 15.375 -3.229 1 96.44 155 VAL B CA 1
ATOM 5399 C C . VAL B 1 155 ? 8.062 16.297 -2.818 1 96.44 155 VAL B C 1
ATOM 5401 O O . VAL B 1 155 ? 8.828 15.984 -1.899 1 96.44 155 VAL B O 1
ATOM 5404 N N . SER B 1 156 ? 8.195 17.406 -3.51 1 94.75 156 SER B N 1
ATOM 5405 C CA . SER B 1 156 ? 9.32 18.312 -3.295 1 94.75 156 SER B CA 1
ATOM 5406 C C . SER B 1 156 ? 8.883 19.766 -3.355 1 94.75 156 SER B C 1
ATOM 5408 O O . SER B 1 156 ? 7.727 20.062 -3.654 1 94.75 156 SER B O 1
ATOM 5410 N N . TYR B 1 157 ? 9.844 20.703 -2.998 1 91.81 157 TYR B N 1
ATOM 5411 C CA . TYR B 1 157 ? 9.539 22.125 -3.098 1 91.81 157 TYR B CA 1
ATOM 5412 C C . TYR B 1 157 ? 9.609 22.594 -4.547 1 91.81 157 TYR B C 1
ATOM 5414 O O . TYR B 1 157 ? 9.336 23.766 -4.84 1 91.81 157 TYR B O 1
ATOM 5422 N N . ILE B 1 158 ? 9.781 21.75 -5.457 1 94.88 158 ILE B N 1
ATOM 5423 C CA . ILE B 1 158 ? 9.969 22.062 -6.867 1 94.88 158 ILE B CA 1
ATOM 5424 C C . ILE B 1 158 ? 8.609 22.219 -7.551 1 94.88 158 ILE B C 1
ATOM 5426 O O . ILE B 1 158 ? 8.453 23.031 -8.461 1 94.88 158 ILE B O 1
ATOM 5430 N N . GLU B 1 159 ? 7.59 21.469 -7.059 1 95.44 159 GLU B N 1
ATOM 5431 C CA . GLU B 1 159 ? 6.309 21.391 -7.754 1 95.44 159 GLU B CA 1
ATOM 5432 C C . GLU B 1 159 ? 5.645 22.766 -7.828 1 95.44 159 GLU B C 1
ATOM 5434 O O . GLU B 1 159 ? 5.168 23.172 -8.891 1 95.44 159 GLU B O 1
ATOM 5439 N N . PRO B 1 160 ? 5.641 23.484 -6.727 1 92 160 PRO B N 1
ATOM 5440 C CA . PRO B 1 160 ? 5.008 24.797 -6.832 1 92 160 PRO B CA 1
ATOM 5441 C C . PRO B 1 160 ? 5.672 25.688 -7.879 1 92 160 PRO B C 1
ATOM 5443 O O . PRO B 1 160 ? 4.988 26.438 -8.578 1 92 160 PRO B O 1
ATOM 5446 N N . ILE B 1 161 ? 6.953 25.609 -8.023 1 92.19 161 ILE B N 1
ATOM 5447 C CA . ILE B 1 161 ? 7.691 26.391 -9 1 92.19 161 ILE B CA 1
ATOM 5448 C C . ILE B 1 161 ? 7.332 25.938 -10.414 1 92.19 161 ILE B C 1
ATOM 5450 O O . ILE B 1 161 ? 7.074 26.75 -11.297 1 92.19 161 ILE B O 1
ATOM 5454 N N . PHE B 1 162 ? 7.25 24.75 -10.609 1 96.06 162 PHE B N 1
ATOM 5455 C CA . PHE B 1 162 ? 6.914 24.188 -11.914 1 96.06 162 PHE B CA 1
ATOM 5456 C C . PHE B 1 162 ? 5.504 24.594 -12.328 1 96.06 162 PHE B C 1
ATOM 5458 O O . PHE B 1 162 ? 5.281 25.016 -13.469 1 96.06 162 PHE B O 1
ATOM 5465 N N . TYR B 1 163 ? 4.555 24.359 -11.367 1 95 163 TYR B N 1
ATOM 5466 C CA . TYR B 1 163 ? 3.166 24.656 -11.695 1 95 163 TYR B CA 1
ATOM 5467 C C . TYR B 1 163 ? 2.986 26.141 -11.977 1 95 163 TYR B C 1
ATOM 5469 O O . TYR B 1 163 ? 2.162 26.531 -12.805 1 95 163 TYR B O 1
ATOM 5477 N N . PHE B 1 164 ? 3.715 26.938 -11.266 1 90.75 164 PHE B N 1
ATOM 5478 C CA . PHE B 1 164 ? 3.672 28.359 -11.531 1 90.75 164 PHE B CA 1
ATOM 5479 C C . PHE B 1 164 ? 4.098 28.656 -12.969 1 90.75 164 PHE B C 1
ATOM 5481 O O . PHE B 1 164 ? 3.441 29.438 -13.664 1 90.75 164 PHE B O 1
ATOM 5488 N N . TYR B 1 165 ? 5.109 28.047 -13.359 1 92.38 165 TYR B N 1
ATOM 5489 C CA . TYR B 1 165 ? 5.625 28.234 -14.711 1 92.38 165 TYR B CA 1
ATOM 5490 C C . TYR B 1 165 ? 4.66 27.656 -15.742 1 92.38 165 TYR B C 1
ATOM 5492 O O . TYR B 1 165 ? 4.328 28.328 -16.734 1 92.38 165 TYR B O 1
ATOM 5500 N N . GLU B 1 166 ? 4.152 26.469 -15.469 1 93.19 166 GLU B N 1
ATOM 5501 C CA . GLU B 1 166 ? 3.438 25.688 -16.484 1 93.19 166 GLU B CA 1
ATOM 5502 C C . GLU B 1 166 ? 1.98 26.141 -16.594 1 93.19 166 GLU B C 1
ATOM 5504 O O . GLU B 1 166 ? 1.434 26.234 -17.688 1 93.19 166 GLU B O 1
ATOM 5509 N N . LEU B 1 167 ? 1.346 26.391 -15.43 1 92.19 167 LEU B N 1
ATOM 5510 C CA . LEU B 1 167 ? -0.102 26.562 -15.445 1 92.19 167 LEU B CA 1
ATOM 5511 C C . LEU B 1 167 ? -0.489 27.922 -14.867 1 92.19 167 LEU B C 1
ATOM 5513 O O . LEU B 1 167 ? -1.616 28.391 -15.055 1 92.19 167 LEU B O 1
ATOM 5517 N N . PHE B 1 168 ? 0.376 28.562 -14.117 1 89.38 168 PHE B N 1
ATOM 5518 C CA . PHE B 1 168 ? 0.123 29.844 -13.461 1 89.38 168 PHE B CA 1
ATOM 5519 C C . PHE B 1 168 ? -1.173 29.797 -12.656 1 89.38 168 PHE B C 1
ATOM 5521 O O . PHE B 1 168 ? -2.053 30.641 -12.836 1 89.38 168 PHE B O 1
ATOM 5528 N N . PRO B 1 169 ? -1.217 28.828 -11.773 1 91.25 169 PRO B N 1
ATOM 5529 C CA . PRO B 1 169 ? -2.422 28.688 -10.953 1 91.25 169 PRO B CA 1
ATOM 5530 C C . PRO B 1 169 ? -2.346 29.469 -9.648 1 91.25 169 PRO B C 1
ATOM 5532 O O . PRO B 1 169 ? -1.289 30.016 -9.312 1 91.25 169 PRO B O 1
ATOM 5535 N N . THR B 1 170 ? -3.488 29.578 -9.055 1 89.94 170 THR B N 1
ATOM 5536 C CA . THR B 1 170 ? -3.516 29.984 -7.652 1 89.94 170 THR B CA 1
ATOM 5537 C C . THR B 1 170 ? -3.301 28.781 -6.734 1 89.94 170 THR B C 1
ATOM 5539 O O . THR B 1 170 ? -4.074 27.828 -6.77 1 89.94 170 THR B O 1
ATOM 5542 N N . ILE B 1 171 ? -2.299 28.875 -5.934 1 91.19 171 ILE B N 1
ATOM 5543 C CA . ILE B 1 171 ? -1.935 27.734 -5.105 1 91.19 171 ILE B CA 1
ATOM 5544 C C . ILE B 1 171 ? -2.41 27.953 -3.672 1 91.19 171 ILE B C 1
ATOM 5546 O O . ILE B 1 171 ? -2.318 29.078 -3.152 1 91.19 171 ILE B O 1
ATOM 5550 N N . VAL B 1 172 ? -2.918 26.906 -3.117 1 90 172 VAL B N 1
ATOM 5551 C CA . VAL B 1 172 ? -3.248 26.953 -1.697 1 90 172 VAL B CA 1
ATOM 5552 C C . VAL B 1 172 ? -2.031 26.531 -0.873 1 90 172 VAL B C 1
ATOM 5554 O O . VAL B 1 172 ? -1.505 25.438 -1.04 1 90 172 VAL B O 1
ATOM 5557 N N . ALA B 1 173 ? -1.585 27.391 -0.013 1 85.12 173 ALA B N 1
ATOM 5558 C CA . ALA B 1 173 ? -0.361 27.141 0.739 1 85.12 173 ALA B CA 1
ATOM 5559 C C . ALA B 1 173 ? -0.525 27.516 2.207 1 85.12 173 ALA B C 1
ATOM 5561 O O . ALA B 1 173 ? -1.474 28.219 2.57 1 85.12 173 ALA B O 1
ATOM 5562 N N . SER B 1 174 ? 0.449 27.031 2.912 1 81.94 174 SER B N 1
ATOM 5563 C CA . SER B 1 174 ? 0.465 27.375 4.332 1 81.94 174 SER B CA 1
ATOM 5564 C C . SER B 1 174 ? 0.798 28.844 4.539 1 81.94 174 SER B C 1
ATOM 5566 O O . SER B 1 174 ? 1.588 29.422 3.789 1 81.94 174 SER B O 1
ATOM 5568 N N . GLU B 1 175 ? 0.369 29.391 5.609 1 78.38 175 GLU B N 1
ATOM 5569 C CA . GLU B 1 175 ? 0.579 30.797 5.949 1 78.38 175 GLU B CA 1
ATOM 5570 C C . GLU B 1 175 ? 2.047 31.078 6.258 1 78.38 175 GLU B C 1
ATOM 5572 O O . GLU B 1 175 ? 2.516 32.219 6.098 1 78.38 175 GLU B O 1
ATOM 5577 N N . SER B 1 176 ? 2.75 30.047 6.57 1 74.88 176 SER B N 1
ATOM 5578 C CA . SER B 1 176 ? 4.152 30.219 6.945 1 74.88 176 SER B CA 1
ATOM 5579 C C . SER B 1 176 ? 5 30.609 5.742 1 74.88 176 SER B C 1
ATOM 5581 O O . SER B 1 176 ? 6.07 31.203 5.898 1 74.88 176 SER B O 1
ATOM 5583 N N . HIS B 1 177 ? 4.586 30.359 4.582 1 72.31 177 HIS B N 1
ATOM 5584 C CA . HIS B 1 177 ? 5.355 30.625 3.373 1 72.31 177 HIS B CA 1
ATOM 5585 C C . HIS B 1 177 ? 5.359 32.094 3.041 1 72.31 177 HIS B C 1
ATOM 5587 O O . HIS B 1 177 ? 6.273 32.594 2.375 1 72.31 177 HIS B O 1
ATOM 5593 N N . ASP B 1 178 ? 4.395 32.812 3.545 1 70 178 ASP B N 1
ATOM 5594 C CA . ASP B 1 178 ? 4.258 34.25 3.252 1 70 178 ASP B CA 1
ATOM 5595 C C . ASP B 1 178 ? 5.387 35.062 3.895 1 70 178 ASP B C 1
ATOM 5597 O O . ASP B 1 178 ? 5.762 36.125 3.395 1 70 178 ASP B O 1
ATOM 5601 N N . SER B 1 179 ? 5.977 34.438 4.852 1 70.88 179 SER B N 1
ATOM 5602 C CA . SER B 1 179 ? 6.957 35.219 5.617 1 70.88 179 SER B CA 1
ATOM 5603 C C . SER B 1 179 ? 8.367 34.969 5.082 1 70.88 179 SER B C 1
ATOM 5605 O O . SER B 1 179 ? 9.32 35.625 5.539 1 70.88 179 SER B O 1
ATOM 5607 N N . ILE B 1 180 ? 8.469 34.188 4.082 1 70.62 180 ILE B N 1
ATOM 5608 C CA . ILE B 1 180 ? 9.797 33.938 3.537 1 70.62 180 ILE B CA 1
ATOM 5609 C C . ILE B 1 180 ? 10.273 35.156 2.746 1 70.62 180 ILE B C 1
ATOM 5611 O O . ILE B 1 180 ? 9.57 35.625 1.857 1 70.62 180 ILE B O 1
ATOM 5615 N N . PRO B 1 181 ? 11.469 35.625 3.119 1 71.75 181 PRO B N 1
ATOM 5616 C CA . PRO B 1 181 ? 11.969 36.812 2.424 1 71.75 181 PRO B CA 1
ATOM 5617 C C . PRO B 1 181 ? 12.047 36.625 0.911 1 71.75 181 PRO B C 1
ATOM 5619 O O . PRO B 1 181 ? 12.406 35.531 0.441 1 71.75 181 PRO B O 1
ATOM 5622 N N . PHE B 1 182 ? 11.727 37.562 0.097 1 73.44 182 PHE B N 1
ATOM 5623 C CA . PHE B 1 182 ? 11.781 37.594 -1.359 1 73.44 182 PHE B CA 1
ATOM 5624 C C . PHE B 1 182 ? 10.719 36.688 -1.973 1 73.44 182 PHE B C 1
ATOM 5626 O O . PHE B 1 182 ? 9.922 37.125 -2.805 1 73.44 182 PHE B O 1
ATOM 5633 N N . VAL B 1 183 ? 10.672 35.438 -1.375 1 73.19 183 VAL B N 1
ATOM 5634 C CA . VAL B 1 183 ? 9.766 34.438 -1.938 1 73.19 183 VAL B CA 1
ATOM 5635 C C . VAL B 1 183 ? 8.32 34.781 -1.581 1 73.19 183 VAL B C 1
ATOM 5637 O O . VAL B 1 183 ? 7.406 34.594 -2.381 1 73.19 183 VAL B O 1
ATOM 5640 N N . GLY B 1 184 ? 8.242 35.438 -0.448 1 75 184 GLY B N 1
ATOM 5641 C CA . GLY B 1 184 ? 6.91 35.844 -0.018 1 75 184 GLY B CA 1
ATOM 5642 C C . GLY B 1 184 ? 6.254 36.812 -0.961 1 75 184 GLY B C 1
ATOM 5643 O O . GLY B 1 184 ? 5.062 36.719 -1.262 1 75 184 GLY B O 1
ATOM 5644 N N . THR B 1 185 ? 7.051 37.719 -1.448 1 74.81 185 THR B N 1
ATOM 5645 C CA . THR B 1 185 ? 6.539 38.75 -2.375 1 74.81 185 THR B CA 1
ATOM 5646 C C . THR B 1 185 ? 6.105 38.094 -3.688 1 74.81 185 THR B C 1
ATOM 5648 O O . THR B 1 185 ? 5.074 38.469 -4.258 1 74.81 185 THR B O 1
ATOM 5651 N N . ILE B 1 186 ? 6.805 37.156 -4.051 1 75.56 186 ILE B N 1
ATOM 5652 C CA . ILE B 1 186 ? 6.492 36.469 -5.297 1 75.56 186 ILE B CA 1
ATOM 5653 C C . ILE B 1 186 ? 5.211 35.656 -5.125 1 75.56 186 ILE B C 1
ATOM 5655 O O . ILE B 1 186 ? 4.34 35.656 -5.996 1 75.56 186 ILE B O 1
ATOM 5659 N N . ILE B 1 187 ? 5.145 35.094 -3.986 1 75.31 187 ILE B N 1
ATOM 5660 C CA . ILE B 1 187 ? 3.994 34.219 -3.701 1 75.31 187 ILE B CA 1
ATOM 5661 C C . ILE B 1 187 ? 2.736 35.094 -3.578 1 75.31 187 ILE B C 1
ATOM 5663 O O . ILE B 1 187 ? 1.659 34.688 -4.023 1 75.31 187 ILE B O 1
ATOM 5667 N N . ARG B 1 188 ? 2.861 36.25 -3.082 1 72.44 188 ARG B N 1
ATOM 5668 C CA . ARG B 1 188 ? 1.729 37.156 -2.941 1 72.44 188 ARG B CA 1
ATOM 5669 C C . ARG B 1 188 ? 1.179 37.562 -4.305 1 72.44 188 ARG B C 1
ATOM 5671 O O . ARG B 1 188 ? -0.034 37.719 -4.473 1 72.44 188 ARG B O 1
ATOM 5678 N N . ALA B 1 189 ? 2.072 37.719 -5.188 1 72.56 189 ALA B N 1
ATOM 5679 C CA . ALA B 1 189 ? 1.656 38.094 -6.535 1 72.56 189 ALA B CA 1
ATOM 5680 C C . ALA B 1 189 ? 0.846 36.969 -7.191 1 72.56 189 ALA B C 1
ATOM 5682 O O . ALA B 1 189 ? 0.053 37.219 -8.102 1 72.56 189 ALA B O 1
ATOM 5683 N N . MET B 1 190 ? 1.045 35.844 -6.664 1 74.81 190 MET B N 1
ATOM 5684 C CA . MET B 1 190 ? 0.329 34.688 -7.211 1 74.81 190 MET B CA 1
ATOM 5685 C C . MET B 1 190 ? -1.041 34.531 -6.559 1 74.81 190 MET B C 1
ATOM 5687 O O . MET B 1 190 ? -1.802 33.625 -6.898 1 74.81 190 MET B O 1
ATOM 5691 N N . GLN B 1 191 ? -1.439 35.469 -5.734 1 75.44 191 GLN B N 1
ATOM 5692 C CA . GLN B 1 191 ? -2.715 35.469 -5.023 1 75.44 191 GLN B CA 1
ATOM 5693 C C . GLN B 1 191 ? -2.979 34.094 -4.367 1 75.44 191 GLN B C 1
ATOM 5695 O O . GLN B 1 191 ? -4.059 33.531 -4.52 1 75.44 191 GLN B O 1
ATOM 5700 N N . VAL B 1 192 ? -2.008 33.75 -3.662 1 80.19 192 VAL B N 1
ATOM 5701 C CA . VAL B 1 192 ? -2.047 32.469 -2.992 1 80.19 192 VAL B CA 1
ATOM 5702 C C . VAL B 1 192 ? -3.117 32.469 -1.902 1 80.19 192 VAL B C 1
ATOM 5704 O O . VAL B 1 192 ? -3.359 33.5 -1.276 1 80.19 192 VAL B O 1
ATOM 5707 N N . ILE B 1 193 ? -3.791 31.375 -1.805 1 84.81 193 ILE B N 1
ATOM 5708 C CA . ILE B 1 193 ? -4.746 31.188 -0.718 1 84.81 193 ILE B CA 1
ATOM 5709 C C . ILE B 1 193 ? -4.039 30.578 0.494 1 84.81 193 ILE B C 1
ATOM 5711 O O . ILE B 1 193 ? -3.594 29.438 0.454 1 84.81 193 ILE B O 1
ATOM 5715 N N . TYR B 1 194 ? -4.027 31.375 1.534 1 82.56 194 TYR B N 1
ATOM 5716 C CA . TYR B 1 194 ? -3.324 30.922 2.73 1 82.56 194 TYR B CA 1
ATOM 5717 C C . TYR B 1 194 ? -4.258 30.156 3.652 1 82.56 194 TYR B C 1
ATOM 5719 O O . TYR B 1 194 ? -5.426 30.516 3.809 1 82.56 194 TYR B O 1
ATOM 5727 N N . VAL B 1 195 ? -3.664 29.141 4.215 1 85.88 195 VAL B N 1
ATOM 5728 C CA . VAL B 1 195 ? -4.457 28.328 5.141 1 85.88 195 VAL B CA 1
ATOM 5729 C C . VAL B 1 195 ? -3.607 27.953 6.352 1 85.88 195 VAL B C 1
ATOM 5731 O O . VAL B 1 195 ? -2.424 27.641 6.211 1 85.88 195 VAL B O 1
ATOM 5734 N N . ASN B 1 196 ? -4.238 28.156 7.488 1 82.94 196 ASN B N 1
ATOM 5735 C CA . ASN B 1 196 ? -3.695 27.578 8.711 1 82.94 196 ASN B CA 1
ATOM 5736 C C . ASN B 1 196 ? -4.344 26.234 9.031 1 82.94 196 ASN B C 1
ATOM 5738 O O . ASN B 1 196 ? -5.523 26.172 9.383 1 82.94 196 ASN B O 1
ATOM 5742 N N . ARG B 1 197 ? -3.52 25.203 9.023 1 77.5 197 ARG B N 1
ATOM 5743 C CA . ARG B 1 197 ? -4.043 23.844 9.133 1 77.5 197 ARG B CA 1
ATOM 5744 C C . ARG B 1 197 ? -4.523 23.547 10.547 1 77.5 197 ARG B C 1
ATOM 5746 O O . ARG B 1 197 ? -5.266 22.594 10.773 1 77.5 197 ARG B O 1
ATOM 5753 N N . PHE B 1 198 ? -4.258 24.359 11.5 1 78.62 198 PHE B N 1
ATOM 5754 C CA . PHE B 1 198 ? -4.578 24.078 12.891 1 78.62 198 PHE B CA 1
ATOM 5755 C C . PHE B 1 198 ? -5.812 24.859 13.328 1 78.62 198 PHE B C 1
ATOM 5757 O O . PHE B 1 198 ? -6.352 24.609 14.414 1 78.62 198 PHE B O 1
ATOM 5764 N N . LEU B 1 199 ? -6.27 25.734 12.453 1 82.62 199 LEU B N 1
ATOM 5765 C CA . LEU B 1 199 ? -7.426 26.562 12.781 1 82.62 199 LEU B CA 1
ATOM 5766 C C . LEU B 1 199 ? -8.602 26.25 11.867 1 82.62 199 LEU B C 1
ATOM 5768 O O . LEU B 1 199 ? -8.555 26.5 10.664 1 82.62 199 LEU B O 1
ATOM 5772 N N . PRO B 1 200 ? -9.641 25.75 12.453 1 85.12 200 PRO B N 1
ATOM 5773 C CA . PRO B 1 200 ? -10.805 25.406 11.648 1 85.12 200 PRO B CA 1
ATOM 5774 C C . PRO B 1 200 ? -11.383 26.594 10.891 1 85.12 200 PRO B C 1
ATOM 5776 O O . PRO B 1 200 ? -11.859 26.438 9.758 1 85.12 200 PRO B O 1
ATOM 5779 N N . SER B 1 201 ? -11.406 27.734 11.523 1 89.44 201 SER B N 1
ATOM 5780 C CA . SER B 1 201 ? -11.93 28.922 10.867 1 89.44 201 SER B CA 1
ATOM 5781 C C . SER B 1 201 ? -11.133 29.266 9.617 1 89.44 201 SER B C 1
ATOM 5783 O O . SER B 1 201 ? -11.703 29.641 8.594 1 89.44 201 SER B O 1
ATOM 5785 N N . SER B 1 202 ? -9.914 29.094 9.758 1 89.56 202 SER B N 1
ATOM 5786 C CA . SER B 1 202 ? -9.039 29.359 8.617 1 89.56 202 SER B CA 1
ATOM 5787 C C . SER B 1 202 ? -9.312 28.375 7.477 1 89.56 202 SER B C 1
ATOM 5789 O O . SER B 1 202 ? -9.336 28.766 6.309 1 89.56 202 SER B O 1
ATOM 5791 N N . ARG B 1 203 ? -9.555 27.219 7.836 1 88.56 203 ARG B N 1
ATOM 5792 C CA . ARG B 1 203 ? -9.852 26.203 6.844 1 88.56 203 ARG B CA 1
ATOM 5793 C C . ARG B 1 203 ? -11.164 26.5 6.125 1 88.56 203 ARG B C 1
ATOM 5795 O O . ARG B 1 203 ? -11.258 26.359 4.902 1 88.56 203 ARG B O 1
ATOM 5802 N N . ARG B 1 204 ? -12.102 26.922 6.848 1 91.38 204 ARG B N 1
ATOM 5803 C CA . ARG B 1 204 ? -13.391 27.266 6.262 1 91.38 204 ARG B CA 1
ATOM 5804 C C . ARG B 1 204 ? -13.258 28.453 5.309 1 91.38 204 ARG B C 1
ATOM 5806 O O . ARG B 1 204 ? -13.867 28.469 4.238 1 91.38 204 ARG B O 1
ATOM 5813 N N . GLN B 1 205 ? -12.5 29.344 5.797 1 91.38 205 GLN B N 1
ATOM 5814 C CA . GLN B 1 205 ? -12.266 30.516 4.949 1 91.38 205 GLN B CA 1
ATOM 5815 C C . GLN B 1 205 ? -11.562 30.109 3.652 1 91.38 205 GLN B C 1
ATOM 5817 O O . GLN B 1 205 ? -11.883 30.641 2.582 1 91.38 205 GLN B O 1
ATOM 5822 N N . ALA B 1 206 ? -10.664 29.25 3.787 1 91.06 206 ALA B N 1
ATOM 5823 C CA . ALA B 1 206 ? -9.945 28.766 2.609 1 91.06 206 ALA B CA 1
ATOM 5824 C C . ALA B 1 206 ? -10.898 28.062 1.637 1 91.06 206 ALA B C 1
ATOM 5826 O O . ALA B 1 206 ? -10.812 28.266 0.423 1 91.06 206 ALA B O 1
ATOM 5827 N N . ILE B 1 207 ? -11.781 27.297 2.162 1 93.31 207 ILE B N 1
ATOM 5828 C CA . ILE B 1 207 ? -12.742 26.578 1.336 1 93.31 207 ILE B CA 1
ATOM 5829 C C . ILE B 1 207 ? -13.648 27.578 0.605 1 93.31 207 ILE B C 1
ATOM 5831 O O . ILE B 1 207 ? -13.938 27.391 -0.581 1 93.31 207 ILE B O 1
ATOM 5835 N N . ARG B 1 208 ? -14.008 28.562 1.272 1 92.62 208 ARG B N 1
ATOM 5836 C CA . ARG B 1 208 ? -14.844 29.594 0.669 1 92.62 208 ARG B CA 1
ATOM 5837 C C . ARG B 1 208 ? -14.109 30.297 -0.464 1 92.62 208 ARG B C 1
ATOM 5839 O O . ARG B 1 208 ? -14.695 30.578 -1.513 1 92.62 208 ARG B O 1
ATOM 5846 N N . GLU B 1 209 ? -12.93 30.547 -0.164 1 91.69 209 GLU B N 1
ATOM 5847 C CA . GLU B 1 209 ? -12.125 31.219 -1.176 1 91.69 209 GLU B CA 1
ATOM 5848 C C . GLU B 1 209 ? -11.898 30.328 -2.389 1 91.69 209 GLU B C 1
ATOM 5850 O O . GLU B 1 209 ? -11.906 30.797 -3.527 1 91.69 209 GLU B O 1
ATOM 5855 N N . ILE B 1 210 ? -11.688 29.094 -2.184 1 93.19 210 ILE B N 1
ATOM 5856 C CA . ILE B 1 210 ? -11.508 28.141 -3.268 1 93.19 210 ILE B CA 1
ATOM 5857 C C . ILE B 1 210 ? -12.773 28.078 -4.121 1 93.19 210 ILE B C 1
ATOM 5859 O O . ILE B 1 210 ? -12.695 28.109 -5.352 1 93.19 210 ILE B O 1
ATOM 5863 N N . LYS B 1 211 ? -13.883 28.031 -3.449 1 93.31 211 LYS B N 1
ATOM 5864 C CA . LYS B 1 211 ? -15.156 28 -4.152 1 93.31 211 LYS B CA 1
ATOM 5865 C C . LYS B 1 211 ? -15.367 29.266 -4.98 1 93.31 211 LYS B C 1
ATOM 5867 O O . LYS B 1 211 ? -15.789 29.188 -6.137 1 93.31 211 LYS B O 1
ATOM 5872 N N . ARG B 1 212 ? -15.078 30.344 -4.402 1 91.62 212 ARG B N 1
ATOM 5873 C CA . ARG B 1 212 ? -15.234 31.625 -5.074 1 91.62 212 ARG B CA 1
ATOM 5874 C C . ARG B 1 212 ? -14.367 31.703 -6.324 1 91.62 212 ARG B C 1
ATOM 5876 O O . ARG B 1 212 ? -14.844 32.094 -7.391 1 91.62 212 ARG B O 1
ATOM 5883 N N . ARG B 1 213 ? -13.211 31.297 -6.227 1 90.75 213 ARG B N 1
ATOM 5884 C CA . ARG B 1 213 ? -12.266 31.391 -7.336 1 90.75 213 ARG B CA 1
ATOM 5885 C C . ARG B 1 213 ? -12.57 30.344 -8.406 1 90.75 213 ARG B C 1
ATOM 5887 O O . ARG B 1 213 ? -12.383 30.594 -9.594 1 90.75 213 ARG B O 1
ATOM 5894 N N . ALA B 1 214 ? -12.977 29.219 -7.992 1 91.44 214 ALA B N 1
ATOM 5895 C CA . ALA B 1 214 ? -13.305 28.156 -8.945 1 91.44 214 ALA B CA 1
ATOM 5896 C C . ALA B 1 214 ? -14.562 28.5 -9.734 1 91.44 214 ALA B C 1
ATOM 5898 O O . ALA B 1 214 ? -14.711 28.094 -10.883 1 91.44 214 ALA B O 1
ATOM 5899 N N . SER B 1 215 ? -15.453 29.281 -9.125 1 90.56 215 SER B N 1
ATOM 5900 C CA . SER B 1 215 ? -16.734 29.594 -9.734 1 90.56 215 SER B CA 1
ATOM 5901 C C . SER B 1 215 ? -16.594 30.734 -10.75 1 90.56 215 SER B C 1
ATOM 5903 O O . SER B 1 215 ? -17.406 30.859 -11.672 1 90.56 215 SER B O 1
ATOM 5905 N N . CYS B 1 216 ? -15.578 31.484 -10.539 1 86.56 216 CYS B N 1
ATOM 5906 C CA . CYS B 1 216 ? -15.414 32.656 -11.398 1 86.56 216 CYS B CA 1
ATOM 5907 C C . CYS B 1 216 ? -14.359 32.406 -12.469 1 86.56 216 CYS B C 1
ATOM 5909 O O . CYS B 1 216 ? -13.211 32.094 -12.156 1 86.56 216 CYS B O 1
ATOM 5911 N N . ASP B 1 217 ? -14.656 32.656 -13.656 1 83.19 217 ASP B N 1
ATOM 5912 C CA . ASP B 1 217 ? -13.789 32.344 -14.789 1 83.19 217 ASP B CA 1
ATOM 5913 C C . ASP B 1 217 ? -12.68 33.406 -14.922 1 83.19 217 ASP B C 1
ATOM 5915 O O . ASP B 1 217 ? -11.719 33.188 -15.664 1 83.19 217 ASP B O 1
ATOM 5919 N N . LYS B 1 218 ? -12.789 34.406 -14.164 1 81.44 218 LYS B N 1
ATOM 5920 C CA . LYS B 1 218 ? -11.781 35.469 -14.266 1 81.44 218 LYS B CA 1
ATOM 5921 C C . LYS B 1 218 ? -10.523 35.094 -13.484 1 81.44 218 LYS B C 1
ATOM 5923 O O . LYS B 1 218 ? -9.461 35.688 -13.711 1 81.44 218 LYS B O 1
ATOM 5928 N N . PHE B 1 219 ? -10.664 34.188 -12.625 1 85 219 PHE B N 1
ATOM 5929 C CA . PHE B 1 219 ? -9.508 33.75 -11.844 1 85 219 PHE B CA 1
ATOM 5930 C C . PHE B 1 219 ? -8.844 32.562 -12.508 1 85 219 PHE B C 1
ATOM 5932 O O . PHE B 1 219 ? -9.492 31.797 -13.227 1 85 219 PHE B O 1
ATOM 5939 N N . PRO B 1 220 ? -7.582 32.469 -12.273 1 88.38 220 PRO B N 1
ATOM 5940 C CA . PRO B 1 220 ? -6.918 31.266 -12.773 1 88.38 220 PRO B CA 1
ATOM 5941 C C . PRO B 1 220 ? -7.363 30 -12.047 1 88.38 220 PRO B C 1
ATOM 5943 O O . PRO B 1 220 ? -8.172 30.062 -11.117 1 88.38 220 PRO B O 1
ATOM 5946 N N . ARG B 1 221 ? -6.863 28.828 -12.516 1 92.69 221 ARG B N 1
ATOM 5947 C CA . ARG B 1 221 ? -7.121 27.547 -11.852 1 92.69 221 ARG B CA 1
ATOM 5948 C C . ARG B 1 221 ? -6.582 27.547 -10.43 1 92.69 221 ARG B C 1
ATOM 5950 O O . ARG B 1 221 ? -5.637 28.281 -10.117 1 92.69 221 ARG B O 1
ATOM 5957 N N . VAL B 1 222 ? -7.242 26.797 -9.656 1 94.62 222 VAL B N 1
ATOM 5958 C CA . VAL B 1 222 ? -6.781 26.641 -8.281 1 94.62 222 VAL B CA 1
ATOM 5959 C C . VAL B 1 222 ? -6.059 25.312 -8.125 1 94.62 222 VAL B C 1
ATOM 5961 O O . VAL B 1 222 ? -6.555 24.266 -8.57 1 94.62 222 VAL B O 1
ATOM 5964 N N . LEU B 1 223 ? -4.902 25.359 -7.598 1 96.69 223 LEU B N 1
ATOM 5965 C CA . LEU B 1 223 ? -4.113 24.141 -7.402 1 96.69 223 LEU B CA 1
ATOM 5966 C C . LEU B 1 223 ? -3.996 23.812 -5.918 1 96.69 223 LEU B C 1
ATOM 5968 O O . LEU B 1 223 ? -3.66 24.672 -5.105 1 96.69 223 LEU B O 1
ATOM 5972 N N . LEU B 1 224 ? -4.297 22.578 -5.637 1 96.62 224 LEU B N 1
ATOM 5973 C CA . LEU B 1 224 ? -4.203 22.125 -4.258 1 96.62 224 LEU B CA 1
ATOM 5974 C C . LEU B 1 224 ? -3.359 20.844 -4.168 1 96.62 224 LEU B C 1
ATOM 5976 O O . LEU B 1 224 ? -3.389 20.016 -5.078 1 96.62 224 LEU B O 1
ATOM 5980 N N . PHE B 1 225 ? -2.615 20.781 -3.098 1 96.75 225 PHE B N 1
ATOM 5981 C CA . PHE B 1 225 ? -2.006 19.531 -2.654 1 96.75 225 PHE B CA 1
ATOM 5982 C C . PHE B 1 225 ? -2.812 18.906 -1.521 1 96.75 225 PHE B C 1
ATOM 5984 O O . PHE B 1 225 ? -2.586 19.219 -0.35 1 96.75 225 PHE B O 1
ATOM 5991 N N . PRO B 1 226 ? -3.625 18.016 -1.895 1 96.94 226 PRO B N 1
ATOM 5992 C CA . PRO B 1 226 ? -4.613 17.562 -0.914 1 96.94 226 PRO B CA 1
ATOM 5993 C C . PRO B 1 226 ? -3.99 16.75 0.217 1 96.94 226 PRO B C 1
ATOM 5995 O O . PRO B 1 226 ? -4.641 16.5 1.236 1 96.94 226 PRO B O 1
ATOM 5998 N N . GLU B 1 227 ? -2.816 16.25 0.046 1 95.81 227 GLU B N 1
ATOM 5999 C CA . GLU B 1 227 ? -2.139 15.531 1.117 1 95.81 227 GLU B CA 1
ATOM 6000 C C . GLU B 1 227 ? -1.812 16.453 2.287 1 95.81 227 GLU B C 1
ATOM 6002 O O . GLU B 1 227 ? -1.674 16 3.424 1 95.81 227 GLU B O 1
ATOM 6007 N N . GLY B 1 228 ? -1.608 17.734 2.043 1 92.38 228 GLY B N 1
ATOM 6008 C CA . GLY B 1 228 ? -1.36 18.734 3.072 1 92.38 228 GLY B CA 1
ATOM 6009 C C . GLY B 1 228 ? 0.085 18.766 3.531 1 92.38 228 GLY B C 1
ATOM 6010 O O . GLY B 1 228 ? 0.419 19.469 4.492 1 92.38 228 GLY B O 1
ATOM 6011 N N . THR B 1 229 ? 0.909 17.906 2.988 1 92.5 229 THR B N 1
ATOM 6012 C CA . THR B 1 229 ? 2.338 17.844 3.273 1 92.5 229 THR B CA 1
ATOM 6013 C C . THR B 1 229 ? 3.086 17.156 2.133 1 92.5 229 THR B C 1
ATOM 6015 O O . THR B 1 229 ? 2.486 16.797 1.117 1 92.5 229 THR B O 1
ATOM 6018 N N . THR B 1 230 ? 4.375 17.109 2.266 1 94 230 THR B N 1
ATOM 6019 C CA . THR B 1 230 ? 5.18 16.453 1.238 1 94 230 THR B CA 1
ATOM 6020 C C . THR B 1 230 ? 5.516 15.023 1.648 1 94 230 THR B C 1
ATOM 6022 O O . THR B 1 230 ? 5.695 14.734 2.834 1 94 230 THR B O 1
ATOM 6025 N N . THR B 1 231 ? 5.539 14.141 0.733 1 95.5 231 THR B N 1
ATOM 6026 C CA . THR B 1 231 ? 5.887 12.742 0.938 1 95.5 231 THR B CA 1
ATOM 6027 C C . THR B 1 231 ? 7.008 12.32 -0.005 1 95.5 231 THR B C 1
ATOM 6029 O O . THR B 1 231 ? 7.586 13.148 -0.705 1 95.5 231 THR B O 1
ATOM 6032 N N . ASN B 1 232 ? 7.359 11.031 0.001 1 94.69 232 ASN B N 1
ATOM 6033 C CA . ASN B 1 232 ? 8.445 10.57 -0.857 1 94.69 232 ASN B CA 1
ATOM 6034 C C . ASN B 1 232 ? 7.945 10.234 -2.26 1 94.69 232 ASN B C 1
ATOM 6036 O O . ASN B 1 232 ? 8.734 9.859 -3.129 1 94.69 232 ASN B O 1
ATOM 6040 N N . GLY B 1 233 ? 6.652 10.297 -2.482 1 94.44 233 GLY B N 1
ATOM 6041 C CA . GLY B 1 233 ? 6.094 10.195 -3.822 1 94.44 233 GLY B CA 1
ATOM 6042 C C . GLY B 1 233 ? 5.844 8.766 -4.258 1 94.44 233 GLY B C 1
ATOM 6043 O O . GLY B 1 233 ? 5.359 8.523 -5.367 1 94.44 233 GLY B O 1
ATOM 6044 N N . ARG B 1 234 ? 6.105 7.801 -3.459 1 93.62 234 ARG B N 1
ATOM 6045 C CA . ARG B 1 234 ? 5.938 6.398 -3.828 1 93.62 234 ARG B CA 1
ATOM 6046 C C . ARG B 1 234 ? 4.5 5.941 -3.592 1 93.62 234 ARG B C 1
ATOM 6048 O O . ARG B 1 234 ? 3.988 5.086 -4.32 1 93.62 234 ARG B O 1
ATOM 6055 N N . ASN B 1 235 ? 3.99 6.453 -2.58 1 95.88 235 ASN B N 1
ATOM 6056 C CA . ASN B 1 235 ? 2.602 6.207 -2.203 1 95.88 235 ASN B CA 1
ATOM 6057 C C . ASN B 1 235 ? 1.895 7.5 -1.804 1 95.88 235 ASN B C 1
ATOM 6059 O O . ASN B 1 235 ? 2.52 8.562 -1.736 1 95.88 235 ASN B O 1
ATOM 6063 N N . LEU B 1 236 ? 0.606 7.387 -1.68 1 97.56 236 LEU B N 1
ATOM 6064 C CA . LEU B 1 236 ? -0.18 8.539 -1.26 1 97.56 236 LEU B CA 1
ATOM 6065 C C . LEU B 1 236 ? -0.59 8.414 0.203 1 97.56 236 LEU B C 1
ATOM 6067 O O . LEU B 1 236 ? -0.689 7.309 0.732 1 97.56 236 LEU B O 1
ATOM 6071 N N . ILE B 1 237 ? -0.725 9.539 0.824 1 97.44 237 ILE B N 1
ATOM 6072 C CA . ILE B 1 237 ? -1.314 9.562 2.158 1 97.44 237 ILE B CA 1
ATOM 6073 C C . ILE B 1 237 ? -2.729 10.133 2.088 1 97.44 237 ILE B C 1
ATOM 6075 O O . ILE B 1 237 ? -3.256 10.367 0.998 1 97.44 237 ILE B O 1
ATOM 6079 N N . SER B 1 238 ? -3.365 10.312 3.195 1 97.31 238 SER B N 1
ATOM 6080 C CA . SER B 1 238 ? -4.758 10.75 3.219 1 97.31 238 SER B CA 1
ATOM 6081 C C . SER B 1 238 ? -4.906 12.156 2.635 1 97.31 238 SER B C 1
ATOM 6083 O O . SER B 1 238 ? -4.043 13.008 2.83 1 97.31 238 SER B O 1
ATOM 6085 N N . PHE B 1 239 ? -6.055 12.344 1.943 1 97.38 239 PHE B N 1
ATOM 6086 C CA . PHE B 1 239 ? -6.352 13.625 1.328 1 97.38 239 PHE B CA 1
ATOM 6087 C C . PHE B 1 239 ? -7.262 14.461 2.227 1 97.38 239 PHE B C 1
ATOM 6089 O O . PHE B 1 239 ? -8.195 13.938 2.832 1 97.38 239 PHE B O 1
ATOM 6096 N N . GLN B 1 240 ? -7.02 15.742 2.305 1 94 240 GLN B N 1
ATOM 6097 C CA . GLN B 1 240 ? -7.934 16.688 2.943 1 94 240 GLN B CA 1
ATOM 6098 C C . GLN B 1 240 ? -9.109 17.016 2.033 1 94 240 GLN B C 1
ATOM 6100 O O . GLN B 1 240 ? -9.031 16.828 0.816 1 94 240 GLN B O 1
ATOM 6105 N N . LEU B 1 241 ? -10.148 17.547 2.58 1 94.12 241 LEU B N 1
ATOM 6106 C CA . LEU B 1 241 ? -11.414 17.688 1.869 1 94.12 241 LEU B CA 1
ATOM 6107 C C . LEU B 1 241 ? -11.492 19.031 1.156 1 94.12 241 LEU B C 1
ATOM 6109 O O . LEU B 1 241 ? -12.383 19.266 0.336 1 94.12 241 LEU B O 1
ATOM 6113 N N . GLY B 1 242 ? -10.609 19.875 1.319 1 93 242 GLY B N 1
ATOM 6114 C CA . GLY B 1 242 ? -10.68 21.25 0.85 1 93 242 GLY B CA 1
ATOM 6115 C C . GLY B 1 242 ? -10.969 21.359 -0.635 1 93 242 GLY B C 1
ATOM 6116 O O . GLY B 1 242 ? -11.758 22.203 -1.057 1 93 242 GLY B O 1
ATOM 6117 N N . ALA B 1 243 ? -10.383 20.562 -1.414 1 95.88 243 ALA B N 1
ATOM 6118 C CA . ALA B 1 243 ? -10.523 20.641 -2.867 1 95.88 243 ALA B CA 1
ATOM 6119 C C . ALA B 1 243 ? -11.852 20.031 -3.322 1 95.88 243 ALA B C 1
ATOM 6121 O O . ALA B 1 243 ? -12.312 20.297 -4.43 1 95.88 243 ALA B O 1
ATOM 6122 N N . PHE B 1 244 ? -12.492 19.281 -2.477 1 97.38 244 PHE B N 1
ATOM 6123 C CA . PHE B 1 244 ? -13.57 18.422 -2.938 1 97.38 244 PHE B CA 1
ATOM 6124 C C . PHE B 1 244 ? -14.922 18.953 -2.463 1 97.38 244 PHE B C 1
ATOM 6126 O O . PHE B 1 244 ? -15.961 18.656 -3.064 1 97.38 244 PHE B O 1
ATOM 6133 N N . ILE B 1 245 ? -14.961 19.781 -1.497 1 95 245 ILE B N 1
ATOM 6134 C CA . ILE B 1 245 ? -16.188 20.312 -0.911 1 95 245 ILE B CA 1
ATOM 6135 C C . ILE B 1 245 ? -16.891 21.219 -1.92 1 95 245 ILE B C 1
ATOM 6137 O O . ILE B 1 245 ? -18.109 21.125 -2.092 1 95 245 ILE B O 1
ATOM 6141 N N . PRO B 1 246 ? -16.188 22.109 -2.662 1 93.5 246 PRO B N 1
ATOM 6142 C CA . PRO B 1 246 ? -16.844 22.984 -3.637 1 93.5 246 PRO B CA 1
ATOM 6143 C C . PRO B 1 246 ? -17.609 22.188 -4.707 1 93.5 246 PRO B C 1
ATOM 6145 O O . PRO B 1 246 ? -18.562 22.688 -5.285 1 93.5 246 PRO B O 1
ATOM 6148 N N . GLY B 1 247 ? -17.109 20.984 -5.102 1 93.69 247 GLY B N 1
ATOM 6149 C CA . GLY B 1 247 ? -17.844 20.109 -6.004 1 93.69 247 GLY B CA 1
ATOM 6150 C C . GLY B 1 247 ? -17.656 20.453 -7.465 1 93.69 247 GLY B C 1
ATOM 6151 O O . GLY B 1 247 ? -18.578 20.297 -8.273 1 93.69 247 GLY B O 1
ATOM 6152 N N . TYR B 1 248 ? -16.578 21.094 -7.809 1 95.19 248 TYR B N 1
ATOM 6153 C CA . TYR B 1 248 ? -16.25 21.359 -9.203 1 95.19 248 TYR B CA 1
ATOM 6154 C C . TYR B 1 248 ? -15.391 20.25 -9.789 1 95.19 248 TYR B C 1
ATOM 6156 O O . TYR B 1 248 ? -14.727 19.516 -9.047 1 95.19 248 TYR B O 1
ATOM 6164 N N . PRO B 1 249 ? -15.43 20.109 -11.109 1 96.62 249 PRO B N 1
ATOM 6165 C CA . PRO B 1 249 ? -14.555 19.109 -11.727 1 96.62 249 PRO B CA 1
ATOM 6166 C C . PRO B 1 249 ? -13.078 19.328 -11.398 1 96.62 249 PRO B C 1
ATOM 6168 O O . PRO B 1 249 ? -12.625 20.469 -11.305 1 96.62 249 PRO B O 1
ATOM 6171 N N . ILE B 1 250 ? -12.375 18.219 -11.227 1 98.12 250 ILE B N 1
ATOM 6172 C CA . ILE B 1 250 ? -10.984 18.266 -10.797 1 98.12 250 ILE B CA 1
ATOM 6173 C C . ILE B 1 250 ? -10.109 17.5 -11.781 1 98.12 250 ILE B C 1
ATOM 6175 O O . ILE B 1 250 ? -10.477 16.406 -12.234 1 98.12 250 ILE B O 1
ATOM 6179 N N . GLN B 1 251 ? -9.047 18.016 -12.195 1 98.56 251 GLN B N 1
ATOM 6180 C CA . GLN B 1 251 ? -8.047 17.266 -12.93 1 98.56 251 GLN B CA 1
ATOM 6181 C C . GLN B 1 251 ? -6.895 16.828 -12.023 1 98.56 251 GLN B C 1
ATOM 6183 O O . GLN B 1 251 ? -6.137 17.672 -11.539 1 98.56 251 GLN B O 1
ATOM 6188 N N . PRO B 1 252 ? -6.781 15.562 -11.758 1 98.56 252 PRO B N 1
ATOM 6189 C CA . PRO B 1 252 ? -5.633 15.062 -10.992 1 98.56 252 PRO B CA 1
ATOM 6190 C C . PRO B 1 252 ? -4.34 15.055 -11.805 1 98.56 252 PRO B C 1
ATOM 6192 O O . PRO B 1 252 ? -4.363 14.758 -13 1 98.56 252 PRO B O 1
ATOM 6195 N N . VAL B 1 253 ? -3.268 15.398 -11.133 1 98.44 253 VAL B N 1
ATOM 6196 C CA . VAL B 1 253 ? -1.945 15.398 -11.75 1 98.44 253 VAL B CA 1
ATOM 6197 C C . VAL B 1 253 ? -0.957 14.656 -10.852 1 98.44 253 VAL B C 1
ATOM 6199 O O . VAL B 1 253 ? -0.99 14.797 -9.625 1 98.44 253 VAL B O 1
ATOM 6202 N N . ILE B 1 254 ? -0.095 13.852 -11.5 1 97.75 254 ILE B N 1
ATOM 6203 C CA . ILE B 1 254 ? 0.907 13.102 -10.758 1 97.75 254 ILE B CA 1
ATOM 6204 C C . ILE B 1 254 ? 2.305 13.578 -11.141 1 97.75 254 ILE B C 1
ATOM 6206 O O . ILE B 1 254 ? 2.58 13.828 -12.312 1 97.75 254 ILE B O 1
ATOM 6210 N N . VAL B 1 255 ? 3.062 13.734 -10.117 1 97.25 255 VAL B N 1
ATOM 6211 C CA . VAL B 1 255 ? 4.469 14.062 -10.32 1 97.25 255 VAL B CA 1
ATOM 6212 C C . VAL B 1 255 ? 5.348 12.898 -9.867 1 97.25 255 VAL B C 1
ATOM 6214 O O . VAL B 1 255 ? 5.082 12.289 -8.828 1 97.25 255 VAL B O 1
ATOM 6217 N N . ARG B 1 256 ? 6.359 12.547 -10.68 1 96.19 256 ARG B N 1
ATOM 6218 C CA . ARG B 1 256 ? 7.324 11.492 -10.359 1 96.19 256 ARG B CA 1
ATOM 6219 C C . ARG B 1 256 ? 8.758 12 -10.523 1 96.19 256 ARG B C 1
ATOM 6221 O O . ARG B 1 256 ? 9.039 12.805 -11.414 1 96.19 256 ARG B O 1
ATOM 6228 N N . TYR B 1 257 ? 9.617 11.539 -9.664 1 95.75 257 TYR B N 1
ATOM 6229 C CA . TYR B 1 257 ? 11.047 11.836 -9.742 1 95.75 257 TYR B CA 1
ATOM 6230 C C . TYR B 1 257 ? 11.859 10.562 -9.867 1 95.75 257 TYR B C 1
ATOM 6232 O O . TYR B 1 257 ? 12.484 10.117 -8.906 1 95.75 257 TYR B O 1
ATOM 6240 N N . PRO B 1 258 ? 11.883 10.016 -11.094 1 93.25 258 PRO B N 1
ATOM 6241 C CA . PRO B 1 258 ? 12.758 8.852 -11.242 1 93.25 258 PRO B CA 1
ATOM 6242 C C . PRO B 1 258 ? 14.211 9.156 -10.883 1 93.25 258 PRO B C 1
ATOM 6244 O O . PRO B 1 258 ? 14.711 10.242 -11.188 1 93.25 258 PRO B O 1
ATOM 6247 N N . HIS B 1 259 ? 14.836 8.273 -10.117 1 91.38 259 HIS B N 1
ATOM 6248 C CA . HIS B 1 259 ? 16.203 8.531 -9.703 1 91.38 259 HIS B CA 1
ATOM 6249 C C . HIS B 1 259 ? 16.922 7.234 -9.312 1 91.38 259 HIS B C 1
ATOM 6251 O O . HIS B 1 259 ? 16.266 6.223 -9.039 1 91.38 259 HIS B O 1
ATOM 6257 N N . VAL B 1 260 ? 18.203 7.293 -9.398 1 88.75 260 VAL B N 1
ATOM 6258 C CA . VAL B 1 260 ? 19.031 6.184 -8.922 1 88.75 260 VAL B CA 1
ATOM 6259 C C . VAL B 1 260 ? 19.875 6.645 -7.734 1 88.75 260 VAL B C 1
ATOM 6261 O O . VAL B 1 260 ? 19.875 6.004 -6.68 1 88.75 260 VAL B O 1
ATOM 6264 N N . HIS B 1 261 ? 20.406 7.832 -7.855 1 88.5 261 HIS B N 1
ATOM 6265 C CA . HIS B 1 261 ? 21.422 8.227 -6.891 1 88.5 261 HIS B CA 1
ATOM 6266 C C . HIS B 1 261 ? 20.906 9.32 -5.961 1 88.5 261 HIS B C 1
ATOM 6268 O O . HIS B 1 261 ? 21.422 9.492 -4.855 1 88.5 261 HIS B O 1
ATOM 6274 N N . PHE B 1 262 ? 19.906 10.078 -6.418 1 91.81 262 PHE B N 1
ATOM 6275 C CA . PHE B 1 262 ? 19.453 11.219 -5.625 1 91.81 262 PHE B CA 1
ATOM 6276 C C . PHE B 1 262 ? 17.938 11.289 -5.602 1 91.81 262 PHE B C 1
ATOM 6278 O O . PHE B 1 262 ? 17.297 11.578 -6.617 1 91.81 262 PHE B O 1
ATOM 6285 N N . ASP B 1 263 ? 17.422 11.039 -4.395 1 93.06 263 ASP B N 1
ATOM 6286 C CA . ASP B 1 263 ? 15.992 11.18 -4.152 1 93.06 263 ASP B CA 1
ATOM 6287 C C . ASP B 1 263 ? 15.625 12.641 -3.875 1 93.06 263 ASP B C 1
ATOM 6289 O O . ASP B 1 263 ? 16.078 13.219 -2.881 1 93.06 263 ASP B O 1
ATOM 6293 N N . GLN B 1 264 ? 14.789 13.172 -4.664 1 93.88 264 GLN B N 1
ATOM 6294 C CA . GLN B 1 264 ? 14.461 14.594 -4.617 1 93.88 264 GLN B CA 1
ATOM 6295 C C . GLN B 1 264 ? 13.359 14.875 -3.6 1 93.88 264 GLN B C 1
ATOM 6297 O O . GLN B 1 264 ? 13 16.031 -3.375 1 93.88 264 GLN B O 1
ATOM 6302 N N . SER B 1 265 ? 12.898 13.867 -2.953 1 93.81 265 SER B N 1
ATOM 6303 C CA . SER B 1 265 ? 11.789 14.047 -2.018 1 93.81 265 SER B CA 1
ATOM 6304 C C . SER B 1 265 ? 12.242 14.797 -0.765 1 93.81 265 SER B C 1
ATOM 6306 O O . SER B 1 265 ? 13.352 14.57 -0.27 1 93.81 265 SER B O 1
ATOM 6308 N N . TRP B 1 266 ? 11.438 15.766 -0.313 1 87.56 266 TRP B N 1
ATOM 6309 C CA . TRP B 1 266 ? 11.742 16.594 0.852 1 87.56 266 TRP B CA 1
ATOM 6310 C C . TRP B 1 266 ? 11.555 15.797 2.143 1 87.56 266 TRP B C 1
ATOM 6312 O O . TRP B 1 266 ? 12.477 15.703 2.959 1 87.56 266 TRP B O 1
ATOM 6322 N N . GLY B 1 267 ? 10.539 15.062 2.27 1 75.81 267 GLY B N 1
ATOM 6323 C CA . GLY B 1 267 ? 10.266 14.25 3.445 1 75.81 267 GLY B CA 1
ATOM 6324 C C . GLY B 1 267 ? 10.906 14.797 4.711 1 75.81 267 GLY B C 1
ATOM 6325 O O . GLY B 1 267 ? 10.633 15.93 5.109 1 75.81 267 GLY B O 1
ATOM 6326 N N . ASN B 1 268 ? 11.969 14.07 5.32 1 75.38 268 ASN B N 1
ATOM 6327 C CA . ASN B 1 268 ? 12.594 14.414 6.59 1 75.38 268 ASN B CA 1
ATOM 6328 C C . ASN B 1 268 ? 13.977 15.031 6.379 1 75.38 268 ASN B C 1
ATOM 6330 O O . ASN B 1 268 ? 14.766 15.133 7.32 1 75.38 268 ASN B O 1
ATOM 6334 N N . VAL B 1 269 ? 14.203 15.508 5.195 1 79.81 269 VAL B N 1
ATOM 6335 C CA . VAL B 1 269 ? 15.508 16.094 4.902 1 79.81 269 VAL B CA 1
ATOM 6336 C C . VAL B 1 269 ? 15.43 17.609 4.977 1 79.81 269 VAL B C 1
ATOM 6338 O O . VAL B 1 269 ? 14.391 18.203 4.664 1 79.81 269 VAL B O 1
ATOM 6341 N N . SER B 1 270 ? 16.516 18.141 5.359 1 86.94 270 SER B N 1
ATOM 6342 C CA . SER B 1 270 ? 16.547 19.594 5.434 1 86.94 270 SER B CA 1
ATOM 6343 C C . SER B 1 270 ? 16.578 20.219 4.043 1 86.94 270 SER B C 1
ATOM 6345 O O . SER B 1 270 ? 17.094 19.625 3.096 1 86.94 270 SER B O 1
ATOM 6347 N N . LEU B 1 271 ? 16.031 21.406 3.975 1 87.75 271 LEU B N 1
ATOM 6348 C CA . LEU B 1 271 ? 15.914 22.125 2.713 1 87.75 271 LEU B CA 1
ATOM 6349 C C . LEU B 1 271 ? 17.297 22.453 2.15 1 87.75 271 LEU B C 1
ATOM 6351 O O . LEU B 1 271 ? 17.547 22.266 0.956 1 87.75 271 LEU B O 1
ATOM 6355 N N . GLY B 1 272 ? 18.203 22.891 3.008 1 89.62 272 GLY B N 1
ATOM 6356 C CA . GLY B 1 272 ? 19.547 23.234 2.568 1 89.62 272 GLY B CA 1
ATOM 6357 C C . GLY B 1 272 ? 20.297 22.047 1.971 1 89.62 272 GLY B C 1
ATOM 6358 O O . GLY B 1 272 ? 20.953 22.188 0.94 1 89.62 272 GLY B O 1
ATOM 6359 N N . LYS B 1 273 ? 20.156 20.938 2.615 1 91.62 273 LYS B N 1
ATOM 6360 C CA . LYS B 1 273 ? 20.812 19.719 2.117 1 91.62 273 LYS B CA 1
ATOM 6361 C C . LYS B 1 273 ? 20.234 19.297 0.77 1 91.62 273 LYS B C 1
ATOM 6363 O O . LYS B 1 273 ? 20.969 18.906 -0.133 1 91.62 273 LYS B O 1
ATOM 6368 N N . LEU B 1 274 ? 18.953 19.406 0.707 1 93 274 LEU B N 1
ATOM 6369 C CA . LEU B 1 274 ? 18.281 19.031 -0.528 1 93 274 LEU B CA 1
ATOM 6370 C C . LEU B 1 274 ? 18.688 19.953 -1.676 1 93 274 LEU B C 1
ATOM 6372 O O . LEU B 1 274 ? 18.953 19.484 -2.785 1 93 274 LEU B O 1
ATOM 6376 N N . MET B 1 275 ? 18.75 21.234 -1.43 1 93.44 275 MET B N 1
ATOM 6377 C CA . MET B 1 275 ? 19.141 22.219 -2.447 1 93.44 275 MET B CA 1
ATOM 6378 C C . MET B 1 275 ? 20.578 21.969 -2.914 1 93.44 275 MET B C 1
ATOM 6380 O O . MET B 1 275 ? 20.844 21.953 -4.113 1 93.44 275 MET B O 1
ATOM 6384 N N . PHE B 1 276 ? 21.406 21.703 -1.988 1 94.06 276 PHE B N 1
ATOM 6385 C CA . PHE B 1 276 ? 22.812 21.453 -2.307 1 94.06 276 PHE B CA 1
ATOM 6386 C C . PHE B 1 276 ? 22.953 20.219 -3.189 1 94.06 276 PHE B C 1
ATOM 6388 O O . PHE B 1 276 ? 23.688 20.234 -4.172 1 94.06 276 PHE B O 1
ATOM 6395 N N . ARG B 1 277 ? 22.234 19.234 -2.809 1 94.19 277 ARG B N 1
ATOM 6396 C CA . ARG B 1 277 ? 22.281 18 -3.576 1 94.19 277 ARG B CA 1
ATOM 6397 C C . ARG B 1 277 ? 21.719 18.188 -4.98 1 94.19 277 ARG B C 1
ATOM 6399 O O . ARG B 1 277 ? 22.203 17.578 -5.938 1 94.19 277 ARG B O 1
ATOM 6406 N N . MET B 1 278 ? 20.703 18.953 -5.09 1 94.94 278 MET B N 1
ATOM 6407 C CA . MET B 1 278 ? 20.109 19.219 -6.398 1 94.94 278 MET B CA 1
ATOM 6408 C C . MET B 1 278 ? 21.094 19.969 -7.293 1 94.94 278 MET B C 1
ATOM 6410 O O . MET B 1 278 ? 21.219 19.656 -8.484 1 94.94 278 MET B O 1
ATOM 6414 N N . PHE B 1 279 ? 21.875 20.859 -6.734 1 95.94 279 PHE B N 1
ATOM 6415 C CA . PHE B 1 279 ? 22.812 21.672 -7.488 1 95.94 279 PHE B CA 1
ATOM 6416 C C . PHE B 1 279 ? 24.016 20.844 -7.934 1 95.94 279 PHE B C 1
ATOM 6418 O O . PHE B 1 279 ? 24.719 21.203 -8.875 1 95.94 279 PHE B O 1
ATOM 6425 N N . THR B 1 280 ? 24.188 19.766 -7.227 1 95.12 280 THR B N 1
ATOM 6426 C CA . THR B 1 280 ? 25.406 18.984 -7.496 1 95.12 280 THR B CA 1
ATOM 6427 C C . THR B 1 280 ? 25.078 17.734 -8.297 1 95.12 280 THR B C 1
ATOM 6429 O O . THR B 1 280 ? 25.797 16.734 -8.211 1 95.12 280 THR B O 1
ATOM 6432 N N . GLN B 1 281 ? 23.969 17.734 -8.961 1 93.62 281 GLN B N 1
ATOM 6433 C CA . GLN B 1 281 ? 23.625 16.672 -9.898 1 93.62 281 GLN B CA 1
ATOM 6434 C C . GLN B 1 281 ? 23.859 17.109 -11.336 1 93.62 281 GLN B C 1
ATOM 6436 O O . GLN B 1 281 ? 23.812 18.297 -11.641 1 93.62 281 GLN B O 1
ATOM 6441 N N . PHE B 1 282 ? 24.125 16.156 -12.203 1 91.69 282 PHE B N 1
ATOM 6442 C CA . PHE B 1 282 ? 24.234 16.484 -13.625 1 91.69 282 PHE B CA 1
ATOM 6443 C C . PHE B 1 282 ? 22.875 16.859 -14.203 1 91.69 282 PHE B C 1
ATOM 6445 O O . PHE B 1 282 ? 22.75 17.859 -14.914 1 91.69 282 PHE B O 1
ATOM 6452 N N . HIS B 1 283 ? 21.969 16.062 -13.945 1 92.31 283 HIS B N 1
ATOM 6453 C CA . HIS B 1 283 ? 20.609 16.203 -14.43 1 92.31 283 HIS B CA 1
ATOM 6454 C C . HIS B 1 283 ? 19.609 15.531 -13.484 1 92.31 283 HIS B C 1
ATOM 6456 O O . HIS B 1 283 ? 19.891 14.461 -12.945 1 92.31 283 HIS B O 1
ATOM 6462 N N . ASN B 1 284 ? 18.562 16.234 -13.195 1 94.69 284 ASN B N 1
ATOM 6463 C CA . ASN B 1 284 ? 17.484 15.648 -12.414 1 94.69 284 ASN B CA 1
ATOM 6464 C C . ASN B 1 284 ? 16.266 15.344 -13.281 1 94.69 284 ASN B C 1
ATOM 6466 O O . ASN B 1 284 ? 15.922 16.109 -14.18 1 94.69 284 ASN B O 1
ATOM 6470 N N . PHE B 1 285 ? 15.695 14.219 -13.023 1 93.94 285 PHE B N 1
ATOM 6471 C CA . PHE B 1 285 ? 14.57 13.789 -13.844 1 93.94 285 PHE B CA 1
ATOM 6472 C C . PHE B 1 285 ? 13.25 14.203 -13.203 1 93.94 285 PHE B C 1
ATOM 6474 O O . PHE B 1 285 ? 13.094 14.133 -11.977 1 93.94 285 PHE B O 1
ATOM 6481 N N . PHE B 1 286 ? 12.367 14.633 -14.016 1 94.56 286 PHE B N 1
ATOM 6482 C CA . PHE B 1 286 ? 11.055 15.133 -13.633 1 94.56 286 PHE B CA 1
ATOM 6483 C C . PHE B 1 286 ? 9.992 14.703 -14.633 1 94.56 286 PHE B C 1
ATOM 6485 O O . PHE B 1 286 ? 10.117 14.969 -15.828 1 94.56 286 PHE B O 1
ATOM 6492 N N . GLU B 1 287 ? 9.016 13.945 -14.102 1 95.75 287 GLU B N 1
ATOM 6493 C CA . GLU B 1 287 ? 7.922 13.492 -14.953 1 95.75 287 GLU B CA 1
ATOM 6494 C C . GLU B 1 287 ? 6.57 13.938 -14.406 1 95.75 287 GLU B C 1
ATOM 6496 O O . GLU B 1 287 ? 6.312 13.828 -13.203 1 95.75 287 GLU B O 1
ATOM 6501 N N . ILE B 1 288 ? 5.758 14.492 -15.305 1 97.12 288 ILE B N 1
ATOM 6502 C CA . ILE B 1 288 ? 4.414 14.922 -14.93 1 97.12 288 ILE B CA 1
ATOM 6503 C C . ILE B 1 288 ? 3.383 14.188 -15.781 1 97.12 288 ILE B C 1
ATOM 6505 O O . ILE B 1 288 ? 3.6 13.969 -16.984 1 97.12 288 ILE B O 1
ATOM 6509 N N . GLU B 1 289 ? 2.322 13.742 -15.164 1 97.88 289 GLU B N 1
ATOM 6510 C CA . GLU B 1 289 ? 1.233 13.062 -15.859 1 97.88 289 GLU B CA 1
ATOM 6511 C C . GLU B 1 289 ? -0.113 13.703 -15.531 1 97.88 289 GLU B C 1
ATOM 6513 O O . GLU B 1 289 ? -0.542 13.703 -14.375 1 97.88 289 GLU B O 1
ATOM 6518 N N . TYR B 1 290 ? -0.79 14.258 -16.547 1 98.38 290 TYR B N 1
ATOM 6519 C CA . TYR B 1 290 ? -2.135 14.805 -16.406 1 98.38 290 TYR B CA 1
ATOM 6520 C C . TYR B 1 290 ? -3.188 13.719 -16.609 1 98.38 290 TYR B C 1
ATOM 6522 O O . TYR B 1 290 ? -3.307 13.164 -17.703 1 98.38 290 TYR B O 1
ATOM 6530 N N . LEU B 1 291 ? -3.941 13.469 -15.586 1 98.38 291 LEU B N 1
ATOM 6531 C CA . LEU B 1 291 ? -4.961 12.422 -15.648 1 98.38 291 LEU B CA 1
ATOM 6532 C C . LEU B 1 291 ? -6.277 12.984 -16.172 1 98.38 291 LEU B C 1
ATOM 6534 O O . LEU B 1 291 ? -6.461 14.203 -16.234 1 98.38 291 LEU B O 1
ATOM 6538 N N . PRO B 1 292 ? -7.172 12.094 -16.609 1 97.25 292 PRO B N 1
ATOM 6539 C CA . PRO B 1 292 ? -8.5 12.555 -17.031 1 97.25 292 PRO B CA 1
ATOM 6540 C C . PRO B 1 292 ? -9.25 13.273 -15.914 1 97.25 292 PRO B C 1
ATOM 6542 O O . PRO B 1 292 ? -9.086 12.945 -14.734 1 97.25 292 PRO B O 1
ATOM 6545 N N . VAL B 1 293 ? -10.047 14.203 -16.344 1 98.12 293 VAL B N 1
ATOM 6546 C CA . VAL B 1 293 ? -10.828 15.008 -15.406 1 98.12 293 VAL B CA 1
ATOM 6547 C C . VAL B 1 293 ? -11.812 14.109 -14.656 1 98.12 293 VAL B C 1
ATOM 6549 O O . VAL B 1 293 ? -12.438 13.234 -15.25 1 98.12 293 VAL B O 1
ATOM 6552 N N . VAL B 1 294 ? -11.891 14.312 -13.359 1 97.56 294 VAL B N 1
ATOM 6553 C CA . VAL B 1 294 ? -12.867 13.633 -12.516 1 97.56 294 VAL B CA 1
ATOM 6554 C C . VAL B 1 294 ? -14.055 14.562 -12.258 1 97.56 294 VAL B C 1
ATOM 6556 O O . VAL B 1 294 ? -13.906 15.602 -11.617 1 97.56 294 VAL B O 1
ATOM 6559 N N . TYR B 1 295 ? -15.203 14.133 -12.727 1 96.12 295 TYR B N 1
ATOM 6560 C CA . TYR B 1 295 ? -16.422 14.922 -12.57 1 96.12 295 TYR B CA 1
ATOM 6561 C C . TYR B 1 295 ? -17.219 14.453 -11.352 1 96.12 295 TYR B C 1
ATOM 6563 O O . TYR B 1 295 ? -17.281 13.258 -11.07 1 96.12 295 TYR B O 1
ATOM 6571 N N . PRO B 1 296 ? -17.781 15.461 -10.672 1 94.12 296 PRO B N 1
ATOM 6572 C CA . PRO B 1 296 ? -18.734 15.016 -9.648 1 94.12 296 PRO B CA 1
ATOM 6573 C C . PRO B 1 296 ? -19.922 14.273 -10.242 1 94.12 296 PRO B C 1
ATOM 6575 O O . PRO B 1 296 ? -20.391 14.617 -11.328 1 94.12 296 PRO B O 1
ATOM 6578 N N . LEU B 1 297 ? -20.344 13.172 -9.773 1 88.06 297 LEU B N 1
ATOM 6579 C CA . LEU B 1 297 ? -21.422 12.359 -10.305 1 88.06 297 LEU B CA 1
ATOM 6580 C C . LEU B 1 297 ? -22.766 13.086 -10.18 1 88.06 297 LEU B C 1
ATOM 6582 O O . LEU B 1 297 ? -23.438 13.328 -11.188 1 88.06 297 LEU B O 1
ATOM 6586 N N . ASP B 1 298 ? -23.484 12.953 -9.102 1 79.75 298 ASP B N 1
ATOM 6587 C CA . ASP B 1 298 ? -24.781 13.594 -8.922 1 79.75 298 ASP B CA 1
ATOM 6588 C C . ASP B 1 298 ? -24.781 14.5 -7.688 1 79.75 298 ASP B C 1
ATOM 6590 O O . ASP B 1 298 ? -23.766 14.609 -6.992 1 79.75 298 ASP B O 1
ATOM 6594 N N . ASP B 1 299 ? -25.812 15.211 -7.676 1 75.81 299 ASP B N 1
ATOM 6595 C CA . ASP B 1 299 ? -25.953 16.141 -6.57 1 75.81 299 ASP B CA 1
ATOM 6596 C C . ASP B 1 299 ? -25.938 15.414 -5.227 1 75.81 299 ASP B C 1
ATOM 6598 O O . ASP B 1 299 ? -25.703 16.031 -4.184 1 75.81 299 ASP B O 1
ATOM 6602 N N . LYS B 1 300 ? -25.891 14.094 -5.371 1 82.19 300 LYS B N 1
ATOM 6603 C CA . LYS B 1 300 ? -25.953 13.352 -4.117 1 82.19 300 LYS B CA 1
ATOM 6604 C C . LYS B 1 300 ? -24.578 12.836 -3.703 1 82.19 300 LYS B C 1
ATOM 6606 O O . LYS B 1 300 ? -24.406 12.312 -2.6 1 82.19 300 LYS B O 1
ATOM 6611 N N . GLU B 1 301 ? -23.625 13.133 -4.48 1 89.56 301 GLU B N 1
ATOM 6612 C CA . GLU B 1 301 ? -22.312 12.617 -4.102 1 89.56 301 GLU B CA 1
ATOM 6613 C C . GLU B 1 301 ? -21.703 13.461 -2.988 1 89.56 301 GLU B C 1
ATOM 6615 O O . GLU B 1 301 ? -21.656 14.695 -3.084 1 89.56 301 GLU B O 1
ATOM 6620 N N . THR B 1 302 ? -21.234 12.797 -1.974 1 93.06 302 THR B N 1
ATOM 6621 C CA . THR B 1 302 ? -20.594 13.484 -0.86 1 93.06 302 THR B CA 1
ATOM 6622 C C . THR B 1 302 ? -19.156 13.859 -1.218 1 93.06 302 THR B C 1
ATOM 6624 O O . THR B 1 302 ? -18.547 13.242 -2.09 1 93.06 302 THR B O 1
ATOM 6627 N N . ALA B 1 303 ? -18.656 14.914 -0.583 1 95.31 303 ALA B N 1
ATOM 6628 C CA . ALA B 1 303 ? -17.281 15.344 -0.778 1 95.31 303 ALA B CA 1
ATOM 6629 C C . ALA B 1 303 ? -16.297 14.219 -0.44 1 95.31 303 ALA B C 1
ATOM 6631 O O . ALA B 1 303 ? -15.25 14.086 -1.07 1 95.31 303 ALA B O 1
ATOM 6632 N N . VAL B 1 304 ? -16.703 13.445 0.502 1 95.06 304 VAL B N 1
ATOM 6633 C CA . VAL B 1 304 ? -15.852 12.344 0.944 1 95.06 304 VAL B CA 1
ATOM 6634 C C . VAL B 1 304 ? -15.734 11.305 -0.169 1 95.06 304 VAL B C 1
ATOM 6636 O O . VAL B 1 304 ? -14.641 10.82 -0.462 1 95.06 304 VAL B O 1
ATOM 6639 N N . HIS B 1 305 ? -16.797 10.984 -0.742 1 95.44 305 HIS B N 1
ATOM 6640 C CA . HIS B 1 305 ? -16.797 10.023 -1.839 1 95.44 305 HIS B CA 1
ATOM 6641 C C . HIS B 1 305 ? -16.047 10.578 -3.051 1 95.44 305 HIS B C 1
ATOM 6643 O O . HIS B 1 305 ? -15.312 9.844 -3.717 1 95.44 305 HIS B O 1
ATOM 6649 N N . PHE B 1 306 ? -16.297 11.875 -3.381 1 96.75 306 PHE B N 1
ATOM 6650 C CA . PHE B 1 306 ? -15.609 12.547 -4.473 1 96.75 306 PHE B CA 1
ATOM 6651 C C . PHE B 1 306 ? -14.102 12.508 -4.262 1 96.75 306 PHE B C 1
ATOM 6653 O O . PHE B 1 306 ? -13.344 12.227 -5.195 1 96.75 306 PHE B O 1
ATOM 6660 N N . ARG B 1 307 ? -13.672 12.742 -3.051 1 97.81 307 ARG B N 1
ATOM 6661 C CA . ARG B 1 307 ? -12.266 12.664 -2.656 1 97.81 307 ARG B CA 1
ATOM 6662 C C . ARG B 1 307 ? -11.711 11.258 -2.873 1 97.81 307 ARG B C 1
ATOM 6664 O O . ARG B 1 307 ? -10.609 11.094 -3.406 1 97.81 307 ARG B O 1
ATOM 6671 N N . GLU B 1 308 ? -12.438 10.305 -2.473 1 96.44 308 GLU B N 1
ATOM 6672 C CA . GLU B 1 308 ? -12 8.914 -2.576 1 96.44 308 GLU B CA 1
ATOM 6673 C C . GLU B 1 308 ? -11.82 8.5 -4.035 1 96.44 308 GLU B C 1
ATOM 6675 O O . GLU B 1 308 ? -10.844 7.84 -4.383 1 96.44 308 GLU B O 1
ATOM 6680 N N . ARG B 1 309 ? -12.711 8.883 -4.84 1 95.88 309 ARG B N 1
ATOM 6681 C CA . ARG B 1 309 ? -12.609 8.547 -6.258 1 95.88 309 ARG B CA 1
ATOM 6682 C C . ARG B 1 309 ? -11.375 9.195 -6.883 1 95.88 309 ARG B C 1
ATOM 6684 O O . ARG B 1 309 ? -10.664 8.555 -7.66 1 95.88 309 ARG B O 1
ATOM 6691 N N . THR B 1 310 ? -11.18 10.406 -6.535 1 97.81 310 THR B N 1
ATOM 6692 C CA . THR B 1 310 ? -10.039 11.133 -7.086 1 97.81 310 THR B CA 1
ATOM 6693 C C . THR B 1 310 ? -8.727 10.547 -6.574 1 97.81 310 THR B C 1
ATOM 6695 O O . THR B 1 310 ? -7.785 10.352 -7.348 1 97.81 310 THR B O 1
ATOM 6698 N N . SER B 1 311 ? -8.695 10.281 -5.273 1 97.88 311 SER B N 1
ATOM 6699 C CA . SER B 1 311 ? -7.484 9.711 -4.691 1 97.88 311 SER B CA 1
ATOM 6700 C C . SER B 1 311 ? -7.176 8.344 -5.285 1 97.88 311 SER B C 1
ATOM 6702 O O . SER B 1 311 ? -6.012 7.992 -5.48 1 97.88 311 SER B O 1
ATOM 6704 N N . ARG B 1 312 ? -8.156 7.609 -5.52 1 96.69 312 ARG B N 1
ATOM 6705 C CA . ARG B 1 312 ? -7.965 6.289 -6.117 1 96.69 312 ARG B CA 1
ATOM 6706 C C . ARG B 1 312 ? -7.426 6.406 -7.539 1 96.69 312 ARG B C 1
ATOM 6708 O O . ARG B 1 312 ? -6.586 5.609 -7.957 1 96.69 312 ARG B O 1
ATOM 6715 N N . ALA B 1 313 ? -7.957 7.352 -8.242 1 97 313 ALA B N 1
ATOM 6716 C CA . ALA B 1 313 ? -7.441 7.586 -9.586 1 97 313 ALA B CA 1
ATOM 6717 C C . ALA B 1 313 ? -5.953 7.918 -9.555 1 97 313 ALA B C 1
ATOM 6719 O O . ALA B 1 313 ? -5.176 7.391 -10.359 1 97 313 ALA B O 1
ATOM 6720 N N . LEU B 1 314 ? -5.594 8.734 -8.664 1 98.06 314 LEU B N 1
ATOM 6721 C CA . LEU B 1 314 ? -4.195 9.109 -8.516 1 98.06 314 LEU B CA 1
ATOM 6722 C C . LEU B 1 314 ? -3.348 7.914 -8.086 1 98.06 314 LEU B C 1
ATOM 6724 O O . LEU B 1 314 ? -2.277 7.676 -8.648 1 98.06 314 LEU B O 1
ATOM 6728 N N . ALA B 1 315 ? -3.842 7.172 -7.129 1 97.62 315 ALA B N 1
ATOM 6729 C CA . ALA B 1 315 ? -3.105 6.02 -6.617 1 97.62 315 ALA B CA 1
ATOM 6730 C C . ALA B 1 315 ? -2.92 4.961 -7.699 1 97.62 315 ALA B C 1
ATOM 6732 O O . ALA B 1 315 ? -1.847 4.367 -7.816 1 97.62 315 ALA B O 1
ATOM 6733 N N . THR B 1 316 ? -3.936 4.738 -8.445 1 95.81 316 THR B N 1
ATOM 6734 C CA . THR B 1 316 ? -3.873 3.754 -9.516 1 95.81 316 THR B CA 1
ATOM 6735 C C . THR B 1 316 ? -2.842 4.164 -10.562 1 95.81 316 THR B C 1
ATOM 6737 O O . THR B 1 316 ? -2.039 3.34 -11.008 1 95.81 316 THR B O 1
ATOM 6740 N N . ALA B 1 317 ? -2.902 5.414 -10.906 1 96 317 ALA B N 1
ATOM 6741 C CA . ALA B 1 317 ? -1.943 5.906 -11.891 1 96 317 ALA B CA 1
ATOM 6742 C C . ALA B 1 317 ? -0.518 5.836 -11.352 1 96 317 ALA B C 1
ATOM 6744 O O . ALA B 1 317 ? 0.422 5.551 -12.094 1 96 317 ALA B O 1
ATOM 6745 N N . LEU B 1 318 ? -0.365 6.07 -10.109 1 96.25 318 LEU B N 1
ATOM 6746 C CA . LEU B 1 318 ? 0.935 6.027 -9.453 1 96.25 318 LEU B CA 1
ATOM 6747 C C . LEU B 1 318 ? 1.373 4.59 -9.203 1 96.25 318 LEU B C 1
ATOM 6749 O O . LEU B 1 318 ? 2.533 4.336 -8.875 1 96.25 318 LEU B O 1
ATOM 6753 N N . ASN B 1 319 ? 0.493 3.609 -9.383 1 95.06 319 ASN B N 1
ATOM 6754 C CA . ASN B 1 319 ? 0.719 2.213 -9.023 1 95.06 319 ASN B CA 1
ATOM 6755 C C . ASN B 1 319 ? 1.175 2.072 -7.574 1 95.06 319 ASN B C 1
ATOM 6757 O O . ASN B 1 319 ? 2.184 1.421 -7.297 1 95.06 319 ASN B O 1
ATOM 6761 N N . GLY B 1 320 ? 0.461 2.783 -6.73 1 95.62 320 GLY B N 1
ATOM 6762 C CA . GLY B 1 320 ? 0.72 2.783 -5.301 1 95.62 320 GLY B CA 1
ATOM 6763 C C . GLY B 1 320 ? -0.542 2.697 -4.465 1 95.62 320 GLY B C 1
ATOM 6764 O O . GLY B 1 320 ? -1.631 2.469 -4.996 1 95.62 320 GLY B O 1
ATOM 6765 N N . VAL B 1 321 ? -0.327 2.793 -3.189 1 96.19 321 VAL B N 1
ATOM 6766 C CA . VAL B 1 321 ? -1.459 2.709 -2.273 1 96.19 321 VAL B CA 1
ATOM 6767 C C . VAL B 1 321 ? -1.624 4.035 -1.533 1 96.19 321 VAL B C 1
ATOM 6769 O O . VAL B 1 321 ? -0.747 4.898 -1.593 1 96.19 321 VAL B O 1
ATOM 6772 N N . GLN B 1 322 ? -2.781 4.184 -1.015 1 96.62 322 GLN B N 1
ATOM 6773 C CA . GLN B 1 322 ? -3.029 5.316 -0.129 1 96.62 322 GLN B CA 1
ATOM 6774 C C . GLN B 1 322 ? -3.066 4.875 1.331 1 96.62 322 GLN B C 1
ATOM 6776 O O . GLN B 1 322 ? -3.828 3.975 1.694 1 96.62 322 GLN B O 1
ATOM 6781 N N . THR B 1 323 ? -2.242 5.438 2.154 1 95.81 323 THR B N 1
ATOM 6782 C CA . THR B 1 323 ? -2.189 5.078 3.566 1 95.81 323 THR B CA 1
ATOM 6783 C C . THR B 1 323 ? -2.984 6.07 4.41 1 95.81 323 THR B C 1
ATOM 6785 O O . THR B 1 323 ? -3.445 7.094 3.898 1 95.81 323 THR B O 1
ATOM 6788 N N . GLY B 1 324 ? -3.137 5.723 5.672 1 96.5 324 GLY B N 1
ATOM 6789 C CA . GLY B 1 324 ? -3.887 6.582 6.57 1 96.5 324 GLY B CA 1
ATOM 6790 C C . GLY B 1 324 ? -3.02 7.613 7.27 1 96.5 324 GLY B C 1
ATOM 6791 O O . GLY B 1 324 ? -3.402 8.156 8.305 1 96.5 324 GLY B O 1
ATOM 6792 N N . HIS B 1 325 ? -1.856 7.867 6.77 1 96.69 325 HIS B N 1
ATOM 6793 C CA . HIS B 1 325 ? -0.972 8.883 7.336 1 96.69 325 HIS B CA 1
ATOM 6794 C C . HIS B 1 325 ? -1.455 10.289 7 1 96.69 325 HIS B C 1
ATOM 6796 O O . HIS B 1 325 ? -2.199 10.477 6.035 1 96.69 325 HIS B O 1
ATOM 6802 N N . SER B 1 326 ? -1.099 11.211 7.746 1 95.12 326 SER B N 1
ATOM 6803 C CA . SER B 1 326 ? -1.39 12.633 7.551 1 95.12 326 SER B CA 1
ATOM 6804 C C . SER B 1 326 ? -0.271 13.508 8.109 1 95.12 326 SER B C 1
ATOM 6806 O O . SER B 1 326 ? 0.791 13 8.477 1 95.12 326 SER B O 1
ATOM 6808 N N . TYR B 1 327 ? -0.505 14.797 8.039 1 93.19 327 TYR B N 1
ATOM 6809 C CA . TYR B 1 327 ? 0.451 15.742 8.609 1 93.19 327 TYR B CA 1
ATOM 6810 C C . TYR B 1 327 ? 0.673 15.461 10.094 1 93.19 327 TYR B C 1
ATOM 6812 O O . TYR B 1 327 ? 1.769 15.68 10.609 1 93.19 327 TYR B O 1
ATOM 6820 N N . GLY B 1 328 ? -0.349 14.992 10.711 1 94.12 328 GLY B N 1
ATOM 6821 C CA . GLY B 1 328 ? -0.2 14.617 12.109 1 94.12 328 GLY B CA 1
ATOM 6822 C C . GLY B 1 328 ? 0.932 13.633 12.352 1 94.12 328 GLY B C 1
ATOM 6823 O O . GLY B 1 328 ? 1.627 13.711 13.367 1 94.12 328 GLY B O 1
ATOM 6824 N N . ASP B 1 329 ? 1.14 12.758 11.469 1 96.19 329 ASP B N 1
ATOM 6825 C CA . ASP B 1 329 ? 2.219 11.781 11.602 1 96.19 329 ASP B CA 1
ATOM 6826 C C . ASP B 1 329 ? 3.584 12.453 11.461 1 96.19 329 ASP B C 1
ATOM 6828 O O . ASP B 1 329 ? 4.551 12.039 12.094 1 96.19 329 ASP B O 1
ATOM 6832 N N . THR B 1 330 ? 3.643 13.438 10.57 1 93.44 330 THR B N 1
ATOM 6833 C CA . THR B 1 330 ? 4.883 14.195 10.453 1 93.44 330 THR B CA 1
ATOM 6834 C C . THR B 1 330 ? 5.211 14.898 11.773 1 93.44 330 THR B C 1
ATOM 6836 O O . THR B 1 330 ? 6.375 14.938 12.188 1 93.44 330 THR B O 1
ATOM 6839 N N . MET B 1 331 ? 4.223 15.375 12.391 1 93.88 331 MET B N 1
ATOM 6840 C CA . MET B 1 331 ? 4.418 16.047 13.68 1 93.88 331 MET B CA 1
ATOM 6841 C C . MET B 1 331 ? 4.914 15.055 14.727 1 93.88 331 MET B C 1
ATOM 6843 O O . MET B 1 331 ? 5.801 15.375 15.516 1 93.88 331 MET B O 1
ATOM 6847 N N . LEU B 1 332 ? 4.309 13.922 14.711 1 96.12 332 LEU B N 1
ATOM 6848 C CA . LEU B 1 332 ? 4.746 12.883 15.641 1 96.12 332 LEU B CA 1
ATOM 6849 C C . LEU B 1 332 ? 6.211 12.531 15.414 1 96.12 332 LEU B C 1
ATOM 6851 O O . LEU B 1 332 ? 6.988 12.438 16.359 1 96.12 332 LEU B O 1
ATOM 6855 N N . CYS B 1 333 ? 6.555 12.359 14.203 1 93.94 333 CYS B N 1
ATOM 6856 C CA . CYS B 1 333 ? 7.926 12.008 13.852 1 93.94 333 CYS B CA 1
ATOM 6857 C C . CYS B 1 333 ? 8.898 13.094 14.273 1 93.94 333 CYS B C 1
ATOM 6859 O O . CYS B 1 333 ? 9.969 12.805 14.82 1 93.94 333 CYS B O 1
ATOM 6861 N N . LEU B 1 334 ? 8.555 14.32 14.023 1 91.81 334 LEU B N 1
ATOM 6862 C CA . LEU B 1 334 ? 9.406 15.445 14.375 1 91.81 334 LEU B CA 1
ATOM 6863 C C . LEU B 1 334 ? 9.602 15.531 15.883 1 91.81 334 LEU B C 1
ATOM 6865 O O . LEU B 1 334 ? 10.719 15.773 16.359 1 91.81 334 LEU B O 1
ATOM 6869 N N . LYS B 1 335 ? 8.539 15.367 16.578 1 94.94 335 LYS B N 1
ATOM 6870 C CA . LYS B 1 335 ? 8.617 15.406 18.047 1 94.94 335 LYS B CA 1
ATOM 6871 C C . LYS B 1 335 ? 9.516 14.289 18.562 1 94.94 335 LYS B C 1
ATOM 6873 O O . LYS B 1 335 ? 10.305 14.5 19.5 1 94.94 335 LYS B O 1
ATOM 6878 N N . ALA B 1 336 ? 9.344 13.141 18.031 1 95.31 336 ALA B N 1
ATOM 6879 C CA . ALA B 1 336 ? 10.188 12.016 18.422 1 95.31 336 ALA B CA 1
ATOM 6880 C C . ALA B 1 336 ? 11.648 12.281 18.078 1 95.31 336 ALA B C 1
ATOM 6882 O O . ALA B 1 336 ? 12.547 11.906 18.844 1 95.31 336 ALA B O 1
ATOM 6883 N N . GLN B 1 337 ? 11.867 12.914 17 1 91.94 337 GLN B N 1
ATOM 6884 C CA . GLN B 1 337 ? 13.227 13.273 16.594 1 91.94 337 GLN B CA 1
ATOM 6885 C C . GLN B 1 337 ? 13.836 14.297 17.547 1 91.94 337 GLN B C 1
ATOM 6887 O O . GLN B 1 337 ? 15.008 14.195 17.906 1 91.94 337 GLN B O 1
ATOM 6892 N N . GLU B 1 338 ? 13.047 15.234 17.891 1 92.62 338 GLU B N 1
ATOM 6893 C CA . GLU B 1 338 ? 13.492 16.25 18.828 1 92.62 338 GLU B CA 1
ATOM 6894 C C . GLU B 1 338 ? 13.844 15.648 20.188 1 92.62 338 GLU B C 1
ATOM 6896 O O . GLU B 1 338 ? 14.758 16.109 20.859 1 92.62 338 GLU B O 1
ATOM 6901 N N . ALA B 1 339 ? 13.094 14.625 20.5 1 94.94 339 ALA B N 1
ATOM 6902 C CA . ALA B 1 339 ? 13.352 13.93 21.75 1 94.94 339 ALA B CA 1
ATOM 6903 C C . ALA B 1 339 ? 14.508 12.938 21.609 1 94.94 339 ALA B C 1
ATOM 6905 O O . ALA B 1 339 ? 14.773 12.148 22.516 1 94.94 339 ALA B O 1
ATOM 6906 N N . LYS B 1 340 ? 15.133 12.828 20.453 1 93 340 LYS B N 1
ATOM 6907 C CA . LYS B 1 340 ? 16.328 12.039 20.156 1 93 340 LYS B CA 1
ATOM 6908 C C . LYS B 1 340 ? 16.031 10.547 20.266 1 93 340 LYS B C 1
ATOM 6910 O O . LYS B 1 340 ? 16.844 9.789 20.812 1 93 340 LYS B O 1
ATOM 6915 N N . GLN B 1 341 ? 14.844 10.266 19.844 1 93.31 341 GLN B N 1
ATOM 6916 C CA . GLN B 1 341 ? 14.523 8.844 19.766 1 93.31 341 GLN B CA 1
ATOM 6917 C C . GLN B 1 341 ? 15.25 8.172 18.594 1 93.31 341 GLN B C 1
ATOM 6919 O O . GLN B 1 341 ? 15.438 8.781 17.547 1 93.31 341 GLN B O 1
ATOM 6924 N N . GLU B 1 342 ? 15.641 6.941 18.75 1 91.44 342 GLU B N 1
ATOM 6925 C CA . GLU B 1 342 ? 16.453 6.23 17.766 1 91.44 342 GLU B CA 1
ATOM 6926 C C . GLU B 1 342 ? 15.672 5.996 16.469 1 91.44 342 GLU B C 1
ATOM 6928 O O . GLU B 1 342 ? 16.219 6.113 15.375 1 91.44 342 GLU B O 1
ATOM 6933 N N . ASN B 1 343 ? 14.461 5.621 16.594 1 92.25 343 ASN B N 1
ATOM 6934 C CA . ASN B 1 343 ? 13.609 5.367 15.438 1 92.25 343 ASN B CA 1
ATOM 6935 C C . ASN B 1 343 ? 12.336 6.211 15.484 1 92.25 343 ASN B C 1
ATOM 6937 O O . ASN B 1 343 ? 11.266 5.703 15.805 1 92.25 343 ASN B O 1
ATOM 6941 N N . PRO B 1 344 ? 12.391 7.406 15.023 1 92.62 344 PRO B N 1
ATOM 6942 C CA . PRO B 1 344 ? 11.242 8.312 15.109 1 92.62 344 PRO B CA 1
ATOM 6943 C C . PRO B 1 344 ? 10.039 7.816 14.312 1 92.62 344 PRO B C 1
ATOM 6945 O O . PRO B 1 344 ? 8.891 8.117 14.664 1 92.62 344 PRO B O 1
ATOM 6948 N N . SER B 1 345 ? 10.273 7.109 13.273 1 91.81 345 SER B N 1
ATOM 6949 C CA . SER B 1 345 ? 9.188 6.645 12.414 1 91.81 345 SER B CA 1
ATOM 6950 C C . SER B 1 345 ? 8.297 5.645 13.141 1 91.81 345 SER B C 1
ATOM 6952 O O . SER B 1 345 ? 7.16 5.41 12.734 1 91.81 345 SER B O 1
ATOM 6954 N N . SER B 1 346 ? 8.789 5.059 14.188 1 92.81 346 SER B N 1
ATOM 6955 C CA . SER B 1 346 ? 8.023 4.062 14.938 1 92.81 346 SER B CA 1
ATOM 6956 C C . SER B 1 346 ? 6.891 4.711 15.719 1 92.81 346 SER B C 1
ATOM 6958 O O . SER B 1 346 ? 5.98 4.023 16.188 1 92.81 346 SER B O 1
ATOM 6960 N N . TYR B 1 347 ? 6.898 5.977 15.844 1 95.81 347 TYR B N 1
ATOM 6961 C CA . TYR B 1 347 ? 5.898 6.68 16.641 1 95.81 347 TYR B CA 1
ATOM 6962 C C . TYR B 1 347 ? 4.734 7.137 15.766 1 95.81 347 TYR B C 1
ATOM 6964 O O . TYR B 1 347 ? 3.742 7.668 16.281 1 95.81 347 TYR B O 1
ATOM 6972 N N . MET B 1 348 ? 4.855 6.906 14.492 1 95.69 348 MET B N 1
ATOM 6973 C CA . MET B 1 348 ? 3.73 7.203 13.609 1 95.69 348 MET B CA 1
ATOM 6974 C C . MET B 1 348 ? 2.6 6.199 13.812 1 95.69 348 MET B C 1
ATOM 6976 O O . MET B 1 348 ? 2.85 5.016 14.047 1 95.69 348 MET B O 1
ATOM 6980 N N . VAL B 1 349 ? 1.332 6.648 13.695 1 96.12 349 VAL B N 1
ATOM 6981 C CA . VAL B 1 349 ? 0.21 5.773 14.016 1 96.12 349 VAL B CA 1
ATOM 6982 C C . VAL B 1 349 ? -0.854 5.871 12.93 1 96.12 349 VAL B C 1
ATOM 6984 O O . VAL B 1 349 ? -1.981 5.406 13.109 1 96.12 349 VAL B O 1
ATOM 6987 N N . GLU B 1 350 ? -0.517 6.496 11.727 1 96.25 350 GLU B N 1
ATOM 6988 C CA . GLU B 1 350 ? -1.559 6.777 10.742 1 96.25 350 GLU B CA 1
ATOM 6989 C C . GLU B 1 350 ? -2.715 7.551 11.375 1 96.25 350 GLU B C 1
ATOM 6991 O O . GLU B 1 350 ? -3.812 7.016 11.531 1 96.25 350 GLU B O 1
ATOM 6996 N N . VAL B 1 351 ? -2.537 8.742 11.531 1 96.31 351 VAL B N 1
ATOM 6997 C CA . VAL B 1 351 ? -3.361 9.602 12.375 1 96.31 351 VAL B CA 1
ATOM 6998 C C . VAL B 1 351 ? -4.773 9.688 11.797 1 96.31 351 VAL B C 1
ATOM 7000 O O . VAL B 1 351 ? -5.754 9.703 12.547 1 96.31 351 VAL B O 1
ATOM 7003 N N . THR B 1 352 ? -4.879 9.727 10.469 1 95 352 THR B N 1
ATOM 7004 C CA . THR B 1 352 ? -6.203 9.836 9.867 1 95 352 THR B CA 1
ATOM 7005 C C . THR B 1 352 ? -7.047 8.609 10.188 1 95 352 THR B C 1
ATOM 7007 O O . THR B 1 352 ? -8.227 8.727 10.516 1 95 352 THR B O 1
ATOM 7010 N N . LYS B 1 353 ? -6.438 7.508 10.039 1 93.94 353 LYS B N 1
ATOM 7011 C CA . LYS B 1 353 ? -7.141 6.277 10.391 1 93.94 353 LYS B CA 1
ATOM 7012 C C . LYS B 1 353 ? -7.512 6.262 11.875 1 93.94 353 LYS B C 1
ATOM 7014 O O . LYS B 1 353 ? -8.609 5.848 12.234 1 93.94 353 LYS B O 1
ATOM 7019 N N . PHE B 1 354 ? -6.59 6.68 12.711 1 94.88 354 PHE B N 1
ATOM 7020 C CA . PHE B 1 354 ? -6.805 6.719 14.148 1 94.88 354 PHE B CA 1
ATOM 7021 C C . PHE B 1 354 ? -7.926 7.688 14.508 1 94.88 354 PHE B C 1
ATOM 7023 O O . PHE B 1 354 ? -8.789 7.371 15.32 1 94.88 354 PHE B O 1
ATOM 7030 N N . GLU B 1 355 ? -7.945 8.828 13.867 1 94.12 355 GLU B N 1
ATOM 7031 C CA . GLU B 1 355 ? -8.984 9.836 14.086 1 94.12 355 GLU B CA 1
ATOM 7032 C C . GLU B 1 355 ? -10.359 9.297 13.703 1 94.12 355 GLU B C 1
ATOM 7034 O O . GLU B 1 355 ? -11.352 9.586 14.383 1 94.12 355 GLU B O 1
ATOM 7039 N N . ALA B 1 356 ? -10.398 8.594 12.664 1 90.94 356 ALA B N 1
ATOM 7040 C CA . ALA B 1 356 ? -11.664 8.039 12.195 1 90.94 356 ALA B CA 1
ATOM 7041 C C . ALA B 1 356 ? -12.195 6.984 13.156 1 90.94 356 ALA B C 1
ATOM 7043 O O . ALA B 1 356 ? -13.406 6.875 13.359 1 90.94 356 ALA B O 1
ATOM 7044 N N . LEU B 1 357 ? -11.344 6.285 13.734 1 92.19 357 LEU B N 1
ATOM 7045 C CA . LEU B 1 357 ? -11.719 5.191 14.617 1 92.19 357 LEU B CA 1
ATOM 7046 C C . LEU B 1 357 ? -12.156 5.723 15.984 1 92.19 357 LEU B C 1
ATOM 7048 O O . LEU B 1 357 ? -13.125 5.227 16.562 1 92.19 357 LEU B O 1
ATOM 7052 N N . PHE B 1 358 ? -11.43 6.758 16.562 1 93.94 358 PHE B N 1
ATOM 7053 C CA . PHE B 1 358 ? -11.641 7.133 17.953 1 93.94 358 PHE B CA 1
ATOM 7054 C C . PHE B 1 358 ? -12.156 8.562 18.062 1 93.94 358 PHE B C 1
ATOM 7056 O O . PHE B 1 358 ? -12.5 9.031 19.156 1 93.94 358 PHE B O 1
ATOM 7063 N N . HIS B 1 359 ? -12.203 9.312 17 1 90.62 359 HIS B N 1
ATOM 7064 C CA . HIS B 1 359 ? -12.672 10.695 16.969 1 90.62 359 HIS B CA 1
ATOM 7065 C C . HIS B 1 359 ? -11.805 11.586 17.859 1 90.62 359 HIS B C 1
ATOM 7067 O O . HIS B 1 359 ? -12.32 12.344 18.688 1 90.62 359 HIS B O 1
ATOM 7073 N N . VAL B 1 360 ? -10.562 11.352 17.828 1 91.56 360 VAL B N 1
ATOM 7074 C CA . VAL B 1 360 ? -9.562 12.164 18.5 1 91.56 360 VAL B CA 1
ATOM 7075 C C . VAL B 1 360 ? -8.828 13.031 17.469 1 91.56 360 VAL B C 1
ATOM 7077 O O . VAL B 1 360 ? -8.523 12.578 16.375 1 91.56 360 VAL B O 1
ATOM 7080 N N . SER B 1 361 ? -8.539 14.273 17.844 1 89.62 361 SER B N 1
ATOM 7081 C CA . SER B 1 361 ? -7.871 15.195 16.922 1 89.62 361 SER B CA 1
ATOM 7082 C C . SER B 1 361 ? -6.379 14.906 16.844 1 89.62 361 SER B C 1
ATOM 7084 O O . SER B 1 361 ? -5.824 14.219 17.703 1 89.62 361 SER B O 1
ATOM 7086 N N . SER B 1 362 ? -5.742 15.453 15.812 1 91.44 362 SER B N 1
ATOM 7087 C CA . SER B 1 362 ? -4.305 15.297 15.633 1 91.44 362 SER B CA 1
ATOM 7088 C C . SER B 1 362 ? -3.527 15.906 16.797 1 91.44 362 SER B C 1
ATOM 7090 O O . SER B 1 362 ? -2.506 15.367 17.219 1 91.44 362 SER B O 1
ATOM 7092 N N . MET B 1 363 ? -4.051 17.016 17.266 1 90.81 363 MET B N 1
ATOM 7093 C CA . MET B 1 363 ? -3.363 17.703 18.359 1 90.81 363 MET B CA 1
ATOM 7094 C C . MET B 1 363 ? -3.428 16.875 19.641 1 90.81 363 MET B C 1
ATOM 7096 O O . MET B 1 363 ? -2.471 16.844 20.422 1 90.81 363 MET B O 1
ATOM 7100 N N . GLU B 1 364 ? -4.531 16.234 19.844 1 93.38 364 GLU B N 1
ATOM 7101 C CA . GLU B 1 364 ? -4.656 15.352 21 1 93.38 364 GLU B CA 1
ATOM 7102 C C . GLU B 1 364 ? -3.686 14.18 20.906 1 93.38 364 GLU B C 1
ATOM 7104 O O . GLU B 1 364 ? -3.1 13.773 21.922 1 93.38 364 GLU B O 1
ATOM 7109 N N . VAL B 1 365 ? -3.545 13.672 19.75 1 96.19 365 VAL B N 1
ATOM 7110 C CA . VAL B 1 365 ? -2.607 12.578 19.547 1 96.19 365 VAL B CA 1
ATOM 7111 C C . VAL B 1 365 ? -1.19 13.031 19.891 1 96.19 365 VAL B C 1
ATOM 7113 O O . VAL B 1 365 ? -0.435 12.297 20.531 1 96.19 365 VAL B O 1
ATOM 7116 N N . VAL B 1 366 ? -0.849 14.227 19.469 1 95.5 366 VAL B N 1
ATOM 7117 C CA . VAL B 1 366 ? 0.474 14.773 19.734 1 95.5 366 VAL B CA 1
ATOM 7118 C C . VAL B 1 366 ? 0.658 14.969 21.25 1 95.5 366 VAL B C 1
ATOM 7120 O O . VAL B 1 366 ? 1.747 14.742 21.781 1 95.5 366 VAL B O 1
ATOM 7123 N N . ASP B 1 367 ? -0.4 15.328 21.875 1 95.44 367 ASP B N 1
ATOM 7124 C CA . ASP B 1 367 ? -0.353 15.484 23.328 1 95.44 367 ASP B CA 1
ATOM 7125 C C . ASP B 1 367 ? -0.048 14.156 24.016 1 95.44 367 ASP B C 1
ATOM 7127 O O . ASP B 1 367 ? 0.699 14.109 24.984 1 95.44 367 ASP B O 1
ATOM 7131 N N . PHE B 1 368 ? -0.664 13.156 23.547 1 97.31 368 PHE B N 1
ATOM 7132 C CA . PHE B 1 368 ? -0.396 11.828 24.094 1 97.31 368 PHE B CA 1
ATOM 7133 C C . PHE B 1 368 ? 1.062 11.438 23.891 1 97.31 368 PHE B C 1
ATOM 7135 O O . PHE B 1 368 ? 1.661 10.773 24.734 1 97.31 368 PHE B O 1
ATOM 7142 N N . LEU B 1 369 ? 1.583 11.836 22.75 1 97.88 369 LEU B N 1
ATOM 7143 C CA . LEU B 1 369 ? 2.988 11.531 22.516 1 97.88 369 LEU B CA 1
ATOM 7144 C C . LEU B 1 369 ? 3.885 12.273 23.484 1 97.88 369 LEU B C 1
ATOM 7146 O O . LEU B 1 369 ? 4.859 11.711 24 1 97.88 369 LEU B O 1
ATOM 7150 N N . ASP B 1 370 ? 3.516 13.523 23.734 1 96.88 370 ASP B N 1
ATOM 7151 C CA . ASP B 1 370 ? 4.285 14.297 24.703 1 96.88 370 ASP B CA 1
ATOM 7152 C C . ASP B 1 370 ? 4.332 13.594 26.062 1 96.88 370 ASP B C 1
ATOM 7154 O O . ASP B 1 370 ? 5.391 13.508 26.688 1 96.88 370 ASP B O 1
ATOM 7158 N N . LYS B 1 371 ? 3.273 13.141 26.438 1 96.38 371 LYS B N 1
ATOM 7159 C CA . LYS B 1 371 ? 3.189 12.414 27.703 1 96.38 371 LYS B CA 1
ATOM 7160 C C . LYS B 1 371 ? 4.02 11.133 27.656 1 96.38 371 LYS B C 1
ATOM 7162 O O . LYS B 1 371 ? 4.73 10.812 28.625 1 96.38 371 LYS B O 1
ATOM 7167 N N . PHE B 1 372 ? 3.889 10.438 26.594 1 98.25 372 PHE B N 1
ATOM 7168 C CA . PHE B 1 372 ? 4.625 9.188 26.453 1 98.25 372 PHE B CA 1
ATOM 7169 C C . PHE B 1 372 ? 6.125 9.438 26.453 1 98.25 372 PHE B C 1
ATOM 7171 O O . PHE B 1 372 ? 6.891 8.68 27.062 1 98.25 372 PHE B O 1
ATOM 7178 N N . LEU B 1 373 ? 6.559 10.477 25.734 1 97.75 373 LEU B N 1
ATOM 7179 C CA . LEU B 1 373 ? 7.98 10.805 25.672 1 97.75 373 LEU B CA 1
ATOM 7180 C C . LEU B 1 373 ? 8.508 11.203 27.047 1 97.75 373 LEU B C 1
ATOM 7182 O O . LEU B 1 373 ? 9.672 10.953 27.359 1 97.75 373 LEU B O 1
ATOM 7186 N N . ALA B 1 374 ? 7.621 11.773 27.859 1 96.75 374 ALA B N 1
ATOM 7187 C CA . ALA B 1 374 ? 8 12.133 29.219 1 96.75 374 ALA B CA 1
ATOM 7188 C C . ALA B 1 374 ? 8.273 10.891 30.062 1 96.75 374 ALA B C 1
ATOM 7190 O O . ALA B 1 374 ? 8.922 10.977 31.109 1 96.75 374 ALA B O 1
ATOM 7191 N N . MET B 1 375 ? 7.824 9.75 29.625 1 97.38 375 MET B N 1
ATOM 7192 C CA . MET B 1 375 ? 8.047 8.492 30.328 1 97.38 375 MET B CA 1
ATOM 7193 C C . MET B 1 375 ? 9.43 7.934 30.031 1 97.38 375 MET B C 1
ATOM 7195 O O . MET B 1 375 ? 9.781 6.844 30.5 1 97.38 375 MET B O 1
ATOM 7199 N N . ASN B 1 376 ? 10.133 8.539 29.234 1 95 376 ASN B N 1
ATOM 7200 C CA . ASN B 1 376 ? 11.516 8.195 28.922 1 95 376 ASN B CA 1
ATOM 7201 C C . ASN B 1 376 ? 11.617 6.828 28.266 1 95 376 ASN B C 1
ATOM 7203 O O . ASN B 1 376 ? 12.281 5.93 28.781 1 95 376 ASN B O 1
ATOM 7207 N N . PRO B 1 377 ? 11.109 6.754 27.109 1 97.06 377 PRO B N 1
ATOM 7208 C CA . PRO B 1 377 ? 11.242 5.484 26.391 1 97.06 377 PRO B CA 1
ATOM 7209 C C . PRO B 1 377 ? 12.695 5.102 26.125 1 97.06 377 PRO B C 1
ATOM 7211 O O . PRO B 1 377 ? 13.539 5.977 25.906 1 97.06 377 PRO B O 1
ATOM 7214 N N . ASP B 1 378 ? 12.992 3.824 26.125 1 95.19 378 ASP B N 1
ATOM 7215 C CA . ASP B 1 378 ? 14.336 3.338 25.828 1 95.19 378 ASP B CA 1
ATOM 7216 C C . ASP B 1 378 ? 14.641 3.455 24.344 1 95.19 378 ASP B C 1
ATOM 7218 O O . ASP B 1 378 ? 13.805 3.918 23.562 1 95.19 378 ASP B O 1
ATOM 7222 N N . PRO B 1 379 ? 15.781 3.1 23.969 1 92.06 379 PRO B N 1
ATOM 7223 C CA . PRO B 1 379 ? 16.156 3.252 22.562 1 92.06 379 PRO B CA 1
ATOM 7224 C C . PRO B 1 379 ? 15.281 2.424 21.625 1 92.06 379 PRO B C 1
ATOM 7226 O O . PRO B 1 379 ? 15.156 2.746 20.438 1 92.06 379 PRO B O 1
ATOM 7229 N N . SER B 1 380 ? 14.648 1.419 22.078 1 91.69 380 SER B N 1
ATOM 7230 C CA . SER B 1 380 ? 13.742 0.609 21.281 1 91.69 380 SER B CA 1
ATOM 7231 C C . SER B 1 380 ? 12.344 1.225 21.219 1 91.69 380 SER B C 1
ATOM 7233 O O . SER B 1 380 ? 11.461 0.714 20.531 1 91.69 380 SER B O 1
ATOM 7235 N N . GLY B 1 381 ? 12.188 2.334 21.953 1 94.81 381 GLY B N 1
ATOM 7236 C CA . GLY B 1 381 ? 10.914 3.041 21.938 1 94.81 381 GLY B CA 1
ATOM 7237 C C . GLY B 1 381 ? 9.914 2.492 22.938 1 94.81 381 GLY B C 1
ATOM 7238 O O . GLY B 1 381 ? 8.703 2.697 22.781 1 94.81 381 GLY B O 1
ATOM 7239 N N . ARG B 1 382 ? 10.328 1.778 23.922 1 96.75 382 ARG B N 1
ATOM 7240 C CA . ARG B 1 382 ? 9.43 1.14 24.891 1 96.75 382 ARG B CA 1
ATOM 7241 C C . ARG B 1 382 ? 9.578 1.766 26.266 1 96.75 382 ARG B C 1
ATOM 7243 O O . ARG B 1 382 ? 10.648 2.264 26.625 1 96.75 382 ARG B O 1
ATOM 7250 N N . VAL B 1 383 ? 8.492 1.719 27.031 1 97.62 383 VAL B N 1
ATOM 7251 C CA . VAL B 1 383 ? 8.453 2.318 28.359 1 97.62 383 VAL B CA 1
ATOM 7252 C C . VAL B 1 383 ? 8.219 1.232 29.406 1 97.62 383 VAL B C 1
ATOM 7254 O O . VAL B 1 383 ? 7.418 0.321 29.203 1 97.62 383 VAL B O 1
ATOM 7257 N N . GLN B 1 384 ? 8.945 1.397 30.484 1 96.5 384 GLN B N 1
ATOM 7258 C CA . GLN B 1 384 ? 8.812 0.459 31.594 1 96.5 384 GLN B CA 1
ATOM 7259 C C . GLN B 1 384 ? 7.715 0.896 32.562 1 96.5 384 GLN B C 1
ATOM 7261 O O . GLN B 1 384 ? 7.293 2.055 32.531 1 96.5 384 GLN B O 1
ATOM 7266 N N . TYR B 1 385 ? 7.352 -0.04 33.469 1 96.81 385 TYR B N 1
ATOM 7267 C CA . TYR B 1 385 ? 6.266 0.15 34.406 1 96.81 385 TYR B CA 1
ATOM 7268 C C . TYR B 1 385 ? 6.559 1.324 35.344 1 96.81 385 TYR B C 1
ATOM 7270 O O . TYR B 1 385 ? 5.688 2.162 35.594 1 96.81 385 TYR B O 1
ATOM 7278 N N . HIS B 1 386 ? 7.723 1.47 35.812 1 95.81 386 HIS B N 1
ATOM 7279 C CA . HIS B 1 386 ? 8.07 2.494 36.781 1 95.81 386 HIS B CA 1
ATOM 7280 C C . HIS B 1 386 ? 7.945 3.891 36.188 1 95.81 386 HIS B C 1
ATOM 7282 O O . HIS B 1 386 ? 7.473 4.816 36.844 1 95.81 386 HIS B O 1
ATOM 7288 N N . ASP B 1 387 ? 8.391 4.074 34.969 1 97 387 ASP B N 1
ATOM 7289 C CA . ASP B 1 387 ? 8.32 5.375 34.312 1 97 387 ASP B CA 1
ATOM 7290 C C . ASP B 1 387 ? 6.875 5.738 33.969 1 97 387 ASP B C 1
ATOM 7292 O O . ASP B 1 387 ? 6.5 6.914 34 1 97 387 ASP B O 1
ATOM 7296 N N . PHE B 1 388 ? 6.172 4.711 33.656 1 97.5 388 PHE B N 1
ATOM 7297 C CA . PHE B 1 388 ? 4.746 4.879 33.406 1 97.5 388 PHE B CA 1
ATOM 7298 C C . PHE B 1 388 ? 4.043 5.441 34.656 1 97.5 388 PHE B C 1
ATOM 7300 O O . PHE B 1 388 ? 3.285 6.41 34.531 1 97.5 388 PHE B O 1
ATOM 7307 N N . LEU B 1 389 ? 4.297 4.918 35.781 1 95.06 389 LEU B N 1
ATOM 7308 C CA . LEU B 1 389 ? 3.701 5.359 37.031 1 95.06 389 LEU B CA 1
ATOM 7309 C C . LEU B 1 389 ? 4.156 6.77 37.406 1 95.06 389 LEU B C 1
ATOM 7311 O O . LEU B 1 389 ? 3.354 7.594 37.844 1 95.06 389 LEU B O 1
ATOM 7315 N N . ARG B 1 390 ? 5.344 7.012 37.188 1 94.31 390 ARG B N 1
ATOM 7316 C CA . ARG B 1 390 ? 5.93 8.297 37.562 1 94.31 390 ARG B CA 1
ATOM 7317 C C . ARG B 1 390 ? 5.23 9.438 36.812 1 94.31 390 ARG B C 1
ATOM 7319 O O . ARG B 1 390 ? 4.828 10.422 37.438 1 94.31 390 ARG B O 1
ATOM 7326 N N . VAL B 1 391 ? 5.074 9.312 35.5 1 94.69 391 VAL B N 1
ATOM 7327 C CA . VAL B 1 391 ? 4.547 10.398 34.688 1 94.69 391 VAL B CA 1
ATOM 7328 C C . VAL B 1 391 ? 3.055 10.578 34.969 1 94.69 391 VAL B C 1
ATOM 7330 O O . VAL B 1 391 ? 2.541 11.695 34.938 1 94.69 391 VAL B O 1
ATOM 7333 N N . LEU B 1 392 ? 2.373 9.453 35.281 1 94.06 392 LEU B N 1
ATOM 7334 C CA . LEU B 1 392 ? 0.946 9.531 35.562 1 94.06 392 LEU B CA 1
ATOM 7335 C C . LEU B 1 392 ? 0.713 9.828 37.062 1 94.06 392 LEU B C 1
ATOM 7337 O O . LEU B 1 392 ? -0.433 9.914 37.5 1 94.06 392 LEU B O 1
ATOM 7341 N N . ARG B 1 393 ? 1.758 9.977 37.844 1 91.19 393 ARG B N 1
ATOM 7342 C CA . ARG B 1 393 ? 1.711 10.297 39.281 1 91.19 393 ARG B CA 1
ATOM 7343 C C . ARG B 1 393 ? 0.912 9.242 40.031 1 91.19 393 ARG B C 1
ATOM 7345 O O . ARG B 1 393 ? 0.053 9.586 40.844 1 91.19 393 ARG B O 1
ATOM 7352 N N . LEU B 1 394 ? 1.2 8.047 39.594 1 90.75 394 LEU B N 1
ATOM 7353 C CA . LEU B 1 394 ? 0.59 6.898 40.25 1 90.75 394 LEU B CA 1
ATOM 7354 C C . LEU B 1 394 ? 1.62 6.148 41.094 1 90.75 394 LEU B C 1
ATOM 7356 O O . LEU B 1 394 ? 2.826 6.352 40.938 1 90.75 394 LEU B O 1
ATOM 7360 N N . LYS B 1 395 ? 1.138 5.395 42 1 88.69 395 LYS B N 1
ATOM 7361 C CA . LYS B 1 395 ? 1.991 4.516 42.781 1 88.69 395 LYS B CA 1
ATOM 7362 C C . LYS B 1 395 ? 1.715 3.049 42.469 1 88.69 395 LYS B C 1
ATOM 7364 O O . LYS B 1 395 ? 0.62 2.701 42.031 1 88.69 395 LYS B O 1
ATOM 7369 N N . ALA B 1 396 ? 2.803 2.314 42.719 1 89.62 396 ALA B N 1
ATOM 7370 C CA . ALA B 1 396 ? 2.674 0.884 42.469 1 89.62 396 ALA B CA 1
ATOM 7371 C C . ALA B 1 396 ? 1.612 0.255 43.375 1 89.62 396 ALA B C 1
ATOM 7373 O O . ALA B 1 396 ? 1.656 0.403 44.594 1 89.62 396 ALA B O 1
ATOM 7374 N N . CYS B 1 397 ? 0.605 -0.248 42.875 1 89 397 CYS B N 1
ATOM 7375 C CA . CYS B 1 397 ? -0.483 -0.973 43.531 1 89 397 CYS B CA 1
ATOM 7376 C C . CYS B 1 397 ? -1.131 -1.958 42.562 1 89 397 CYS B C 1
ATOM 7378 O O . CYS B 1 397 ? -0.846 -1.938 41.344 1 89 397 CYS B O 1
ATOM 7380 N N . PRO B 1 398 ? -1.877 -2.846 42.969 1 88.62 398 PRO B N 1
ATOM 7381 C CA . PRO B 1 398 ? -2.475 -3.852 42.094 1 88.62 398 PRO B CA 1
ATOM 7382 C C . PRO B 1 398 ? -3.299 -3.232 40.969 1 88.62 398 PRO B C 1
ATOM 7384 O O . PRO B 1 398 ? -3.279 -3.73 39.844 1 88.62 398 PRO B O 1
ATOM 7387 N N . LEU B 1 399 ? -3.906 -2.168 41.219 1 90.75 399 LEU B N 1
ATOM 7388 C CA . LEU B 1 399 ? -4.727 -1.524 40.219 1 90.75 399 LEU B CA 1
ATOM 7389 C C . LEU B 1 399 ? -3.854 -0.912 39.125 1 90.75 399 LEU B C 1
ATOM 7391 O O . LEU B 1 399 ? -4.164 -1.025 37.938 1 90.75 399 LEU B O 1
ATOM 7395 N N . SER B 1 400 ? -2.818 -0.264 39.594 1 93.25 400 SER B N 1
ATOM 7396 C CA . SER B 1 400 ? -1.877 0.279 38.594 1 93.25 400 SER B CA 1
ATOM 7397 C C . SER B 1 400 ? -1.297 -0.822 37.719 1 93.25 400 SER B C 1
ATOM 7399 O O . SER B 1 400 ? -1.094 -0.622 36.531 1 93.25 400 SER B O 1
ATOM 7401 N N . ALA B 1 401 ? -1.046 -1.907 38.312 1 93.5 401 ALA B N 1
ATOM 7402 C CA . ALA B 1 401 ? -0.521 -3.051 37.562 1 93.5 401 ALA B CA 1
ATOM 7403 C C . ALA B 1 401 ? -1.544 -3.562 36.562 1 93.5 401 ALA B C 1
ATOM 7405 O O . ALA B 1 401 ? -1.183 -3.969 35.438 1 93.5 401 ALA B O 1
ATOM 7406 N N . LYS B 1 402 ? -2.758 -3.518 36.969 1 92.88 402 LYS B N 1
ATOM 7407 C CA . LYS B 1 402 ? -3.834 -3.945 36.094 1 92.88 402 LYS B CA 1
ATOM 7408 C C . LYS B 1 402 ? -3.969 -3.002 34.875 1 92.88 402 LYS B C 1
ATOM 7410 O O . LYS B 1 402 ? -4.199 -3.447 33.75 1 92.88 402 LYS B O 1
ATOM 7415 N N . ILE B 1 403 ? -3.867 -1.74 35.188 1 95.19 403 ILE B N 1
ATOM 7416 C CA . ILE B 1 403 ? -3.951 -0.736 34.125 1 95.19 403 ILE B CA 1
ATOM 7417 C C . ILE B 1 403 ? -2.822 -0.947 33.125 1 95.19 403 ILE B C 1
ATOM 7419 O O . ILE B 1 403 ? -3.055 -0.966 31.922 1 95.19 403 ILE B O 1
ATOM 7423 N N . PHE B 1 404 ? -1.647 -1.135 33.625 1 96.69 404 PHE B N 1
ATOM 7424 C CA . PHE B 1 404 ? -0.481 -1.351 32.781 1 96.69 404 PHE B CA 1
ATOM 7425 C C . PHE B 1 404 ? -0.627 -2.637 31.969 1 96.69 404 PHE B C 1
ATOM 7427 O O . PHE B 1 404 ? -0.302 -2.67 30.781 1 96.69 404 PHE B O 1
ATOM 7434 N N . SER B 1 405 ? -1.109 -3.639 32.594 1 94.88 405 SER B N 1
ATOM 7435 C CA . SER B 1 405 ? -1.314 -4.922 31.938 1 94.88 405 SER B CA 1
ATOM 7436 C C . SER B 1 405 ? -2.373 -4.816 30.844 1 94.88 405 SER B C 1
ATOM 7438 O O . SER B 1 405 ? -2.281 -5.496 29.812 1 94.88 405 SER B O 1
ATOM 7440 N N . PHE B 1 406 ? -3.312 -3.971 31.078 1 95 406 PHE B N 1
ATOM 7441 C CA . PHE B 1 406 ? -4.375 -3.752 30.109 1 95 406 PHE B CA 1
ATOM 7442 C C . PHE B 1 406 ? -3.811 -3.188 28.812 1 95 406 PHE B C 1
ATOM 7444 O O . PHE B 1 406 ? -4.23 -3.58 27.719 1 95 406 PHE B O 1
ATOM 7451 N N . ILE B 1 407 ? -2.873 -2.322 28.906 1 95.88 407 ILE B N 1
ATOM 7452 C CA . ILE B 1 407 ? -2.348 -1.647 27.719 1 95.88 407 ILE B CA 1
ATOM 7453 C C . ILE B 1 407 ? -1.189 -2.455 27.141 1 95.88 407 ILE B C 1
ATOM 7455 O O . ILE B 1 407 ? -0.851 -2.305 25.969 1 95.88 407 ILE B O 1
ATOM 7459 N N . ASP B 1 408 ? -0.573 -3.268 27.984 1 95.56 408 ASP B N 1
ATOM 7460 C CA . ASP B 1 408 ? 0.494 -4.152 27.516 1 95.56 408 ASP B CA 1
ATOM 7461 C C . ASP B 1 408 ? -0.075 -5.363 26.797 1 95.56 408 ASP B C 1
ATOM 7463 O O . ASP B 1 408 ? 0.014 -6.492 27.281 1 95.56 408 ASP B O 1
ATOM 7467 N N . VAL B 1 409 ? -0.452 -5.168 25.594 1 92.56 409 VAL B N 1
ATOM 7468 C CA . VAL B 1 409 ? -1.144 -6.195 24.812 1 92.56 409 VAL B CA 1
ATOM 7469 C C . VAL B 1 409 ? -0.18 -7.332 24.484 1 92.56 409 VAL B C 1
ATOM 7471 O O . VAL B 1 409 ? -0.595 -8.484 24.328 1 92.56 409 VAL B O 1
ATOM 7474 N N . GLU B 1 410 ? 1.085 -7.051 24.375 1 88.62 410 GLU B N 1
ATOM 7475 C CA . GLU B 1 410 ? 2.088 -8.055 24.047 1 88.62 410 GLU B CA 1
ATOM 7476 C C . GLU B 1 410 ? 2.529 -8.836 25.281 1 88.62 410 GLU B C 1
ATOM 7478 O O . GLU B 1 410 ? 3.201 -9.859 25.172 1 88.62 410 GLU B O 1
ATOM 7483 N N . LYS B 1 411 ? 2.209 -8.375 26.453 1 89.75 411 LYS B N 1
ATOM 7484 C CA . LYS B 1 411 ? 2.502 -9.031 27.719 1 89.75 411 LYS B CA 1
ATOM 7485 C C . LYS B 1 411 ? 4.004 -9.242 27.906 1 89.75 411 LYS B C 1
ATOM 7487 O O . LYS B 1 411 ? 4.445 -10.344 28.25 1 89.75 411 LYS B O 1
ATOM 7492 N N . CYS B 1 412 ? 4.777 -8.219 27.609 1 90.44 412 CYS B N 1
ATOM 7493 C CA . CYS B 1 412 ? 6.227 -8.328 27.719 1 90.44 412 CYS B CA 1
ATOM 7494 C C . CYS B 1 412 ? 6.762 -7.406 28.812 1 90.44 412 CYS B C 1
ATOM 7496 O O . CYS B 1 412 ? 7.977 -7.258 28.953 1 90.44 412 CYS B O 1
ATOM 7498 N N . GLY B 1 413 ? 5.871 -6.734 29.484 1 93.62 413 GLY B N 1
ATOM 7499 C CA . GLY B 1 413 ? 6.27 -5.91 30.625 1 93.62 413 GLY B CA 1
ATOM 7500 C C . GLY B 1 413 ? 6.656 -4.5 30.219 1 93.62 413 GLY B C 1
ATOM 7501 O O . GLY B 1 413 ? 7.125 -3.721 31.062 1 93.62 413 GLY B O 1
ATOM 7502 N N . THR B 1 414 ? 6.602 -4.188 29 1 96.5 414 THR B N 1
ATOM 7503 C CA . THR B 1 414 ? 6.844 -2.85 28.469 1 96.5 414 THR B CA 1
ATOM 7504 C C . THR B 1 414 ? 5.738 -2.445 27.5 1 96.5 414 THR B C 1
ATOM 7506 O O . THR B 1 414 ? 4.965 -3.289 27.047 1 96.5 414 THR B O 1
ATOM 7509 N N . ILE B 1 415 ? 5.633 -1.108 27.297 1 97.25 415 ILE B N 1
ATOM 7510 C CA . ILE B 1 415 ? 4.586 -0.656 26.391 1 97.25 415 ILE B CA 1
ATOM 7511 C C . ILE B 1 415 ? 5.188 0.271 25.328 1 97.25 415 ILE B C 1
ATOM 7513 O O . ILE B 1 415 ? 6.211 0.914 25.578 1 97.25 415 ILE B O 1
ATOM 7517 N N . THR B 1 416 ? 4.617 0.285 24.156 1 96.88 416 THR B N 1
ATOM 7518 C CA . THR B 1 416 ? 4.977 1.199 23.078 1 96.88 416 THR B CA 1
ATOM 7519 C C . THR B 1 416 ? 4.027 2.391 23.047 1 96.88 416 THR B C 1
ATOM 7521 O O . THR B 1 416 ? 2.994 2.391 23.719 1 96.88 416 THR B O 1
ATOM 7524 N N . PHE B 1 417 ? 4.383 3.383 22.344 1 97.75 417 PHE B N 1
ATOM 7525 C CA . PHE B 1 417 ? 3.508 4.539 22.203 1 97.75 417 PHE B CA 1
ATOM 7526 C C . PHE B 1 417 ? 2.152 4.125 21.641 1 97.75 417 PHE B C 1
ATOM 7528 O O . PHE B 1 417 ? 1.112 4.605 22.094 1 97.75 417 PHE B O 1
ATOM 7535 N N . ARG B 1 418 ? 2.215 3.309 20.609 1 96.88 418 ARG B N 1
ATOM 7536 C CA . ARG B 1 418 ? 0.982 2.848 19.984 1 96.88 418 ARG B CA 1
ATOM 7537 C C . ARG B 1 418 ? 0.05 2.205 21 1 96.88 418 ARG B C 1
ATOM 7539 O O . ARG B 1 418 ? -1.153 2.471 21 1 96.88 418 ARG B O 1
ATOM 7546 N N . GLN B 1 419 ? 0.543 1.363 21.797 1 97.31 419 GLN B N 1
ATOM 7547 C CA . GLN B 1 419 ? -0.25 0.705 22.828 1 97.31 419 GLN B CA 1
ATOM 7548 C C . GLN B 1 419 ? -0.834 1.722 23.812 1 97.31 419 GLN B C 1
ATOM 7550 O O . GLN B 1 419 ? -2.01 1.64 24.172 1 97.31 419 GLN B O 1
ATOM 7555 N N . PHE B 1 420 ? 0.007 2.656 24.25 1 97.94 420 PHE B N 1
ATOM 7556 C CA . PHE B 1 420 ? -0.421 3.707 25.172 1 97.94 420 PHE B CA 1
ATOM 7557 C C . PHE B 1 420 ? -1.547 4.535 24.562 1 97.94 420 PHE B C 1
ATOM 7559 O O . PHE B 1 420 ? -2.555 4.797 25.219 1 97.94 420 PHE B O 1
ATOM 7566 N N . LEU B 1 421 ? -1.325 4.871 23.281 1 97.88 421 LEU B N 1
ATOM 7567 C CA . LEU B 1 421 ? -2.285 5.711 22.578 1 97.88 421 LEU B CA 1
ATOM 7568 C C . LEU B 1 421 ? -3.605 4.977 22.359 1 97.88 421 LEU B C 1
ATOM 7570 O O . LEU B 1 421 ? -4.672 5.508 22.688 1 97.88 421 LEU B O 1
ATOM 7574 N N . TYR B 1 422 ? -3.559 3.793 21.797 1 97.31 422 TYR B N 1
ATOM 7575 C CA . TYR B 1 422 ? -4.766 3.02 21.531 1 97.31 422 TYR B CA 1
ATOM 7576 C C . TYR B 1 422 ? -5.496 2.682 22.828 1 97.31 422 TYR B C 1
ATOM 7578 O O . TYR B 1 422 ? -6.727 2.713 22.891 1 97.31 422 TYR B O 1
ATOM 7586 N N . GLY B 1 423 ? -4.77 2.324 23.859 1 96.62 423 GLY B N 1
ATOM 7587 C CA . GLY B 1 423 ? -5.383 2.066 25.156 1 96.62 423 GLY B CA 1
ATOM 7588 C C . GLY B 1 423 ? -6.117 3.268 25.719 1 96.62 423 GLY B C 1
ATOM 7589 O O . GLY B 1 423 ? -7.254 3.148 26.172 1 96.62 423 GLY B O 1
ATOM 7590 N N . SER B 1 424 ? -5.434 4.391 25.703 1 97 424 SER B N 1
ATOM 7591 C CA . SER B 1 424 ? -6.023 5.625 26.219 1 97 424 SER B CA 1
ATOM 7592 C C . SER B 1 424 ? -7.273 6.004 25.422 1 97 424 SER B C 1
ATOM 7594 O O . SER B 1 424 ? -8.305 6.336 26 1 97 424 SER B O 1
ATOM 7596 N N . ALA B 1 425 ? -7.137 5.922 24.125 1 96.19 425 ALA B N 1
ATOM 7597 C CA . ALA B 1 425 ? -8.25 6.301 23.25 1 96.19 425 ALA B CA 1
ATOM 7598 C C . ALA B 1 425 ? -9.414 5.324 23.406 1 96.19 425 ALA B C 1
ATOM 7600 O O . ALA B 1 425 ? -10.578 5.727 23.359 1 96.19 425 ALA B O 1
ATOM 7601 N N . HIS B 1 426 ? -9.086 4.078 23.5 1 95.25 426 HIS B N 1
ATOM 7602 C CA . HIS B 1 426 ? -10.117 3.061 23.672 1 95.25 426 HIS B CA 1
ATOM 7603 C C . HIS B 1 426 ? -10.953 3.332 24.922 1 95.25 426 HIS B C 1
ATOM 7605 O O . HIS B 1 426 ? -12.188 3.238 24.875 1 95.25 426 HIS B O 1
ATOM 7611 N N . VAL B 1 427 ? -10.344 3.68 26.016 1 95.19 427 VAL B N 1
ATOM 7612 C CA . VAL B 1 427 ? -11.023 3.971 27.266 1 95.19 427 VAL B CA 1
ATOM 7613 C C . VAL B 1 427 ? -11.859 5.242 27.125 1 95.19 427 VAL B C 1
ATOM 7615 O O . VAL B 1 427 ? -13.023 5.277 27.531 1 95.19 427 VAL B O 1
ATOM 7618 N N . MET B 1 428 ? -11.297 6.211 26.562 1 94.62 428 MET B N 1
ATOM 7619 C CA . MET B 1 428 ? -11.938 7.512 26.406 1 94.62 428 MET B CA 1
ATOM 7620 C C . MET B 1 428 ? -13.18 7.398 25.516 1 94.62 428 MET B C 1
ATOM 7622 O O . MET B 1 428 ? -14.125 8.172 25.672 1 94.62 428 MET B O 1
ATOM 7626 N N . SER B 1 429 ? -13.156 6.465 24.562 1 92.62 429 SER B N 1
ATOM 7627 C CA . SER B 1 429 ? -14.219 6.359 23.562 1 92.62 429 SER B CA 1
ATOM 7628 C C . SER B 1 429 ? -15.391 5.543 24.094 1 92.62 429 SER B C 1
ATOM 7630 O O . SER B 1 429 ? -16.438 5.465 23.453 1 92.62 429 SER B O 1
ATOM 7632 N N . GLN B 1 430 ? -15.227 5.027 25.266 1 92.31 430 GLN B N 1
ATOM 7633 C CA . GLN B 1 430 ? -16.328 4.238 25.812 1 92.31 430 GLN B CA 1
ATOM 7634 C C . GLN B 1 430 ? -17.516 5.125 26.172 1 92.31 430 GLN B C 1
ATOM 7636 O O . GLN B 1 430 ? -17.328 6.254 26.641 1 92.31 430 GLN B O 1
ATOM 7641 N N . PRO B 1 431 ? -18.719 4.652 25.969 1 89.5 431 PRO B N 1
ATOM 7642 C CA . PRO B 1 431 ? -19.906 5.465 26.234 1 89.5 431 PRO B CA 1
ATOM 7643 C C . PRO B 1 431 ? -20.016 5.895 27.688 1 89.5 431 PRO B C 1
ATOM 7645 O O . PRO B 1 431 ? -20.562 6.961 27.984 1 89.5 431 PRO B O 1
ATOM 7648 N N . GLY B 1 432 ? -19.547 5.156 28.562 1 91.94 432 GLY B N 1
ATOM 7649 C CA . GLY B 1 432 ? -19.672 5.465 29.984 1 91.94 432 GLY B CA 1
ATOM 7650 C C . GLY B 1 432 ? -18.547 6.355 30.484 1 91.94 432 GLY B C 1
ATOM 7651 O O . GLY B 1 432 ? -18.531 6.719 31.672 1 91.94 432 GLY B O 1
ATOM 7652 N N . PHE B 1 433 ? -17.672 6.773 29.656 1 94.81 433 PHE B N 1
ATOM 7653 C CA . PHE B 1 433 ? -16.484 7.5 30.109 1 94.81 433 PHE B CA 1
ATOM 7654 C C . PHE B 1 433 ? -16.875 8.875 30.641 1 94.81 433 PHE B C 1
ATOM 7656 O O . PHE B 1 433 ? -16.453 9.266 31.734 1 94.81 433 PHE B O 1
ATOM 7663 N N . HIS B 1 434 ? -17.672 9.602 29.891 1 93.38 434 HIS B N 1
ATOM 7664 C CA . HIS B 1 434 ? -18.047 10.953 30.297 1 93.38 434 HIS B CA 1
ATOM 7665 C C . HIS B 1 434 ? -18.828 10.938 31.609 1 93.38 434 HIS B C 1
ATOM 7667 O O . HIS B 1 434 ? -18.578 11.75 32.5 1 93.38 434 HIS B O 1
ATOM 7673 N N . GLN B 1 435 ? -19.719 10.008 31.672 1 93.19 435 GLN B N 1
ATOM 7674 C CA . GLN B 1 435 ? -20.5 9.875 32.875 1 93.19 435 GLN B CA 1
ATOM 7675 C C . GLN B 1 435 ? -19.625 9.492 34.062 1 93.19 435 GLN B C 1
ATOM 7677 O O . GLN B 1 435 ? -19.812 9.992 35.188 1 93.19 435 GLN B O 1
ATOM 7682 N N . ALA B 1 436 ? -18.75 8.664 33.812 1 94.5 436 ALA B N 1
ATOM 7683 C CA . ALA B 1 436 ? -17.844 8.234 34.875 1 94.5 436 ALA B CA 1
ATOM 7684 C C . ALA B 1 436 ? -17.016 9.406 35.406 1 94.5 436 ALA B C 1
ATOM 7686 O O . ALA B 1 436 ? -16.734 9.492 36.594 1 94.5 436 ALA B O 1
ATOM 7687 N N . CYS B 1 437 ? -16.609 10.297 34.531 1 94.62 437 CYS B N 1
ATOM 7688 C CA . CYS B 1 437 ? -15.844 11.469 34.938 1 94.62 437 CYS B CA 1
ATOM 7689 C C . CYS B 1 437 ? -16.672 12.391 35.812 1 94.62 437 CYS B C 1
ATOM 7691 O O . CYS B 1 437 ? -16.203 12.883 36.844 1 94.62 437 CYS B O 1
ATOM 7693 N N . GLU B 1 438 ? -17.875 12.523 35.438 1 92.94 438 GLU B N 1
ATOM 7694 C CA . GLU B 1 438 ? -18.766 13.375 36.219 1 92.94 438 GLU B CA 1
ATOM 7695 C C . GLU B 1 438 ? -19.078 12.766 37.562 1 92.94 438 GLU B C 1
ATOM 7697 O O . GLU B 1 438 ? -19.094 13.469 38.594 1 92.94 438 GLU B O 1
ATOM 7702 N N . GLU B 1 439 ? -19.281 11.523 37.531 1 92.69 439 GLU B N 1
ATOM 7703 C CA . GLU B 1 439 ? -19.562 10.82 38.781 1 92.69 439 GLU B CA 1
ATOM 7704 C C . GLU B 1 439 ? -18.344 10.844 39.719 1 92.69 439 GLU B C 1
ATOM 7706 O O . GLU B 1 439 ? -18.484 10.906 40.938 1 92.69 439 GLU B O 1
ATOM 7711 N N . ALA B 1 440 ? -17.234 10.734 39.094 1 92.88 440 ALA B N 1
ATOM 7712 C CA . ALA B 1 440 ? -16 10.789 39.875 1 92.88 440 ALA B CA 1
ATOM 7713 C C . ALA B 1 440 ? -15.852 12.141 40.562 1 92.88 440 ALA B C 1
ATOM 7715 O O . ALA B 1 440 ? -15.492 12.203 41.75 1 92.88 440 ALA B O 1
ATOM 7716 N N . PHE B 1 441 ? -16.125 13.172 39.844 1 93.88 441 PHE B N 1
ATOM 7717 C CA . PHE B 1 441 ? -16.062 14.508 40.438 1 93.88 441 PHE B CA 1
ATOM 7718 C C . PHE B 1 441 ? -17.078 14.656 41.562 1 93.88 441 PHE B C 1
ATOM 7720 O O . PHE B 1 441 ? -16.75 15.18 42.625 1 93.88 441 PHE B O 1
ATOM 7727 N N . ALA B 1 442 ? -18.234 14.211 41.312 1 91.75 442 ALA B N 1
ATOM 7728 C CA . ALA B 1 442 ? -19.297 14.289 42.312 1 91.75 442 ALA B CA 1
ATOM 7729 C C . ALA B 1 442 ? -18.938 13.477 43.562 1 91.75 442 ALA B C 1
ATOM 7731 O O . ALA B 1 442 ? -19.203 13.906 44.688 1 91.75 442 ALA B O 1
ATOM 7732 N N . GLY B 1 443 ? -18.375 12.344 43.344 1 89 443 GLY B N 1
ATOM 7733 C CA . GLY B 1 443 ? -18 11.461 44.438 1 89 443 GLY B CA 1
ATOM 7734 C C . GLY B 1 443 ? -16.906 12.023 45.281 1 89 443 GLY B C 1
ATOM 7735 O O . GLY B 1 443 ? -16.828 11.719 46.5 1 89 443 GLY B O 1
ATOM 7736 N N . CYS B 1 444 ? -16.062 12.836 44.719 1 89.06 444 CYS B N 1
ATOM 7737 C CA . CYS B 1 444 ? -14.969 13.445 45.469 1 89.06 444 CYS B CA 1
ATOM 7738 C C . CYS B 1 444 ? -15.43 14.695 46.188 1 89.06 444 CYS B C 1
ATOM 7740 O O . CYS B 1 444 ? -14.617 15.406 46.781 1 89.06 444 CYS B O 1
ATOM 7742 N N . GLY B 1 445 ? -16.672 14.914 46.156 1 82.31 445 GLY B N 1
ATOM 7743 C CA . GLY B 1 445 ? -17.188 16.062 46.875 1 82.31 445 GLY B CA 1
ATOM 7744 C C . GLY B 1 445 ? -17.75 17.141 45.969 1 82.31 445 GLY B C 1
ATOM 7745 O O . GLY B 1 445 ? -18.266 18.156 46.469 1 82.31 445 GLY B O 1
ATOM 7746 N N . GLY B 1 446 ? -17.703 16.969 44.719 1 81.12 446 GLY B N 1
ATOM 7747 C CA . GLY B 1 446 ? -18.125 17.969 43.75 1 81.12 446 GLY B CA 1
ATOM 7748 C C . GLY B 1 446 ? -19.641 18.125 43.688 1 81.12 446 GLY B C 1
ATOM 7749 O O . GLY B 1 446 ? -20.141 19.047 43.031 1 81.12 446 GLY B O 1
ATOM 7750 N N . ALA B 1 447 ? -20.281 17.297 44.375 1 79.25 447 ALA B N 1
ATOM 7751 C CA . ALA B 1 447 ? -21.734 17.422 44.438 1 79.25 447 ALA B CA 1
ATOM 7752 C C . ALA B 1 447 ? -22.141 18.594 45.312 1 79.25 447 ALA B C 1
ATOM 7754 O O . ALA B 1 447 ? -23.203 19.203 45.125 1 79.25 447 ALA B O 1
ATOM 7755 N N . VAL B 1 448 ? -21.297 18.844 46.281 1 79.25 448 VAL B N 1
ATOM 7756 C CA . VAL B 1 448 ? -21.625 19.812 47.312 1 79.25 448 VAL B CA 1
ATOM 7757 C C . VAL B 1 448 ? -20.953 21.156 47 1 79.25 448 VAL B C 1
ATOM 7759 O O . VAL B 1 448 ? -21.516 22.219 47.25 1 79.25 448 VAL B O 1
ATOM 7762 N N . ARG B 1 449 ? -19.719 21.125 46.5 1 84.94 449 ARG B N 1
ATOM 7763 C CA . ARG B 1 449 ? -18.938 22.312 46.188 1 84.94 449 ARG B CA 1
ATOM 7764 C C . ARG B 1 449 ? -18.469 22.281 44.75 1 84.94 449 ARG B C 1
ATOM 7766 O 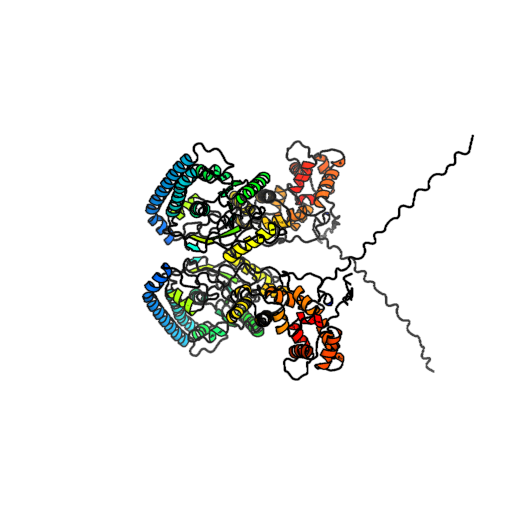O . ARG B 1 449 ? -18.266 21.203 44.156 1 84.94 449 ARG B O 1
ATOM 7773 N N . PRO B 1 450 ? -18.297 23.484 44.219 1 88.44 450 PRO B N 1
ATOM 7774 C CA . PRO B 1 450 ? -17.906 23.562 42.812 1 88.44 450 PRO B CA 1
ATOM 7775 C C . PRO B 1 450 ? -16.438 23.188 42.594 1 88.44 450 PRO B C 1
ATOM 7777 O O . PRO B 1 450 ? -15.969 23.172 41.438 1 88.44 450 PRO B O 1
ATOM 7780 N N . TYR B 1 451 ? -15.758 22.906 43.688 1 91.69 451 TYR B N 1
ATOM 7781 C CA . TYR B 1 451 ? -14.359 22.5 43.562 1 91.69 451 TYR B CA 1
ATOM 7782 C C . TYR B 1 451 ? -14.023 21.391 44.562 1 91.69 451 TYR B C 1
ATOM 7784 O O . TYR B 1 451 ? -14.758 21.172 45.531 1 91.69 451 TYR B O 1
ATOM 7792 N N . ILE B 1 452 ? -12.961 20.625 44.281 1 91.81 452 ILE B N 1
ATOM 7793 C CA . ILE B 1 452 ? -12.461 19.547 45.156 1 91.81 452 ILE B CA 1
ATOM 7794 C C . ILE B 1 452 ? -11.094 19.938 45.719 1 91.81 452 ILE B C 1
ATOM 7796 O O . ILE B 1 452 ? -10.273 20.531 45.031 1 91.81 452 ILE B O 1
ATOM 7800 N N . VAL B 1 453 ? -10.977 19.656 47.031 1 91.12 453 VAL B N 1
ATOM 7801 C CA . VAL B 1 453 ? -9.68 19.875 47.656 1 91.12 453 VAL B CA 1
ATOM 7802 C C . VAL B 1 453 ? -8.969 18.547 47.875 1 91.12 453 VAL B C 1
ATOM 7804 O O . VAL B 1 453 ? -9.531 17.484 47.625 1 91.12 453 VAL B O 1
ATOM 7807 N N . GLU B 1 454 ? -7.738 18.641 48.219 1 91.12 454 GLU B N 1
ATOM 7808 C CA . GLU B 1 454 ? -6.891 17.453 48.375 1 91.12 454 GLU B CA 1
ATOM 7809 C C . GLU B 1 454 ? -7.5 16.438 49.312 1 91.12 454 GLU B C 1
ATOM 7811 O O . GLU B 1 454 ? -7.461 15.234 49.062 1 91.12 454 GLU B O 1
ATOM 7816 N N . GLN B 1 455 ? -8.023 16.875 50.406 1 88.5 455 GLN B N 1
ATOM 7817 C CA . GLN B 1 455 ? -8.57 16 51.438 1 88.5 455 GLN B CA 1
ATOM 7818 C C . GLN B 1 455 ? -9.734 15.18 50.906 1 88.5 455 GLN B C 1
ATOM 7820 O O . GLN B 1 455 ? -9.891 14.008 51.25 1 88.5 455 GLN B O 1
ATOM 7825 N N . GLU B 1 456 ? -10.508 15.773 50.125 1 89.12 456 GLU B N 1
ATOM 7826 C CA . GLU B 1 456 ? -11.656 15.07 49.562 1 89.12 456 GLU B CA 1
ATOM 7827 C C . GLU B 1 456 ? -11.211 13.953 48.625 1 89.12 456 GLU B C 1
ATOM 7829 O O . GLU B 1 456 ? -11.812 12.883 48.594 1 89.12 456 GLU B O 1
ATOM 7834 N N . LEU B 1 457 ? -10.203 14.312 47.844 1 90 457 LEU B N 1
ATOM 7835 C CA . LEU B 1 457 ? -9.656 13.281 46.969 1 90 457 LEU B CA 1
ATOM 7836 C C . LEU B 1 457 ? -9.07 12.133 47.781 1 90 457 LEU B C 1
ATOM 7838 O O . LEU B 1 457 ? -9.234 10.969 47.406 1 90 457 LEU B O 1
ATOM 7842 N N . ARG B 1 458 ? -8.406 12.445 48.812 1 88.38 458 ARG B N 1
ATOM 7843 C CA . ARG B 1 458 ? -7.816 11.445 49.688 1 88.38 458 ARG B CA 1
ATOM 7844 C C . ARG B 1 458 ? -8.898 10.555 50.312 1 88.38 458 ARG B C 1
ATOM 7846 O O . ARG B 1 458 ? -8.727 9.336 50.375 1 88.38 458 ARG B O 1
ATOM 7853 N N . ASP B 1 459 ? -9.969 11.156 50.688 1 87.12 459 ASP B N 1
ATOM 7854 C CA . ASP B 1 459 ? -11.07 10.422 51.312 1 87.12 459 ASP B CA 1
ATOM 7855 C C . ASP B 1 459 ? -11.711 9.461 50.312 1 87.12 459 ASP B C 1
ATOM 7857 O O . ASP B 1 459 ? -12.219 8.406 50.688 1 87.12 459 ASP B O 1
ATOM 7861 N N . PHE B 1 460 ? -11.609 9.898 49.156 1 87.5 460 PHE B N 1
ATOM 7862 C CA . PHE B 1 460 ? -12.227 9.094 48.094 1 87.5 460 PHE B CA 1
ATOM 7863 C C . PHE B 1 460 ? -11.328 7.918 47.719 1 87.5 460 PHE B C 1
ATOM 7865 O O . PHE B 1 460 ? -11.805 6.801 47.531 1 87.5 460 PHE B O 1
ATOM 7872 N N . ILE B 1 461 ? -10.031 8.094 47.562 1 84.25 461 ILE B N 1
ATOM 7873 C CA . ILE B 1 461 ? -9.109 7.137 46.969 1 84.25 461 ILE B CA 1
ATOM 7874 C C . ILE B 1 461 ? -8.617 6.164 48.031 1 84.25 461 ILE B C 1
ATOM 7876 O O . ILE B 1 461 ? -8.398 4.98 47.75 1 84.25 461 ILE B O 1
ATOM 7880 N N . GLN B 1 462 ? -8.461 6.559 49.219 1 80.19 462 GLN B N 1
ATOM 7881 C CA . GLN B 1 462 ? -7.805 5.785 50.281 1 80.19 462 GLN B CA 1
ATOM 7882 C C . GLN B 1 462 ? -8.586 4.512 50.594 1 80.19 462 GLN B C 1
ATOM 7884 O O . GLN B 1 462 ? -7.996 3.463 50.844 1 80.19 462 GLN B O 1
ATOM 7889 N N . PRO B 1 463 ? -9.891 4.645 50.531 1 74.88 463 PRO B N 1
ATOM 7890 C CA . PRO B 1 463 ? -10.625 3.395 50.75 1 74.88 463 PRO B CA 1
ATOM 7891 C C . PRO B 1 463 ? -10.391 2.365 49.656 1 74.88 463 PRO B C 1
ATOM 7893 O O . PRO B 1 463 ? -10.547 1.162 49.875 1 74.88 463 PRO B O 1
ATOM 7896 N N . VAL B 1 464 ? -10.039 2.826 48.531 1 71.88 464 VAL B N 1
ATOM 7897 C CA . VAL B 1 464 ? -9.852 1.955 47.375 1 71.88 464 VAL B CA 1
ATOM 7898 C C . VAL B 1 464 ? -8.414 1.448 47.344 1 71.88 464 VAL B C 1
ATOM 7900 O O . VAL B 1 464 ? -8.172 0.276 47.062 1 71.88 464 VAL B O 1
ATOM 7903 N N . ILE B 1 465 ? -7.578 2.377 47.656 1 80.06 465 ILE B N 1
ATOM 7904 C CA . ILE B 1 465 ? -6.16 2.029 47.656 1 80.06 465 ILE B CA 1
ATOM 7905 C C . ILE B 1 465 ? -5.566 2.287 49.062 1 80.06 465 ILE B C 1
ATOM 7907 O O . ILE B 1 465 ? -5.008 3.357 49.312 1 80.06 465 ILE B O 1
ATOM 7911 N N . ILE B 1 466 ? -5.594 1.294 49.844 1 73.25 466 ILE B N 1
ATOM 7912 C CA . ILE B 1 466 ? -5.23 1.401 51.25 1 73.25 466 ILE B CA 1
ATOM 7913 C C . ILE B 1 466 ? -3.734 1.675 51.375 1 73.25 466 ILE B C 1
ATOM 7915 O O . ILE B 1 466 ? -3.299 2.355 52.312 1 73.25 466 ILE B O 1
ATOM 7919 N N . SER B 1 467 ? -3.094 1.294 50.406 1 75.25 467 SER B N 1
ATOM 7920 C CA . SER B 1 467 ? -1.639 1.342 50.469 1 75.25 467 SER B CA 1
ATOM 7921 C C . SER B 1 467 ? -1.113 2.746 50.219 1 75.25 467 SER B C 1
ATOM 7923 O O . SER B 1 467 ? 0.061 3.033 50.438 1 75.25 467 SER B O 1
ATOM 7925 N N . TRP B 1 468 ? -1.995 3.672 49.812 1 79.5 468 TRP B N 1
ATOM 7926 C CA . TRP B 1 468 ? -1.506 4.992 49.438 1 79.5 468 TRP B CA 1
ATOM 7927 C C . TRP B 1 468 ? -1.399 5.902 50.656 1 79.5 468 TRP B C 1
ATOM 7929 O O . TRP B 1 468 ? -2.303 5.938 51.5 1 79.5 468 TRP B O 1
ATOM 7939 N N . ASN B 1 469 ? -0.211 6.438 50.812 1 81.44 469 ASN B N 1
ATOM 7940 C CA . ASN B 1 469 ? -0.019 7.426 51.875 1 81.44 469 ASN B CA 1
ATOM 7941 C C . ASN B 1 469 ? -0.474 8.812 51.438 1 81.44 469 ASN B C 1
ATOM 7943 O O . ASN B 1 469 ? -0.897 9 50.281 1 81.44 469 ASN B O 1
ATOM 7947 N N . ALA B 1 470 ? -0.49 9.719 52.344 1 80.81 470 ALA B N 1
ATOM 7948 C CA . ALA B 1 470 ? -0.961 11.078 52.094 1 80.81 470 ALA B CA 1
ATOM 7949 C C . ALA B 1 470 ? -0.146 11.75 51 1 80.81 470 ALA B C 1
ATOM 7951 O O . ALA B 1 470 ? -0.694 12.484 50.188 1 80.81 470 ALA B O 1
ATOM 7952 N N . ASP B 1 471 ? 1.097 11.438 50.969 1 82.38 471 ASP B N 1
ATOM 7953 C CA . ASP B 1 471 ? 1.977 12.047 49.969 1 82.38 471 ASP B CA 1
ATOM 7954 C C . ASP B 1 471 ? 1.653 11.539 48.562 1 82.38 471 ASP B C 1
ATOM 7956 O O . ASP B 1 471 ? 1.746 12.289 47.594 1 82.38 471 ASP B O 1
ATOM 7960 N N . GLU B 1 472 ? 1.31 10.344 48.562 1 83.38 472 GLU B N 1
ATOM 7961 C CA . GLU B 1 472 ? 0.998 9.719 47.281 1 83.38 472 GLU B CA 1
ATOM 7962 C C . GLU B 1 472 ? -0.299 10.281 46.719 1 83.38 472 GLU B C 1
ATOM 7964 O O . GLU B 1 472 ? -0.403 10.492 45.5 1 83.38 472 GLU B O 1
ATOM 7969 N N . VAL B 1 473 ? -1.199 10.508 47.531 1 85.75 473 VAL B N 1
ATOM 7970 C CA . VAL B 1 473 ? -2.459 11.102 47.094 1 85.75 473 VAL B CA 1
ATOM 7971 C C . VAL B 1 473 ? -2.232 12.555 46.688 1 85.75 473 VAL B C 1
ATOM 7973 O O . VAL B 1 473 ? -2.883 13.062 45.75 1 85.75 473 VAL B O 1
ATOM 7976 N N . ASN B 1 474 ? -1.322 13.164 47.344 1 87.56 474 ASN B N 1
ATOM 7977 C CA . ASN B 1 474 ? -0.986 14.547 47 1 87.56 474 ASN B CA 1
ATOM 7978 C C . ASN B 1 474 ? -0.443 14.648 45.594 1 87.56 474 ASN B C 1
ATOM 7980 O O . ASN B 1 474 ? -0.762 15.594 44.875 1 87.56 474 ASN B O 1
ATOM 7984 N N . GLU B 1 475 ? 0.348 13.719 45.188 1 87.25 475 GLU B N 1
ATOM 7985 C CA . GLU B 1 475 ? 0.898 13.703 43.844 1 87.25 475 GLU B CA 1
ATOM 7986 C C . GLU B 1 475 ? -0.208 13.594 42.812 1 87.25 475 GLU B C 1
ATOM 7988 O O . GLU B 1 475 ? -0.165 14.273 41.781 1 87.25 475 GLU B O 1
ATOM 7993 N N . LEU B 1 476 ? -1.084 12.703 43.062 1 88.62 476 LEU B N 1
ATOM 7994 C CA . LEU B 1 476 ? -2.217 12.555 42.156 1 88.62 476 LEU B CA 1
ATOM 7995 C C . LEU B 1 476 ? -3.037 13.836 42.094 1 88.62 476 LEU B C 1
ATOM 7997 O O . LEU B 1 476 ? -3.5 14.234 41.031 1 88.62 476 LEU B O 1
ATOM 8001 N N . PHE B 1 477 ? -3.203 14.406 43.281 1 90.56 477 PHE B N 1
ATOM 8002 C CA . PHE B 1 477 ? -3.953 15.656 43.344 1 90.56 477 PHE B CA 1
ATOM 8003 C C . PHE B 1 477 ? -3.277 16.734 42.5 1 90.56 477 PHE B C 1
ATOM 8005 O O . PHE B 1 477 ? -3.953 17.547 41.875 1 90.56 477 PHE B O 1
ATOM 8012 N N . MET B 1 478 ? -2.018 16.734 42.5 1 89.31 478 MET B N 1
ATOM 8013 C CA . MET B 1 478 ? -1.253 17.719 41.781 1 89.31 478 MET B CA 1
ATOM 8014 C C . MET B 1 478 ? -1.449 17.547 40.25 1 89.31 478 MET B C 1
ATOM 8016 O O . MET B 1 478 ? -1.312 18.5 39.5 1 89.31 478 MET B O 1
ATOM 8020 N N . LEU B 1 479 ? -1.719 16.391 39.812 1 90.12 479 LEU B N 1
ATOM 8021 C CA . LEU B 1 479 ? -2.027 16.141 38.406 1 90.12 479 LEU B CA 1
ATOM 8022 C C . LEU B 1 479 ? -3.285 16.891 37.969 1 90.12 479 LEU B C 1
ATOM 8024 O O . LEU B 1 479 ? -3.363 17.391 36.844 1 90.12 479 LEU B O 1
ATOM 8028 N N . PHE B 1 480 ? -4.238 16.938 38.906 1 90.81 480 PHE B N 1
ATOM 8029 C CA . PHE B 1 480 ? -5.523 17.562 38.625 1 90.81 480 PHE B CA 1
ATOM 8030 C C . PHE B 1 480 ? -5.445 19.062 38.812 1 90.81 480 PHE B C 1
ATOM 8032 O O . PHE B 1 480 ? -6.164 19.828 38.156 1 90.81 480 PHE B O 1
ATOM 8039 N N . ASP B 1 481 ? -4.68 19.453 39.781 1 89.25 481 ASP B N 1
ATOM 8040 C CA . ASP B 1 481 ? -4.562 20.875 40.094 1 89.25 481 ASP B CA 1
ATOM 8041 C C . ASP B 1 481 ? -3.547 21.562 39.188 1 89.25 481 ASP B C 1
ATOM 8043 O O . ASP B 1 481 ? -2.449 21.906 39.625 1 89.25 481 ASP B O 1
ATOM 8047 N N . THR B 1 482 ? -3.906 21.875 38 1 82.06 482 THR B N 1
ATOM 8048 C CA . THR B 1 482 ? -3.018 22.391 36.969 1 82.06 482 THR B CA 1
ATOM 8049 C C . THR B 1 482 ? -2.545 23.812 37.312 1 82.06 482 THR B C 1
ATOM 8051 O O . THR B 1 482 ? -1.434 24.203 36.938 1 82.06 482 THR B O 1
ATOM 8054 N N . ASP B 1 483 ? -3.34 24.609 38.062 1 83.62 483 ASP B N 1
ATOM 8055 C CA . ASP B 1 483 ? -2.977 26 38.375 1 83.62 483 ASP B CA 1
ATOM 8056 C C . ASP B 1 483 ? -2.373 26.109 39.781 1 83.62 483 ASP B C 1
ATOM 8058 O O . ASP B 1 483 ? -2.055 27.203 40.219 1 83.62 483 ASP B O 1
ATOM 8062 N N . ASP B 1 484 ? -2.289 25.078 40.531 1 85.44 484 ASP B N 1
ATOM 8063 C CA . ASP B 1 484 ? -1.623 24.984 41.844 1 85.44 484 ASP B CA 1
ATOM 8064 C C . ASP B 1 484 ? -2.297 25.891 42.875 1 85.44 484 ASP B C 1
ATOM 8066 O O . ASP B 1 484 ? -1.62 26.609 43.625 1 85.44 484 ASP B O 1
ATOM 8070 N N . ASP B 1 485 ? -3.598 26.062 42.812 1 86.69 485 ASP B N 1
ATOM 8071 C CA . ASP B 1 485 ? -4.301 26.906 43.75 1 86.69 485 ASP B CA 1
ATOM 8072 C C . ASP B 1 485 ? -4.938 26.062 44.875 1 86.69 485 ASP B C 1
ATOM 8074 O O . ASP B 1 485 ? -5.613 26.594 45.75 1 86.69 485 ASP B O 1
ATOM 8078 N N . GLY B 1 486 ? -4.734 24.797 44.75 1 88.19 486 GLY B N 1
ATOM 8079 C CA . GLY B 1 486 ? -5.227 23.891 45.781 1 88.19 486 GLY B CA 1
ATOM 8080 C C . GLY B 1 486 ? -6.684 23.516 45.594 1 88.19 486 GLY B C 1
ATOM 8081 O O . GLY B 1 486 ? -7.262 22.828 46.469 1 88.19 486 GLY B O 1
ATOM 8082 N N . ARG B 1 487 ? -7.273 24.016 44.562 1 90.62 487 ARG B N 1
ATOM 8083 C CA . ARG B 1 487 ? -8.664 23.703 44.25 1 90.62 487 ARG B CA 1
ATOM 8084 C C . ARG B 1 487 ? -8.781 23.188 42.812 1 90.62 487 ARG B C 1
ATOM 8086 O O . ARG B 1 487 ? -8.086 23.656 41.906 1 90.62 487 ARG B O 1
ATOM 8093 N N . VAL B 1 488 ? -9.57 22.172 42.625 1 93.44 488 VAL B N 1
ATOM 8094 C CA . VAL B 1 488 ? -9.805 21.594 41.281 1 93.44 488 VAL B CA 1
ATOM 8095 C C . VAL B 1 488 ? -11.273 21.75 40.938 1 93.44 488 VAL B C 1
ATOM 8097 O O . VAL B 1 488 ? -12.141 21.109 41.531 1 93.44 488 VAL B O 1
ATOM 8100 N N . ASP B 1 489 ? -11.523 22.594 39.969 1 91.75 489 ASP B N 1
ATOM 8101 C CA . ASP B 1 489 ? -12.898 22.766 39.531 1 91.75 489 ASP B CA 1
ATOM 8102 C C . ASP B 1 489 ? -13.336 21.625 38.625 1 91.75 489 ASP B C 1
ATOM 8104 O O . ASP B 1 489 ? -12.523 20.766 38.25 1 91.75 489 ASP B O 1
ATOM 8108 N N . LYS B 1 490 ? -14.594 21.562 38.375 1 91.56 490 LYS B N 1
ATOM 8109 C CA . LYS B 1 490 ? -15.172 20.469 37.594 1 91.56 490 LYS B CA 1
ATOM 8110 C C . LYS B 1 490 ? -14.539 20.391 36.219 1 91.56 490 LYS B C 1
ATOM 8112 O O . LYS B 1 490 ? -14.164 19.297 35.781 1 91.56 490 LYS B O 1
ATOM 8117 N N . ASN B 1 491 ? -14.422 21.484 35.531 1 90.81 491 ASN B N 1
ATOM 8118 C CA . ASN B 1 491 ? -13.859 21.5 34.188 1 90.81 491 ASN B CA 1
ATOM 8119 C C . ASN B 1 491 ? -12.414 21.016 34.188 1 90.81 491 ASN B C 1
ATOM 8121 O O . ASN B 1 491 ? -12.008 20.281 33.281 1 90.81 491 ASN B O 1
ATOM 8125 N N . ASP B 1 492 ? -11.75 21.391 35.156 1 91.31 492 ASP B N 1
ATOM 8126 C CA . ASP B 1 492 ? -10.359 20.969 35.25 1 91.31 492 ASP B CA 1
ATOM 8127 C C . ASP B 1 492 ? -10.258 19.469 35.531 1 91.31 492 ASP B C 1
ATOM 8129 O O . ASP B 1 492 ? -9.383 18.781 35 1 91.31 492 ASP B O 1
ATOM 8133 N N . PHE B 1 493 ? -11.141 19.062 36.406 1 93.5 493 PHE B N 1
ATOM 8134 C CA . PHE B 1 493 ? -11.164 17.656 36.781 1 93.5 493 PHE B CA 1
ATOM 8135 C C . PHE B 1 493 ? -11.453 16.781 35.562 1 93.5 493 PHE B C 1
ATOM 8137 O O . PHE B 1 493 ? -10.711 15.836 35.281 1 93.5 493 PHE B O 1
ATOM 8144 N N . VAL B 1 494 ? -12.43 17.156 34.844 1 93.06 494 VAL B N 1
ATOM 8145 C CA . VAL B 1 494 ? -12.867 16.375 33.688 1 93.06 494 VAL B CA 1
ATOM 8146 C C . VAL B 1 494 ? -11.82 16.469 32.594 1 93.06 494 VAL B C 1
ATOM 8148 O O . VAL B 1 494 ? -11.508 15.477 31.938 1 93.06 494 VAL B O 1
ATOM 8151 N N . SER B 1 495 ? -11.281 17.609 32.344 1 92.69 495 SER B N 1
ATOM 8152 C CA . SER B 1 495 ? -10.258 17.812 31.328 1 92.69 495 SER B CA 1
ATOM 8153 C C . SER B 1 495 ? -9.008 17 31.625 1 92.69 495 SER B C 1
ATOM 8155 O O . SER B 1 495 ? -8.383 16.453 30.719 1 92.69 495 SER B O 1
ATOM 8157 N N . CYS B 1 496 ? -8.695 16.953 32.844 1 93.56 496 CYS B N 1
ATOM 8158 C CA . CYS B 1 496 ? -7.531 16.172 33.25 1 93.56 496 CYS B CA 1
ATOM 8159 C C . CYS B 1 496 ? -7.746 14.695 32.969 1 93.56 496 CYS B C 1
ATOM 8161 O O . CYS B 1 496 ? -6.848 14.016 32.469 1 93.56 496 CYS B O 1
ATOM 8163 N N . LEU B 1 497 ? -8.891 14.203 33.281 1 94.62 497 LEU B N 1
ATOM 8164 C CA . LEU B 1 497 ? -9.195 12.805 33.031 1 94.62 497 LEU B CA 1
ATOM 8165 C C . LEU B 1 497 ? -9.234 12.5 31.531 1 94.62 497 LEU B C 1
ATOM 8167 O O . LEU B 1 497 ? -8.859 11.406 31.109 1 94.62 497 LEU B O 1
ATOM 8171 N N . ARG B 1 498 ? -9.578 13.438 30.812 1 93.56 498 ARG B N 1
ATOM 8172 C CA . ARG B 1 498 ? -9.586 13.273 29.359 1 93.56 498 ARG B CA 1
ATOM 8173 C C . ARG B 1 498 ? -8.164 13.211 28.812 1 93.56 498 ARG B C 1
ATOM 8175 O O . ARG B 1 498 ? -7.902 12.5 27.844 1 93.56 498 ARG B O 1
ATOM 8182 N N . ARG B 1 499 ? -7.352 13.984 29.422 1 93.81 499 ARG B N 1
ATOM 8183 C CA . ARG B 1 499 ? -5.949 13.984 29.016 1 93.81 499 ARG B CA 1
ATOM 8184 C C . ARG B 1 499 ? -5.23 12.742 29.531 1 93.81 499 ARG B C 1
ATOM 8186 O O . ARG B 1 499 ? -4.184 12.359 29.016 1 93.81 499 ARG B O 1
ATOM 8193 N N . ASN B 1 500 ? -5.785 12.18 30.578 1 95.88 500 ASN B N 1
ATOM 8194 C CA . ASN B 1 500 ? -5.27 10.945 31.172 1 95.88 500 ASN B CA 1
ATOM 8195 C C . ASN B 1 500 ? -6.383 9.93 31.406 1 95.88 500 ASN B C 1
ATOM 8197 O O . ASN B 1 500 ? -6.656 9.547 32.531 1 95.88 500 ASN B O 1
ATOM 8201 N N . PRO B 1 501 ? -6.828 9.383 30.344 1 96.31 501 PRO B N 1
ATOM 8202 C CA . PRO B 1 501 ? -8.039 8.578 30.469 1 96.31 501 PRO B CA 1
ATOM 8203 C C . PRO B 1 501 ? -7.824 7.289 31.25 1 96.31 501 PRO B C 1
ATOM 8205 O O . PRO B 1 501 ? -8.758 6.762 31.859 1 96.31 501 PRO B O 1
ATOM 8208 N N . LEU B 1 502 ? -6.688 6.785 31.266 1 96.25 502 LEU B N 1
ATOM 8209 C CA . LEU B 1 502 ? -6.402 5.516 31.938 1 96.25 502 LEU B CA 1
ATOM 8210 C C . LEU B 1 502 ? -6.59 5.641 33.438 1 96.25 502 LEU B C 1
ATOM 8212 O O . LEU B 1 502 ? -6.836 4.641 34.125 1 96.25 502 LEU B O 1
ATOM 8216 N N . ILE B 1 503 ? -6.512 6.816 34 1 94.56 503 ILE B N 1
ATOM 8217 C CA . ILE B 1 503 ? -6.562 7.062 35.438 1 94.56 503 ILE B CA 1
ATOM 8218 C C . ILE B 1 503 ? -8 6.922 35.938 1 94.56 503 ILE B C 1
ATOM 8220 O O . ILE B 1 503 ? -8.234 6.781 37.125 1 94.56 503 ILE B O 1
ATOM 8224 N N . ILE B 1 504 ? -8.93 6.859 35.031 1 94.94 504 ILE B N 1
ATOM 8225 C CA . ILE B 1 504 ? -10.344 6.801 35.375 1 94.94 504 ILE B CA 1
ATOM 8226 C C . ILE B 1 504 ? -10.617 5.527 36.188 1 94.94 504 ILE B C 1
ATOM 8228 O O . ILE B 1 504 ? -11.602 5.449 36.938 1 94.94 504 ILE B O 1
ATOM 8232 N N . ALA B 1 505 ? -9.773 4.535 36 1 92.69 505 ALA B N 1
ATOM 8233 C CA . ALA B 1 505 ? -9.922 3.27 36.719 1 92.69 505 ALA B CA 1
ATOM 8234 C C . ALA B 1 505 ? -9.906 3.484 38.219 1 92.69 505 ALA B C 1
ATOM 8236 O O . ALA B 1 505 ? -10.523 2.727 38.969 1 92.69 505 ALA B O 1
ATOM 8237 N N . PHE B 1 506 ? -9.258 4.512 38.719 1 90.88 506 PHE B N 1
ATOM 8238 C CA . PHE B 1 506 ? -9.148 4.801 40.125 1 90.88 506 PHE B CA 1
ATOM 8239 C C . PHE B 1 506 ? -10.438 5.418 40.656 1 90.88 506 PHE B C 1
ATOM 8241 O O . PHE B 1 506 ? -10.656 5.477 41.875 1 90.88 506 PHE B O 1
ATOM 8248 N N . PHE B 1 507 ? -11.305 5.785 39.781 1 91.25 507 PHE B N 1
ATOM 8249 C CA . PHE B 1 507 ? -12.516 6.484 40.188 1 91.25 507 PHE B CA 1
ATOM 8250 C C . PHE B 1 507 ? -13.75 5.66 39.875 1 91.25 507 PHE B C 1
ATOM 8252 O O . PHE B 1 507 ? -14.875 6.148 39.969 1 91.25 507 PHE B O 1
ATOM 8259 N N . THR B 1 508 ? -13.516 4.539 39.344 1 88.38 508 THR B N 1
ATOM 8260 C CA . THR B 1 508 ? -14.625 3.639 39.031 1 88.38 508 THR B CA 1
ATOM 8261 C C . THR B 1 508 ? -14.625 2.445 39.969 1 88.38 508 THR B C 1
ATOM 8263 O O . THR B 1 508 ? -13.578 2.031 40.469 1 88.38 508 THR B O 1
ATOM 8266 N N . PRO B 1 509 ? -15.836 1.992 40.312 1 80 509 PRO B N 1
ATOM 8267 C CA . PRO B 1 509 ? -15.914 0.854 41.219 1 80 509 PRO B CA 1
ATOM 8268 C C . PRO B 1 509 ? -15.211 -0.391 40.688 1 80 509 PRO B C 1
ATOM 8270 O O . PRO B 1 509 ? -15.297 -0.682 39.5 1 80 509 PRO B O 1
ATOM 8273 N N . GLN B 1 510 ? -14.359 -0.935 41.531 1 76.25 510 GLN B N 1
ATOM 8274 C CA . GLN B 1 510 ? -13.641 -2.152 41.156 1 76.25 510 GLN B CA 1
ATOM 8275 C C . GLN B 1 510 ? -14.242 -3.375 41.844 1 76.25 510 GLN B C 1
ATOM 8277 O O . GLN B 1 510 ? -14.719 -3.289 42.969 1 76.25 510 GLN B O 1
ATOM 8282 N N . PRO B 1 511 ? -14.367 -4.457 41.094 1 62.16 511 PRO B N 1
ATOM 8283 C CA . PRO B 1 511 ? -14.875 -5.641 41.781 1 62.16 511 PRO B CA 1
ATOM 8284 C C . PRO B 1 511 ? -13.984 -6.07 42.938 1 62.16 511 PRO B C 1
ATOM 8286 O O . PRO B 1 511 ? -12.758 -5.914 42.875 1 62.16 511 PRO B O 1
ATOM 8289 N N . LYS B 1 512 ? -14.477 -6.266 44.156 1 53.34 512 LYS B N 1
ATOM 8290 C CA . LYS B 1 512 ? -13.789 -6.66 45.375 1 53.34 512 LYS B CA 1
ATOM 8291 C C . LYS B 1 512 ? -12.953 -7.922 45.156 1 53.34 512 LYS B C 1
ATOM 8293 O O . LYS B 1 512 ? -13.461 -8.93 44.656 1 53.34 512 LYS B O 1
ATOM 8298 N N . GLN B 1 513 ? -11.734 -7.797 44.875 1 47.41 513 GLN B N 1
ATOM 8299 C CA . GLN B 1 513 ? -10.891 -8.992 44.906 1 47.41 513 GLN B CA 1
ATOM 8300 C C . GLN B 1 513 ? -10.992 -9.703 46.25 1 47.41 513 GLN B C 1
ATOM 8302 O O . GLN B 1 513 ? -10.883 -9.07 47.281 1 47.41 513 GLN B O 1
ATOM 8307 N N . LYS B 1 514 ? -11.578 -10.781 46.469 1 38.94 514 LYS B N 1
ATOM 8308 C CA . LYS B 1 514 ? -11.312 -11.633 47.625 1 38.94 514 LYS B CA 1
ATOM 8309 C C . LYS B 1 514 ? -9.812 -11.773 47.875 1 38.94 514 LYS B C 1
ATOM 8311 O O . LYS B 1 514 ? -9.094 -12.32 47.031 1 38.94 514 LYS B O 1
ATOM 8316 N N . GLU B 1 515 ? -9.18 -10.812 48.312 1 36.53 515 GLU B N 1
ATOM 8317 C CA . GLU B 1 515 ? -7.824 -11.07 48.781 1 36.53 515 GLU B CA 1
ATOM 8318 C C . GLU B 1 515 ? -7.746 -12.367 49.594 1 36.53 515 GLU B C 1
ATOM 8320 O O . GLU B 1 515 ? -8.516 -12.57 50.531 1 36.53 515 GLU B O 1
ATOM 8325 N N . PHE B 1 516 ? -7.41 -13.531 48.969 1 33.53 516 PHE B N 1
ATOM 8326 C CA . PHE B 1 516 ? -7 -14.703 49.719 1 33.53 516 PHE B CA 1
ATOM 8327 C C . PHE B 1 516 ? -5.98 -14.312 50.781 1 33.53 516 PHE B C 1
ATOM 8329 O O . PHE B 1 516 ? -4.887 -13.852 50.469 1 33.53 516 PHE B O 1
ATOM 8336 N N . GLU B 1 517 ? -6.383 -13.914 51.938 1 32.66 517 GLU B N 1
ATOM 8337 C CA . GLU B 1 517 ? -5.594 -13.922 53.188 1 32.66 517 GLU B CA 1
ATOM 8338 C C . GLU B 1 517 ? -4.93 -15.281 53.406 1 32.66 517 GLU B C 1
ATOM 8340 O O . GLU B 1 517 ? -5.543 -16.188 53.969 1 32.66 517 GLU B O 1
ATOM 8345 N N . GLY B 1 518 ? -4.41 -16.062 52.375 1 31.3 518 GLY B N 1
ATOM 8346 C CA . GLY B 1 518 ? -3.598 -17.219 52.719 1 31.3 518 GLY B CA 1
ATOM 8347 C C . GLY B 1 518 ? -2.455 -16.891 53.656 1 31.3 518 GLY B C 1
ATOM 8348 O O . GLY B 1 518 ? -1.462 -16.281 53.25 1 31.3 518 GLY B O 1
ATOM 8349 N N . ASN B 1 519 ? -2.736 -16.531 54.906 1 29.14 519 ASN B N 1
ATOM 8350 C CA . ASN B 1 519 ? -1.866 -16.703 56.062 1 29.14 519 ASN B CA 1
ATOM 8351 C C . ASN B 1 519 ? -1.34 -18.125 56.156 1 29.14 519 ASN B C 1
ATOM 8353 O O . ASN B 1 519 ? -1.29 -18.688 57.25 1 29.14 519 ASN B O 1
ATOM 8357 N N . GLY B 1 520 ? -1.306 -19.031 55.156 1 28.28 520 GLY B N 1
ATOM 8358 C CA . GLY B 1 520 ? -0.553 -20.234 55.469 1 28.28 520 GLY B CA 1
ATOM 8359 C C . GLY B 1 520 ? 0.901 -19.969 55.812 1 28.28 520 GLY B C 1
ATOM 8360 O O . GLY B 1 520 ? 1.628 -19.375 55 1 28.28 520 GLY B O 1
ATOM 8361 N N . VAL B 1 521 ? 1.253 -19.828 57.125 1 27.12 521 VAL B N 1
ATOM 8362 C CA . VAL B 1 521 ? 2.498 -20.031 57.875 1 27.12 521 VAL B CA 1
ATOM 8363 C C . VAL B 1 521 ? 3.109 -21.375 57.438 1 27.12 521 VAL B C 1
ATOM 8365 O O . VAL B 1 521 ? 2.506 -22.438 57.656 1 27.12 521 VAL B O 1
ATOM 8368 N N . ILE B 1 522 ? 3.654 -21.531 56.281 1 25.59 522 ILE B N 1
ATOM 8369 C CA . ILE B 1 522 ? 4.477 -22.688 56 1 25.59 522 ILE B CA 1
ATOM 8370 C C . ILE B 1 522 ? 5.566 -22.844 57.062 1 25.59 522 ILE B C 1
ATOM 8372 O O . ILE B 1 522 ? 6.422 -21.969 57.188 1 25.59 522 ILE B O 1
ATOM 8376 N N . GLU B 1 523 ? 5.16 -23.5 58.156 1 22.83 523 GLU B N 1
ATOM 8377 C CA . GLU B 1 523 ? 5.984 -24.062 59.219 1 22.83 523 GLU B CA 1
ATOM 8378 C C . GLU B 1 523 ? 7.047 -25.016 58.656 1 22.83 523 GLU B C 1
ATOM 8380 O O . GLU B 1 523 ? 6.727 -25.969 57.938 1 22.83 523 GLU B O 1
ATOM 8385 N N . VAL B 1 524 ? 8.266 -24.469 58.375 1 22.92 524 VAL B N 1
ATOM 8386 C CA . VAL B 1 524 ? 9.531 -25.172 58.188 1 22.92 524 VAL B CA 1
ATOM 8387 C C . VAL B 1 524 ? 9.773 -26.141 59.344 1 22.92 524 VAL B C 1
ATOM 8389 O O . VAL B 1 524 ? 9.961 -25.719 60.469 1 22.92 524 VAL B O 1
ATOM 8392 N N . VAL B 1 525 ? 9.008 -27.281 59.312 1 19.02 525 VAL B N 1
ATOM 8393 C CA . VAL B 1 525 ? 9.523 -28.406 60.094 1 19.02 525 VAL B CA 1
ATOM 8394 C C . VAL B 1 525 ? 10.633 -29.094 59.312 1 19.02 525 VAL B C 1
ATOM 8396 O O . VAL B 1 525 ? 10.508 -29.312 58.094 1 19.02 525 VAL B O 1
#

Organism: Vigna radiata var. radiata (NCBI:txid3916)

Solvent-accessible surface area (backbone atoms only — not comparable to full-atom values): 57892 Å² total; per-residue (Å²): 138,78,79,75,77,71,78,69,80,76,79,76,82,81,77,76,74,74,74,68,75,64,69,74,69,74,62,88,70,64,58,68,46,47,84,36,66,52,77,65,79,80,81,74,79,78,79,77,40,50,58,62,37,58,50,87,43,86,62,90,64,60,70,65,50,52,50,43,37,60,69,25,42,66,57,24,52,52,24,50,50,50,35,51,50,31,50,50,52,29,39,52,40,41,52,60,47,42,59,92,61,81,67,86,84,56,65,77,57,68,73,43,48,56,43,43,49,54,36,27,53,27,32,50,50,39,39,39,36,49,18,42,80,58,73,47,76,40,71,63,84,69,54,51,90,69,27,24,32,36,38,30,71,40,28,41,87,56,53,65,44,48,42,39,42,75,66,51,40,26,40,55,41,55,55,72,54,57,72,38,81,67,55,14,59,48,44,54,74,44,59,48,45,55,31,45,95,87,38,68,68,38,44,51,51,39,37,50,50,51,38,53,38,52,70,35,85,76,40,58,32,36,34,39,46,39,43,71,51,55,22,42,56,64,51,43,50,34,67,55,59,65,78,31,63,70,58,60,29,31,29,43,35,46,62,46,63,57,41,73,80,61,52,74,31,36,38,82,53,56,67,68,61,51,50,52,53,35,33,32,42,90,65,44,54,41,36,38,38,39,46,74,72,47,67,70,82,52,96,77,60,48,40,66,57,54,42,50,54,52,50,45,52,52,22,36,73,60,52,15,51,71,43,40,33,36,55,50,25,54,51,36,24,49,52,30,44,74,70,65,44,75,56,24,73,74,62,41,70,29,39,53,49,46,23,70,74,55,72,49,55,59,66,55,53,47,49,52,46,53,55,50,56,66,26,57,45,46,73,88,50,36,29,47,64,69,36,51,27,57,70,69,37,49,65,96,44,74,64,52,50,28,52,51,52,55,35,18,73,82,69,72,73,44,35,39,59,67,34,52,51,50,43,31,43,54,50,54,59,30,84,36,34,66,56,44,44,52,50,34,44,35,66,27,41,37,72,82,34,76,42,31,42,62,66,36,47,41,64,53,39,36,79,76,38,69,86,56,49,73,68,52,45,48,45,40,42,50,66,39,23,80,81,69,75,67,53,29,37,60,68,42,45,44,51,37,40,67,76,39,33,69,59,50,47,75,58,43,88,67,84,80,71,78,71,79,78,73,74,76,75,81,74,87,121,136,80,76,75,73,66,77,68,75,73,79,70,80,76,75,76,73,72,71,66,73,65,70,73,70,74,61,88,68,66,58,68,46,46,86,35,65,52,76,68,80,79,78,74,79,78,76,77,40,51,59,60,36,58,51,85,41,85,62,92,62,59,69,64,49,50,51,42,37,62,70,24,43,66,57,24,52,52,25,50,50,50,36,51,50,31,51,50,51,27,41,52,41,43,51,60,48,41,59,92,61,82,66,84,84,55,66,78,56,67,72,43,49,56,43,43,48,54,37,28,53,27,33,49,51,40,41,38,34,49,18,42,78,58,74,47,73,40,72,62,83,68,56,52,89,68,28,23,33,35,37,31,72,42,29,41,87,56,53,66,45,48,43,39,42,75,66,51,40,27,40,57,40,55,56,71,54,59,71,37,79,69,55,14,60,49,44,54,74,42,59,48,44,56,31,46,94,88,37,69,68,38,45,52,51,38,38,52,50,50,38,54,36,51,72,35,84,78,42,58,32,36,35,38,48,40,42,72,52,56,22,42,57,65,51,42,50,36,67,55,59,64,78,31,65,70,59,60,29,30,29,43,34,44,61,47,63,58,41,73,82,59,53,72,32,35,38,82,53,55,67,69,59,50,52,52,53,36,33,32,42,90,67,44,52,42,38,39,37,39,44,74,70,47,66,69,81,54,96,78,60,47,41,67,57,54,43,48,54,51,49,46,53,52,24,37,74,62,51,15,51,69,44,40,32,38,56,49,25,54,51,34,23,50,53,30,46,73,69,66,44,74,56,25,72,73,62,41,69,30,41,51,50,47,23,71,74,56,73,50,55,61,67,55,52,48,50,52,47,53,55,49,56,68,25,58,46,46,74,88,50,37,29,46,63,68,34,50,28,58,70,67,36,49,66,96,44,72,64,51,51,28,52,51,52,54,36,19,75,81,70,73,73,46,36,40,60,65,34,52,48,50,42,32,44,55,51,56,59,30,83,37,34,67,57,45,44,52,50,34,44,35,68,27,41,37,72,83,34,77,43,32,42,63,66,36,47,41,66,52,40,37,79,76,40,71,84,56,47,74,68,51,44,47,45,38,42,50,66,40,23,80,81,70,75,65,53,28,36,59,68,43,44,45,51,40,40,67,77,39,34,70,60,50,47,74,59,43,87,68,82,80,70,79,72,78,79,73,76,75,76,79,74,86,122